Protein AF-A0AAN7VT06-F1 (afdb_monomer_lite)

InterPro domains:
  IPR038883 Uncharacterized protein AN11006-like [PTHR42085] (487-665)
  IPR056632 Domain of unknown function DUF7730 [PF24864] (498-635)
  IPR058940 Small ribosomal subunit protein mS26, fungi [PF26163] (80-233)
  IPR058940 Small ribosomal subunit protein mS26, fungi [cd23703] (48-231)

Radius of gyration: 46.58 Å; chains: 1; bounding box: 152×79×135 Å

pLDDT: mean 78.72, std 19.69, range [29.31, 98.12]

Sequence (767 aa):
MPPKAPIPWHCPSCRSFSTTSTRRQLRPENPNYIAIPQPPQQTLVHKPFIKGRLPVPRDIFAGADGKDKSSPEWLDPHTKAPSKDVQAKHGSREEWKSKISSMRRQNLREGLTSLKARRDTEAARLKSKSDRNQKARHEALTRPEREDDRLTAPSHGLDLDHLYKGFIPSSPGVRPDPTRHERIERMRANVAARTEASRAERASHLNTLYMNARSFIVTSAQLDSAVDEAFGTPENPVRFTGSLDGSAIEVSGNGASVWASGKPDRVQDMLNRANNVGGKSAFDGINPVEEVNRKRITRIAEAFTGGKMDDGEAAKRFPQPREGAAKMADTVGDGNLPTQTGGHGSAISRNAVVPGQKVVLKTEIEQVLVPYTTDPTKKPPFPIEELIVMAGVCSRKSHITGEDALEWIVQTFPYYTQAVLRKHVRVASGREYFHTNSMPDIPEALRHHAIPLVSVHDPATVTFNNHMTVKEYDVPLPAARTFLRHHLEEDRPGVFPFFDLPPELRNCIYMMMLLFDERGFKYNYHRVVNPLGIKVFMQLPSREGDQVPGANDGADMYLSTWANPGDWMTAPSFAKILGFLQTSKQIRSEAMPYFYRDNRFFFSTANDFAFAINSLETDRFKHLSDIHIKLEWTYEYPQDLPRALQRLATVENLRRLQLDFSTDDVWLKMEAKERRKMGVNRPRKFIRIDQIPIMVQLAFAASHADTLVITGQCTLIDGYITGEVARLKLLKSAMVAGAGLKAVDDTKRGSGRLGSSGARKRNNGQG

Foldseek 3Di:
DDDDDDDDDDDPPPDDPDPPPPPDQPDPPDPVNPDDDDDPPPDPPDDDDDDDDDDDDDDPQPDPPPDQCLDCVNLCVVLPDPPDPPPDPPPDPVVVVNVVSNVVSVCSNCVSNVVVVVVVVVVVVVVVVVVVVVVVVVCVVPPDDDPCCVVPPDDDPDPVCQQQVQDDPVDGGDNPDPCVVVVVVVVVVVVVVVVVVVVLVVVLVVQVVVVCCVVDDDDPVSVVVVCCVVQNDPVDGDFCAACPPDDPDPPPDRSPDVCNNHDPQDPVNVVCLVVLVDDPDPPRSPPPVVVVVVVVVQVVCCVVVSHHDDPVPVVPPDDDDDDDDDDDDDDDDDDDDDDDDDDDPDDPPVPPDPVVLLVVVLVLLVVLLVVFQPDLVDDDPDQLLLLLLNQLSNDPDQWAFLVSSVVCSLNRGNVLVVQVVVVVVCCVVVNDPPDVPSRRPSVLSVLAPLRQWDFPDDLVPDDPDPDPDGTITGHPSVSSCVSCVPSRDDDDPDDDPLVVDDLVVNLVVLLVQQPADQVFKEWDFDPPVDPPGTDTWIWGFGDNNQDNPDPDDDDPPPPCVPPPCRTTHTYPDPCVSCVQLVPDVVCVVSNLLSNAQVGAYEYQELQRQLVVQVPDDPVSLLSHAHYAYEYEDDPDDNLRSLVSLVSLLPRQHHAEYEYEYAEQCCQQVDQCVSCVSQVNNDRDTHPAPVVRVVLLSNLSSCLSYNYYHYHYHYPRSCVSSVVSSVVVVVVVVVVVVVVVVVVPVVPPDDDDDDDDDDDDDDDDDDD

Structure (mmCIF, N/CA/C/O backbone):
data_AF-A0AAN7VT06-F1
#
_entry.id   AF-A0AAN7VT06-F1
#
loop_
_atom_site.group_PDB
_atom_site.id
_atom_site.type_symbol
_atom_site.label_atom_id
_atom_site.label_alt_id
_atom_site.label_comp_id
_atom_site.label_asym_id
_atom_site.label_entity_id
_atom_site.label_seq_id
_atom_site.pdbx_PDB_ins_code
_atom_site.Cartn_x
_atom_site.Cartn_y
_atom_site.Cartn_z
_atom_site.occupancy
_atom_site.B_iso_or_equiv
_atom_site.auth_seq_id
_atom_site.auth_comp_id
_atom_site.auth_asym_id
_atom_site.auth_atom_id
_atom_site.pdbx_PDB_model_num
ATOM 1 N N . MET A 1 1 ? -45.643 18.168 60.509 1.00 39.56 1 MET A N 1
ATOM 2 C CA . MET A 1 1 ? -47.065 18.208 60.120 1.00 39.56 1 MET A CA 1
ATOM 3 C C . MET A 1 1 ? -47.231 19.382 59.173 1.00 39.56 1 MET A C 1
ATOM 5 O O . MET A 1 1 ? -46.872 20.477 59.588 1.00 39.56 1 MET A O 1
ATOM 9 N N . PRO A 1 2 ? -47.645 19.189 57.913 1.00 42.47 2 PRO A N 1
ATOM 10 C CA . PRO A 1 2 ? -48.037 20.313 57.070 1.00 42.47 2 PRO A CA 1
ATOM 11 C C . PRO A 1 2 ? -49.443 20.810 57.474 1.00 42.47 2 PRO A C 1
ATOM 13 O O . PRO A 1 2 ? -50.233 20.012 57.990 1.00 42.47 2 PRO A O 1
ATOM 16 N N . PRO A 1 3 ? -49.753 22.107 57.294 1.00 50.34 3 PRO A N 1
ATOM 17 C CA . PRO A 1 3 ? -51.032 22.691 57.692 1.00 50.34 3 PRO A CA 1
ATOM 18 C C . PRO A 1 3 ? -52.184 22.165 56.823 1.00 50.34 3 PRO A C 1
ATOM 20 O O . PRO A 1 3 ? -52.043 21.989 55.613 1.00 50.34 3 PRO A O 1
ATOM 23 N N . LYS A 1 4 ? -53.328 21.896 57.465 1.00 46.78 4 LYS A N 1
ATOM 24 C CA . LYS A 1 4 ? -54.571 21.470 56.810 1.00 46.78 4 LYS A CA 1
ATOM 25 C C . LYS A 1 4 ? -55.080 22.590 55.897 1.00 46.78 4 LYS A C 1
ATOM 27 O O . LYS A 1 4 ? -55.286 23.709 56.356 1.00 46.78 4 LYS A O 1
ATOM 32 N N . ALA A 1 5 ? -55.291 22.265 54.624 1.00 49.94 5 ALA A N 1
ATOM 33 C CA . ALA A 1 5 ? -55.962 23.143 53.673 1.00 49.94 5 ALA A CA 1
ATOM 34 C C . ALA A 1 5 ? -57.437 23.370 54.080 1.00 49.94 5 ALA A C 1
ATOM 36 O O . ALA A 1 5 ? -58.044 22.467 54.667 1.00 49.94 5 ALA A O 1
ATOM 37 N N . PRO A 1 6 ? -58.013 24.551 53.787 1.00 54.84 6 PRO A N 1
ATOM 38 C CA . PRO A 1 6 ? -59.377 24.893 54.171 1.00 54.84 6 PRO A CA 1
ATOM 39 C C . PRO A 1 6 ? -60.406 24.073 53.383 1.00 54.84 6 PRO A C 1
ATOM 41 O O . PRO A 1 6 ? -60.243 23.801 52.194 1.00 54.84 6 PRO A O 1
ATOM 44 N N . ILE A 1 7 ? -61.469 23.672 54.078 1.00 55.72 7 ILE A N 1
ATOM 45 C CA . ILE A 1 7 ? -62.575 22.872 53.545 1.00 55.72 7 ILE A CA 1
ATOM 46 C C . ILE A 1 7 ? -63.425 23.764 52.621 1.00 55.72 7 ILE A C 1
ATOM 48 O O . ILE A 1 7 ? -63.863 24.827 53.066 1.00 55.72 7 ILE A O 1
ATOM 52 N N . PRO A 1 8 ? -63.687 23.369 51.361 1.00 57.19 8 PRO A N 1
ATOM 53 C CA . PRO A 1 8 ? -64.541 24.137 50.466 1.00 57.19 8 PRO A CA 1
ATOM 54 C C . PRO A 1 8 ? -66.018 24.012 50.868 1.00 57.19 8 PRO A C 1
ATOM 56 O O . PRO A 1 8 ? -66.535 22.919 51.116 1.00 57.19 8 PRO A O 1
ATOM 59 N N . TRP A 1 9 ? -66.689 25.161 50.920 1.00 54.38 9 TRP A N 1
ATOM 60 C CA . TRP A 1 9 ? -68.094 25.320 51.292 1.00 54.38 9 TRP A CA 1
ATOM 61 C C . TRP A 1 9 ? -69.013 24.519 50.352 1.00 54.38 9 TRP A C 1
ATOM 63 O O . TRP A 1 9 ? -68.876 24.593 49.132 1.00 54.38 9 TRP A O 1
ATOM 73 N N . HIS A 1 10 ? -69.929 23.729 50.919 1.00 52.09 10 HIS A N 1
ATOM 74 C CA . HIS A 1 10 ? -70.888 22.903 50.177 1.00 52.09 10 HIS A CA 1
ATOM 75 C C . HIS A 1 10 ? -72.261 23.584 50.140 1.00 52.09 10 HIS A C 1
ATOM 77 O O . HIS A 1 10 ? -72.816 23.927 51.182 1.00 52.09 10 HIS A O 1
ATOM 83 N N . CYS A 1 11 ? -72.821 23.753 48.939 1.00 50.53 11 CYS A N 1
ATOM 84 C CA . CYS A 1 11 ? -74.179 24.259 48.738 1.00 50.53 11 CYS A CA 1
ATOM 85 C C . CYS A 1 11 ? -75.219 23.185 49.142 1.00 50.53 11 CYS A C 1
ATOM 87 O O . CYS A 1 11 ? -75.147 22.071 48.616 1.00 50.53 11 CYS A O 1
ATOM 89 N N . PRO A 1 12 ? -76.195 23.472 50.030 1.00 58.72 12 PRO A N 1
ATOM 90 C CA . PRO A 1 12 ? -77.103 22.450 50.565 1.00 58.72 12 PRO A CA 1
ATOM 91 C C . PRO A 1 12 ? -78.248 22.003 49.638 1.00 58.72 12 PRO A C 1
ATOM 93 O O . PRO A 1 12 ? -78.971 21.082 50.012 1.00 58.72 12 PRO A O 1
ATOM 96 N N . SER A 1 13 ? -78.458 22.618 48.465 1.00 53.75 13 SER A N 1
ATOM 97 C CA . SER A 1 13 ? -79.672 22.375 47.655 1.00 53.75 13 SER A CA 1
ATOM 98 C C . SER A 1 13 ? -79.477 21.563 46.371 1.00 53.75 13 SER A C 1
ATOM 100 O O . SER A 1 13 ? -80.461 21.217 45.723 1.00 53.75 13 SER A O 1
ATOM 102 N N . CYS A 1 14 ? -78.254 21.162 46.023 1.00 56.41 14 CYS A N 1
ATOM 103 C CA . CYS A 1 14 ? -78.005 20.334 44.838 1.00 56.41 14 CYS A CA 1
ATOM 104 C C . CYS A 1 14 ? -77.816 18.857 45.224 1.00 56.41 14 CYS A C 1
ATOM 106 O O . CYS A 1 14 ? -76.718 18.308 45.128 1.00 56.41 14 CYS A O 1
ATOM 108 N N . ARG A 1 15 ? -78.891 18.203 45.685 1.00 52.22 15 ARG A N 1
ATOM 109 C CA . ARG A 1 15 ? -78.964 16.734 45.777 1.00 52.22 15 ARG A CA 1
ATOM 110 C C . ARG A 1 15 ? -79.467 16.163 44.450 1.00 52.22 15 ARG A C 1
ATOM 112 O O . ARG A 1 15 ? -80.667 16.013 44.257 1.00 52.22 15 ARG A O 1
ATOM 119 N N . SER A 1 16 ? -78.534 15.782 43.582 1.00 53.66 16 SER A N 1
ATOM 120 C CA . SER A 1 16 ? -78.795 14.873 42.460 1.00 53.66 16 SER A CA 1
ATOM 121 C C . SER A 1 16 ? -78.176 13.513 42.778 1.00 53.66 16 SER A C 1
ATOM 123 O O . SER A 1 16 ? -76.977 13.399 43.033 1.00 53.66 16 SER A O 1
ATOM 125 N N . PHE A 1 17 ? -79.018 12.485 42.808 1.00 53.41 17 PHE A N 1
ATOM 126 C CA . PHE A 1 17 ? -78.678 11.094 43.084 1.00 53.41 17 PHE A CA 1
ATOM 127 C C . PHE A 1 17 ? -77.735 10.516 42.014 1.00 53.41 17 PHE A C 1
ATOM 129 O O . PHE A 1 17 ? -78.187 10.123 40.948 1.00 53.41 17 PHE A O 1
ATOM 136 N N . SER A 1 18 ? -76.430 10.457 42.299 1.00 48.66 18 SER A N 1
ATOM 137 C CA . SER A 1 18 ? -75.493 9.430 41.801 1.00 48.66 18 SER A CA 1
ATOM 138 C C . SER A 1 18 ? -74.117 9.633 42.450 1.00 48.66 18 SER A C 1
ATOM 140 O O . SER A 1 18 ? -73.187 10.169 41.848 1.00 48.66 18 SER A O 1
ATOM 142 N N . THR A 1 19 ? -73.972 9.227 43.712 1.00 52.28 19 THR A N 1
ATOM 143 C CA . THR A 1 19 ? -72.704 9.287 44.459 1.00 52.28 19 THR A CA 1
ATOM 144 C C . THR A 1 19 ? -72.054 7.909 44.577 1.00 52.28 19 THR A C 1
ATOM 146 O O . THR A 1 19 ? -71.724 7.455 45.667 1.00 52.28 19 THR A O 1
ATOM 149 N N . THR A 1 20 ? -71.805 7.246 43.452 1.00 53.75 20 THR A N 1
ATOM 150 C CA . THR A 1 20 ? -70.541 6.516 43.307 1.00 53.75 20 THR A CA 1
ATOM 151 C C . THR A 1 20 ? -69.594 7.456 42.592 1.00 53.75 20 THR A C 1
ATOM 153 O O . THR A 1 20 ? -69.850 7.836 41.453 1.00 53.75 20 THR A O 1
ATOM 156 N N . SER A 1 21 ? -68.503 7.854 43.249 1.00 52.84 21 SER A N 1
ATOM 157 C CA . SER A 1 21 ? -67.394 8.508 42.556 1.00 52.84 21 SER A CA 1
ATOM 158 C C . SER A 1 21 ? -66.777 7.503 41.575 1.00 52.84 21 SER A C 1
ATOM 160 O O . SER A 1 21 ? -65.813 6.802 41.873 1.00 52.84 21 SER A O 1
ATOM 162 N N . THR A 1 22 ? -67.369 7.374 40.387 1.00 54.69 22 THR A N 1
ATOM 163 C CA . THR A 1 22 ? -66.735 6.716 39.251 1.00 54.69 22 THR A CA 1
ATOM 164 C C . THR A 1 22 ? -65.467 7.505 38.978 1.00 54.69 22 THR A C 1
ATOM 166 O O . THR A 1 22 ? -65.506 8.588 38.391 1.00 54.69 22 THR A O 1
ATOM 169 N N . ARG A 1 23 ? -64.329 7.004 39.464 1.00 58.00 23 ARG A N 1
ATOM 170 C CA . ARG A 1 23 ? -62.999 7.431 39.034 1.00 58.00 23 ARG A CA 1
ATOM 171 C C . ARG A 1 23 ? -62.961 7.281 37.513 1.00 58.00 23 ARG A C 1
ATOM 173 O O . ARG A 1 23 ? -62.715 6.189 37.031 1.00 58.00 23 ARG A O 1
ATOM 180 N N . ARG A 1 24 ? -63.313 8.358 36.800 1.00 64.31 24 ARG A N 1
ATOM 181 C CA . ARG A 1 24 ? -63.211 8.577 35.349 1.00 64.31 24 ARG A CA 1
ATOM 182 C C . ARG A 1 24 ? -63.142 7.273 34.544 1.00 64.31 24 ARG A C 1
ATOM 184 O O . ARG A 1 24 ? -62.065 6.895 34.089 1.00 64.31 24 ARG A O 1
ATOM 191 N N . GLN A 1 25 ? -64.279 6.596 34.369 1.00 75.00 25 GLN A N 1
ATOM 192 C CA . GLN A 1 25 ? -64.386 5.608 33.294 1.00 75.00 25 GLN A CA 1
ATOM 193 C C . GLN A 1 25 ? -63.943 6.290 31.990 1.00 75.00 25 GLN A C 1
ATOM 195 O O . GLN A 1 25 ? -64.272 7.461 31.763 1.00 75.00 25 GLN A O 1
ATOM 200 N N . LEU A 1 26 ? -63.121 5.595 31.197 1.00 81.00 26 LEU A N 1
ATOM 201 C CA . LEU A 1 26 ? -62.668 6.073 29.891 1.00 81.00 26 LEU A CA 1
ATOM 202 C C . LEU A 1 26 ? -63.904 6.510 29.104 1.00 81.00 26 LEU A C 1
ATOM 204 O O . LEU A 1 26 ? -64.858 5.747 28.971 1.00 81.00 26 LEU A O 1
ATOM 208 N N . ARG A 1 27 ? -63.925 7.767 28.658 1.00 86.69 27 ARG A N 1
ATOM 209 C CA . ARG A 1 27 ? -65.042 8.275 27.860 1.00 86.69 27 ARG A CA 1
ATOM 210 C C . ARG A 1 27 ? -65.027 7.610 26.479 1.00 86.69 27 ARG A C 1
ATOM 212 O O . ARG A 1 27 ? -63.932 7.296 26.012 1.00 86.69 27 ARG A O 1
ATOM 219 N N . PRO A 1 28 ? -66.184 7.486 25.805 1.00 89.81 28 PRO A N 1
ATOM 220 C CA . PRO A 1 28 ? -66.268 6.987 24.428 1.00 89.81 28 PRO A CA 1
ATOM 221 C C . PRO A 1 28 ? -65.359 7.723 23.435 1.00 89.81 28 PRO A C 1
ATOM 223 O O . PRO A 1 28 ? -64.919 7.149 22.451 1.00 89.81 28 PRO A O 1
ATOM 226 N N . GLU A 1 29 ? -65.036 8.984 23.725 1.00 86.81 29 GLU A N 1
ATOM 227 C CA . GLU A 1 29 ? -64.134 9.824 22.928 1.00 86.81 29 GLU A CA 1
ATOM 228 C C . GLU A 1 29 ? -62.653 9.411 23.026 1.00 86.81 29 GLU A C 1
ATOM 230 O O . GLU A 1 29 ? -61.831 9.848 22.223 1.00 86.81 29 GLU A O 1
ATOM 235 N N . ASN A 1 30 ? -62.268 8.602 24.019 1.00 90.88 30 ASN A N 1
ATOM 236 C CA . ASN A 1 30 ? -60.891 8.141 24.153 1.00 90.88 30 ASN A CA 1
ATOM 237 C C . ASN A 1 30 ? -60.635 7.001 23.148 1.00 90.88 30 ASN A C 1
ATOM 239 O O . ASN A 1 30 ? -61.380 6.025 23.166 1.00 90.88 30 ASN A O 1
ATOM 243 N N . PRO A 1 31 ? -59.565 7.036 22.331 1.00 89.25 31 PRO A N 1
ATOM 244 C CA . PRO A 1 31 ? -59.260 5.963 21.374 1.00 89.25 31 PRO A CA 1
ATOM 245 C C . PRO A 1 31 ? -59.042 4.595 22.038 1.00 89.25 31 PRO A C 1
ATOM 247 O O . PRO A 1 31 ? -59.165 3.566 21.386 1.00 89.25 31 PRO A O 1
ATOM 250 N N . ASN A 1 32 ? -58.763 4.573 23.344 1.00 89.88 32 ASN A N 1
ATOM 251 C CA . ASN A 1 32 ? -58.648 3.354 24.139 1.00 89.88 32 ASN A CA 1
ATOM 252 C C . ASN A 1 32 ? -59.961 2.965 24.847 1.00 89.88 32 ASN A C 1
ATOM 254 O O . ASN A 1 32 ? -59.925 2.157 25.773 1.00 89.88 32 ASN A O 1
ATOM 258 N N . TYR A 1 33 ? -61.108 3.544 24.468 1.00 92.75 33 TYR A N 1
ATOM 259 C CA . TYR A 1 33 ? -62.421 3.158 24.997 1.00 92.75 33 TYR A CA 1
ATOM 260 C C . TYR A 1 33 ? -62.725 1.683 24.708 1.00 92.75 33 TYR A C 1
ATOM 262 O O . TYR A 1 33 ? -63.220 0.969 25.577 1.00 92.75 33 TYR A O 1
ATOM 270 N N . ILE A 1 34 ? -62.338 1.217 23.517 1.00 93.88 34 ILE A N 1
ATOM 271 C CA . ILE A 1 34 ? -62.305 -0.197 23.143 1.00 93.88 34 ILE A CA 1
ATOM 272 C C . ILE A 1 34 ? -60.864 -0.524 22.749 1.00 93.88 34 ILE A C 1
ATOM 274 O O . ILE A 1 34 ? -60.351 -0.015 21.756 1.00 93.88 34 ILE A O 1
ATOM 278 N N . ALA A 1 35 ? -60.190 -1.361 23.536 1.00 90.31 35 ALA A N 1
ATOM 279 C CA . ALA A 1 35 ? -58.823 -1.775 23.245 1.00 90.31 35 ALA A CA 1
ATOM 280 C C . ALA A 1 35 ? -58.813 -2.808 22.106 1.00 90.31 35 ALA A C 1
ATOM 282 O O . ALA A 1 35 ? -59.004 -4.000 22.340 1.00 90.31 35 ALA A O 1
ATOM 283 N N . ILE A 1 36 ? -58.592 -2.351 20.873 1.00 92.25 36 ILE A N 1
ATOM 284 C CA . ILE A 1 36 ? -58.404 -3.233 19.716 1.00 92.25 36 ILE A CA 1
ATOM 285 C C . ILE A 1 36 ? -56.937 -3.694 19.706 1.00 92.25 36 ILE A C 1
ATOM 287 O O . ILE A 1 36 ? -56.047 -2.858 19.516 1.00 92.25 36 ILE A O 1
ATOM 291 N N . PRO A 1 37 ? -56.637 -4.989 19.925 1.00 89.38 37 PRO A N 1
ATOM 292 C CA . PRO A 1 37 ? -55.266 -5.473 19.850 1.00 89.38 37 PRO A CA 1
ATOM 293 C C . PRO A 1 37 ? -54.761 -5.344 18.411 1.00 89.38 37 PRO A C 1
ATOM 295 O O . PRO A 1 37 ? -55.381 -5.844 17.474 1.00 89.38 37 PRO A O 1
ATOM 298 N N . GLN A 1 38 ? -53.624 -4.674 18.230 1.00 87.38 38 GLN A N 1
ATOM 299 C CA . GLN A 1 38 ? -52.983 -4.597 16.922 1.00 87.38 38 GLN A CA 1
ATOM 300 C C . GLN A 1 38 ? -52.229 -5.901 16.634 1.00 87.38 38 GLN A C 1
ATOM 302 O O . GLN A 1 38 ? -51.539 -6.414 17.524 1.00 87.38 38 GLN A O 1
ATOM 307 N N . PRO A 1 39 ? -52.318 -6.446 15.410 1.00 90.06 39 PRO A N 1
ATOM 308 C CA . PRO A 1 39 ? -51.513 -7.595 15.032 1.00 90.06 39 PRO A CA 1
ATOM 309 C C . PRO A 1 39 ? -50.024 -7.205 14.979 1.00 90.06 39 PRO A C 1
ATOM 311 O O . PRO A 1 39 ? -49.677 -6.035 14.773 1.00 90.06 39 PRO A O 1
ATOM 314 N N . PRO A 1 40 ? -49.111 -8.166 15.190 1.00 88.44 40 PRO A N 1
ATOM 315 C 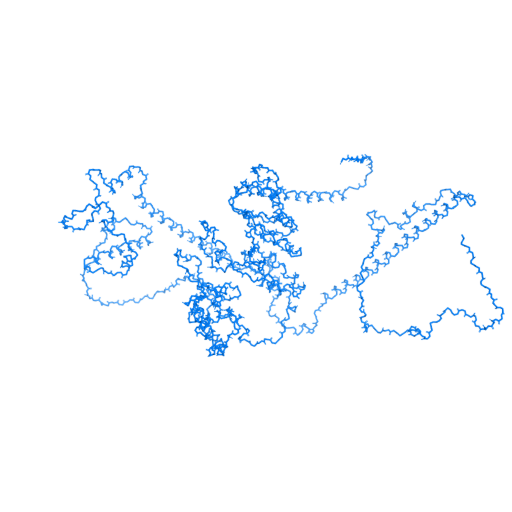CA . PRO A 1 40 ? -47.684 -7.879 15.244 1.00 88.44 40 PRO A CA 1
ATOM 316 C C . PRO A 1 40 ? -47.175 -7.278 13.918 1.00 88.44 40 PRO A C 1
ATOM 318 O O . PRO A 1 40 ? -47.514 -7.757 12.844 1.00 88.44 40 PRO A O 1
ATOM 321 N N . GLN A 1 41 ? -46.313 -6.255 14.012 1.00 83.69 41 GLN A N 1
ATOM 322 C CA . GLN A 1 41 ? -45.523 -5.673 12.906 1.00 83.69 41 GLN A CA 1
ATOM 323 C C . GLN A 1 41 ? -46.270 -4.914 11.779 1.00 83.69 41 GLN A C 1
ATOM 325 O O . GLN A 1 41 ? -45.674 -4.690 10.732 1.00 83.69 41 GLN A O 1
ATOM 330 N N . GLN A 1 42 ? -47.505 -4.430 11.962 1.00 80.50 42 GLN A N 1
ATOM 331 C CA . GLN A 1 42 ? -48.200 -3.668 10.897 1.00 80.50 42 GLN A CA 1
ATOM 332 C C . GLN A 1 42 ? -47.542 -2.334 10.513 1.00 80.50 42 GLN A C 1
ATOM 334 O O . GLN A 1 42 ? -47.525 -1.963 9.343 1.00 80.50 42 GLN A O 1
ATOM 339 N N . THR A 1 43 ? -47.006 -1.598 11.487 1.00 79.88 43 THR A N 1
ATOM 340 C CA . THR A 1 43 ? -46.391 -0.287 11.249 1.00 79.88 43 THR A CA 1
ATOM 341 C C . THR A 1 43 ? -45.093 -0.173 12.034 1.00 79.88 43 THR A C 1
ATOM 343 O O . THR A 1 43 ? -45.104 -0.117 13.267 1.00 79.88 43 THR A O 1
ATOM 346 N N . LEU A 1 44 ? -43.957 -0.116 11.337 1.00 76.00 44 LEU A N 1
ATOM 347 C CA . LEU A 1 44 ? -42.669 0.165 11.967 1.00 76.00 44 LEU A CA 1
ATOM 348 C C . LEU A 1 44 ? -42.548 1.678 12.171 1.00 76.00 44 LEU A C 1
ATOM 350 O O . LEU A 1 44 ? -42.020 2.396 11.328 1.00 76.00 44 LEU A O 1
ATOM 354 N N . VAL A 1 45 ? -43.094 2.177 13.283 1.00 86.06 45 VAL A N 1
ATOM 355 C CA . VAL A 1 45 ? -42.991 3.602 13.624 1.00 86.06 45 VAL A CA 1
ATOM 356 C C . VAL A 1 45 ? -41.511 3.968 13.740 1.00 86.06 45 VAL A C 1
ATOM 358 O O . VAL A 1 45 ? -40.795 3.433 14.593 1.00 86.06 45 VAL A O 1
ATOM 361 N N . HIS A 1 46 ? -41.053 4.888 12.889 1.00 88.56 46 HIS A N 1
ATOM 362 C CA . HIS A 1 46 ? -39.689 5.399 12.939 1.00 88.56 46 HIS A CA 1
ATOM 363 C C . HIS A 1 46 ? -39.449 6.074 14.296 1.00 88.56 46 HIS A C 1
ATOM 365 O O . HIS A 1 46 ? -40.045 7.105 14.608 1.00 88.56 46 HIS A O 1
ATOM 371 N N . LYS A 1 47 ? -38.529 5.535 15.101 1.00 90.38 47 LYS A N 1
ATOM 372 C CA . LYS A 1 47 ? -38.099 6.170 16.353 1.00 90.38 47 LYS A CA 1
ATOM 373 C C . LYS A 1 47 ? -36.960 7.146 16.047 1.00 90.38 47 LYS A C 1
ATOM 375 O O . LYS A 1 47 ? -35.881 6.687 15.675 1.00 90.38 47 LYS A O 1
ATOM 380 N N . PRO A 1 48 ? -37.169 8.471 16.154 1.00 92.56 48 PRO A N 1
ATOM 381 C CA . PRO A 1 48 ? -36.100 9.431 15.914 1.00 92.56 48 PRO A CA 1
ATOM 382 C C . PRO A 1 48 ? -34.952 9.219 16.905 1.00 92.56 48 PRO A C 1
ATOM 384 O O . PRO A 1 48 ? -35.159 8.825 18.054 1.00 92.56 48 PRO A O 1
ATOM 387 N N . PHE A 1 49 ? -33.729 9.492 16.458 1.00 91.31 49 PHE A N 1
ATOM 388 C CA . PHE A 1 49 ? -32.550 9.420 17.311 1.00 91.31 49 PHE A CA 1
ATOM 389 C C . PHE A 1 49 ? -32.588 10.545 18.356 1.00 91.31 49 PHE A C 1
ATOM 391 O O . PHE A 1 49 ? -32.452 11.723 18.022 1.00 91.31 49 PHE A O 1
ATOM 398 N N . ILE A 1 50 ? -32.770 10.188 19.629 1.00 94.25 50 ILE A N 1
ATOM 399 C CA . ILE A 1 50 ? -32.732 11.144 20.741 1.00 94.25 50 ILE A CA 1
ATOM 400 C C . ILE A 1 50 ? -31.263 11.452 21.054 1.00 94.25 50 ILE A C 1
ATOM 402 O O . ILE A 1 50 ? -30.496 10.562 21.418 1.00 94.25 50 ILE A O 1
ATOM 406 N N . LYS A 1 51 ? -30.861 12.717 20.896 1.00 89.81 51 LYS A N 1
ATOM 407 C CA . LYS A 1 51 ? -29.499 13.178 21.204 1.00 89.81 51 LYS A CA 1
ATOM 408 C C . LYS A 1 51 ? -29.270 13.247 22.720 1.00 89.81 51 LYS A C 1
ATOM 410 O O . LYS A 1 51 ? -30.185 13.545 23.480 1.00 89.81 51 LYS A O 1
ATOM 415 N N . GLY A 1 52 ? -28.018 13.054 23.133 1.00 93.56 52 GLY A N 1
ATOM 416 C CA . GLY A 1 52 ? -27.589 13.103 24.534 1.00 93.56 52 GLY A CA 1
ATOM 417 C C . GLY A 1 52 ? -27.337 11.719 25.136 1.00 93.56 52 GLY A C 1
ATOM 418 O O . GLY A 1 52 ? -27.700 10.692 24.567 1.00 93.56 52 GLY A O 1
ATOM 419 N N . ARG A 1 53 ? -26.657 11.685 26.286 1.00 92.19 53 ARG A N 1
ATOM 420 C CA . ARG A 1 53 ? -26.435 10.473 27.086 1.00 92.19 53 ARG A CA 1
ATOM 421 C C . ARG A 1 53 ? -26.780 10.794 28.533 1.00 92.19 53 ARG A C 1
ATOM 423 O O . ARG A 1 53 ? -26.265 11.768 29.074 1.00 92.19 53 ARG A O 1
ATOM 430 N N . LEU A 1 54 ? -27.641 9.989 29.149 1.00 95.00 54 LEU A N 1
ATOM 431 C CA . LEU A 1 54 ? -27.842 10.054 30.595 1.00 95.00 54 LEU A CA 1
ATOM 432 C C . LEU A 1 54 ? -26.621 9.439 31.298 1.00 95.00 54 LEU A C 1
ATOM 434 O O . LEU A 1 54 ? -26.050 8.476 30.775 1.00 95.00 54 LEU A O 1
ATOM 438 N N . PRO A 1 55 ? -26.199 9.972 32.458 1.00 95.12 55 PRO A N 1
ATOM 439 C CA . PRO A 1 55 ? -25.126 9.365 33.230 1.00 95.12 55 PRO A CA 1
ATOM 440 C C . PRO A 1 55 ? -25.546 7.959 33.662 1.00 95.12 55 PRO A C 1
ATOM 442 O O . PRO A 1 55 ? -26.633 7.760 34.206 1.00 95.12 55 PRO A O 1
ATOM 445 N N . VAL A 1 56 ? -24.681 6.979 33.408 1.00 94.38 56 VAL A N 1
ATOM 446 C CA . VAL A 1 56 ? -24.929 5.589 33.798 1.00 94.38 56 VAL A CA 1
ATOM 447 C C . VAL A 1 56 ? -24.834 5.488 35.326 1.00 94.38 56 VAL A C 1
ATOM 449 O O . VAL A 1 56 ? -23.804 5.881 35.883 1.00 94.38 56 VAL A O 1
ATOM 452 N N . PRO A 1 57 ? -25.870 4.984 36.028 1.00 94.62 57 PRO A N 1
ATOM 453 C CA . PRO A 1 57 ? -25.798 4.771 37.469 1.00 94.62 57 PRO A CA 1
ATOM 454 C C . PRO A 1 57 ? -24.630 3.849 37.834 1.00 94.62 57 PRO A C 1
ATOM 456 O O . PRO A 1 57 ? -24.399 2.832 37.181 1.00 94.62 57 PRO A O 1
ATOM 459 N N . ARG A 1 58 ? -23.887 4.196 38.888 1.00 92.81 58 ARG A N 1
ATOM 460 C CA . ARG A 1 58 ? -22.775 3.370 39.375 1.00 92.81 58 ARG A CA 1
ATOM 461 C C . ARG A 1 58 ? -23.301 2.053 39.953 1.00 92.81 58 ARG A C 1
ATOM 463 O O . ARG A 1 58 ? -24.254 2.068 40.728 1.00 92.81 58 ARG A O 1
ATOM 470 N N . ASP A 1 59 ? -22.620 0.943 39.667 1.00 90.62 59 ASP A N 1
ATOM 471 C CA . ASP A 1 59 ? -22.890 -0.327 40.346 1.00 90.62 59 ASP A CA 1
ATOM 472 C C . ASP A 1 59 ? -22.372 -0.272 41.796 1.00 90.62 59 ASP A C 1
ATOM 474 O O . ASP A 1 59 ? -21.174 -0.141 42.063 1.00 90.62 59 ASP A O 1
ATOM 478 N N . ILE A 1 60 ? -23.304 -0.337 42.746 1.00 90.94 60 ILE A N 1
ATOM 479 C CA . ILE A 1 60 ? -23.046 -0.265 44.192 1.00 90.94 60 ILE A CA 1
ATOM 480 C C . ILE A 1 60 ? -22.423 -1.577 44.705 1.00 90.94 60 ILE A C 1
ATOM 482 O O . ILE A 1 60 ? -21.738 -1.579 45.739 1.00 90.94 60 ILE A O 1
ATOM 486 N N . PHE A 1 61 ? -22.615 -2.673 43.969 1.00 91.19 61 PHE A N 1
ATOM 487 C CA . PHE A 1 61 ? -22.228 -4.029 44.340 1.00 91.19 61 PHE A CA 1
ATOM 488 C C . PHE A 1 61 ? -21.012 -4.562 43.555 1.00 91.19 61 PHE A C 1
ATOM 490 O O . PHE A 1 61 ? -20.551 -5.659 43.853 1.00 91.19 61 PHE A O 1
ATOM 497 N N . ALA A 1 62 ? -20.458 -3.812 42.594 1.00 80.38 62 ALA A N 1
ATOM 498 C CA . ALA A 1 62 ? -19.272 -4.192 41.803 1.00 80.38 62 ALA A CA 1
ATOM 499 C C . ALA A 1 62 ? -17.914 -3.938 42.505 1.00 80.38 62 ALA A C 1
ATOM 501 O O . ALA A 1 62 ? -16.912 -3.660 41.850 1.00 80.38 62 ALA A O 1
ATOM 502 N N . GLY A 1 63 ? -17.864 -3.960 43.840 1.00 70.19 63 GLY A N 1
ATOM 503 C CA . GLY A 1 63 ? -16.633 -3.701 44.601 1.00 70.19 63 GLY A CA 1
ATOM 504 C C . GLY A 1 63 ? -15.732 -4.934 44.733 1.00 70.19 63 GLY A C 1
ATOM 505 O O . GLY A 1 63 ? -16.235 -6.041 44.900 1.00 70.19 63 GLY A O 1
ATOM 506 N N . ALA A 1 64 ? -14.411 -4.720 44.731 1.00 54.59 64 ALA A N 1
ATOM 507 C CA . ALA A 1 64 ? -13.378 -5.755 44.892 1.00 54.59 64 ALA A CA 1
ATOM 508 C C . ALA A 1 64 ? -13.419 -6.490 46.248 1.00 54.59 64 ALA A C 1
ATOM 510 O O . ALA A 1 64 ? -12.857 -7.571 46.379 1.00 54.59 64 ALA A O 1
ATOM 511 N N . ASP A 1 65 ? -14.118 -5.935 47.243 1.00 60.72 65 ASP A N 1
ATOM 512 C CA . ASP A 1 65 ? -14.148 -6.477 48.605 1.00 60.72 65 ASP A CA 1
ATOM 513 C C . ASP A 1 65 ? -14.965 -7.772 48.748 1.00 60.72 65 ASP A C 1
ATOM 515 O O . ASP A 1 65 ? -15.002 -8.331 49.841 1.00 60.72 65 ASP A O 1
ATOM 519 N N . GLY A 1 66 ? -15.661 -8.232 47.697 1.00 60.09 66 GLY A N 1
ATOM 520 C CA . GLY A 1 66 ? -16.376 -9.520 47.657 1.00 60.09 66 GLY A CA 1
ATOM 521 C C . GLY A 1 66 ? -17.516 -9.695 48.673 1.00 60.09 66 GLY A C 1
ATOM 522 O O . GLY A 1 66 ? -18.238 -10.687 48.621 1.00 60.09 66 GLY A O 1
ATOM 523 N N . LYS A 1 67 ? -17.707 -8.745 49.594 1.00 76.31 67 LYS A N 1
ATOM 524 C CA . LYS A 1 67 ? -18.731 -8.790 50.636 1.00 76.31 67 LYS A CA 1
ATOM 525 C C . LYS A 1 67 ? -20.057 -8.298 50.083 1.00 76.31 67 LYS A C 1
ATOM 527 O O . LYS A 1 67 ? -20.161 -7.173 49.586 1.00 76.31 67 LYS A O 1
ATOM 532 N N . ASP A 1 68 ? -21.079 -9.134 50.216 1.00 84.88 68 ASP A N 1
ATOM 533 C CA . ASP A 1 68 ? -22.432 -8.768 49.836 1.00 84.88 68 ASP A CA 1
ATOM 534 C C . ASP A 1 68 ? -22.972 -7.700 50.795 1.00 84.88 68 ASP A C 1
ATOM 536 O O . ASP A 1 68 ? -23.264 -7.972 51.955 1.00 84.88 68 ASP A O 1
ATOM 540 N N . LYS A 1 69 ? -23.085 -6.454 50.324 1.00 89.62 69 LYS A N 1
ATOM 541 C CA . LYS A 1 69 ? -23.546 -5.319 51.147 1.00 89.62 69 LYS A CA 1
ATOM 542 C C . LYS A 1 69 ? -25.012 -5.450 51.573 1.00 89.62 69 LYS A C 1
ATOM 544 O O . LYS A 1 69 ? -25.454 -4.724 52.456 1.00 89.62 69 LYS A O 1
ATOM 549 N N . SER A 1 70 ? -25.771 -6.336 50.931 1.00 91.12 70 SER A N 1
ATOM 550 C CA . SER A 1 70 ? -27.130 -6.696 51.339 1.00 91.12 70 SER A CA 1
ATOM 551 C C . SER A 1 70 ? -27.187 -7.795 52.393 1.00 91.12 70 SER A C 1
ATOM 553 O O . SER A 1 70 ? -28.274 -8.040 52.915 1.00 91.12 70 SER A O 1
ATOM 555 N N . SER A 1 71 ? -26.070 -8.458 52.715 1.00 92.00 71 SER A N 1
ATOM 556 C CA . SER A 1 71 ? -26.089 -9.507 53.727 1.00 92.00 71 SER A CA 1
ATOM 557 C C . SER A 1 71 ? -26.425 -8.913 55.101 1.00 92.00 71 SER A C 1
ATOM 559 O O . SER A 1 71 ? -25.998 -7.793 55.417 1.00 92.00 71 SER A O 1
ATOM 561 N N . PRO A 1 72 ? -27.177 -9.644 55.943 1.00 92.06 72 PRO A N 1
ATOM 562 C CA . PRO A 1 72 ? -27.465 -9.193 57.302 1.00 92.06 72 PRO A CA 1
ATOM 563 C C . PRO A 1 72 ? -26.169 -8.966 58.095 1.00 92.06 72 PRO A C 1
ATOM 565 O O . PRO A 1 72 ? -26.046 -7.970 58.801 1.00 92.06 72 PRO A O 1
ATOM 568 N N . GLU A 1 73 ? -25.146 -9.795 57.862 1.00 92.00 73 GLU A N 1
ATOM 569 C CA . GLU A 1 73 ? -23.819 -9.668 58.477 1.00 92.00 73 GLU A CA 1
ATOM 570 C C . GLU A 1 73 ? -23.146 -8.316 58.204 1.00 92.00 73 GLU A C 1
ATOM 572 O O . GLU A 1 73 ? -22.431 -7.793 59.060 1.00 92.00 73 GLU A O 1
ATOM 577 N N . TRP A 1 74 ? -23.363 -7.730 57.022 1.00 92.56 74 TRP A N 1
ATOM 578 C CA . TRP A 1 74 ? -22.861 -6.396 56.705 1.00 92.56 74 TRP A CA 1
ATOM 579 C C . TRP A 1 74 ? -23.804 -5.303 57.211 1.00 92.56 74 TRP A C 1
ATOM 581 O O . TRP A 1 74 ? -23.345 -4.297 57.756 1.00 92.56 74 TRP A O 1
ATOM 591 N N . LEU A 1 75 ? -25.117 -5.482 57.056 1.00 93.44 75 LEU A N 1
ATOM 592 C CA . LEU A 1 75 ? -26.109 -4.477 57.430 1.00 93.44 75 LEU A CA 1
ATOM 593 C C . LEU A 1 75 ? -26.156 -4.235 58.939 1.00 93.44 75 LEU A C 1
ATOM 595 O O . LEU A 1 75 ? -26.204 -3.075 59.352 1.00 93.44 75 LEU A O 1
ATOM 599 N N . ASP A 1 76 ? -26.117 -5.277 59.765 1.00 93.25 76 ASP A N 1
ATOM 600 C CA . ASP A 1 76 ? -26.335 -5.169 61.211 1.00 93.25 76 ASP A CA 1
ATOM 601 C C . ASP A 1 76 ? -25.276 -4.315 61.931 1.00 93.25 76 ASP A C 1
ATOM 603 O O . ASP A 1 76 ? -25.665 -3.414 62.685 1.00 93.25 76 ASP A O 1
ATOM 607 N N . PRO A 1 77 ? -23.963 -4.456 61.652 1.00 93.69 77 PRO A N 1
ATOM 608 C CA . PRO A 1 77 ? -22.946 -3.546 62.180 1.00 93.69 77 PRO A CA 1
ATOM 609 C C . PRO A 1 77 ? -23.133 -2.092 61.723 1.00 93.69 77 PRO A C 1
ATOM 611 O O . PRO A 1 77 ? -22.959 -1.164 62.514 1.00 93.69 77 PRO A O 1
ATOM 614 N N . HIS A 1 78 ? -23.516 -1.878 60.459 1.00 92.88 78 HIS A N 1
ATOM 615 C CA . HIS A 1 78 ? -23.653 -0.542 59.860 1.00 92.88 78 HIS A CA 1
ATOM 616 C C . HIS A 1 78 ? -24.983 0.144 60.203 1.00 92.88 78 HIS A C 1
ATOM 618 O O . HIS A 1 78 ? -25.136 1.353 60.026 1.00 92.88 78 HIS A O 1
ATOM 624 N N . THR A 1 79 ? -25.947 -0.611 60.726 1.00 94.62 79 THR A N 1
ATOM 625 C CA . THR A 1 79 ? -27.267 -0.129 61.146 1.00 94.62 79 THR A CA 1
ATOM 626 C C . THR A 1 79 ? -27.577 -0.519 62.591 1.00 94.62 79 THR A C 1
ATOM 628 O O . THR A 1 79 ? -28.731 -0.769 62.956 1.00 94.62 79 THR A O 1
ATOM 631 N N . LYS A 1 80 ? -26.542 -0.521 63.438 1.00 93.19 80 LYS A N 1
ATOM 632 C CA . LYS A 1 80 ? -26.657 -0.823 64.865 1.00 93.19 80 LYS A CA 1
ATOM 633 C C . LYS A 1 80 ? -27.657 0.119 65.548 1.00 93.19 80 LYS A C 1
ATOM 635 O O . LYS A 1 80 ? -27.624 1.340 65.358 1.00 93.19 80 LYS A O 1
ATOM 640 N N . ALA A 1 81 ? -28.560 -0.456 66.338 1.00 89.19 81 ALA A N 1
ATOM 641 C CA . ALA A 1 81 ? -29.445 0.305 67.212 1.00 89.19 81 ALA A CA 1
ATOM 642 C C . ALA A 1 81 ? -28.629 1.003 68.323 1.00 89.19 81 ALA A C 1
ATOM 644 O O . ALA A 1 81 ? -27.551 0.522 68.687 1.00 89.19 81 ALA A O 1
ATOM 645 N N . PRO A 1 82 ? -29.091 2.147 68.857 1.00 87.88 82 PRO A N 1
ATOM 646 C CA . PRO A 1 82 ? -28.425 2.781 69.991 1.00 87.88 82 PRO A CA 1
ATOM 647 C C . PRO A 1 82 ? -28.287 1.787 71.154 1.00 87.88 82 PRO A C 1
ATOM 649 O O . PRO A 1 82 ? -29.219 1.059 71.471 1.00 87.88 82 PRO A O 1
ATOM 652 N N . SER A 1 83 ? -27.108 1.750 71.782 1.00 85.31 83 SER A N 1
ATOM 653 C CA . SER A 1 83 ? -26.810 0.775 72.846 1.00 85.31 83 SER A CA 1
ATOM 654 C C . SER A 1 83 ? -27.586 1.023 74.142 1.00 85.31 83 SER A C 1
ATOM 656 O O . SER A 1 83 ? -27.647 0.137 74.988 1.00 85.31 83 SER A O 1
ATOM 658 N N . LYS A 1 84 ? -28.116 2.235 74.324 1.00 84.88 84 LYS A N 1
ATOM 659 C CA . LYS A 1 84 ? -28.977 2.622 75.438 1.00 84.88 84 LYS A CA 1
ATOM 660 C C . LYS A 1 84 ? -30.191 3.316 74.852 1.00 84.88 84 LYS A C 1
ATOM 662 O O . LYS A 1 84 ? -30.030 4.241 74.052 1.00 84.88 84 LYS A O 1
ATOM 667 N N . ASP A 1 85 ? -31.373 2.879 75.259 1.00 76.62 85 ASP A N 1
ATOM 668 C CA . ASP A 1 85 ? -32.619 3.532 74.886 1.00 76.62 85 ASP A CA 1
ATOM 669 C C . ASP A 1 85 ? -32.813 4.754 75.790 1.00 76.62 85 ASP A C 1
ATOM 671 O O . ASP A 1 85 ? -33.447 4.707 76.842 1.00 76.62 85 ASP A O 1
ATOM 675 N N . VAL A 1 86 ? -32.112 5.838 75.454 1.00 76.62 86 VAL A N 1
ATOM 676 C CA . VAL A 1 86 ? -32.247 7.103 76.176 1.00 76.62 86 VAL A CA 1
ATOM 677 C C . VAL A 1 86 ? -33.510 7.770 75.658 1.00 76.62 86 VAL A C 1
ATOM 679 O O . VAL A 1 86 ? -33.536 8.251 74.523 1.00 76.62 86 VAL A O 1
ATOM 682 N N . GLN A 1 87 ? -34.556 7.801 76.485 1.00 80.81 87 GLN A N 1
ATOM 683 C CA . GLN A 1 87 ? -35.754 8.573 76.178 1.00 80.81 87 GLN A CA 1
ATOM 684 C C . GLN A 1 87 ? -35.404 10.061 76.174 1.00 80.81 87 GLN A C 1
ATOM 686 O O . GLN A 1 87 ? -35.304 10.717 77.211 1.00 80.81 87 GLN A O 1
ATOM 691 N N . ALA A 1 88 ? -35.162 10.577 74.972 1.00 84.25 88 ALA A N 1
ATOM 692 C CA . ALA A 1 88 ? -34.961 11.992 74.740 1.00 84.25 88 ALA A CA 1
ATOM 693 C C . ALA A 1 88 ? -36.221 12.756 75.166 1.00 84.25 88 ALA A C 1
ATOM 695 O O . ALA A 1 88 ? -37.341 12.322 74.893 1.00 84.25 88 ALA A O 1
ATOM 696 N N . LYS A 1 89 ? -36.047 13.914 75.814 1.00 88.75 89 LYS A N 1
ATOM 697 C CA . LYS A 1 89 ? -37.181 14.772 76.192 1.00 88.75 89 LYS A CA 1
ATOM 698 C C . LYS A 1 89 ? -38.009 15.111 74.950 1.00 88.75 89 LYS A C 1
ATOM 700 O O . LYS A 1 89 ? -37.434 15.424 73.903 1.00 88.75 89 LYS A O 1
ATOM 705 N N . HIS A 1 90 ? -39.333 15.074 75.075 1.00 87.88 90 HIS A N 1
ATOM 706 C CA . HIS A 1 90 ? -40.224 15.364 73.956 1.00 87.88 90 HIS A CA 1
ATOM 707 C C . HIS A 1 90 ? -39.967 16.774 73.396 1.00 87.88 90 HIS A C 1
ATOM 709 O O . HIS A 1 90 ? -39.835 17.735 74.154 1.00 87.88 90 HIS A O 1
ATOM 715 N N . GLY A 1 91 ? -39.828 16.890 72.075 1.00 88.81 91 GLY A N 1
ATOM 716 C CA . GLY A 1 91 ? -39.488 18.139 71.384 1.00 88.81 91 GLY A CA 1
ATOM 717 C C . GLY A 1 91 ? -38.002 18.513 71.430 1.00 88.81 91 GLY A C 1
ATOM 718 O O . GLY A 1 91 ? -37.608 19.541 70.876 1.00 88.81 91 GLY A O 1
ATOM 719 N N . SER A 1 92 ? -37.148 17.694 72.051 1.00 90.88 92 SER A N 1
ATOM 720 C CA . SER A 1 92 ? -35.707 17.944 72.081 1.00 90.88 92 SER A CA 1
ATOM 721 C C . SER A 1 92 ? -35.041 17.651 70.733 1.00 90.88 92 SER A C 1
ATOM 723 O O . SER A 1 92 ? -35.459 16.800 69.942 1.00 90.88 92 SER A O 1
ATOM 725 N N . ARG A 1 93 ? -33.905 18.314 70.492 1.00 92.44 93 ARG A N 1
ATOM 726 C CA . ARG A 1 93 ? -33.031 18.043 69.337 1.00 92.44 93 ARG A CA 1
ATOM 727 C C . ARG A 1 93 ? -32.582 16.575 69.273 1.00 92.44 93 ARG A C 1
ATOM 729 O O . ARG A 1 93 ? -32.261 16.080 68.193 1.00 92.44 93 ARG A O 1
ATOM 736 N N . GLU A 1 94 ? -32.533 15.893 70.412 1.00 90.94 94 GLU A N 1
ATOM 737 C CA . GLU A 1 94 ? -32.136 14.490 70.532 1.00 90.94 94 GLU A CA 1
ATOM 738 C C . GLU A 1 94 ? -33.208 13.539 69.992 1.00 90.94 94 GLU A C 1
ATOM 740 O O . GLU A 1 94 ? -32.867 12.628 69.238 1.00 90.94 94 GLU A O 1
ATOM 745 N N . GLU A 1 95 ? -34.494 13.800 70.259 1.00 91.94 95 GLU A N 1
ATOM 746 C CA . GLU A 1 95 ? -35.615 13.031 69.696 1.00 91.94 95 GLU A CA 1
ATOM 747 C C . GLU A 1 95 ? -35.601 13.103 68.162 1.00 91.94 95 GLU A C 1
ATOM 749 O O . GLU A 1 95 ? -35.683 12.085 67.468 1.00 91.94 95 GLU A O 1
ATOM 754 N N . TRP A 1 96 ? -35.387 14.302 67.611 1.00 92.19 96 TRP A N 1
ATOM 755 C CA . TRP A 1 96 ? -35.267 14.496 66.166 1.00 92.19 96 TRP A CA 1
ATOM 756 C C . TRP A 1 96 ? -34.059 13.761 65.568 1.00 92.19 96 TRP A C 1
ATOM 758 O O . TRP A 1 96 ? -34.193 13.092 64.540 1.00 92.19 96 TRP A O 1
ATOM 768 N N . LYS A 1 97 ? -32.888 13.821 66.220 1.00 94.25 97 LYS A N 1
ATOM 769 C CA . LYS A 1 97 ? -31.702 13.052 65.802 1.00 94.25 97 LYS A CA 1
ATOM 770 C C . LYS A 1 97 ? -31.962 11.546 65.854 1.00 94.25 97 LYS A C 1
ATOM 772 O O . LYS A 1 97 ? -31.564 10.844 64.925 1.00 94.25 97 LYS A O 1
ATOM 777 N N . SER A 1 98 ? -32.654 11.061 66.885 1.00 91.44 98 SER A N 1
ATOM 778 C CA . SER A 1 98 ? -33.040 9.654 67.013 1.00 91.44 98 SER A CA 1
ATOM 779 C C . SER A 1 98 ? -33.949 9.230 65.858 1.00 91.44 98 SER A C 1
ATOM 781 O O . SER A 1 98 ? -33.611 8.283 65.143 1.00 91.44 98 SER A O 1
ATOM 783 N N . LYS A 1 99 ? -35.002 10.006 65.564 1.00 93.38 99 LYS A N 1
ATOM 784 C CA . LYS A 1 99 ? -35.925 9.768 64.442 1.00 93.38 99 LYS A CA 1
ATOM 785 C C . LYS A 1 99 ? -35.240 9.814 63.074 1.00 93.38 99 LYS A C 1
ATOM 787 O O . LYS A 1 99 ? -35.506 8.977 62.217 1.00 93.38 99 LYS A O 1
ATOM 792 N N . ILE A 1 100 ? -34.329 10.763 62.851 1.00 96.31 100 ILE A N 1
ATOM 793 C CA . ILE A 1 100 ? -33.530 10.792 61.617 1.00 96.31 100 ILE A CA 1
ATOM 794 C C . ILE A 1 100 ? -32.629 9.561 61.538 1.00 96.31 100 ILE A C 1
ATOM 796 O O . ILE A 1 100 ? -32.483 8.979 60.465 1.00 96.31 100 ILE A O 1
ATOM 800 N N . SER A 1 101 ? -32.011 9.155 62.648 1.00 94.12 101 SER A N 1
ATOM 801 C CA . SER A 1 101 ? -31.127 7.993 62.666 1.00 94.12 101 SER A CA 1
ATOM 802 C C . SER A 1 101 ? -31.885 6.694 62.381 1.00 94.12 101 SER A C 1
ATOM 804 O O . SER A 1 101 ? -31.394 5.878 61.604 1.00 94.12 101 SER A O 1
ATOM 806 N N . SER A 1 102 ? -33.091 6.517 62.935 1.00 94.44 102 SER A N 1
ATOM 807 C CA . SER A 1 102 ? -33.933 5.350 62.664 1.00 94.44 102 SER A CA 1
ATOM 808 C C . SER A 1 102 ? -34.390 5.328 61.210 1.00 94.44 102 SER A C 1
ATOM 810 O O . SER A 1 102 ? -34.206 4.311 60.547 1.00 94.44 102 SER A O 1
ATOM 812 N N . MET A 1 103 ? -34.842 6.468 60.679 1.00 97.44 103 MET A N 1
ATOM 813 C CA . MET A 1 103 ? -35.198 6.614 59.266 1.00 97.44 103 MET A CA 1
ATOM 814 C C . MET A 1 103 ? -34.011 6.302 58.340 1.00 97.44 103 MET A C 1
ATOM 816 O O . MET A 1 103 ? -34.167 5.587 57.357 1.00 97.44 103 MET A O 1
ATOM 820 N N . ARG A 1 104 ? -32.795 6.776 58.652 1.00 97.19 104 ARG A N 1
ATOM 821 C CA . ARG A 1 104 ? -31.586 6.467 57.863 1.00 97.19 104 ARG A CA 1
ATOM 822 C C . ARG A 1 104 ? -31.237 4.980 57.894 1.00 97.19 104 ARG A C 1
ATOM 824 O O . ARG A 1 104 ? -30.890 4.432 56.853 1.00 97.19 104 ARG A O 1
ATOM 831 N N . ARG A 1 105 ? -31.334 4.329 59.059 1.00 96.56 105 ARG A N 1
ATOM 832 C CA . ARG A 1 105 ? -31.108 2.880 59.192 1.00 96.56 105 ARG A CA 1
ATOM 833 C C . ARG A 1 105 ? -32.130 2.083 58.382 1.00 96.56 105 ARG A C 1
ATOM 835 O O . ARG A 1 105 ? -31.735 1.167 57.668 1.00 96.56 105 ARG A O 1
ATOM 842 N N . GLN A 1 106 ? -33.408 2.452 58.465 1.00 96.69 106 GLN A N 1
ATOM 843 C CA . GLN A 1 106 ? -34.485 1.826 57.698 1.00 96.69 106 GLN A CA 1
ATOM 844 C C . GLN A 1 106 ? -34.257 1.986 56.189 1.00 96.69 106 GLN A C 1
ATOM 846 O O . GLN A 1 106 ? -34.165 0.987 55.481 1.00 96.69 106 GLN A O 1
ATOM 851 N N . ASN A 1 107 ? -34.043 3.220 55.721 1.00 97.38 107 ASN A N 1
ATOM 852 C CA . ASN A 1 107 ? -33.813 3.511 54.305 1.00 97.38 107 ASN A CA 1
ATOM 853 C C . ASN A 1 107 ? -32.566 2.802 53.754 1.00 97.38 107 ASN A C 1
ATOM 855 O O . ASN A 1 107 ? -32.565 2.391 52.598 1.00 97.38 107 ASN A O 1
ATOM 859 N N . LEU A 1 108 ? -31.501 2.655 54.553 1.00 96.50 108 LEU A N 1
ATOM 860 C CA . LEU A 1 108 ? -30.299 1.935 54.129 1.00 96.50 108 LEU A CA 1
ATOM 861 C C . LEU A 1 108 ? -30.560 0.429 53.989 1.00 96.50 108 LEU A C 1
ATOM 863 O O . LEU A 1 108 ? -30.155 -0.154 52.985 1.00 96.50 108 LEU A O 1
ATOM 867 N N . ARG A 1 109 ? -31.255 -0.184 54.960 1.00 96.12 109 ARG A N 1
ATOM 868 C CA . ARG A 1 109 ? -31.628 -1.607 54.906 1.00 96.12 109 ARG A CA 1
ATOM 869 C C . ARG A 1 109 ? -32.536 -1.890 53.714 1.00 96.12 109 ARG A C 1
ATOM 871 O O . ARG A 1 109 ? -32.182 -2.701 52.869 1.00 96.12 109 ARG A O 1
ATOM 878 N N . GLU A 1 110 ? -33.661 -1.186 53.617 1.00 96.81 110 GLU A N 1
ATOM 879 C CA . GLU A 1 110 ? -34.637 -1.356 52.532 1.00 96.81 110 GLU A CA 1
ATOM 880 C C . GLU A 1 110 ? -34.042 -0.991 51.164 1.00 96.81 110 GLU A C 1
ATOM 882 O O . GLU A 1 110 ? -34.304 -1.651 50.158 1.00 96.81 110 GLU A O 1
ATOM 887 N N . GLY A 1 111 ? -33.195 0.041 51.111 1.00 96.50 111 GLY A N 1
ATOM 888 C CA . GLY A 1 111 ? -32.515 0.464 49.891 1.00 96.50 111 GLY A CA 1
ATOM 889 C C . GLY A 1 111 ? -31.565 -0.603 49.352 1.00 96.50 111 GLY A C 1
ATOM 890 O O . GLY A 1 111 ? -31.627 -0.933 48.170 1.00 96.50 111 GLY A O 1
ATOM 891 N N . LEU A 1 112 ? -30.708 -1.182 50.198 1.00 95.62 112 LEU A N 1
ATOM 892 C CA . LEU A 1 112 ? -29.749 -2.199 49.758 1.00 95.62 112 LEU A CA 1
ATOM 893 C C . LEU A 1 112 ? -30.424 -3.529 49.412 1.00 95.62 112 LEU A C 1
ATOM 895 O O . LEU A 1 112 ? -30.076 -4.121 48.390 1.00 95.62 112 LEU A O 1
ATOM 899 N N . THR A 1 113 ? -31.418 -3.970 50.189 1.00 95.12 113 THR A N 1
ATOM 900 C CA . THR A 1 113 ? -32.160 -5.207 49.889 1.00 95.12 113 THR A CA 1
ATOM 901 C C . THR A 1 113 ? -32.973 -5.081 48.601 1.00 95.12 113 THR A C 1
ATOM 903 O O . THR A 1 113 ? -32.919 -5.970 47.752 1.00 95.12 113 THR A O 1
ATOM 906 N N . SER A 1 114 ? -33.662 -3.954 48.387 1.00 96.31 114 SER A N 1
ATOM 907 C CA . SER A 1 114 ? -34.439 -3.728 47.161 1.00 96.31 114 SER A CA 1
ATOM 908 C C . SER A 1 114 ? -33.561 -3.574 45.915 1.00 96.31 114 SER A C 1
ATOM 910 O O . SER A 1 114 ? -33.893 -4.122 44.863 1.00 96.31 114 SER A O 1
ATOM 912 N N . LEU A 1 115 ? -32.423 -2.876 46.008 1.00 95.81 115 LEU A N 1
ATOM 913 C CA . LEU A 1 115 ? -31.479 -2.745 44.893 1.00 95.81 115 LEU A CA 1
ATOM 914 C C . LEU A 1 115 ? -30.818 -4.078 44.540 1.00 95.81 115 LEU A C 1
ATOM 916 O O . LEU A 1 115 ? -30.638 -4.365 43.356 1.00 95.81 115 LEU A O 1
ATOM 920 N N . LYS A 1 116 ? -30.501 -4.905 45.542 1.00 94.94 116 LYS A N 1
ATOM 921 C CA . LYS A 1 116 ? -29.988 -6.260 45.326 1.00 94.94 116 LYS A CA 1
ATOM 922 C C . LYS A 1 116 ? -31.020 -7.131 44.613 1.00 94.94 116 LYS A C 1
ATOM 924 O O . LYS A 1 116 ? -30.705 -7.700 43.574 1.00 94.94 116 LYS A O 1
ATOM 929 N N . ALA A 1 117 ? -32.262 -7.146 45.101 1.00 95.94 117 ALA A N 1
ATOM 930 C CA . ALA A 1 117 ? -33.351 -7.885 44.467 1.00 95.94 117 ALA A CA 1
ATOM 931 C C . ALA A 1 117 ? -33.558 -7.454 43.003 1.00 95.94 117 ALA A C 1
ATOM 933 O O . ALA A 1 117 ? -33.653 -8.302 42.118 1.00 95.94 117 ALA A O 1
ATOM 934 N N . ARG A 1 118 ? -33.542 -6.143 42.712 1.00 96.38 118 ARG A N 1
ATOM 935 C CA . ARG A 1 118 ? -33.603 -5.630 41.330 1.00 96.38 118 ARG A CA 1
ATOM 936 C C . ARG A 1 118 ? -32.446 -6.149 40.480 1.00 96.38 118 ARG A C 1
ATOM 938 O O . ARG A 1 118 ? -32.695 -6.712 39.417 1.00 96.38 118 ARG A O 1
ATOM 945 N N . ARG A 1 119 ? -31.206 -6.029 40.965 1.00 94.94 119 ARG A N 1
ATOM 946 C CA . ARG A 1 119 ? -30.015 -6.531 40.263 1.00 94.94 119 ARG A CA 1
ATOM 947 C C . ARG A 1 119 ? -30.139 -8.019 39.944 1.00 94.94 119 ARG A C 1
ATOM 949 O O . ARG A 1 119 ? -29.879 -8.416 38.813 1.00 94.94 119 ARG A O 1
ATOM 956 N N . ASP A 1 120 ? -30.555 -8.823 40.914 1.00 94.56 120 ASP A N 1
ATOM 957 C CA . ASP A 1 120 ? -30.647 -10.273 40.756 1.00 94.56 120 ASP A CA 1
ATOM 958 C C . ASP A 1 120 ? -31.755 -10.658 39.760 1.00 94.56 120 ASP A C 1
ATOM 960 O O . ASP A 1 120 ? -31.531 -11.504 38.894 1.00 94.56 120 ASP A O 1
ATOM 964 N N . THR A 1 121 ? -32.910 -9.977 39.786 1.00 97.06 121 THR A N 1
ATOM 965 C CA . THR A 1 121 ? -33.977 -10.186 38.786 1.00 97.06 121 THR A CA 1
ATOM 966 C C . THR A 1 121 ? -33.546 -9.803 37.367 1.00 97.06 121 THR A C 1
ATOM 968 O O . THR A 1 121 ? -33.827 -10.535 36.414 1.00 97.06 121 THR A O 1
ATOM 971 N N . GLU A 1 122 ? -32.822 -8.692 37.199 1.00 96.06 122 GLU A N 1
ATOM 972 C CA . GLU A 1 122 ? -32.295 -8.270 35.898 1.00 96.06 122 GLU A CA 1
ATOM 973 C C . GLU A 1 122 ? -31.212 -9.223 35.388 1.00 96.06 122 GLU A C 1
ATOM 975 O O . GLU A 1 122 ? -31.253 -9.629 34.223 1.00 96.06 122 GLU A O 1
ATOM 980 N N . ALA A 1 123 ? -30.284 -9.630 36.258 1.00 94.56 123 ALA A N 1
ATOM 981 C CA . ALA A 1 123 ? -29.230 -10.583 35.934 1.00 94.56 123 ALA A CA 1
ATOM 982 C C . ALA A 1 123 ? -29.811 -11.944 35.527 1.00 94.56 123 ALA A C 1
ATOM 984 O O . ALA A 1 123 ? -29.404 -12.498 34.506 1.00 94.56 123 ALA A O 1
ATOM 985 N N . ALA A 1 124 ? -30.812 -12.450 36.254 1.00 96.88 124 ALA A N 1
ATOM 986 C CA . ALA A 1 124 ? -31.512 -13.684 35.908 1.00 96.88 124 ALA A CA 1
ATOM 987 C C . ALA A 1 124 ? -32.217 -13.580 34.544 1.00 96.88 124 ALA A C 1
ATOM 989 O O . ALA A 1 124 ? -32.093 -14.482 33.713 1.00 96.88 124 ALA A O 1
ATOM 990 N N . ARG A 1 125 ? -32.893 -12.454 34.264 1.00 97.62 125 ARG A N 1
ATOM 991 C CA . ARG A 1 125 ? -33.546 -12.208 32.967 1.00 97.62 125 ARG A CA 1
ATOM 992 C C . ARG A 1 125 ? -32.540 -12.169 31.818 1.00 97.62 125 ARG A C 1
ATOM 994 O O . ARG A 1 125 ? -32.790 -12.743 30.758 1.00 97.62 125 ARG A O 1
ATOM 1001 N N . LEU A 1 126 ? -31.412 -11.485 32.010 1.00 94.62 126 LEU A N 1
ATOM 1002 C CA . LEU A 1 126 ? -30.349 -11.390 31.008 1.00 94.62 126 LEU A CA 1
ATOM 1003 C C . LEU A 1 126 ? -29.686 -12.745 30.761 1.00 94.62 126 LEU A C 1
ATOM 1005 O O . LEU A 1 126 ? -29.513 -13.116 29.601 1.00 94.62 126 LEU A O 1
ATOM 1009 N N . LYS A 1 127 ? -29.384 -13.496 31.824 1.00 95.38 127 LYS A N 1
ATOM 1010 C CA . LYS A 1 127 ? -28.822 -14.846 31.734 1.00 95.38 127 LYS A CA 1
ATOM 1011 C C . LYS A 1 127 ? -29.760 -15.781 30.974 1.00 95.38 127 LYS A C 1
ATOM 1013 O O . LYS A 1 127 ? -29.355 -16.329 29.961 1.00 95.38 127 LYS A O 1
ATOM 1018 N N . SER A 1 128 ? -31.038 -15.852 31.356 1.00 97.31 128 SER A N 1
ATOM 1019 C CA . SER A 1 128 ? -32.039 -16.677 30.660 1.00 97.31 128 SER A CA 1
ATOM 1020 C C . SER A 1 128 ? -32.156 -16.336 29.166 1.00 97.31 128 SER A C 1
ATOM 1022 O O . SER A 1 128 ? -32.198 -17.230 28.319 1.00 97.31 128 SER A O 1
ATOM 1024 N N . LYS A 1 129 ? -32.137 -15.043 28.812 1.00 97.88 129 LYS A N 1
ATOM 1025 C CA . LYS A 1 129 ? -32.131 -14.603 27.408 1.00 97.88 129 LYS A CA 1
ATOM 1026 C C . LYS A 1 129 ? -30.847 -15.013 26.678 1.00 97.88 129 LYS A C 1
ATOM 1028 O O . LYS A 1 129 ? -30.923 -15.457 25.534 1.00 97.88 129 LYS A O 1
ATOM 1033 N N . SER A 1 130 ? -29.691 -14.841 27.317 1.00 95.00 130 SER A N 1
ATOM 1034 C CA . SER A 1 130 ? -28.389 -15.231 26.767 1.00 95.00 130 SER A CA 1
ATOM 1035 C C . SER A 1 130 ? -28.329 -16.734 26.517 1.00 95.00 130 SER A C 1
ATOM 1037 O O . SER A 1 130 ? -28.021 -17.145 25.403 1.00 95.00 130 SER A O 1
ATOM 1039 N N . ASP A 1 131 ? -28.709 -17.538 27.507 1.00 96.94 131 ASP A N 1
ATOM 1040 C CA . ASP A 1 131 ? -28.704 -18.999 27.437 1.00 96.94 131 ASP A CA 1
ATOM 1041 C C . ASP A 1 131 ? -29.630 -19.492 26.316 1.00 96.94 131 ASP A C 1
ATOM 1043 O O . ASP A 1 131 ? -29.239 -20.333 25.505 1.00 96.94 131 ASP A O 1
ATOM 1047 N N . ARG A 1 132 ? -30.827 -18.898 26.182 1.00 98.00 132 ARG A N 1
ATOM 1048 C CA . ARG A 1 132 ? -31.748 -19.200 25.073 1.00 98.00 132 ARG A CA 1
ATOM 1049 C C . ARG A 1 132 ? -31.122 -18.904 23.710 1.00 98.00 132 ARG A C 1
ATOM 1051 O O . ARG A 1 132 ? -31.240 -19.714 22.796 1.00 98.00 132 ARG A O 1
ATOM 1058 N N . ASN A 1 133 ? -30.463 -17.755 23.570 1.00 96.75 133 ASN A N 1
ATOM 1059 C CA . ASN A 1 133 ? -29.821 -17.358 22.318 1.00 96.75 133 ASN A CA 1
ATOM 1060 C C . ASN A 1 133 ? -28.606 -18.237 21.987 1.00 96.75 133 ASN A C 1
ATOM 1062 O O . ASN A 1 133 ? -28.425 -18.605 20.830 1.00 96.75 133 ASN A O 1
ATOM 1066 N N . GLN A 1 134 ? -27.787 -18.587 22.983 1.00 95.19 134 GLN A N 1
ATOM 1067 C CA . GLN A 1 134 ? -26.646 -19.486 22.809 1.00 95.19 134 GLN A CA 1
ATOM 1068 C C . GLN A 1 134 ? -27.107 -20.878 22.389 1.00 95.19 134 GLN A C 1
ATOM 1070 O O . GLN A 1 134 ? -26.575 -21.417 21.423 1.00 95.19 134 GLN A O 1
ATOM 1075 N N . LYS A 1 135 ? -28.141 -21.418 23.046 1.00 97.88 135 LYS A N 1
ATOM 1076 C CA . LYS A 1 135 ? -28.729 -22.710 22.687 1.00 97.88 135 LYS A CA 1
ATOM 1077 C C . LYS A 1 135 ? -29.288 -22.699 21.265 1.00 97.88 135 LYS A C 1
ATOM 1079 O O . LYS A 1 135 ? -28.942 -23.578 20.489 1.00 97.88 135 LYS A O 1
ATOM 1084 N N . ALA A 1 136 ? -30.081 -21.688 20.902 1.00 97.50 136 ALA A N 1
ATOM 1085 C CA . ALA A 1 136 ? -30.647 -21.571 19.556 1.00 97.50 136 ALA A CA 1
ATOM 1086 C C . ALA A 1 136 ? -29.562 -21.432 18.475 1.00 97.50 136 ALA A C 1
ATOM 1088 O O . ALA A 1 136 ? -29.665 -22.027 17.407 1.00 97.50 136 ALA A O 1
ATOM 1089 N N . ARG A 1 137 ? -28.494 -20.673 18.756 1.00 96.19 137 ARG A N 1
ATOM 1090 C CA . ARG A 1 137 ? -27.349 -20.544 17.849 1.00 96.19 137 ARG A CA 1
ATOM 1091 C C . ARG A 1 137 ? -26.597 -21.861 17.703 1.00 96.19 137 ARG A C 1
ATOM 1093 O O . ARG A 1 137 ? -26.270 -22.231 16.584 1.00 96.19 137 ARG A O 1
ATOM 1100 N N . HIS A 1 138 ? -26.304 -22.536 18.812 1.00 96.38 138 HIS A N 1
ATOM 1101 C CA . HIS A 1 138 ? -25.633 -23.830 18.791 1.00 96.38 138 HIS A CA 1
ATOM 1102 C C . HIS A 1 138 ? -26.456 -24.836 17.990 1.00 96.38 138 HIS A C 1
ATOM 1104 O O . HIS A 1 138 ? -25.924 -25.459 17.085 1.00 96.38 138 HIS A O 1
ATOM 1110 N N . GLU A 1 139 ? -27.761 -24.920 18.256 1.00 97.38 139 GLU A N 1
ATOM 1111 C CA . GLU A 1 139 ? -28.681 -25.783 17.519 1.00 97.38 139 GLU A CA 1
ATOM 1112 C C . GLU A 1 139 ? -28.679 -25.477 16.017 1.00 97.38 139 GLU A C 1
ATOM 1114 O O . GLU A 1 139 ? -28.605 -26.404 15.221 1.00 97.38 139 GLU A O 1
ATOM 1119 N N . ALA A 1 140 ? -28.707 -24.199 15.622 1.00 95.00 140 ALA A N 1
ATOM 1120 C CA . ALA A 1 140 ? -28.652 -23.802 14.217 1.00 95.00 140 ALA A CA 1
ATOM 1121 C C . ALA A 1 140 ? -27.312 -24.149 13.544 1.00 95.00 140 ALA A C 1
ATOM 1123 O O . ALA A 1 140 ? -27.310 -24.520 12.378 1.00 95.00 140 ALA A O 1
ATOM 1124 N N . LEU A 1 141 ? -26.191 -24.049 14.267 1.00 93.44 141 LEU A N 1
ATOM 1125 C CA . LEU A 1 141 ? -24.861 -24.401 13.756 1.00 93.44 141 LEU A CA 1
ATOM 1126 C C . LEU A 1 141 ? -24.650 -25.914 13.642 1.00 93.44 141 LEU A C 1
ATOM 1128 O O . LEU A 1 141 ? -23.957 -26.362 12.739 1.00 93.44 141 LEU A O 1
ATOM 1132 N N . THR A 1 142 ? -25.219 -26.696 14.562 1.00 93.94 142 THR A N 1
ATOM 1133 C CA . THR A 1 142 ? -25.120 -28.163 14.552 1.00 93.94 142 THR A CA 1
ATOM 1134 C C . THR A 1 142 ? -26.227 -28.835 13.748 1.00 93.94 142 THR A C 1
ATOM 1136 O O . THR A 1 142 ? -26.267 -30.062 13.680 1.00 93.94 142 THR A O 1
ATOM 1139 N N . ARG A 1 143 ? -27.175 -28.066 13.201 1.00 94.00 143 ARG A N 1
ATOM 1140 C CA . ARG A 1 143 ? -28.273 -28.613 12.407 1.00 94.00 143 ARG A CA 1
ATOM 1141 C C . ARG A 1 143 ? -27.689 -29.211 11.120 1.00 94.00 143 ARG A C 1
ATOM 1143 O O . ARG A 1 143 ? -26.920 -28.518 10.457 1.00 94.00 143 ARG A O 1
ATOM 1150 N N . PRO A 1 144 ? -28.030 -30.462 10.765 1.00 94.50 144 PRO A N 1
ATOM 1151 C CA . PRO A 1 144 ? -27.613 -31.021 9.488 1.00 94.50 144 PRO A CA 1
ATOM 1152 C C . PRO A 1 144 ? -28.200 -30.206 8.331 1.00 94.50 144 PRO A C 1
ATOM 1154 O O . PRO A 1 144 ? -29.223 -29.531 8.482 1.00 94.50 144 PRO A O 1
ATOM 1157 N N . GLU A 1 145 ? -27.547 -30.289 7.176 1.00 90.94 145 GLU A N 1
ATOM 1158 C CA . GLU A 1 145 ? -28.068 -29.729 5.930 1.00 90.94 145 GLU A CA 1
ATOM 1159 C C . GLU A 1 145 ? -29.463 -30.289 5.625 1.00 90.94 145 GLU A C 1
ATOM 1161 O O . GLU A 1 145 ? -29.818 -31.403 6.030 1.00 90.94 145 GLU A O 1
ATOM 1166 N N . ARG A 1 146 ? -30.280 -29.498 4.926 1.00 95.06 146 ARG A N 1
ATOM 1167 C CA . ARG A 1 146 ? -31.625 -29.918 4.535 1.00 95.06 146 ARG A CA 1
ATOM 1168 C C . ARG A 1 146 ? -31.525 -31.120 3.594 1.00 95.06 146 ARG A C 1
ATOM 1170 O O . ARG A 1 146 ? -30.672 -31.145 2.713 1.00 95.06 146 ARG A O 1
ATOM 1177 N N . GLU A 1 147 ? -32.407 -32.105 3.756 1.00 94.50 147 GLU A N 1
ATOM 1178 C CA . GLU A 1 147 ? -32.369 -33.322 2.931 1.00 94.50 147 GLU A CA 1
ATOM 1179 C C . GLU A 1 147 ? -32.521 -33.024 1.434 1.00 94.50 147 GLU A C 1
ATOM 1181 O O . GLU A 1 147 ? -31.816 -33.626 0.629 1.00 94.50 147 GLU A O 1
ATOM 1186 N N . ASP A 1 148 ? -33.367 -32.052 1.081 1.00 95.81 148 ASP A N 1
ATOM 1187 C CA . ASP A 1 148 ? -33.538 -31.583 -0.298 1.00 95.81 148 ASP A CA 1
ATOM 1188 C C . ASP A 1 148 ? -32.211 -31.071 -0.878 1.00 95.81 148 ASP A C 1
ATOM 1190 O O . ASP A 1 148 ? -31.826 -31.472 -1.974 1.00 95.81 148 ASP A O 1
ATOM 1194 N N . ASP A 1 149 ? -31.472 -30.252 -0.124 1.00 89.00 149 ASP A N 1
ATOM 1195 C CA . ASP A 1 149 ? -30.170 -29.721 -0.545 1.00 89.00 149 ASP A CA 1
ATOM 1196 C C . ASP A 1 149 ? -29.145 -30.852 -0.661 1.00 89.00 149 ASP A C 1
ATOM 1198 O O . ASP A 1 149 ? -28.433 -30.942 -1.653 1.00 89.00 149 ASP A O 1
ATOM 1202 N N . ARG A 1 150 ? -29.125 -31.791 0.292 1.00 90.12 150 ARG A N 1
ATOM 1203 C CA . ARG A 1 150 ? -28.226 -32.955 0.260 1.00 90.12 150 ARG A CA 1
ATOM 1204 C C . ARG A 1 150 ? -28.447 -33.844 -0.969 1.00 90.12 150 ARG A C 1
ATOM 1206 O O . ARG A 1 150 ? -27.492 -34.423 -1.477 1.00 90.12 150 ARG A O 1
ATOM 1213 N N . LEU A 1 151 ? -29.696 -34.002 -1.412 1.00 90.75 151 LEU A N 1
ATOM 1214 C CA . LEU A 1 151 ? -30.063 -34.863 -2.543 1.00 90.75 151 LEU A CA 1
ATOM 1215 C C . LEU A 1 151 ? -30.001 -34.145 -3.898 1.00 90.75 151 LEU A C 1
ATOM 1217 O O . LEU A 1 151 ? -29.866 -34.810 -4.923 1.00 90.75 151 LEU A O 1
ATOM 1221 N N . THR A 1 152 ? -30.108 -32.815 -3.912 1.00 90.81 152 THR A N 1
ATOM 1222 C CA . THR A 1 152 ? -30.071 -32.005 -5.142 1.00 90.81 152 THR A CA 1
ATOM 1223 C C . THR A 1 152 ? -28.731 -31.309 -5.375 1.00 90.81 152 THR A C 1
ATOM 1225 O O . THR A 1 152 ? -28.460 -30.887 -6.501 1.00 90.81 152 THR A O 1
ATOM 1228 N N . ALA A 1 153 ? -27.866 -31.220 -4.360 1.00 83.25 153 ALA A N 1
ATOM 1229 C CA . ALA A 1 153 ? -26.522 -30.689 -4.512 1.00 83.25 153 ALA A CA 1
ATOM 1230 C C . ALA A 1 153 ? -25.711 -31.564 -5.484 1.00 83.25 153 ALA A C 1
ATOM 1232 O O . ALA A 1 153 ? -25.675 -32.790 -5.342 1.00 83.25 153 ALA A O 1
ATOM 1233 N N . PRO A 1 154 ? -25.030 -30.961 -6.474 1.00 87.31 154 PRO A N 1
ATOM 1234 C CA . PRO A 1 154 ? -24.216 -31.713 -7.415 1.00 87.31 154 PRO A CA 1
ATOM 1235 C C . PRO A 1 154 ? -23.086 -32.436 -6.675 1.00 87.31 154 PRO A C 1
ATOM 1237 O O . PRO A 1 154 ? -22.411 -31.864 -5.815 1.00 87.31 154 PRO A O 1
ATOM 1240 N N . SER A 1 155 ? -22.843 -33.700 -7.022 1.00 80.00 155 SER A N 1
ATOM 1241 C CA . SER A 1 155 ? -21.713 -34.452 -6.480 1.00 80.00 155 SER A CA 1
ATOM 1242 C C . SER A 1 155 ? -20.407 -33.827 -6.968 1.00 80.00 155 SER A C 1
ATOM 1244 O O . SER A 1 155 ? -20.119 -33.828 -8.167 1.00 80.00 155 SER A O 1
ATOM 1246 N N . HIS A 1 156 ? -19.601 -33.307 -6.050 1.00 68.69 156 HIS A N 1
ATOM 1247 C CA . HIS A 1 156 ? -18.264 -32.834 -6.373 1.00 68.69 156 HIS A CA 1
ATOM 1248 C C . HIS A 1 156 ? -17.367 -34.076 -6.377 1.00 68.69 156 HIS A C 1
ATOM 1250 O O . HIS A 1 156 ? -17.194 -34.702 -5.338 1.00 68.69 156 HIS A O 1
ATOM 1256 N N . GLY A 1 157 ? -16.801 -34.463 -7.524 1.00 69.06 157 GLY A N 1
ATOM 1257 C CA . GLY A 1 157 ? -15.881 -35.613 -7.633 1.00 69.06 157 GLY A CA 1
ATOM 1258 C C . GLY A 1 157 ? -14.539 -35.433 -6.900 1.00 69.06 157 GLY A C 1
ATOM 1259 O O . GLY A 1 157 ? -13.585 -36.156 -7.171 1.00 69.06 157 GLY A O 1
ATOM 1260 N N . LEU A 1 158 ? -14.445 -34.437 -6.017 1.00 62.62 158 LEU A N 1
ATOM 1261 C CA . LEU A 1 158 ? -13.300 -34.158 -5.168 1.00 62.62 158 LEU A CA 1
ATOM 1262 C C . LEU A 1 158 ? -13.492 -34.871 -3.833 1.00 62.62 158 LEU A C 1
ATOM 1264 O O . LEU A 1 158 ? -14.401 -34.549 -3.070 1.00 62.62 158 LEU A O 1
ATOM 1268 N N . ASP A 1 159 ? -12.594 -35.805 -3.537 1.00 63.62 159 ASP A N 1
ATOM 1269 C CA . ASP A 1 159 ? -12.464 -36.392 -2.208 1.00 63.62 159 ASP A CA 1
ATOM 1270 C C . ASP A 1 159 ? -11.908 -35.327 -1.243 1.00 63.62 159 ASP A C 1
ATOM 1272 O O . ASP A 1 159 ? -10.696 -35.143 -1.090 1.00 63.62 159 ASP A O 1
ATOM 1276 N N . LEU A 1 160 ? -12.815 -34.550 -0.644 1.00 64.06 160 LEU A N 1
ATOM 1277 C CA . LEU A 1 160 ? -12.483 -33.502 0.322 1.00 64.06 160 LEU A CA 1
ATOM 1278 C C . LEU A 1 160 ? -11.763 -34.085 1.544 1.00 64.06 160 LEU A C 1
ATOM 1280 O O . LEU A 1 160 ? -10.881 -33.436 2.104 1.00 64.06 160 LEU A O 1
ATOM 1284 N N . ASP A 1 161 ? -12.065 -35.328 1.916 1.00 60.88 161 ASP A N 1
ATOM 1285 C CA . ASP A 1 161 ? -11.383 -36.017 3.008 1.00 60.88 161 ASP A CA 1
ATOM 1286 C C . ASP A 1 161 ? -9.905 -36.262 2.670 1.00 60.88 161 ASP A C 1
ATOM 1288 O O . ASP A 1 161 ? -9.041 -36.078 3.530 1.00 60.88 161 ASP A O 1
ATOM 1292 N N . HIS A 1 162 ? -9.578 -36.557 1.410 1.00 59.50 162 HIS A N 1
ATOM 1293 C CA . HIS A 1 162 ? -8.193 -36.653 0.941 1.00 59.50 162 HIS A CA 1
ATOM 1294 C C . HIS A 1 162 ? -7.455 -35.297 0.952 1.00 59.50 162 HIS A C 1
ATOM 1296 O O . HIS A 1 162 ? -6.255 -35.253 1.237 1.00 59.50 162 HIS A O 1
ATOM 1302 N N . LEU A 1 163 ? -8.159 -34.186 0.705 1.00 58.69 163 LEU A N 1
ATOM 1303 C CA . LEU A 1 163 ? -7.613 -32.822 0.788 1.00 58.69 163 LEU A CA 1
ATOM 1304 C C . LEU A 1 163 ? -7.363 -32.369 2.234 1.00 58.69 163 LEU A C 1
ATOM 1306 O O . LEU A 1 163 ? -6.321 -31.782 2.521 1.00 58.69 163 LEU A O 1
ATOM 1310 N N . TYR A 1 164 ? -8.290 -32.657 3.150 1.00 57.56 164 TYR A N 1
ATOM 1311 C CA . TYR A 1 164 ? -8.205 -32.196 4.539 1.00 57.56 164 TYR A CA 1
ATOM 1312 C C . TYR A 1 164 ? -7.392 -33.126 5.449 1.00 57.56 164 TYR A C 1
ATOM 1314 O O . TYR A 1 164 ? -6.750 -32.647 6.384 1.00 57.56 164 TYR A O 1
ATOM 1322 N N . LYS A 1 165 ? -7.387 -34.442 5.195 1.00 59.31 165 LYS A N 1
ATOM 1323 C CA . LYS A 1 165 ? -6.731 -35.451 6.051 1.00 59.31 165 LYS A CA 1
ATOM 1324 C C . LYS A 1 165 ? -5.406 -35.977 5.479 1.00 59.31 165 LYS A C 1
ATOM 1326 O O . LYS A 1 165 ? -4.783 -36.841 6.090 1.00 59.31 165 LYS A O 1
ATOM 1331 N N . GLY A 1 166 ? -4.933 -35.472 4.335 1.00 52.31 166 GLY A N 1
ATOM 1332 C CA . GLY A 1 166 ? -3.609 -35.788 3.782 1.00 52.31 166 GLY A CA 1
ATOM 1333 C C . GLY A 1 166 ? -2.467 -35.196 4.627 1.00 52.31 166 GLY A C 1
ATOM 1334 O O . GLY A 1 166 ? -2.101 -34.037 4.459 1.00 52.31 166 GLY A O 1
ATOM 1335 N N . PHE A 1 167 ? -1.928 -35.997 5.550 1.00 48.47 167 PHE A N 1
ATOM 1336 C CA . PHE A 1 167 ? -1.021 -35.630 6.650 1.00 48.47 167 PHE A CA 1
ATOM 1337 C C . PHE A 1 167 ? 0.353 -35.028 6.258 1.00 48.47 167 PHE A C 1
ATOM 1339 O O . PHE A 1 167 ? 1.252 -35.750 5.828 1.00 48.47 167 PHE A O 1
ATOM 1346 N N . ILE A 1 168 ? 0.566 -33.746 6.600 1.00 49.91 168 ILE A N 1
ATOM 1347 C CA . ILE A 1 168 ? 1.807 -33.207 7.199 1.00 49.91 168 ILE A CA 1
ATOM 1348 C C . ILE A 1 168 ? 1.383 -32.296 8.377 1.00 49.91 168 ILE A C 1
ATOM 1350 O O . ILE A 1 168 ? 0.572 -31.396 8.160 1.00 49.91 168 ILE A O 1
ATOM 1354 N N . PRO A 1 169 ? 1.925 -32.449 9.606 1.00 51.72 169 PRO A N 1
ATOM 1355 C CA . PRO A 1 169 ? 1.518 -31.665 10.788 1.00 51.72 169 PRO A CA 1
ATOM 1356 C C . PRO A 1 169 ? 1.714 -30.138 10.689 1.00 51.72 169 PRO A C 1
ATOM 1358 O O . PRO A 1 169 ? 1.254 -29.407 11.560 1.00 51.72 169 PRO A O 1
ATOM 1361 N N . SER A 1 170 ? 2.407 -29.649 9.657 1.00 54.34 170 SER A N 1
ATOM 1362 C CA . SER A 1 170 ? 2.763 -28.238 9.454 1.00 54.34 170 SER A CA 1
ATOM 1363 C C . SER A 1 170 ? 2.187 -27.607 8.175 1.00 54.34 170 SER A C 1
ATOM 1365 O O . SER A 1 170 ? 2.386 -26.416 7.941 1.00 54.34 170 SER A O 1
ATOM 1367 N N . SER A 1 171 ? 1.472 -28.364 7.338 1.00 47.31 171 SER A N 1
ATOM 1368 C CA . SER A 1 171 ? 0.780 -27.837 6.152 1.00 47.31 171 SER A CA 1
ATOM 1369 C C . SER A 1 171 ? -0.340 -28.791 5.728 1.00 47.31 171 SER A C 1
ATOM 1371 O O . SER A 1 171 ? -0.040 -29.875 5.223 1.00 47.31 171 SER A O 1
ATOM 1373 N N . PRO A 1 172 ? -1.620 -28.430 5.928 1.00 41.28 172 PRO A N 1
ATOM 1374 C CA . PRO A 1 172 ? -2.739 -29.246 5.467 1.00 41.28 172 PRO A CA 1
ATOM 1375 C C . PRO A 1 172 ? -2.751 -29.298 3.930 1.00 41.28 172 PRO A C 1
ATOM 1377 O O . PRO A 1 172 ? -2.803 -28.250 3.290 1.00 41.28 172 PRO A O 1
ATOM 1380 N N . GLY A 1 173 ? -2.703 -30.499 3.340 1.00 49.38 173 GLY A N 1
ATOM 1381 C CA . GLY A 1 173 ? -3.040 -30.716 1.923 1.00 49.38 173 GLY A CA 1
ATOM 1382 C C . GLY A 1 173 ? -1.917 -31.133 0.964 1.00 49.38 173 GLY A C 1
ATOM 1383 O O . GLY A 1 173 ? -2.181 -31.264 -0.228 1.00 49.38 173 GLY A O 1
ATOM 1384 N N . VAL A 1 174 ? -0.682 -31.384 1.420 1.00 54.66 174 VAL A N 1
ATOM 1385 C CA . VAL A 1 174 ? 0.412 -31.820 0.522 1.00 54.66 174 VAL A CA 1
ATOM 1386 C C . VAL A 1 174 ? 1.039 -33.115 1.029 1.00 54.66 174 VAL A C 1
ATOM 1388 O O . VAL A 1 174 ? 1.745 -33.108 2.030 1.00 54.66 174 VAL A O 1
ATOM 1391 N N . ARG A 1 175 ? 0.837 -34.237 0.322 1.00 57.22 175 ARG A N 1
ATOM 1392 C CA . ARG A 1 175 ? 1.651 -35.443 0.552 1.00 57.22 175 ARG A CA 1
ATOM 1393 C C . ARG A 1 175 ? 3.097 -35.157 0.119 1.00 57.22 175 ARG A C 1
ATOM 1395 O O . ARG A 1 175 ? 3.290 -34.610 -0.968 1.00 57.22 175 ARG A O 1
ATOM 1402 N N . PRO A 1 176 ? 4.118 -35.523 0.911 1.00 61.84 176 PRO A N 1
ATOM 1403 C CA . PRO A 1 176 ? 5.493 -35.436 0.448 1.00 61.84 176 PRO A CA 1
ATOM 1404 C C . PRO A 1 176 ? 5.684 -36.380 -0.746 1.00 61.84 176 PRO A C 1
ATOM 1406 O O . PRO A 1 176 ? 5.380 -37.567 -0.668 1.00 61.84 176 PRO A O 1
ATOM 1409 N N . ASP A 1 177 ? 6.152 -35.814 -1.856 1.00 67.81 177 ASP A N 1
ATOM 1410 C CA . ASP A 1 177 ? 6.499 -36.530 -3.086 1.00 67.81 177 ASP A CA 1
ATOM 1411 C C . ASP A 1 177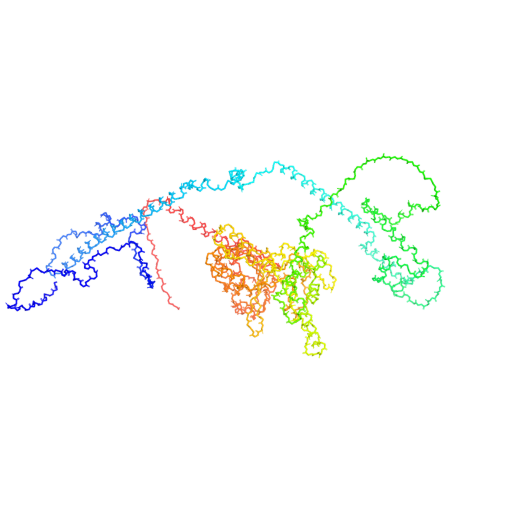 ? 7.460 -37.694 -2.761 1.00 67.81 177 ASP A C 1
ATOM 1413 O O . ASP A 1 177 ? 8.532 -37.441 -2.194 1.00 67.81 177 ASP A O 1
ATOM 1417 N N . PRO A 1 178 ? 7.111 -38.955 -3.090 1.00 78.94 178 PRO A N 1
ATOM 1418 C CA . PRO A 1 178 ? 7.933 -40.119 -2.756 1.00 78.94 178 PRO A CA 1
ATOM 1419 C C . PRO A 1 178 ? 9.326 -40.063 -3.402 1.00 78.94 178 PRO A C 1
ATOM 1421 O O . PRO A 1 178 ? 10.270 -40.636 -2.869 1.00 78.94 178 PRO A O 1
ATOM 1424 N N . THR A 1 179 ? 9.490 -39.308 -4.493 1.00 85.50 179 THR A N 1
ATOM 1425 C CA . THR A 1 179 ? 10.761 -39.167 -5.229 1.00 85.50 179 THR A CA 1
ATOM 1426 C C . THR A 1 179 ? 11.595 -37.955 -4.794 1.00 85.50 179 THR A C 1
ATOM 1428 O O . THR A 1 179 ? 12.605 -37.606 -5.412 1.00 85.50 179 THR A O 1
ATOM 1431 N N . ARG A 1 180 ? 11.199 -37.271 -3.710 1.00 80.88 180 ARG A N 1
ATOM 1432 C CA . ARG A 1 180 ? 11.826 -36.011 -3.279 1.00 80.88 180 ARG A CA 1
ATOM 1433 C C . ARG A 1 180 ? 13.328 -36.143 -3.018 1.00 80.88 180 ARG A C 1
ATOM 1435 O O . ARG A 1 180 ? 14.073 -35.237 -3.388 1.00 80.88 180 ARG A O 1
ATOM 1442 N N . HIS A 1 181 ? 13.767 -37.228 -2.385 1.00 84.31 181 HIS A N 1
ATOM 1443 C CA . HIS A 1 181 ? 15.182 -37.436 -2.061 1.00 84.31 181 HIS A CA 1
ATOM 1444 C C . HIS A 1 181 ? 16.036 -37.588 -3.324 1.00 84.31 181 HIS A C 1
ATOM 1446 O O . HIS A 1 181 ? 17.010 -36.854 -3.486 1.00 84.31 181 HIS A O 1
ATOM 1452 N N . GLU A 1 182 ? 15.593 -38.410 -4.275 1.00 89.44 182 GLU A N 1
ATOM 1453 C CA . GLU A 1 182 ? 16.266 -38.599 -5.567 1.00 89.44 182 GLU A CA 1
ATOM 1454 C C . GLU A 1 182 ? 16.352 -37.292 -6.367 1.00 89.44 182 GLU A C 1
ATOM 1456 O O . GLU A 1 182 ? 17.366 -36.985 -7.000 1.00 89.44 182 GLU A O 1
ATOM 1461 N N . ARG A 1 183 ? 15.295 -36.469 -6.322 1.00 82.81 183 ARG A N 1
ATOM 1462 C CA . ARG A 1 183 ? 15.298 -35.156 -6.978 1.00 82.81 183 ARG A CA 1
ATOM 1463 C C . ARG A 1 183 ? 16.297 -34.198 -6.331 1.00 82.81 183 ARG A C 1
ATOM 1465 O O . ARG A 1 183 ? 16.972 -33.462 -7.049 1.00 82.81 183 ARG A O 1
ATOM 1472 N N . ILE A 1 184 ? 16.406 -34.205 -5.002 1.00 87.94 184 ILE A N 1
ATOM 1473 C CA . ILE A 1 184 ? 17.377 -33.379 -4.269 1.00 87.94 184 ILE A CA 1
ATOM 1474 C C . ILE A 1 184 ? 18.808 -33.807 -4.606 1.00 87.94 184 ILE A C 1
ATOM 1476 O O . ILE A 1 184 ? 19.650 -32.946 -4.851 1.00 87.94 184 ILE A O 1
ATOM 1480 N N . GLU A 1 185 ? 19.090 -35.106 -4.665 1.00 92.12 185 GLU A N 1
ATOM 1481 C CA . GLU A 1 185 ? 20.416 -35.624 -5.022 1.00 92.12 185 GLU A CA 1
ATOM 1482 C C . GLU A 1 185 ? 20.807 -35.257 -6.454 1.00 92.12 185 GLU A C 1
ATOM 1484 O O . GLU A 1 185 ? 21.896 -34.728 -6.681 1.00 92.12 185 GLU A O 1
ATOM 1489 N N . ARG A 1 186 ? 19.882 -35.403 -7.407 1.00 91.25 186 ARG A N 1
ATOM 1490 C CA . ARG A 1 186 ? 20.089 -34.973 -8.797 1.00 91.25 186 ARG A CA 1
ATOM 1491 C C . ARG A 1 186 ? 20.354 -33.472 -8.904 1.00 91.25 186 ARG A C 1
ATOM 1493 O O . ARG A 1 186 ? 21.247 -33.047 -9.632 1.00 91.25 186 ARG A O 1
ATOM 1500 N N . MET A 1 187 ? 19.604 -32.657 -8.160 1.00 85.25 187 MET A N 1
ATOM 1501 C CA . MET A 1 187 ? 19.833 -31.211 -8.118 1.00 85.25 187 MET A CA 1
ATOM 1502 C C . MET A 1 187 ? 21.197 -30.867 -7.507 1.00 85.25 187 MET A C 1
ATOM 1504 O O . MET A 1 187 ? 21.885 -30.001 -8.041 1.00 85.25 187 MET A O 1
ATOM 1508 N N . ARG A 1 188 ? 21.628 -31.562 -6.446 1.00 92.12 188 ARG A N 1
ATOM 1509 C CA . ARG A 1 188 ? 22.966 -31.386 -5.856 1.00 92.12 188 ARG A CA 1
ATOM 1510 C C . ARG A 1 188 ? 24.077 -31.738 -6.845 1.00 92.12 188 ARG A C 1
ATOM 1512 O O . ARG A 1 188 ? 25.026 -30.968 -6.959 1.00 92.12 188 ARG A O 1
ATOM 1519 N N . ALA A 1 189 ? 23.933 -32.832 -7.593 1.00 93.19 189 ALA A N 1
ATOM 1520 C CA . ALA A 1 189 ? 24.886 -33.223 -8.631 1.00 93.19 189 ALA A CA 1
ATOM 1521 C C . ALA A 1 189 ? 24.995 -32.163 -9.743 1.00 93.19 189 ALA A C 1
ATOM 1523 O O . ALA A 1 189 ? 26.096 -31.767 -10.118 1.00 93.19 189 ALA A O 1
ATOM 1524 N N . ASN A 1 190 ? 23.862 -31.620 -10.203 1.00 87.06 190 ASN A N 1
ATOM 1525 C CA . ASN A 1 190 ? 23.846 -30.556 -11.213 1.00 87.06 190 ASN A CA 1
ATOM 1526 C C . ASN A 1 190 ? 24.514 -29.263 -10.722 1.00 87.06 190 ASN A C 1
ATOM 1528 O O . ASN A 1 190 ? 25.213 -28.593 -11.483 1.00 87.06 190 ASN A O 1
ATOM 1532 N N . VAL A 1 191 ? 24.298 -28.898 -9.454 1.00 91.12 191 VAL A N 1
ATOM 1533 C CA . VAL A 1 191 ? 24.955 -27.734 -8.846 1.00 91.12 191 VAL A CA 1
ATOM 1534 C C . VAL A 1 191 ? 26.462 -27.966 -8.749 1.00 91.12 191 VAL A C 1
ATOM 1536 O O . VAL A 1 191 ? 27.220 -27.089 -9.157 1.00 91.12 191 VAL A O 1
ATOM 1539 N N . ALA A 1 192 ? 26.897 -29.145 -8.294 1.00 92.31 192 ALA A N 1
ATOM 1540 C CA . ALA A 1 192 ? 28.313 -29.501 -8.225 1.00 92.31 192 ALA A CA 1
ATOM 1541 C C . ALA A 1 192 ? 28.992 -29.399 -9.605 1.00 92.31 192 ALA A C 1
ATOM 1543 O O . ALA A 1 192 ? 30.003 -28.706 -9.733 1.00 92.31 192 ALA A O 1
ATOM 1544 N N . ALA A 1 193 ? 28.376 -29.960 -10.651 1.00 91.81 193 ALA A N 1
ATOM 1545 C CA . ALA A 1 193 ? 28.888 -29.888 -12.021 1.00 91.81 193 ALA A CA 1
ATOM 1546 C C . ALA A 1 193 ? 29.029 -28.439 -12.529 1.00 91.81 193 ALA A C 1
ATOM 1548 O O . ALA A 1 193 ? 30.047 -28.079 -13.119 1.00 91.81 193 ALA A O 1
ATOM 1549 N N . ARG A 1 194 ? 28.050 -27.565 -12.248 1.00 89.31 194 ARG A N 1
ATOM 1550 C CA . ARG A 1 194 ? 28.151 -26.135 -12.598 1.00 89.31 194 ARG A CA 1
ATOM 1551 C C . ARG A 1 194 ? 29.277 -25.433 -11.845 1.00 89.31 194 ARG A C 1
ATOM 1553 O O . ARG A 1 194 ? 30.016 -24.658 -12.444 1.00 89.31 194 ARG A O 1
ATOM 1560 N N . THR A 1 195 ? 29.428 -25.701 -10.548 1.00 87.38 195 THR A N 1
ATOM 1561 C CA . THR A 1 195 ? 30.506 -25.090 -9.756 1.00 87.38 195 THR A CA 1
ATOM 1562 C C . THR A 1 195 ? 31.895 -25.530 -10.216 1.00 87.38 195 THR A C 1
ATOM 1564 O O . THR A 1 195 ? 32.829 -24.728 -10.173 1.00 87.38 195 THR A O 1
ATOM 1567 N N . GLU A 1 196 ? 32.029 -26.770 -10.692 1.00 93.06 196 GLU A N 1
ATOM 1568 C CA . GLU A 1 196 ? 33.267 -27.298 -11.264 1.00 93.06 196 GLU A CA 1
ATOM 1569 C C . GLU A 1 196 ? 33.589 -26.649 -12.616 1.00 93.06 196 GLU A C 1
ATOM 1571 O O . GLU A 1 196 ? 34.711 -26.177 -12.801 1.00 93.06 196 GLU A O 1
ATOM 1576 N N . ALA A 1 197 ? 32.596 -26.489 -13.498 1.00 89.75 197 ALA A N 1
ATOM 1577 C CA . ALA A 1 197 ? 32.754 -25.759 -14.759 1.00 89.75 197 ALA A CA 1
ATOM 1578 C C . ALA A 1 197 ? 33.233 -24.312 -14.530 1.00 89.75 197 ALA A C 1
ATOM 1580 O O . ALA A 1 197 ? 34.253 -23.898 -15.079 1.00 89.75 197 ALA A O 1
ATOM 1581 N N . SER A 1 198 ? 32.598 -23.568 -13.616 1.00 90.56 198 SER A N 1
ATOM 1582 C CA . SER A 1 198 ? 33.041 -22.208 -13.264 1.00 90.56 198 SER A CA 1
ATOM 1583 C C . SER A 1 198 ? 34.417 -22.170 -12.581 1.00 90.56 198 SER A C 1
ATOM 1585 O O . SER A 1 198 ? 35.091 -21.138 -12.571 1.00 90.56 198 SER A O 1
ATOM 1587 N N . ARG A 1 199 ? 34.864 -23.263 -11.948 1.00 92.88 199 ARG A N 1
ATOM 1588 C CA . ARG A 1 199 ? 36.231 -23.371 -11.411 1.00 92.88 199 ARG A CA 1
ATOM 1589 C C . ARG A 1 199 ? 37.246 -23.593 -12.534 1.00 92.88 199 ARG A C 1
ATOM 1591 O O . ARG A 1 199 ? 38.307 -22.974 -12.485 1.00 92.88 199 ARG A O 1
ATOM 1598 N N . ALA A 1 200 ? 36.915 -24.412 -13.531 1.00 88.44 200 ALA A N 1
ATOM 1599 C CA . ALA A 1 200 ? 37.748 -24.638 -14.709 1.00 88.44 200 ALA A CA 1
ATOM 1600 C C . ALA A 1 200 ? 37.921 -23.355 -15.541 1.00 88.44 200 ALA A C 1
ATOM 1602 O O . ALA A 1 200 ? 39.045 -23.005 -15.896 1.00 88.44 200 ALA A O 1
ATOM 1603 N N . GLU A 1 201 ? 36.850 -22.582 -15.746 1.00 87.50 201 GLU A N 1
ATOM 1604 C CA . GLU A 1 201 ? 36.917 -21.268 -16.408 1.00 87.50 201 GLU A CA 1
ATOM 1605 C C . GLU A 1 201 ? 37.852 -20.301 -15.669 1.00 87.50 201 GLU A C 1
ATOM 1607 O O . GLU A 1 201 ? 38.720 -19.675 -16.276 1.00 87.50 201 GLU A O 1
ATOM 1612 N N . ARG A 1 202 ? 37.746 -20.224 -14.334 1.00 90.75 202 ARG A N 1
ATOM 1613 C CA . ARG A 1 202 ? 38.651 -19.397 -13.520 1.00 90.75 202 ARG A CA 1
ATOM 1614 C C . ARG A 1 202 ? 40.107 -19.841 -13.633 1.00 90.75 202 ARG A C 1
ATOM 1616 O O . ARG A 1 202 ? 40.986 -18.987 -13.699 1.00 90.75 202 ARG A O 1
ATOM 1623 N N . ALA A 1 203 ? 40.371 -21.146 -13.673 1.00 88.81 203 ALA A N 1
ATOM 1624 C CA . ALA A 1 203 ? 41.720 -21.665 -13.882 1.00 88.81 203 ALA A CA 1
ATOM 1625 C C . ALA A 1 203 ? 42.264 -21.293 -15.275 1.00 88.81 203 ALA A C 1
ATOM 1627 O O . ALA A 1 203 ? 43.419 -20.883 -15.383 1.00 88.81 203 ALA A O 1
ATOM 1628 N N . SER A 1 204 ? 41.424 -21.345 -16.314 1.00 86.44 204 SER A N 1
ATOM 1629 C CA . SER A 1 204 ? 41.782 -20.918 -17.675 1.00 86.44 204 SER A CA 1
ATOM 1630 C C . SER A 1 204 ? 42.107 -19.417 -17.746 1.00 86.44 204 SER A C 1
ATOM 1632 O O . SER A 1 204 ? 43.136 -19.019 -18.302 1.00 86.44 204 SER A O 1
ATOM 1634 N N . HIS A 1 205 ? 41.307 -18.568 -17.090 1.00 86.75 205 HIS A N 1
ATOM 1635 C CA . HIS A 1 205 ? 41.600 -17.134 -16.982 1.00 86.75 205 HIS A CA 1
ATOM 1636 C C . HIS A 1 205 ? 42.912 -16.859 -16.234 1.00 86.75 205 HIS A C 1
ATOM 1638 O O . HIS A 1 205 ? 43.698 -16.020 -16.673 1.00 86.75 205 HIS A O 1
ATOM 1644 N N . LEU A 1 206 ? 43.184 -17.582 -15.143 1.00 91.44 206 LEU A N 1
ATOM 1645 C CA . LEU A 1 206 ? 44.451 -17.461 -14.414 1.00 91.44 206 LEU A CA 1
ATOM 1646 C C . LEU A 1 206 ? 45.650 -17.880 -15.269 1.00 91.44 206 LEU A C 1
ATOM 1648 O O . LEU A 1 206 ? 46.667 -17.193 -15.253 1.00 91.44 206 LEU A O 1
ATOM 1652 N N . ASN A 1 207 ? 45.529 -18.952 -16.054 1.00 88.06 207 ASN A N 1
ATOM 1653 C CA . ASN A 1 207 ? 46.578 -19.374 -16.984 1.00 88.06 207 ASN A CA 1
ATOM 1654 C C . ASN A 1 207 ? 46.828 -18.312 -18.070 1.00 88.06 207 ASN A C 1
ATOM 1656 O O . ASN A 1 207 ? 47.966 -17.954 -18.366 1.00 88.06 207 ASN A O 1
ATOM 1660 N N . THR A 1 208 ? 45.756 -17.726 -18.608 1.00 87.25 208 THR A N 1
ATOM 1661 C CA . THR A 1 208 ? 45.854 -16.625 -19.576 1.00 87.25 208 THR A CA 1
ATOM 1662 C C . THR A 1 208 ? 46.589 -15.420 -18.984 1.00 87.25 208 THR A C 1
ATOM 1664 O O . THR A 1 208 ? 47.449 -14.838 -19.648 1.00 87.25 208 THR A O 1
ATOM 1667 N N . LEU A 1 209 ? 46.285 -15.069 -17.729 1.00 90.06 209 LEU A N 1
ATOM 1668 C CA . LEU A 1 209 ? 46.964 -13.999 -17.000 1.00 90.06 209 LEU A CA 1
ATOM 1669 C C . LEU A 1 209 ? 48.438 -14.334 -16.756 1.00 90.06 209 LEU A C 1
ATOM 1671 O O . LEU A 1 209 ? 49.283 -13.471 -16.959 1.00 90.06 209 LEU A O 1
ATOM 1675 N N . TYR A 1 210 ? 48.753 -15.576 -16.387 1.00 89.75 210 TYR A N 1
ATOM 1676 C CA . TYR A 1 210 ? 50.127 -16.037 -16.184 1.00 89.75 210 TYR A CA 1
ATOM 1677 C C . TYR A 1 210 ? 50.976 -15.913 -17.456 1.00 89.75 210 TYR A C 1
ATOM 1679 O O . TYR A 1 210 ? 52.088 -15.395 -17.405 1.00 89.75 210 TYR A O 1
ATOM 1687 N N . MET A 1 211 ? 50.438 -16.299 -18.613 1.00 85.94 211 MET A N 1
ATOM 1688 C CA . MET A 1 211 ? 51.148 -16.139 -19.887 1.00 85.94 211 MET A CA 1
ATOM 1689 C C . MET A 1 211 ? 51.316 -14.666 -20.282 1.00 85.94 211 MET A C 1
ATOM 1691 O O . MET A 1 211 ? 52.374 -14.279 -20.772 1.00 85.94 211 MET A O 1
ATOM 1695 N N . ASN A 1 212 ? 50.308 -13.827 -20.019 1.00 87.69 212 ASN A N 1
ATOM 1696 C CA . ASN A 1 212 ? 50.402 -12.379 -20.243 1.00 87.69 212 ASN A CA 1
ATOM 1697 C C . ASN A 1 212 ? 51.351 -11.687 -19.255 1.00 87.69 212 ASN A C 1
ATOM 1699 O O . ASN A 1 212 ? 51.875 -10.622 -19.562 1.00 87.69 212 ASN A O 1
ATOM 1703 N N . ALA A 1 213 ? 51.618 -12.283 -18.092 1.00 90.38 213 ALA A N 1
ATOM 1704 C CA . ALA A 1 213 ? 52.512 -11.699 -17.099 1.00 90.38 213 ALA A CA 1
ATOM 1705 C C . ALA A 1 213 ? 53.959 -11.558 -17.603 1.00 90.38 213 ALA A C 1
ATOM 1707 O O . ALA A 1 213 ? 54.713 -10.771 -17.041 1.00 90.38 213 ALA A O 1
ATOM 1708 N N . ARG A 1 214 ? 54.337 -12.245 -18.694 1.00 86.50 214 ARG A N 1
ATOM 1709 C CA . ARG A 1 214 ? 55.631 -12.055 -19.373 1.00 86.50 214 ARG A CA 1
ATOM 1710 C C . ARG A 1 214 ? 55.810 -10.645 -19.945 1.00 86.50 214 ARG A C 1
ATOM 1712 O O . ARG A 1 214 ? 56.939 -10.179 -20.019 1.00 86.50 214 ARG A O 1
ATOM 1719 N N . SER A 1 215 ? 54.722 -9.974 -20.331 1.00 85.88 215 SER A N 1
ATOM 1720 C CA . SER A 1 215 ? 54.753 -8.595 -20.837 1.00 85.88 215 SER A CA 1
ATOM 1721 C C . SER A 1 215 ? 54.467 -7.553 -19.753 1.00 85.88 215 SER A C 1
ATOM 1723 O O . SER A 1 215 ? 54.355 -6.368 -20.059 1.00 85.88 215 SER A O 1
ATOM 1725 N N . PHE A 1 216 ? 54.267 -7.967 -18.499 1.00 92.81 216 PHE A N 1
ATOM 1726 C CA . PHE A 1 216 ? 54.033 -7.028 -17.408 1.00 92.81 216 PHE A CA 1
ATOM 1727 C C . PHE A 1 216 ? 55.361 -6.480 -16.900 1.00 92.81 216 PHE A C 1
ATOM 1729 O O . PHE A 1 216 ? 56.288 -7.225 -16.593 1.00 92.81 216 PHE A O 1
ATOM 1736 N N . ILE A 1 217 ? 55.422 -5.159 -16.776 1.00 91.00 217 ILE A N 1
ATOM 1737 C CA . ILE A 1 217 ? 56.561 -4.453 -16.203 1.00 91.00 217 ILE A CA 1
ATOM 1738 C C . ILE A 1 217 ? 56.364 -4.428 -14.689 1.00 91.00 217 ILE A C 1
ATOM 1740 O O . ILE A 1 217 ? 55.489 -3.722 -14.186 1.00 91.00 217 ILE A O 1
ATOM 1744 N N . VAL A 1 218 ? 57.143 -5.229 -13.962 1.00 93.38 218 VAL A N 1
ATOM 1745 C CA . VAL A 1 218 ? 57.028 -5.351 -12.498 1.00 93.38 218 VAL A CA 1
ATOM 1746 C C . VAL A 1 218 ? 58.205 -4.686 -11.788 1.00 93.38 218 VAL A C 1
ATOM 1748 O O . VAL A 1 218 ? 58.041 -4.162 -10.687 1.00 93.38 218 VAL A O 1
ATOM 1751 N N . THR A 1 219 ? 59.390 -4.676 -12.401 1.00 94.31 219 THR A N 1
ATOM 1752 C CA . THR A 1 219 ? 60.597 -4.063 -11.827 1.00 94.31 219 THR A CA 1
ATOM 1753 C C . THR A 1 219 ? 60.964 -2.764 -12.540 1.00 94.31 219 THR A C 1
ATOM 1755 O O . THR A 1 219 ? 60.675 -2.586 -13.721 1.00 94.31 219 THR A O 1
ATOM 1758 N N . SER A 1 220 ? 61.643 -1.854 -11.836 1.00 90.88 220 SER A N 1
ATOM 1759 C CA . SER A 1 220 ? 62.138 -0.607 -12.436 1.00 90.88 220 SER A CA 1
ATOM 1760 C C . SER A 1 220 ? 63.115 -0.868 -13.586 1.00 90.88 220 SER A C 1
ATOM 1762 O O . SER A 1 220 ? 63.039 -0.199 -14.600 1.00 90.88 220 SER A O 1
ATOM 1764 N N . ALA A 1 221 ? 63.946 -1.911 -13.493 1.00 91.88 221 ALA A N 1
ATOM 1765 C CA . ALA A 1 221 ? 64.855 -2.292 -14.576 1.00 91.88 221 ALA A CA 1
ATOM 1766 C C . ALA A 1 221 ? 64.118 -2.763 -15.847 1.00 91.88 221 ALA A C 1
ATOM 1768 O O . ALA A 1 221 ? 64.558 -2.482 -16.958 1.00 91.88 221 ALA A O 1
ATOM 1769 N N . GLN A 1 222 ? 62.986 -3.466 -15.700 1.00 92.12 222 GLN A N 1
ATOM 1770 C CA . GLN A 1 222 ? 62.124 -3.815 -16.837 1.00 92.12 222 GLN A CA 1
ATOM 1771 C C . GLN A 1 222 ? 61.451 -2.577 -17.431 1.00 92.12 222 GLN A C 1
ATOM 1773 O O . GLN A 1 222 ? 61.242 -2.531 -18.639 1.00 92.12 222 GLN A O 1
ATOM 1778 N N . LEU A 1 223 ? 61.117 -1.587 -16.597 1.00 93.19 223 LEU A N 1
ATOM 1779 C CA . LEU A 1 223 ? 60.567 -0.318 -17.061 1.00 93.19 223 LEU A CA 1
ATOM 1780 C C . LEU A 1 223 ? 61.601 0.441 -17.887 1.00 93.19 223 LEU A C 1
ATOM 1782 O O . LEU A 1 223 ? 61.276 0.855 -18.990 1.00 93.19 223 LEU A O 1
ATOM 1786 N N . ASP A 1 224 ? 62.831 0.559 -17.392 1.00 90.69 224 ASP A N 1
ATOM 1787 C CA . ASP A 1 224 ? 63.918 1.239 -18.099 1.00 90.69 224 ASP A CA 1
ATOM 1788 C C . ASP A 1 224 ? 64.216 0.544 -19.437 1.00 90.69 224 ASP A C 1
ATOM 1790 O O . ASP A 1 224 ? 64.249 1.197 -20.472 1.00 90.69 224 ASP A O 1
ATOM 1794 N N . SER A 1 225 ? 64.284 -0.795 -19.455 1.00 91.00 225 SER A N 1
ATOM 1795 C CA . SER A 1 225 ? 64.446 -1.565 -20.698 1.00 91.00 225 SER A CA 1
ATOM 1796 C C . SER A 1 225 ? 63.282 -1.376 -21.676 1.00 91.00 225 SER A C 1
ATOM 1798 O O . SER A 1 225 ? 63.512 -1.304 -22.878 1.00 91.00 225 SER A O 1
ATOM 1800 N N . ALA A 1 226 ? 62.039 -1.316 -21.189 1.00 89.31 226 ALA A N 1
ATOM 1801 C CA . ALA A 1 226 ? 60.869 -1.085 -22.035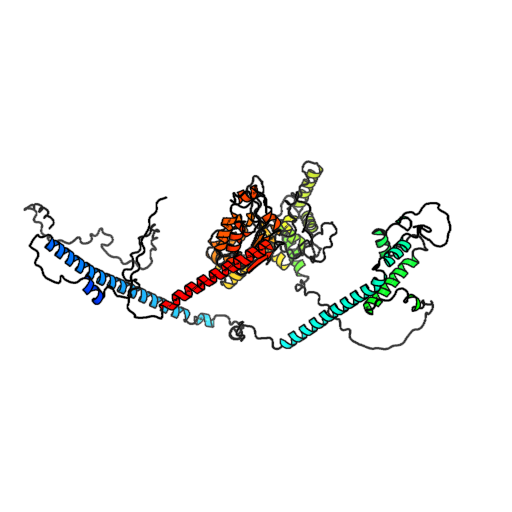 1.00 89.31 226 ALA A CA 1
ATOM 1802 C C . ALA A 1 226 ? 60.804 0.366 -22.539 1.00 89.31 226 ALA A C 1
ATOM 1804 O O . ALA A 1 226 ? 60.307 0.616 -23.635 1.00 89.31 226 ALA A O 1
ATOM 1805 N N . VAL A 1 227 ? 61.308 1.327 -21.759 1.00 88.19 227 VAL A N 1
ATOM 1806 C CA . VAL A 1 227 ? 61.453 2.732 -22.159 1.00 88.19 227 VAL A CA 1
ATOM 1807 C C . VAL A 1 227 ? 62.531 2.859 -23.231 1.00 88.19 227 VAL A C 1
ATOM 1809 O O . VAL A 1 227 ? 62.274 3.477 -24.260 1.00 88.19 227 VAL A O 1
ATOM 1812 N N . ASP A 1 228 ? 63.683 2.218 -23.054 1.00 88.25 228 ASP A N 1
ATOM 1813 C CA . ASP A 1 228 ? 64.749 2.194 -24.058 1.00 88.25 228 ASP A CA 1
ATOM 1814 C C . ASP A 1 228 ? 64.295 1.492 -25.348 1.00 88.25 228 ASP A C 1
ATOM 1816 O O . ASP A 1 228 ? 64.632 1.936 -26.442 1.00 88.25 228 ASP A O 1
ATOM 1820 N N . GLU A 1 229 ? 63.478 0.438 -25.254 1.00 87.06 229 GLU A N 1
ATOM 1821 C CA . GLU A 1 229 ? 62.886 -0.235 -26.418 1.00 87.06 229 GLU A CA 1
ATOM 1822 C C . GLU A 1 229 ? 61.834 0.636 -27.126 1.00 87.06 229 GLU A C 1
ATOM 1824 O O . GLU A 1 229 ? 61.818 0.718 -28.354 1.00 87.06 229 GLU A O 1
ATOM 1829 N N . ALA A 1 230 ? 60.959 1.309 -26.372 1.00 84.75 230 ALA A N 1
ATOM 1830 C CA . ALA A 1 230 ? 59.869 2.104 -26.935 1.00 84.75 230 ALA A CA 1
ATOM 1831 C C . ALA A 1 230 ? 60.322 3.472 -27.474 1.00 84.75 230 ALA A C 1
ATOM 1833 O O . ALA A 1 230 ? 59.758 3.962 -28.454 1.00 84.75 230 ALA A O 1
ATOM 1834 N N . PHE A 1 231 ? 61.307 4.104 -26.832 1.00 82.44 231 PHE A N 1
ATOM 1835 C CA . PHE A 1 231 ? 61.759 5.464 -27.145 1.00 82.44 231 PHE A CA 1
ATOM 1836 C C . PHE A 1 231 ? 63.167 5.511 -27.768 1.00 82.44 231 PHE A C 1
ATOM 1838 O O . PHE A 1 231 ? 63.503 6.494 -28.435 1.00 82.44 231 PHE A O 1
ATOM 1845 N N . GLY A 1 232 ? 63.960 4.443 -27.643 1.00 81.38 232 GLY A N 1
ATOM 1846 C CA . GLY A 1 232 ? 65.362 4.400 -28.063 1.00 81.38 232 GLY A CA 1
ATOM 1847 C C . GLY A 1 232 ? 66.302 5.046 -27.048 1.00 81.38 232 GLY A C 1
ATOM 1848 O O . GLY A 1 232 ? 65.882 5.781 -26.154 1.00 81.38 232 GLY A O 1
ATOM 1849 N N . THR A 1 233 ? 67.602 4.811 -27.208 1.00 80.62 233 THR A N 1
ATOM 1850 C CA . THR A 1 233 ? 68.629 5.504 -26.419 1.00 80.62 233 THR A CA 1
ATOM 1851 C C . THR A 1 233 ? 68.876 6.910 -26.985 1.00 80.62 233 THR A C 1
ATOM 1853 O O . THR A 1 233 ? 68.617 7.153 -28.167 1.00 80.62 233 THR A O 1
ATOM 1856 N N . PRO A 1 234 ? 69.415 7.864 -26.199 1.00 72.44 234 PRO A N 1
ATOM 1857 C CA . PRO A 1 234 ? 69.713 9.220 -26.683 1.00 72.44 234 PRO A CA 1
ATOM 1858 C C . PRO A 1 234 ? 70.673 9.258 -27.886 1.00 72.44 234 PRO A C 1
ATOM 1860 O O . PRO A 1 234 ? 70.697 10.242 -28.622 1.00 72.44 234 PRO A O 1
ATOM 1863 N N . GLU A 1 235 ? 71.435 8.184 -28.109 1.00 72.94 235 GLU A N 1
ATOM 1864 C CA . GLU A 1 235 ? 72.340 8.014 -29.250 1.00 72.94 235 GLU A CA 1
ATOM 1865 C C . GLU A 1 235 ? 71.640 7.416 -30.486 1.00 72.94 235 GLU A C 1
ATOM 1867 O O . GLU A 1 235 ? 72.114 7.608 -31.606 1.00 72.94 235 GLU A O 1
ATOM 1872 N N . ASN A 1 236 ? 70.499 6.731 -30.314 1.00 72.38 236 ASN A N 1
ATOM 1873 C CA . ASN A 1 236 ? 69.740 6.105 -31.398 1.00 72.38 236 ASN A CA 1
ATOM 1874 C C . ASN A 1 236 ? 68.215 6.126 -31.118 1.00 72.38 236 ASN A C 1
ATOM 1876 O O . ASN A 1 236 ? 67.641 5.110 -30.713 1.00 72.38 236 ASN A O 1
ATOM 1880 N N . PRO A 1 237 ? 67.540 7.279 -31.300 1.00 72.94 237 PRO A N 1
ATOM 1881 C CA . PRO A 1 237 ? 66.112 7.406 -31.023 1.00 72.94 237 PRO A CA 1
ATOM 1882 C C . PRO A 1 237 ? 65.279 6.595 -32.022 1.00 72.94 237 PRO A C 1
ATOM 1884 O O . PRO A 1 237 ? 65.509 6.658 -33.235 1.00 72.94 237 PRO A O 1
ATOM 1887 N N . VAL A 1 238 ? 64.269 5.877 -31.523 1.00 72.31 238 VAL A N 1
ATOM 1888 C CA . VAL A 1 238 ? 63.344 5.106 -32.366 1.00 72.31 238 VAL A CA 1
ATOM 1889 C C . VAL A 1 238 ? 62.554 6.080 -33.243 1.00 72.31 238 VAL A C 1
ATOM 1891 O O . VAL A 1 238 ? 61.794 6.919 -32.759 1.00 72.31 238 VAL A O 1
ATOM 1894 N N . ARG A 1 239 ? 62.750 6.000 -34.563 1.00 68.75 239 ARG A N 1
ATOM 1895 C CA . ARG A 1 239 ? 62.003 6.807 -35.537 1.00 68.75 239 ARG A CA 1
ATOM 1896 C C . ARG A 1 239 ? 60.713 6.078 -35.902 1.00 68.75 239 ARG A C 1
ATOM 1898 O O . ARG A 1 239 ? 60.760 4.930 -36.329 1.00 68.75 239 ARG A O 1
ATOM 1905 N N . PHE A 1 240 ? 59.567 6.757 -35.827 1.00 66.81 240 PHE A N 1
ATOM 1906 C CA . PHE A 1 240 ? 58.254 6.190 -36.182 1.00 66.81 240 PHE A CA 1
ATOM 1907 C C . PHE A 1 240 ? 58.024 6.095 -37.704 1.00 66.81 240 PHE A C 1
ATOM 1909 O O . PHE A 1 240 ? 56.888 6.146 -38.173 1.00 66.81 240 PHE A O 1
ATOM 1916 N N . THR A 1 241 ? 59.089 5.998 -38.503 1.00 57.41 241 THR A N 1
ATOM 1917 C CA . THR A 1 241 ? 58.988 5.847 -39.956 1.00 57.41 241 THR A CA 1
ATOM 1918 C C . THR A 1 241 ? 58.550 4.422 -40.263 1.00 57.41 241 THR A C 1
ATOM 1920 O O . THR A 1 241 ? 59.293 3.484 -39.977 1.00 57.41 241 THR A O 1
ATOM 1923 N N . GLY A 1 242 ? 57.344 4.259 -40.812 1.00 54.25 242 GLY A N 1
ATOM 1924 C CA . GLY A 1 242 ? 56.829 2.954 -41.212 1.00 54.25 242 GLY A CA 1
ATOM 1925 C C . GLY A 1 242 ? 57.803 2.247 -42.153 1.00 54.25 242 GLY A C 1
ATOM 1926 O O . GLY A 1 242 ? 57.999 2.677 -43.287 1.00 54.25 242 GLY A O 1
ATOM 1927 N N . SER A 1 243 ? 58.423 1.173 -41.667 1.00 46.97 243 SER A N 1
ATOM 1928 C CA . SER A 1 243 ? 59.196 0.246 -42.487 1.00 46.97 243 SER A CA 1
ATOM 1929 C C . SER A 1 243 ? 58.220 -0.546 -43.355 1.00 46.97 243 SER A C 1
ATOM 1931 O O . SER A 1 243 ? 57.775 -1.624 -42.973 1.00 46.97 243 SER A O 1
ATOM 1933 N N . LEU A 1 244 ? 57.839 0.021 -44.500 1.00 46.28 244 LEU A N 1
ATOM 1934 C CA . LEU A 1 244 ? 57.337 -0.756 -45.628 1.00 46.28 244 LEU A CA 1
ATOM 1935 C C . LEU A 1 244 ? 58.559 -1.273 -46.386 1.00 46.28 244 LEU A C 1
ATOM 1937 O O . LEU A 1 244 ? 59.423 -0.494 -46.789 1.00 46.28 244 LEU A O 1
ATOM 1941 N N . ASP A 1 245 ? 58.636 -2.594 -46.506 1.00 44.44 245 ASP A N 1
ATOM 1942 C CA . ASP A 1 245 ? 59.773 -3.342 -47.028 1.00 44.44 245 ASP A CA 1
ATOM 1943 C C . ASP A 1 245 ? 60.419 -2.719 -48.281 1.00 44.44 245 ASP A C 1
ATOM 1945 O O . ASP A 1 245 ? 59.820 -2.608 -49.350 1.00 44.44 245 ASP A O 1
ATOM 1949 N N . GLY A 1 246 ? 61.707 -2.392 -48.156 1.00 48.34 246 GLY A N 1
ATOM 1950 C CA . GLY A 1 246 ? 62.673 -2.566 -49.241 1.00 48.34 246 GLY A CA 1
ATOM 1951 C C . GLY A 1 246 ? 62.872 -1.449 -50.270 1.00 48.34 246 GLY A C 1
ATOM 1952 O O . GLY A 1 246 ? 63.778 -1.600 -51.088 1.00 48.34 246 GLY A O 1
ATOM 1953 N N . SER A 1 247 ? 62.144 -0.325 -50.257 1.00 45.31 247 SER A N 1
ATOM 1954 C CA . SER A 1 247 ? 62.464 0.806 -51.152 1.00 45.31 247 SER A CA 1
ATOM 1955 C C . SER A 1 247 ? 62.909 2.046 -50.382 1.00 45.31 247 SER A C 1
ATOM 1957 O O . SER A 1 247 ? 62.091 2.801 -49.856 1.00 45.31 247 SER A O 1
ATOM 1959 N N . ALA A 1 248 ? 64.222 2.274 -50.357 1.00 42.25 248 ALA A N 1
ATOM 1960 C CA . ALA A 1 248 ? 64.824 3.527 -49.926 1.00 42.25 248 ALA A CA 1
ATOM 1961 C C . ALA A 1 248 ? 64.435 4.652 -50.902 1.00 42.25 248 ALA A C 1
ATOM 1963 O O . ALA A 1 248 ? 65.122 4.908 -51.888 1.00 42.25 248 ALA A O 1
ATOM 1964 N N . ILE A 1 249 ? 63.312 5.317 -50.637 1.00 47.09 249 ILE A N 1
ATOM 1965 C CA . ILE A 1 249 ? 63.081 6.680 -51.108 1.00 47.09 249 ILE A CA 1
ATOM 1966 C C . ILE A 1 249 ? 63.210 7.560 -49.873 1.00 47.09 249 ILE A C 1
ATOM 1968 O O . ILE A 1 249 ? 62.356 7.538 -48.987 1.00 47.09 249 ILE A O 1
ATOM 1972 N N . GLU A 1 250 ? 64.322 8.292 -49.804 1.00 48.03 250 GLU A N 1
ATOM 1973 C CA . GLU A 1 250 ? 64.609 9.300 -48.787 1.00 48.03 250 GLU A CA 1
ATOM 1974 C C . GLU A 1 250 ? 63.573 10.432 -48.865 1.00 48.03 250 GLU A C 1
ATOM 1976 O O . GLU A 1 250 ? 63.801 11.489 -49.451 1.00 48.03 250 GLU A O 1
ATOM 1981 N N . VAL A 1 251 ? 62.397 10.229 -48.273 1.00 48.00 251 VAL A N 1
ATOM 1982 C CA . VAL A 1 251 ? 61.498 11.340 -47.966 1.00 48.00 251 VAL A CA 1
ATOM 1983 C C . VAL A 1 251 ? 61.976 11.935 -46.651 1.00 48.00 251 VAL A C 1
ATOM 1985 O O . VAL A 1 251 ? 61.717 11.421 -45.565 1.00 48.00 251 VAL A O 1
ATOM 1988 N N . SER A 1 252 ? 62.727 13.023 -46.789 1.00 51.00 252 SER A N 1
ATOM 1989 C CA . SER A 1 252 ? 63.289 13.857 -45.730 1.00 51.00 252 SER A CA 1
ATOM 1990 C C . SER A 1 252 ? 62.196 14.552 -44.899 1.00 51.00 252 SER A C 1
ATOM 1992 O O . SER A 1 252 ? 62.016 15.766 -44.967 1.00 51.00 252 SER A O 1
ATOM 1994 N N . GLY A 1 253 ? 61.444 13.781 -44.113 1.00 51.66 253 GLY A N 1
ATOM 1995 C CA . GLY A 1 253 ? 60.447 14.269 -43.165 1.00 51.66 253 GLY A CA 1
ATOM 1996 C C . GLY A 1 253 ? 60.594 13.556 -41.825 1.00 51.66 253 GLY A C 1
ATOM 1997 O O . GLY A 1 253 ? 60.379 12.352 -41.731 1.00 51.66 253 GLY A O 1
ATOM 1998 N N . ASN A 1 254 ? 60.970 14.301 -40.785 1.00 57.41 254 ASN A N 1
ATOM 1999 C CA . ASN A 1 254 ? 61.120 13.806 -39.416 1.00 57.41 254 ASN A CA 1
ATOM 2000 C C . ASN A 1 254 ? 59.825 13.132 -38.918 1.00 57.41 254 ASN A C 1
ATOM 2002 O O . ASN A 1 254 ? 58.889 13.812 -38.497 1.00 57.41 254 ASN A O 1
ATOM 2006 N N . GLY A 1 255 ? 59.784 11.796 -38.925 1.00 57.75 255 GLY A N 1
ATOM 2007 C CA . GLY A 1 255 ? 58.721 10.975 -38.334 1.00 57.75 255 GLY A CA 1
ATOM 2008 C C . GLY A 1 255 ? 58.749 11.007 -36.804 1.00 57.75 255 GLY A C 1
ATOM 2009 O O . GLY A 1 255 ? 59.003 9.993 -36.162 1.00 57.75 255 GLY A O 1
ATOM 2010 N N . ALA A 1 256 ? 58.521 12.183 -36.218 1.00 64.19 256 ALA A N 1
ATOM 2011 C CA . ALA A 1 256 ? 58.564 12.429 -34.775 1.00 64.19 256 ALA A CA 1
ATOM 2012 C C . ALA A 1 256 ? 57.268 12.025 -34.041 1.00 64.19 256 ALA A C 1
ATOM 2014 O O . ALA A 1 256 ? 57.094 12.352 -32.870 1.00 64.19 256 ALA A O 1
ATOM 2015 N N . SER A 1 257 ? 56.320 11.372 -34.722 1.00 71.44 257 SER A N 1
ATOM 2016 C CA . SER A 1 257 ? 55.000 11.086 -34.164 1.00 71.44 257 SER A CA 1
ATOM 2017 C C . SER A 1 257 ? 54.485 9.707 -34.555 1.00 71.44 257 SER A C 1
ATOM 2019 O O . SER A 1 257 ? 54.689 9.273 -35.684 1.00 71.44 257 SER A O 1
ATOM 2021 N N . VAL A 1 258 ? 53.739 9.068 -33.647 1.00 71.69 258 VAL A N 1
ATOM 2022 C CA . VAL A 1 258 ? 53.093 7.756 -33.843 1.00 71.69 258 VAL A CA 1
ATOM 2023 C C . VAL A 1 258 ? 52.175 7.717 -35.071 1.00 71.69 258 VAL A C 1
ATOM 2025 O O . VAL A 1 258 ? 51.982 6.675 -35.672 1.00 71.69 258 VAL A O 1
ATOM 2028 N N . TRP A 1 259 ? 51.661 8.864 -35.519 1.00 74.44 259 TRP A N 1
ATOM 2029 C CA . TRP A 1 259 ? 50.835 8.951 -36.728 1.00 74.44 259 TRP A CA 1
ATOM 2030 C C . TRP A 1 259 ? 51.627 8.725 -38.024 1.00 74.44 259 TRP A C 1
ATOM 2032 O O . TRP A 1 259 ? 51.024 8.511 -39.074 1.00 74.44 259 TRP A O 1
ATOM 2042 N N . ALA A 1 260 ? 52.963 8.749 -37.957 1.00 68.81 260 ALA A N 1
ATOM 2043 C CA . ALA A 1 260 ? 53.835 8.402 -39.074 1.00 68.81 260 ALA A CA 1
ATOM 2044 C C . ALA A 1 260 ?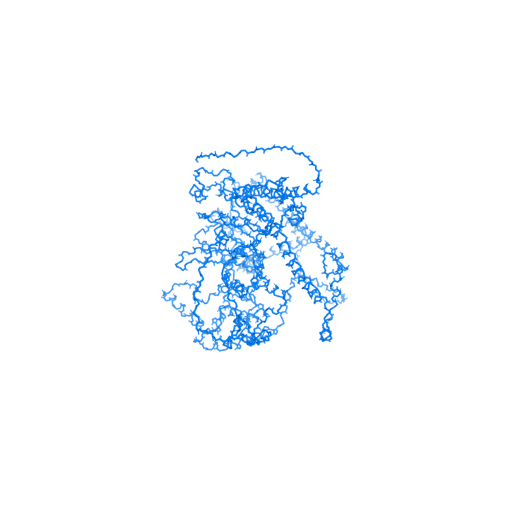 53.883 6.885 -39.346 1.00 68.81 260 ALA A C 1
ATOM 2046 O O . ALA A 1 260 ? 54.196 6.498 -40.471 1.00 68.81 260 ALA A O 1
ATOM 2047 N N . SER A 1 261 ? 53.519 6.033 -38.373 1.00 66.31 261 SER A N 1
ATOM 2048 C CA . SER A 1 261 ? 53.388 4.580 -38.575 1.00 66.31 261 SER A CA 1
ATOM 2049 C C . SER A 1 261 ? 52.011 4.165 -39.107 1.00 66.31 261 SER A C 1
ATOM 2051 O O . SER A 1 261 ? 51.831 3.030 -39.544 1.00 66.31 261 SER A O 1
ATOM 2053 N N . GLY A 1 262 ? 51.046 5.087 -39.125 1.00 70.19 262 GLY A N 1
ATOM 2054 C CA . GLY A 1 262 ? 49.715 4.880 -39.681 1.00 70.19 262 GLY A CA 1
ATOM 2055 C C . GLY A 1 262 ? 48.637 5.637 -38.911 1.00 70.19 262 GLY A C 1
ATOM 2056 O O . GLY A 1 262 ? 48.801 6.014 -37.750 1.00 70.19 262 GLY A O 1
ATOM 2057 N N . LYS A 1 263 ? 47.490 5.858 -39.562 1.00 78.81 263 LYS A N 1
ATOM 2058 C CA . LYS A 1 263 ? 46.280 6.306 -38.860 1.00 78.81 263 LYS A CA 1
ATOM 2059 C C . LYS A 1 263 ? 45.781 5.157 -37.955 1.00 78.81 263 LYS A C 1
ATOM 2061 O O . LYS A 1 263 ? 45.817 4.010 -38.394 1.00 78.81 263 LYS A O 1
ATOM 2066 N N . PRO A 1 264 ? 45.280 5.429 -36.738 1.00 79.31 264 PRO A N 1
ATOM 2067 C CA . PRO A 1 264 ? 44.604 4.428 -35.929 1.00 79.31 264 PRO A CA 1
ATOM 2068 C C . PRO A 1 264 ? 43.382 3.903 -36.682 1.00 79.31 264 PRO A C 1
ATOM 2070 O O . PRO A 1 264 ? 42.714 4.659 -37.400 1.00 79.31 264 PRO A O 1
ATOM 2073 N N . ASP A 1 265 ? 43.102 2.614 -36.496 1.00 80.19 265 ASP A N 1
ATOM 2074 C CA . ASP A 1 265 ? 41.977 1.930 -37.128 1.00 80.19 265 ASP A CA 1
ATOM 2075 C C . ASP A 1 265 ? 40.676 2.692 -36.827 1.00 80.19 265 ASP A C 1
ATOM 2077 O O . ASP A 1 265 ? 40.236 2.797 -35.678 1.00 80.19 265 ASP A O 1
ATOM 2081 N N . ARG A 1 266 ? 40.037 3.246 -37.864 1.00 83.69 266 ARG A N 1
ATOM 2082 C CA . ARG A 1 266 ? 38.694 3.819 -37.723 1.00 83.69 266 ARG A CA 1
ATOM 2083 C C . ARG A 1 266 ? 37.671 2.692 -37.668 1.00 83.69 266 ARG A C 1
ATOM 2085 O O . ARG A 1 266 ? 37.897 1.609 -38.200 1.00 83.69 266 ARG A O 1
ATOM 2092 N N . VAL A 1 267 ? 36.481 2.988 -37.147 1.00 77.75 267 VAL A N 1
ATOM 2093 C CA . VAL A 1 267 ? 35.318 2.079 -37.202 1.00 77.75 267 VAL A CA 1
ATOM 2094 C C . VAL A 1 267 ? 35.101 1.545 -38.624 1.00 77.75 267 VAL A C 1
ATOM 2096 O O . VAL A 1 267 ? 34.848 0.361 -38.813 1.00 77.75 267 VAL A O 1
ATOM 2099 N N . GLN A 1 268 ? 35.300 2.395 -39.634 1.00 77.81 268 GLN A N 1
ATOM 2100 C CA . GLN A 1 268 ? 35.202 2.018 -41.042 1.00 77.81 268 GLN A CA 1
ATOM 2101 C C . GLN A 1 268 ? 36.322 1.068 -41.496 1.00 77.81 268 GLN A C 1
ATOM 2103 O O . GLN A 1 268 ? 36.051 0.150 -42.258 1.00 77.81 268 GLN A O 1
ATOM 2108 N N . ASP A 1 269 ? 37.550 1.226 -40.993 1.00 78.25 269 ASP A N 1
ATOM 2109 C CA . ASP A 1 269 ? 38.661 0.311 -41.278 1.00 78.25 269 ASP A CA 1
ATOM 2110 C C . ASP A 1 269 ? 38.437 -1.053 -40.579 1.00 78.25 269 ASP A C 1
ATOM 2112 O O . ASP A 1 269 ? 38.663 -2.101 -41.184 1.00 78.25 269 ASP A O 1
ATOM 2116 N N . MET A 1 270 ? 37.881 -1.062 -39.357 1.00 77.56 270 MET A N 1
ATOM 2117 C CA . MET A 1 270 ? 37.458 -2.288 -38.657 1.00 77.56 270 MET A CA 1
ATOM 2118 C C . MET A 1 270 ? 36.320 -3.017 -39.387 1.00 77.56 270 MET A C 1
ATOM 2120 O O . MET A 1 270 ? 36.353 -4.241 -39.502 1.00 77.56 270 MET A O 1
ATOM 2124 N N . LEU A 1 271 ? 35.336 -2.277 -39.910 1.00 77.69 271 LEU A N 1
ATOM 2125 C CA . LEU A 1 271 ? 34.236 -2.812 -40.721 1.00 77.69 271 LEU A CA 1
ATOM 2126 C C . LEU A 1 271 ? 34.727 -3.343 -42.069 1.00 77.69 271 LEU A C 1
ATOM 2128 O O . LEU A 1 271 ? 34.323 -4.427 -42.476 1.00 77.69 271 LEU A O 1
ATOM 2132 N N . ASN A 1 272 ? 35.635 -2.633 -42.739 1.00 76.88 272 ASN A N 1
ATOM 2133 C CA . ASN A 1 272 ? 36.234 -3.092 -43.992 1.00 76.88 272 ASN A CA 1
ATOM 2134 C C . ASN A 1 272 ? 37.053 -4.377 -43.779 1.00 76.88 272 ASN A C 1
ATOM 2136 O O . ASN A 1 272 ? 36.950 -5.304 -44.584 1.00 76.88 272 ASN A O 1
ATOM 2140 N N . ARG A 1 273 ? 37.784 -4.474 -42.655 1.00 73.25 273 ARG A N 1
ATOM 2141 C CA . ARG A 1 273 ? 38.502 -5.688 -42.226 1.00 73.25 273 ARG A CA 1
ATOM 2142 C C . ARG A 1 273 ? 37.546 -6.838 -41.884 1.00 73.25 273 ARG A C 1
ATOM 2144 O O . ARG A 1 273 ? 37.852 -7.983 -42.191 1.00 73.25 273 ARG A O 1
ATOM 2151 N N . ALA A 1 274 ? 36.396 -6.558 -41.270 1.00 69.31 274 ALA A N 1
ATOM 2152 C CA . ALA A 1 274 ? 35.390 -7.572 -40.943 1.00 69.31 274 ALA A CA 1
ATOM 2153 C C . ALA A 1 274 ? 34.619 -8.077 -42.177 1.00 69.31 274 ALA A C 1
ATOM 2155 O O . ALA A 1 274 ? 34.282 -9.256 -42.242 1.00 69.31 274 ALA A O 1
ATOM 2156 N N . ASN A 1 275 ? 34.378 -7.202 -43.157 1.00 74.44 275 ASN A N 1
ATOM 2157 C CA . ASN A 1 275 ? 33.619 -7.504 -44.372 1.00 74.44 275 ASN A CA 1
ATOM 2158 C C . ASN A 1 275 ? 34.475 -8.099 -45.507 1.00 74.44 275 ASN A C 1
ATOM 2160 O O . ASN A 1 275 ? 33.956 -8.289 -46.604 1.00 74.44 275 ASN A O 1
ATOM 2164 N N . ASN A 1 276 ? 35.770 -8.371 -45.280 1.00 66.19 276 ASN A N 1
ATOM 2165 C CA . ASN A 1 276 ? 36.724 -8.808 -46.312 1.00 66.19 276 ASN A CA 1
ATOM 2166 C C . ASN A 1 276 ? 36.706 -7.921 -47.578 1.00 66.19 276 ASN A C 1
ATOM 2168 O O . ASN A 1 276 ? 36.955 -8.396 -48.687 1.00 66.19 276 ASN A O 1
ATOM 2172 N N . VAL A 1 277 ? 36.402 -6.625 -47.438 1.00 61.53 277 VAL A N 1
ATOM 2173 C CA . VAL A 1 277 ? 36.400 -5.693 -48.572 1.00 61.53 277 VAL A CA 1
ATOM 2174 C C . VAL A 1 277 ? 37.846 -5.266 -48.797 1.00 61.53 277 VAL A C 1
ATOM 2176 O O . VAL A 1 277 ? 38.321 -4.296 -48.207 1.00 61.53 277 VAL A O 1
ATOM 2179 N N . GLY A 1 278 ? 38.568 -6.054 -49.596 1.00 53.28 278 GLY A N 1
ATOM 2180 C CA . GLY A 1 278 ? 39.957 -5.788 -49.957 1.00 53.28 278 GLY A CA 1
ATOM 2181 C C . GLY A 1 278 ? 40.124 -4.386 -50.546 1.00 53.28 278 GLY A C 1
ATOM 2182 O O . GLY A 1 278 ? 39.351 -3.958 -51.407 1.00 53.28 278 GLY A O 1
ATOM 2183 N N . GLY A 1 279 ? 41.137 -3.659 -50.070 1.00 52.62 279 GLY A N 1
ATOM 2184 C CA . GLY A 1 279 ? 41.583 -2.425 -50.710 1.00 52.62 279 GLY A CA 1
ATOM 2185 C C . GLY A 1 279 ? 41.982 -2.683 -52.167 1.00 52.62 279 GLY A C 1
ATOM 2186 O O . GLY A 1 279 ? 42.347 -3.793 -52.538 1.00 52.62 279 GLY A O 1
ATOM 2187 N N . LYS A 1 280 ? 41.914 -1.649 -53.013 1.00 50.16 280 LYS A N 1
ATOM 2188 C CA . LYS A 1 280 ? 42.149 -1.729 -54.470 1.00 50.16 280 LYS A CA 1
ATOM 2189 C C . LYS A 1 280 ? 43.586 -2.130 -54.887 1.00 50.16 280 LYS A C 1
ATOM 2191 O O . LYS A 1 280 ? 43.877 -2.114 -56.079 1.00 50.16 280 LYS A O 1
ATOM 2196 N N . SER A 1 281 ? 44.478 -2.479 -53.957 1.00 51.84 281 SER A N 1
ATOM 2197 C CA . SER A 1 281 ? 45.825 -2.996 -54.226 1.00 51.84 281 SER A CA 1
ATOM 2198 C C . SER A 1 281 ? 45.845 -4.528 -54.123 1.00 51.84 281 SER A C 1
ATOM 2200 O O . SER A 1 281 ? 45.586 -5.109 -53.073 1.00 51.84 281 SER A O 1
ATOM 2202 N N . ALA A 1 282 ? 46.203 -5.200 -55.221 1.00 47.41 282 ALA A N 1
ATOM 2203 C CA . ALA A 1 282 ? 46.260 -6.665 -55.322 1.00 47.41 282 ALA A CA 1
ATOM 2204 C C . ALA A 1 282 ? 47.300 -7.339 -54.394 1.00 47.41 282 ALA A C 1
ATOM 2206 O O . ALA A 1 282 ? 47.294 -8.559 -54.273 1.00 47.41 282 ALA A O 1
ATOM 2207 N N . PHE A 1 283 ? 48.163 -6.563 -53.725 1.00 49.38 283 PHE A N 1
ATOM 2208 C CA . PHE A 1 283 ? 49.182 -7.063 -52.793 1.00 49.38 283 PHE A CA 1
ATOM 2209 C C . PHE A 1 283 ? 48.804 -6.934 -51.301 1.00 49.38 283 PHE A C 1
ATOM 2211 O O . PHE A 1 283 ? 49.292 -7.726 -50.502 1.00 49.38 283 PHE A O 1
ATOM 2218 N N . ASP A 1 284 ? 47.888 -6.033 -50.911 1.00 50.72 284 ASP A N 1
ATOM 2219 C CA . ASP A 1 284 ? 47.472 -5.873 -49.497 1.00 50.72 284 ASP A CA 1
ATOM 2220 C C . ASP A 1 284 ? 46.302 -6.784 -49.090 1.00 50.72 284 ASP A C 1
ATOM 2222 O O . ASP A 1 284 ? 46.002 -6.943 -47.907 1.00 50.72 284 ASP A O 1
ATOM 2226 N N . GLY A 1 285 ? 45.601 -7.376 -50.061 1.00 49.41 285 GLY A N 1
ATOM 2227 C CA . GLY A 1 285 ? 44.357 -8.111 -49.814 1.00 49.41 285 GLY A CA 1
ATOM 2228 C C . GLY A 1 285 ? 44.519 -9.544 -49.295 1.00 49.41 285 GLY A C 1
ATOM 2229 O O . GLY A 1 285 ? 43.554 -10.092 -48.767 1.00 49.41 285 GLY A O 1
ATOM 2230 N N . ILE A 1 286 ? 45.698 -10.162 -49.437 1.00 50.66 286 ILE A N 1
ATOM 2231 C CA . ILE A 1 286 ? 45.865 -11.616 -49.230 1.00 50.66 286 ILE A CA 1
ATOM 2232 C C . ILE A 1 286 ? 46.436 -11.952 -47.836 1.00 50.66 286 ILE A C 1
ATOM 2234 O O . ILE A 1 286 ? 45.964 -12.881 -47.188 1.00 50.66 286 ILE A O 1
ATOM 2238 N N . ASN A 1 287 ? 47.356 -11.147 -47.297 1.00 57.88 287 ASN A N 1
ATOM 2239 C CA . ASN A 1 287 ? 48.044 -11.452 -46.031 1.00 57.88 287 ASN A CA 1
ATOM 2240 C C . ASN A 1 287 ? 47.253 -11.202 -44.716 1.00 57.88 287 ASN A C 1
ATOM 2242 O O . ASN A 1 287 ? 47.388 -12.007 -43.790 1.00 57.88 287 ASN A O 1
ATOM 2246 N N . PRO A 1 288 ? 46.407 -10.157 -44.560 1.00 60.72 288 PRO A N 1
ATOM 2247 C CA . PRO A 1 288 ? 45.804 -9.858 -43.254 1.00 60.72 288 PRO A CA 1
ATOM 2248 C C . PRO A 1 288 ? 44.684 -10.834 -42.859 1.00 60.72 288 PRO A C 1
ATOM 2250 O O . PRO A 1 288 ? 44.448 -11.065 -41.671 1.00 60.72 288 PRO A O 1
ATOM 2253 N N . VAL A 1 289 ? 43.999 -11.441 -43.833 1.00 62.69 289 VAL A N 1
ATOM 2254 C CA . VAL A 1 289 ? 42.925 -12.416 -43.575 1.00 62.69 289 VAL A CA 1
ATOM 2255 C C . VAL A 1 289 ? 43.501 -13.741 -43.068 1.00 62.69 289 VAL A C 1
ATOM 2257 O O . VAL A 1 289 ? 42.941 -14.340 -42.148 1.00 62.69 289 VAL A O 1
ATOM 2260 N N . GLU A 1 290 ? 44.646 -14.178 -43.598 1.00 70.88 290 GLU A N 1
ATOM 2261 C CA . GLU A 1 290 ? 45.327 -15.394 -43.142 1.00 70.88 290 GLU A CA 1
ATOM 2262 C C . GLU A 1 290 ? 45.848 -15.269 -41.709 1.00 70.88 290 GLU A C 1
ATOM 2264 O O . GLU A 1 290 ? 45.707 -16.205 -40.921 1.00 70.88 290 GLU A O 1
ATOM 2269 N N . GLU A 1 291 ? 46.392 -14.112 -41.327 1.00 73.88 291 GLU A N 1
ATOM 2270 C CA . GLU A 1 291 ? 46.882 -13.883 -39.965 1.00 73.88 291 GLU A CA 1
ATOM 2271 C C . GLU A 1 291 ? 45.732 -13.814 -38.947 1.00 73.88 291 GLU A C 1
ATOM 2273 O O . GLU A 1 291 ? 45.809 -14.399 -37.862 1.00 73.88 291 GLU A O 1
ATOM 2278 N N . VAL A 1 292 ? 44.622 -13.161 -39.309 1.00 72.81 292 VAL A N 1
ATOM 2279 C CA . VAL A 1 292 ? 43.403 -13.136 -38.487 1.00 72.81 292 VAL A CA 1
ATOM 2280 C C . VAL A 1 292 ? 42.813 -14.539 -38.353 1.00 72.81 292 VAL A C 1
ATOM 2282 O O . VAL A 1 292 ? 42.428 -14.932 -37.249 1.00 72.81 292 VAL A O 1
ATOM 2285 N N . ASN A 1 293 ? 42.776 -15.320 -39.433 1.00 75.62 293 ASN A N 1
ATOM 2286 C CA . ASN A 1 293 ? 42.304 -16.701 -39.397 1.00 75.62 293 ASN A CA 1
ATOM 2287 C C . ASN A 1 293 ? 43.228 -17.596 -38.572 1.00 75.62 293 ASN A C 1
ATOM 2289 O O . ASN A 1 293 ? 42.730 -18.383 -37.773 1.00 75.62 293 ASN A O 1
ATOM 2293 N N . ARG A 1 294 ? 44.551 -17.425 -38.665 1.00 80.25 294 ARG A N 1
ATOM 2294 C CA . ARG A 1 294 ? 45.517 -18.136 -37.820 1.00 80.25 294 ARG A CA 1
ATOM 2295 C C . ARG A 1 294 ? 45.274 -17.832 -36.346 1.00 80.25 294 ARG A C 1
ATOM 2297 O O . ARG A 1 294 ? 45.080 -18.760 -35.576 1.00 80.25 294 ARG A O 1
ATOM 2304 N N . LYS A 1 295 ? 45.151 -16.554 -35.968 1.00 80.81 295 LYS A N 1
ATOM 2305 C CA . LYS A 1 295 ? 44.827 -16.142 -34.588 1.00 80.81 295 LYS A CA 1
ATOM 2306 C C . LYS A 1 295 ? 43.477 -16.689 -34.115 1.00 80.81 295 LYS A C 1
ATOM 2308 O O . LYS A 1 295 ? 43.345 -17.062 -32.953 1.00 80.81 295 LYS A O 1
ATOM 2313 N N . ARG A 1 296 ? 42.468 -16.761 -34.991 1.00 79.75 296 ARG A N 1
ATOM 2314 C CA . ARG A 1 296 ? 41.164 -17.373 -34.674 1.00 79.75 296 ARG A CA 1
ATOM 2315 C C . ARG A 1 296 ? 41.286 -18.875 -34.446 1.00 79.75 296 ARG A C 1
ATOM 2317 O O . ARG A 1 296 ? 40.756 -19.359 -33.455 1.00 79.75 296 ARG A O 1
ATOM 2324 N N . ILE A 1 297 ? 41.995 -19.590 -35.315 1.00 82.38 297 ILE A N 1
ATOM 2325 C CA . ILE A 1 297 ? 42.235 -21.031 -35.182 1.00 82.38 297 ILE A CA 1
ATOM 2326 C C . ILE A 1 297 ? 43.030 -21.316 -33.905 1.00 82.38 297 ILE A C 1
ATOM 2328 O O . ILE A 1 297 ? 42.651 -22.214 -33.162 1.00 82.38 297 ILE A O 1
ATOM 2332 N N . THR A 1 298 ? 44.049 -20.509 -33.594 1.00 84.31 298 THR A N 1
ATOM 2333 C CA . THR A 1 298 ? 44.795 -20.597 -32.332 1.00 84.31 298 THR A CA 1
ATOM 2334 C C . THR A 1 298 ? 43.864 -20.396 -31.139 1.00 84.31 298 THR A C 1
ATOM 2336 O O . THR A 1 298 ? 43.802 -21.276 -30.295 1.00 84.31 298 THR A O 1
ATOM 2339 N N . ARG A 1 299 ? 43.043 -19.335 -31.099 1.00 83.12 299 ARG A N 1
ATOM 2340 C CA . ARG A 1 299 ? 42.084 -19.114 -29.993 1.00 83.12 299 ARG A CA 1
ATOM 2341 C C . ARG A 1 299 ? 41.050 -20.226 -29.851 1.00 83.12 299 ARG A C 1
ATOM 2343 O O . ARG A 1 299 ? 40.668 -20.562 -28.737 1.00 83.12 299 ARG A O 1
ATOM 2350 N N . ILE A 1 300 ? 40.570 -20.777 -30.966 1.00 81.62 300 ILE A N 1
ATOM 2351 C CA . ILE A 1 300 ? 39.646 -21.914 -30.953 1.00 81.62 300 ILE A CA 1
ATOM 2352 C C . ILE A 1 300 ? 40.361 -23.123 -30.350 1.00 81.62 300 ILE A C 1
ATOM 2354 O O . ILE A 1 300 ? 39.851 -23.728 -29.415 1.00 81.62 300 ILE A O 1
ATOM 2358 N N . ALA A 1 301 ? 41.567 -23.436 -30.817 1.00 83.31 301 ALA A N 1
ATOM 2359 C CA . ALA A 1 301 ? 42.364 -24.524 -30.272 1.00 83.31 301 ALA A CA 1
ATOM 2360 C C . ALA A 1 301 ? 42.697 -24.316 -28.781 1.00 83.31 301 ALA A C 1
ATOM 2362 O O . ALA A 1 301 ? 42.591 -25.265 -28.014 1.00 83.31 301 ALA A O 1
ATOM 2363 N N . GLU A 1 302 ? 43.000 -23.097 -28.334 1.00 84.62 302 GLU A N 1
ATOM 2364 C CA . GLU A 1 302 ? 43.220 -22.754 -26.919 1.00 84.62 302 GLU A CA 1
ATOM 2365 C C . GLU A 1 302 ? 41.951 -22.933 -26.075 1.00 84.62 302 GLU A C 1
ATOM 2367 O O . GLU A 1 302 ? 42.005 -23.502 -24.985 1.00 84.62 302 GLU A O 1
ATOM 2372 N N . ALA A 1 303 ? 40.791 -22.515 -26.590 1.00 81.75 303 ALA A N 1
ATOM 2373 C CA . ALA A 1 303 ? 39.506 -22.698 -25.919 1.00 81.75 303 ALA A CA 1
ATOM 2374 C C . ALA A 1 303 ? 39.114 -24.181 -25.806 1.00 81.75 303 ALA A C 1
ATOM 2376 O O . ALA A 1 303 ? 38.559 -24.590 -24.789 1.00 81.75 303 ALA A O 1
ATOM 2377 N N . PHE A 1 304 ? 39.427 -24.993 -26.822 1.00 81.62 304 PHE A N 1
ATOM 2378 C CA . PHE A 1 304 ? 39.146 -26.432 -26.822 1.00 81.62 304 PHE A CA 1
ATOM 2379 C C . PHE A 1 304 ? 40.141 -27.249 -25.990 1.00 81.62 304 PHE A C 1
ATOM 2381 O O . PHE A 1 304 ? 39.752 -28.239 -25.377 1.00 81.62 304 PHE A O 1
ATOM 2388 N N . THR A 1 305 ? 41.417 -26.862 -25.964 1.00 81.50 305 THR A N 1
ATOM 2389 C CA . THR A 1 305 ? 42.471 -27.597 -25.240 1.00 81.50 305 THR A CA 1
ATOM 2390 C C . THR A 1 305 ? 42.668 -27.111 -23.803 1.00 81.50 305 THR A C 1
ATOM 2392 O O . THR A 1 305 ? 43.311 -27.801 -23.015 1.00 81.50 305 THR A O 1
ATOM 2395 N N . GLY A 1 306 ? 42.111 -25.950 -23.435 1.00 73.62 306 GLY A N 1
ATOM 2396 C CA . GLY A 1 306 ? 42.219 -25.366 -22.093 1.00 73.62 306 GLY A CA 1
ATOM 2397 C C . GLY A 1 306 ? 43.610 -24.812 -21.751 1.00 73.62 306 GLY A C 1
ATOM 2398 O O . GLY A 1 306 ? 43.839 -24.395 -20.613 1.00 73.62 306 GLY A O 1
ATOM 2399 N N . GLY A 1 307 ? 44.541 -24.799 -22.711 1.00 77.75 307 GLY A N 1
ATOM 2400 C CA . GLY A 1 307 ? 45.902 -24.286 -22.564 1.00 77.75 307 GLY A CA 1
ATOM 2401 C C . GLY A 1 307 ? 46.201 -23.203 -23.597 1.00 77.75 307 GLY A C 1
ATOM 2402 O O . GLY A 1 307 ? 45.807 -23.323 -24.753 1.00 77.75 307 GLY A O 1
ATOM 2403 N N . LYS A 1 308 ? 46.900 -22.143 -23.180 1.00 79.81 308 LYS A N 1
ATOM 2404 C CA . LYS A 1 308 ? 47.349 -21.076 -24.081 1.00 79.81 308 LYS A CA 1
ATOM 2405 C C . LYS A 1 308 ? 48.605 -21.523 -24.830 1.00 79.81 308 LYS A C 1
ATOM 2407 O O . LYS A 1 308 ? 49.517 -22.062 -24.202 1.00 79.81 308 LYS A O 1
ATOM 2412 N N . MET A 1 309 ? 48.639 -21.338 -26.145 1.00 76.88 309 MET A N 1
ATOM 2413 C CA . MET A 1 309 ? 49.765 -21.755 -26.982 1.00 76.88 309 MET A CA 1
ATOM 2414 C C . MET A 1 309 ? 50.716 -20.571 -27.180 1.00 76.88 309 MET A C 1
ATOM 2416 O O . MET A 1 309 ? 50.273 -19.468 -27.478 1.00 76.88 309 MET A O 1
ATOM 2420 N N . ASP A 1 310 ? 52.024 -20.779 -27.001 1.00 68.19 310 ASP A N 1
ATOM 2421 C CA . ASP A 1 310 ? 53.015 -19.723 -27.235 1.00 68.19 310 ASP A CA 1
ATOM 2422 C C . ASP A 1 310 ? 53.117 -19.424 -28.747 1.00 68.19 310 ASP A C 1
ATOM 2424 O O . ASP A 1 310 ? 53.368 -20.319 -29.563 1.00 68.19 310 ASP A O 1
ATOM 2428 N N . ASP A 1 311 ? 52.962 -18.148 -29.121 1.00 64.00 311 ASP A N 1
ATOM 2429 C CA . ASP A 1 311 ? 52.925 -17.673 -30.516 1.00 64.00 311 ASP A CA 1
ATOM 2430 C C . ASP A 1 311 ? 54.194 -18.040 -31.324 1.00 64.00 311 ASP A C 1
ATOM 2432 O O . ASP A 1 311 ? 54.155 -18.135 -32.552 1.00 64.00 311 ASP A O 1
ATOM 2436 N N . GLY A 1 312 ? 55.317 -18.306 -30.642 1.00 54.22 312 GLY A N 1
ATOM 2437 C CA . GLY A 1 312 ? 56.594 -18.708 -31.245 1.00 54.22 312 GLY A CA 1
ATOM 2438 C C . GLY A 1 312 ? 56.741 -20.206 -31.558 1.00 54.22 312 GLY A C 1
ATOM 2439 O O . GLY A 1 312 ? 57.587 -20.575 -32.375 1.00 54.22 312 GLY A O 1
ATOM 2440 N N . GLU A 1 313 ? 55.929 -21.084 -30.960 1.00 46.28 313 GLU A N 1
ATOM 2441 C CA . GLU A 1 313 ? 56.023 -22.542 -31.164 1.00 46.28 313 GLU A CA 1
ATOM 2442 C C . GLU A 1 313 ? 55.023 -23.067 -32.209 1.00 46.28 313 GLU A C 1
ATOM 2444 O O . GLU A 1 313 ? 55.294 -24.059 -32.896 1.00 46.28 313 GLU A O 1
ATOM 2449 N N . ALA A 1 314 ? 53.905 -22.362 -32.412 1.00 46.50 314 ALA A N 1
ATOM 2450 C CA . ALA A 1 314 ? 52.875 -22.724 -33.388 1.00 46.50 314 ALA A CA 1
ATOM 2451 C C . ALA A 1 314 ? 53.375 -22.686 -34.849 1.00 46.50 314 ALA A C 1
ATOM 2453 O O . ALA A 1 314 ? 52.906 -23.458 -35.686 1.00 46.50 314 ALA A O 1
ATOM 2454 N N . ALA A 1 315 ? 54.376 -21.854 -35.163 1.00 45.03 315 ALA A N 1
ATOM 2455 C CA . ALA A 1 315 ? 54.925 -21.720 -36.516 1.00 45.03 315 ALA A CA 1
ATOM 2456 C C . ALA A 1 315 ? 55.765 -22.928 -36.987 1.00 45.03 315 ALA A C 1
ATOM 2458 O O . ALA A 1 315 ? 56.005 -23.071 -38.183 1.00 45.03 315 ALA A O 1
ATOM 2459 N N . LYS A 1 316 ? 56.198 -23.822 -36.082 1.00 48.19 316 LYS A N 1
ATOM 2460 C CA . LYS A 1 316 ? 57.051 -24.978 -36.428 1.00 48.19 316 LYS A CA 1
ATOM 2461 C C . LYS A 1 316 ? 56.296 -26.294 -36.644 1.00 48.19 316 LYS A C 1
ATOM 2463 O O . LYS A 1 316 ? 56.911 -27.256 -37.094 1.00 48.19 316 LYS A O 1
ATOM 2468 N N . ARG A 1 317 ? 54.996 -26.374 -36.328 1.00 43.81 317 ARG A N 1
ATOM 2469 C CA . ARG A 1 317 ? 54.250 -27.653 -36.309 1.00 43.81 317 ARG A CA 1
ATOM 2470 C C . ARG A 1 317 ? 53.199 -27.843 -37.407 1.00 43.81 317 ARG A C 1
ATOM 2472 O O . ARG A 1 317 ? 52.623 -28.924 -37.476 1.00 43.81 317 ARG A O 1
ATOM 2479 N N . PHE A 1 318 ? 52.985 -26.871 -38.293 1.00 39.16 318 PHE A N 1
ATOM 2480 C CA . PHE A 1 318 ? 52.035 -27.011 -39.405 1.00 39.16 318 PHE A CA 1
ATOM 2481 C C . PHE A 1 318 ? 52.756 -26.987 -40.765 1.00 39.16 318 PHE A C 1
ATOM 2483 O O . PHE A 1 318 ? 53.274 -25.938 -41.149 1.00 39.16 318 PHE A O 1
ATOM 2490 N N . PRO A 1 319 ? 52.809 -28.107 -41.515 1.00 37.72 319 PRO A N 1
ATOM 2491 C CA . PRO A 1 319 ? 53.256 -28.091 -42.901 1.00 37.72 319 PRO A CA 1
ATOM 2492 C C . PRO A 1 319 ? 52.157 -27.507 -43.802 1.00 37.72 319 PRO A C 1
ATOM 2494 O O . PRO A 1 319 ? 50.975 -27.802 -43.626 1.00 37.72 319 PRO A O 1
ATOM 2497 N N . GLN A 1 320 ? 52.553 -26.666 -44.761 1.00 35.12 320 GLN A N 1
ATOM 2498 C CA . GLN A 1 320 ? 51.644 -26.049 -45.732 1.00 35.12 320 GLN A CA 1
ATOM 2499 C C . GLN A 1 320 ? 50.960 -27.086 -46.648 1.00 35.12 320 GLN A C 1
ATOM 2501 O O . GLN A 1 320 ? 51.561 -28.124 -46.946 1.00 35.12 320 GLN A O 1
ATOM 2506 N N . PRO A 1 321 ? 49.730 -26.817 -47.131 1.00 35.28 321 PRO A N 1
ATOM 2507 C CA . PRO A 1 321 ? 49.011 -27.737 -48.001 1.00 35.28 321 PRO A CA 1
ATOM 2508 C C . PRO A 1 321 ? 49.595 -27.697 -49.419 1.00 35.28 321 PRO A C 1
ATOM 2510 O O . PRO A 1 321 ? 49.703 -26.638 -50.032 1.00 35.28 321 PRO A O 1
ATOM 2513 N N . ARG A 1 322 ? 49.971 -28.866 -49.949 1.00 33.16 322 ARG A N 1
ATOM 2514 C CA . ARG A 1 322 ? 50.324 -29.034 -51.364 1.00 33.16 322 ARG A CA 1
ATOM 2515 C C . ARG A 1 322 ? 49.065 -29.225 -52.203 1.00 33.16 322 ARG A C 1
ATOM 2517 O O . ARG A 1 322 ? 48.207 -30.039 -51.871 1.00 33.16 322 ARG A O 1
ATOM 2524 N N . GLU A 1 323 ? 49.010 -28.491 -53.307 1.00 37.03 323 GLU A N 1
ATOM 2525 C CA . GLU A 1 323 ? 48.045 -28.653 -54.388 1.00 37.03 323 GLU A CA 1
ATOM 2526 C C . GLU A 1 323 ? 48.188 -30.027 -55.062 1.00 37.03 323 GLU A C 1
ATOM 2528 O O . GLU A 1 323 ? 49.295 -30.469 -55.375 1.00 37.03 323 GLU A O 1
ATOM 2533 N N . GLY A 1 324 ? 47.047 -30.667 -55.336 1.00 37.78 324 GLY A N 1
ATOM 2534 C CA . GLY A 1 324 ? 46.931 -31.758 -56.305 1.00 37.78 324 GLY A CA 1
ATOM 2535 C C . GLY A 1 324 ? 46.456 -33.093 -55.733 1.00 37.78 324 GLY A C 1
ATOM 2536 O O . GLY A 1 324 ? 47.268 -33.891 -55.286 1.00 37.78 324 GLY A O 1
ATOM 2537 N N . ALA A 1 325 ? 45.153 -33.375 -55.851 1.00 29.97 325 ALA A N 1
ATOM 2538 C CA . ALA A 1 325 ? 44.633 -34.723 -56.119 1.00 29.97 325 ALA A CA 1
ATOM 2539 C C . ALA A 1 325 ? 43.123 -34.675 -56.398 1.00 29.97 325 ALA A C 1
ATOM 2541 O O . ALA A 1 325 ? 42.291 -34.698 -55.495 1.00 29.97 325 ALA A O 1
ATOM 2542 N N . ALA A 1 326 ? 42.775 -34.639 -57.681 1.00 36.03 326 ALA A N 1
ATOM 2543 C CA . ALA A 1 326 ? 41.508 -35.160 -58.166 1.00 36.03 326 ALA A CA 1
ATOM 2544 C C . ALA A 1 326 ? 41.654 -36.677 -58.391 1.00 36.03 326 ALA A C 1
ATOM 2546 O O . ALA A 1 326 ? 42.629 -37.077 -59.028 1.00 36.03 326 ALA A O 1
ATOM 2547 N N . LYS A 1 327 ? 40.661 -37.462 -57.933 1.00 33.34 327 LYS A N 1
ATOM 2548 C CA . LYS A 1 327 ? 40.159 -38.772 -58.433 1.00 33.34 327 LYS A CA 1
ATOM 2549 C C . LYS A 1 327 ? 39.910 -39.819 -57.330 1.00 33.34 327 LYS A C 1
ATOM 2551 O O . LYS A 1 327 ? 40.716 -39.968 -56.424 1.00 33.34 327 LYS A O 1
ATOM 2556 N N . MET A 1 328 ? 38.853 -40.608 -57.581 1.00 29.70 328 MET A N 1
ATOM 2557 C CA . MET A 1 328 ? 38.373 -41.846 -56.923 1.00 29.70 328 MET A CA 1
ATOM 2558 C C . MET A 1 328 ? 37.523 -41.605 -55.663 1.00 29.70 328 MET A C 1
ATOM 2560 O O . MET A 1 328 ? 38.037 -41.138 -54.660 1.00 29.70 328 MET A O 1
ATOM 2564 N N . ALA A 1 329 ? 36.186 -41.682 -55.691 1.00 32.12 329 ALA A N 1
ATOM 2565 C CA . ALA A 1 329 ? 35.256 -42.755 -56.097 1.00 32.12 329 ALA A CA 1
ATOM 2566 C C . ALA A 1 329 ? 35.283 -43.988 -55.172 1.00 32.12 329 ALA A C 1
ATOM 2568 O O . ALA A 1 329 ? 36.303 -44.659 -55.077 1.00 32.12 329 ALA A O 1
ATOM 2569 N N . ASP A 1 330 ? 34.107 -44.231 -54.576 1.00 30.12 330 ASP A N 1
ATOM 2570 C CA . ASP A 1 330 ? 33.556 -45.448 -53.965 1.00 30.12 330 ASP A CA 1
ATOM 2571 C C . ASP A 1 330 ? 34.316 -46.125 -52.814 1.00 30.12 330 ASP A C 1
ATOM 2573 O O . ASP A 1 330 ? 35.425 -46.614 -52.980 1.00 30.12 330 ASP A O 1
ATOM 2577 N N . THR A 1 331 ? 33.670 -46.262 -51.644 1.00 32.28 331 THR A N 1
ATOM 2578 C CA . THR A 1 331 ? 33.095 -47.541 -51.165 1.00 32.28 331 THR A CA 1
ATOM 2579 C C . THR A 1 331 ? 32.264 -47.329 -49.880 1.00 32.28 331 THR A C 1
ATOM 2581 O O . THR A 1 331 ? 32.616 -46.561 -48.991 1.00 32.28 331 THR A O 1
ATOM 2584 N N . VAL A 1 332 ? 31.141 -48.043 -49.852 1.00 35.81 332 VAL A N 1
ATOM 2585 C CA . VAL A 1 332 ? 30.066 -48.249 -48.864 1.00 35.81 332 VAL A CA 1
ATOM 2586 C C . VAL A 1 332 ? 30.503 -48.500 -47.408 1.00 35.81 332 VAL A C 1
ATOM 2588 O O . VAL A 1 332 ? 31.499 -49.175 -47.163 1.00 35.81 332 VAL A O 1
ATOM 2591 N N . GLY A 1 333 ? 29.660 -48.084 -46.450 1.00 29.31 333 GLY A N 1
ATOM 2592 C CA . GLY A 1 333 ? 29.671 -48.600 -45.075 1.00 29.31 333 GLY A CA 1
ATOM 2593 C C . GLY A 1 333 ? 28.620 -47.966 -44.157 1.00 29.31 333 GLY A C 1
ATOM 2594 O O . GLY A 1 333 ? 28.926 -47.021 -43.437 1.00 29.31 333 GLY A O 1
ATOM 2595 N N . ASP A 1 334 ? 27.394 -48.496 -44.189 1.00 35.75 334 ASP A N 1
ATOM 2596 C CA . ASP A 1 334 ? 26.291 -48.184 -43.272 1.00 35.75 334 ASP A CA 1
ATOM 2597 C C . ASP A 1 334 ? 26.674 -48.344 -41.790 1.00 35.75 334 ASP A C 1
ATOM 2599 O O . ASP A 1 334 ? 27.269 -49.342 -41.382 1.00 35.75 334 ASP A O 1
ATOM 2603 N N . GLY A 1 335 ? 26.253 -47.384 -40.962 1.00 30.64 335 GLY A N 1
ATOM 2604 C CA . GLY A 1 335 ? 26.478 -47.397 -39.517 1.00 30.64 335 GLY A CA 1
ATOM 2605 C C . GLY A 1 335 ? 25.619 -46.372 -38.781 1.00 30.64 335 GLY A C 1
ATOM 2606 O O . GLY A 1 335 ? 26.100 -45.323 -38.369 1.00 30.64 335 GLY A O 1
ATOM 2607 N N . ASN A 1 336 ? 24.334 -46.694 -38.628 1.00 37.91 336 ASN A N 1
ATOM 2608 C CA . ASN A 1 336 ? 23.359 -45.994 -37.788 1.00 37.91 336 ASN A CA 1
ATOM 2609 C C . ASN A 1 336 ? 23.866 -45.827 -36.339 1.00 37.91 336 ASN A C 1
ATOM 2611 O O . ASN A 1 336 ? 24.046 -46.821 -35.636 1.00 37.91 336 ASN A O 1
ATOM 2615 N N . LEU A 1 337 ? 23.991 -44.586 -35.860 1.00 31.66 337 LEU A N 1
ATOM 2616 C CA . LEU A 1 337 ? 24.081 -44.240 -34.435 1.00 31.66 337 LEU A CA 1
ATOM 2617 C C . LEU A 1 337 ? 23.275 -42.951 -34.180 1.00 31.66 337 LEU A C 1
ATOM 2619 O O . LEU A 1 337 ? 23.384 -42.002 -34.957 1.00 31.66 337 LEU A O 1
ATOM 2623 N N . PRO A 1 338 ? 22.429 -42.908 -33.133 1.00 35.78 338 PRO A N 1
ATOM 2624 C CA . PRO A 1 338 ? 21.408 -41.884 -32.984 1.00 35.78 338 PRO A CA 1
ATOM 2625 C C . PRO A 1 338 ? 21.983 -40.596 -32.392 1.00 35.78 338 PRO A C 1
ATOM 2627 O O . PRO A 1 338 ? 22.597 -40.586 -31.324 1.00 35.78 338 PRO A O 1
ATOM 2630 N N . THR A 1 339 ? 21.709 -39.484 -33.061 1.00 34.25 339 THR A N 1
ATOM 2631 C CA . THR A 1 339 ? 21.936 -38.126 -32.573 1.00 34.25 339 THR A CA 1
ATOM 2632 C C . THR A 1 339 ? 21.001 -37.840 -31.396 1.00 34.25 339 THR A C 1
ATOM 2634 O O . THR A 1 339 ? 19.824 -37.525 -31.565 1.00 34.25 339 THR A O 1
ATOM 2637 N N . GLN A 1 340 ? 21.532 -37.933 -30.175 1.00 32.00 340 GLN A N 1
ATOM 2638 C CA . GLN A 1 340 ? 20.932 -37.294 -29.007 1.00 32.00 340 GLN A CA 1
ATOM 2639 C C . GLN A 1 340 ? 21.083 -35.778 -29.157 1.00 32.00 340 GLN A C 1
ATOM 2641 O O . GLN A 1 340 ? 22.159 -35.213 -28.966 1.00 32.00 340 GLN A O 1
ATOM 2646 N N . THR A 1 341 ? 19.992 -35.106 -29.503 1.00 36.44 341 THR A N 1
ATOM 2647 C CA . THR A 1 341 ? 19.872 -33.654 -29.389 1.00 36.44 341 THR A CA 1
ATOM 2648 C C . THR A 1 341 ? 19.877 -33.270 -27.911 1.00 36.44 341 THR A C 1
ATOM 2650 O O . THR A 1 341 ? 18.891 -33.476 -27.200 1.00 36.44 341 THR A O 1
ATOM 2653 N N . GLY A 1 342 ? 20.997 -32.717 -27.444 1.00 31.83 342 GLY A N 1
ATOM 2654 C CA . GLY A 1 342 ? 21.105 -32.056 -26.149 1.00 31.83 342 GLY A CA 1
ATOM 2655 C C . GLY A 1 342 ? 20.195 -30.832 -26.107 1.00 31.83 342 GLY A C 1
ATOM 2656 O O . GLY A 1 342 ? 20.416 -29.850 -26.813 1.00 31.83 342 GLY A O 1
ATOM 2657 N N . GLY A 1 343 ? 19.147 -30.908 -25.289 1.00 30.09 343 GLY A N 1
ATOM 2658 C CA . GLY A 1 343 ? 18.222 -29.811 -25.051 1.00 30.09 343 GLY A CA 1
ATOM 2659 C C . GLY A 1 343 ? 18.901 -28.673 -24.295 1.00 30.09 343 GLY A C 1
ATOM 2660 O O . GLY A 1 343 ? 19.130 -28.762 -23.089 1.00 30.09 343 GLY A O 1
ATOM 2661 N N . HIS A 1 344 ? 19.173 -27.572 -24.991 1.00 33.81 344 HIS A N 1
ATOM 2662 C CA . HIS A 1 344 ? 19.346 -26.281 -24.344 1.00 33.81 344 HIS A CA 1
ATOM 2663 C C . HIS A 1 344 ? 18.006 -25.859 -23.736 1.00 33.81 344 HIS A C 1
ATOM 2665 O O . HIS A 1 344 ? 17.036 -25.591 -24.444 1.00 33.81 344 HIS A O 1
ATOM 2671 N N . GLY A 1 345 ? 17.959 -25.833 -22.402 1.00 33.69 345 GLY A N 1
ATOM 2672 C CA . GLY A 1 345 ? 16.858 -25.282 -21.621 1.00 33.69 345 GLY A CA 1
ATOM 2673 C C . GLY A 1 345 ? 16.776 -23.771 -21.802 1.00 33.69 345 GLY A C 1
ATOM 2674 O O . GLY A 1 345 ? 17.227 -23.018 -20.944 1.00 33.69 345 GLY A O 1
ATOM 2675 N N . SER A 1 346 ? 16.212 -23.351 -22.931 1.00 35.12 346 SER A N 1
ATOM 2676 C CA . SER A 1 346 ? 15.661 -22.015 -23.105 1.00 35.12 346 SER A CA 1
ATOM 2677 C C . SER A 1 346 ? 14.404 -21.898 -22.244 1.00 35.12 346 SER A C 1
ATOM 2679 O O . SER A 1 346 ? 13.633 -22.856 -22.120 1.00 35.12 346 SER A O 1
ATOM 2681 N N . ALA A 1 347 ? 14.237 -20.747 -21.598 1.00 34.44 347 ALA A N 1
ATOM 2682 C CA . ALA A 1 347 ? 13.109 -20.451 -20.732 1.00 34.44 347 ALA A CA 1
ATOM 2683 C C . ALA A 1 347 ? 11.793 -20.810 -21.435 1.00 34.44 347 ALA A C 1
ATOM 2685 O O . ALA A 1 347 ? 11.523 -20.386 -22.557 1.00 34.44 347 ALA A O 1
ATOM 2686 N N . ILE A 1 348 ? 10.988 -21.632 -20.765 1.00 33.62 348 ILE A N 1
ATOM 2687 C CA . ILE A 1 348 ? 9.680 -22.068 -21.239 1.00 33.62 348 ILE A CA 1
ATOM 2688 C C . ILE A 1 348 ? 8.782 -20.826 -21.342 1.00 33.62 348 ILE A C 1
ATOM 2690 O O . ILE A 1 348 ? 8.135 -20.438 -20.371 1.00 33.62 348 ILE A O 1
ATOM 2694 N N . SER A 1 349 ? 8.726 -20.212 -22.525 1.00 41.06 349 SER A N 1
ATOM 2695 C CA . SER A 1 349 ? 7.642 -19.313 -22.911 1.00 41.06 349 SER A CA 1
ATOM 2696 C C . SER A 1 349 ? 6.373 -20.159 -23.013 1.00 41.06 349 SER A C 1
ATOM 2698 O O . SER A 1 349 ? 6.137 -20.859 -23.995 1.00 41.06 349 SER A O 1
ATOM 2700 N N . ARG A 1 350 ? 5.583 -20.184 -21.934 1.00 38.81 350 ARG A N 1
ATOM 2701 C CA . ARG A 1 350 ? 4.377 -21.023 -21.799 1.00 38.81 350 ARG A CA 1
ATOM 2702 C C . ARG A 1 350 ? 3.188 -20.583 -22.663 1.00 38.81 350 ARG A C 1
ATOM 2704 O O . ARG A 1 350 ? 2.132 -21.193 -22.556 1.00 38.81 350 ARG A O 1
ATOM 2711 N N . ASN A 1 351 ? 3.347 -19.600 -23.546 1.00 44.16 351 ASN A N 1
ATOM 2712 C CA . ASN A 1 351 ? 2.269 -19.099 -24.395 1.00 44.16 351 ASN A CA 1
ATOM 2713 C C . ASN A 1 351 ? 2.630 -19.247 -25.878 1.00 44.16 351 ASN A C 1
ATOM 2715 O O . ASN A 1 351 ? 2.803 -18.256 -26.583 1.00 44.16 351 ASN A O 1
ATOM 2719 N N . ALA A 1 352 ? 2.732 -20.483 -26.373 1.00 48.94 352 ALA A N 1
ATOM 2720 C CA . ALA A 1 352 ? 2.674 -20.719 -27.814 1.00 48.94 352 ALA A CA 1
ATOM 2721 C C . ALA A 1 352 ? 1.257 -20.356 -28.293 1.00 48.94 352 ALA A C 1
ATOM 2723 O O . ALA A 1 352 ? 0.316 -21.139 -28.171 1.00 48.94 352 ALA A O 1
ATOM 2724 N N . VAL A 1 353 ? 1.095 -19.114 -28.748 1.00 54.53 353 VAL A N 1
ATOM 2725 C CA . VAL A 1 353 ? -0.158 -18.583 -29.285 1.00 54.53 353 VAL A CA 1
ATOM 2726 C C . VAL A 1 353 ? -0.589 -19.450 -30.464 1.00 54.53 353 VAL A C 1
ATOM 2728 O O . VAL A 1 353 ? 0.160 -19.616 -31.425 1.00 54.53 353 VAL A O 1
ATOM 2731 N N . VAL A 1 354 ? -1.811 -19.982 -30.409 1.00 67.31 354 VAL A N 1
ATOM 2732 C CA . VAL A 1 354 ? -2.415 -20.676 -31.551 1.00 67.31 354 VAL A CA 1
ATOM 2733 C C . VAL A 1 354 ? -2.533 -19.654 -32.692 1.00 67.31 354 VAL A C 1
ATOM 2735 O O . VAL A 1 354 ? -3.235 -18.654 -32.511 1.00 67.31 354 VAL A O 1
ATOM 2738 N N . PRO A 1 355 ? -1.886 -19.860 -33.857 1.00 70.00 355 PRO A N 1
ATOM 2739 C CA . PRO A 1 355 ? -1.744 -18.836 -34.900 1.00 70.00 355 PRO A CA 1
ATOM 2740 C C . PRO A 1 355 ? -3.072 -18.258 -35.428 1.00 70.00 355 PRO A C 1
ATOM 2742 O O . PRO A 1 355 ? -3.084 -17.167 -35.991 1.00 70.00 355 PRO A O 1
ATOM 2745 N N . GLY A 1 356 ? -4.208 -18.921 -35.185 1.00 85.75 356 GLY A N 1
ATOM 2746 C CA . GLY A 1 356 ? -5.540 -18.407 -35.522 1.00 85.75 356 GLY A CA 1
ATOM 2747 C C . GLY A 1 356 ? -6.082 -17.304 -34.600 1.00 85.75 356 GLY A C 1
ATOM 2748 O O . GLY A 1 356 ? -6.857 -16.469 -35.056 1.00 85.75 356 GLY A O 1
ATOM 2749 N N . GLN A 1 357 ? -5.681 -17.233 -33.326 1.00 90.62 357 GLN A N 1
ATOM 2750 C CA . GLN A 1 357 ? -6.301 -16.299 -32.369 1.00 90.62 357 GLN A CA 1
ATOM 2751 C C . GLN A 1 357 ? -5.991 -14.827 -32.671 1.00 90.62 357 GLN A C 1
ATOM 2753 O O . GLN A 1 357 ? -6.868 -13.977 -32.524 1.00 90.62 357 GLN A O 1
ATOM 2758 N N . LYS A 1 358 ? -4.767 -14.522 -33.133 1.00 92.88 358 LYS A N 1
ATOM 2759 C CA . LYS A 1 358 ? -4.384 -13.152 -33.522 1.00 92.88 358 LYS A CA 1
ATOM 2760 C C . LYS A 1 358 ? -5.214 -12.663 -34.706 1.00 92.88 358 LYS A C 1
ATOM 2762 O O . LYS A 1 358 ? -5.644 -11.516 -34.707 1.00 92.88 358 LYS A O 1
ATOM 2767 N N . VAL A 1 359 ? -5.449 -13.537 -35.688 1.00 94.62 359 VAL A N 1
ATOM 2768 C CA . VAL A 1 359 ? -6.229 -13.215 -36.891 1.00 94.62 359 VAL A CA 1
ATOM 2769 C C . VAL A 1 359 ? -7.678 -12.911 -36.519 1.00 94.62 359 VAL A C 1
ATOM 2771 O O . VAL A 1 359 ? -8.190 -11.878 -36.926 1.00 94.62 359 VAL A O 1
ATOM 2774 N N . VAL A 1 360 ? -8.299 -13.747 -35.679 1.00 96.12 360 VAL A N 1
ATOM 2775 C CA . VAL A 1 360 ? -9.681 -13.533 -35.216 1.00 96.12 360 VAL A CA 1
ATOM 2776 C C . VAL A 1 360 ? -9.821 -12.200 -34.480 1.00 96.12 360 VAL A C 1
ATOM 2778 O O . VAL A 1 360 ? -10.659 -11.385 -34.856 1.00 96.12 360 VAL A O 1
ATOM 2781 N N . LEU A 1 361 ? -8.964 -11.938 -33.483 1.00 96.38 361 LEU A N 1
ATOM 2782 C CA . LEU A 1 361 ? -9.019 -10.690 -32.714 1.00 96.38 361 LEU A CA 1
ATOM 2783 C C . LEU A 1 361 ? -8.770 -9.462 -33.600 1.00 96.38 361 LEU A C 1
ATOM 2785 O O . LEU A 1 361 ? -9.429 -8.439 -33.441 1.00 96.38 361 LEU A O 1
ATOM 2789 N N . LYS A 1 362 ? -7.840 -9.563 -34.555 1.00 97.06 362 LYS A N 1
ATOM 2790 C CA . LYS A 1 362 ? -7.572 -8.499 -35.523 1.00 97.06 362 LYS A CA 1
ATOM 2791 C C . LYS A 1 362 ? -8.801 -8.194 -36.382 1.00 97.06 362 LYS A C 1
ATOM 2793 O O . LYS A 1 362 ? -9.142 -7.027 -36.524 1.00 97.06 362 LYS A O 1
ATOM 2798 N N . THR A 1 363 ? -9.477 -9.211 -36.916 1.00 97.38 363 THR A N 1
ATOM 2799 C CA . THR A 1 363 ? -10.679 -9.018 -37.743 1.00 97.38 363 THR A CA 1
ATOM 2800 C C . THR A 1 363 ? -11.824 -8.380 -36.954 1.00 97.38 363 THR A C 1
ATOM 2802 O O . THR A 1 363 ? -12.493 -7.493 -37.475 1.00 97.38 363 THR A O 1
ATOM 2805 N N . GLU A 1 364 ? -12.033 -8.775 -35.696 1.00 97.38 364 GLU A N 1
ATOM 2806 C CA . GLU A 1 364 ? -13.031 -8.139 -34.823 1.00 97.38 364 GLU A CA 1
ATOM 2807 C C . GLU A 1 364 ? -12.698 -6.659 -34.563 1.00 97.38 364 GLU A C 1
ATOM 2809 O O . GLU A 1 364 ? -13.571 -5.800 -34.675 1.00 97.38 364 GLU A O 1
ATOM 2814 N N . ILE A 1 365 ? -11.428 -6.338 -34.276 1.00 97.56 365 ILE A N 1
ATOM 2815 C CA . ILE A 1 365 ? -10.986 -4.945 -34.104 1.00 97.56 365 ILE A CA 1
ATOM 2816 C C . ILE A 1 365 ? -11.217 -4.159 -35.399 1.00 97.56 365 ILE A C 1
ATOM 2818 O O . ILE A 1 365 ? -11.805 -3.085 -35.357 1.00 97.56 365 ILE A O 1
ATOM 2822 N N . GLU A 1 366 ? -10.821 -4.691 -36.557 1.00 97.12 366 GLU A N 1
ATOM 2823 C CA . GLU A 1 366 ? -11.014 -4.027 -37.851 1.00 97.12 366 GLU A CA 1
ATOM 2824 C C . GLU A 1 366 ? -12.489 -3.692 -38.115 1.00 97.12 366 GLU A C 1
ATOM 2826 O O . GLU A 1 366 ? -12.774 -2.581 -38.560 1.00 97.12 366 GLU A O 1
ATOM 2831 N N . GLN A 1 367 ? -13.427 -4.581 -37.764 1.00 96.75 367 GLN A N 1
ATOM 2832 C CA . GLN A 1 367 ? -14.872 -4.328 -37.876 1.00 96.75 367 GLN A CA 1
ATOM 2833 C C . GLN A 1 367 ? -15.333 -3.138 -37.024 1.00 96.75 367 GLN A C 1
ATOM 2835 O O . GLN A 1 367 ? -16.105 -2.304 -37.500 1.00 96.75 367 GLN A O 1
ATOM 2840 N N . VAL A 1 368 ? -14.827 -3.022 -35.792 1.00 96.94 368 VAL A N 1
ATOM 2841 C CA . VAL A 1 368 ? -15.111 -1.889 -34.894 1.00 96.94 368 VAL A CA 1
ATOM 2842 C C . VAL A 1 368 ? -14.532 -0.577 -35.443 1.00 96.94 368 VAL A C 1
ATOM 2844 O O . VAL A 1 368 ? -15.099 0.496 -35.222 1.00 96.94 368 VAL A O 1
ATOM 2847 N N . LEU A 1 369 ? -13.423 -0.644 -36.186 1.00 97.06 369 LEU A N 1
ATOM 2848 C CA . LEU A 1 369 ? -12.737 0.531 -36.723 1.00 97.06 369 LEU A CA 1
ATOM 2849 C C . LEU A 1 369 ? -13.348 1.083 -38.020 1.00 97.06 369 LEU A C 1
ATOM 2851 O O . LEU A 1 369 ? -13.243 2.293 -38.238 1.00 97.06 369 LEU A O 1
ATOM 2855 N N . VAL A 1 370 ? -14.019 0.259 -38.841 1.00 96.38 370 VAL A N 1
ATOM 2856 C CA . VAL A 1 370 ? -14.581 0.649 -40.161 1.00 96.38 370 VAL A CA 1
ATOM 2857 C C . VAL A 1 370 ? -15.308 2.007 -40.166 1.00 96.38 370 VAL A C 1
ATOM 2859 O O . VAL A 1 370 ? -15.061 2.804 -41.073 1.00 96.38 370 VAL A O 1
ATOM 2862 N N . PRO A 1 371 ? -16.162 2.356 -39.180 1.00 96.25 371 PRO A N 1
ATOM 2863 C CA . PRO A 1 371 ? -16.892 3.627 -39.197 1.00 96.25 371 PRO A CA 1
ATOM 2864 C C . PRO A 1 371 ? -16.019 4.882 -39.031 1.00 96.25 371 PRO A C 1
ATOM 2866 O O . PRO A 1 371 ? -16.531 5.995 -39.171 1.00 96.25 371 PRO A O 1
ATOM 2869 N N . TYR A 1 372 ? -14.743 4.725 -38.667 1.00 96.62 372 TYR A N 1
ATOM 2870 C CA . TYR A 1 372 ? -13.812 5.811 -38.338 1.00 96.62 372 TYR A CA 1
ATOM 2871 C C . TYR A 1 372 ? -12.613 5.886 -39.289 1.00 96.62 372 TYR A C 1
ATOM 2873 O O . TYR A 1 372 ? -11.877 6.872 -39.263 1.00 96.62 372 TYR A O 1
ATOM 2881 N N . THR A 1 373 ? -12.413 4.876 -40.137 1.00 96.12 373 THR A N 1
ATOM 2882 C CA . THR A 1 373 ? -11.316 4.847 -41.115 1.00 96.12 373 THR A CA 1
ATOM 2883 C C . THR A 1 373 ? -11.627 5.666 -42.369 1.00 96.12 373 THR A C 1
ATOM 2885 O O . THR A 1 373 ? -10.707 6.094 -43.058 1.00 96.12 373 THR A O 1
ATOM 2888 N N . THR A 1 374 ? -12.904 5.908 -42.686 1.00 94.38 374 THR A N 1
ATOM 2889 C CA . THR A 1 374 ? -13.315 6.587 -43.931 1.00 94.38 374 THR A CA 1
ATOM 2890 C C . THR A 1 374 ? -13.569 8.086 -43.778 1.00 94.38 374 THR A C 1
ATOM 2892 O O . THR A 1 374 ? -13.366 8.835 -44.731 1.00 94.38 374 THR A O 1
ATOM 2895 N N . ASP A 1 375 ? -14.028 8.540 -42.609 1.00 94.31 375 ASP A N 1
ATOM 2896 C CA . ASP A 1 375 ? -14.453 9.927 -42.394 1.00 94.31 375 ASP A CA 1
ATOM 2897 C C . ASP A 1 375 ? -13.397 10.727 -41.601 1.00 94.31 375 ASP A C 1
ATOM 2899 O O . ASP A 1 375 ? -13.215 10.488 -40.405 1.00 94.31 375 ASP A O 1
ATOM 2903 N N . PRO A 1 376 ? -12.714 11.714 -42.215 1.00 93.50 376 PRO A N 1
ATOM 2904 C CA . PRO A 1 376 ? -11.720 12.534 -41.523 1.00 93.50 376 PRO A CA 1
ATOM 2905 C C . PRO A 1 376 ? -12.310 13.500 -40.493 1.00 93.50 376 PRO A C 1
ATOM 2907 O O . PRO A 1 376 ? -11.565 14.056 -39.685 1.00 93.50 376 PRO A O 1
ATOM 2910 N N . THR A 1 377 ? -13.620 13.746 -40.519 1.00 93.56 377 THR A N 1
ATOM 2911 C CA . THR A 1 377 ? -14.276 14.690 -39.606 1.00 93.56 377 THR A CA 1
ATOM 2912 C C . THR A 1 377 ? -14.668 14.045 -38.281 1.00 93.56 377 THR A C 1
ATOM 2914 O O . THR A 1 377 ? -14.766 14.731 -37.260 1.00 93.56 377 THR A O 1
ATOM 2917 N N . LYS A 1 378 ? -14.838 12.721 -38.266 1.00 95.00 378 LYS A N 1
ATOM 2918 C CA . LYS A 1 378 ? -15.309 11.977 -37.103 1.00 95.00 378 LYS A CA 1
ATOM 2919 C C . LYS A 1 378 ? -14.134 11.537 -36.230 1.00 95.00 378 LYS A C 1
ATOM 2921 O O . LYS A 1 378 ? -13.364 10.653 -36.593 1.00 95.00 378 LYS A O 1
ATOM 2926 N N . LYS A 1 379 ? -14.013 12.128 -35.038 1.00 94.69 379 LYS A N 1
ATOM 2927 C CA . LYS A 1 379 ? -13.036 11.677 -34.039 1.00 94.69 379 LYS A CA 1
ATOM 2928 C C . LYS A 1 379 ? -13.411 10.265 -33.551 1.00 94.69 379 LYS A C 1
ATOM 2930 O O . LYS A 1 379 ? -14.555 10.083 -33.121 1.00 94.69 379 LYS A O 1
ATOM 2935 N N . PRO A 1 380 ? -12.488 9.287 -33.565 1.00 95.06 380 PRO A N 1
ATOM 2936 C CA . PRO A 1 380 ? -12.757 7.978 -32.981 1.00 95.06 380 PRO A CA 1
ATOM 2937 C C . PRO A 1 380 ? -13.037 8.103 -31.470 1.00 95.06 380 PRO A C 1
ATOM 2939 O O . PRO A 1 380 ? -12.367 8.886 -30.790 1.00 95.06 380 PRO A O 1
ATOM 2942 N N . PRO A 1 381 ? -14.012 7.356 -30.920 1.00 95.50 381 PRO A N 1
ATOM 2943 C CA . PRO A 1 381 ? -14.375 7.394 -29.503 1.00 95.50 381 PRO A CA 1
ATOM 2944 C C . PRO A 1 381 ? -13.404 6.594 -28.620 1.00 95.50 381 PRO A C 1
ATOM 2946 O O . PRO A 1 381 ? -13.709 6.354 -27.458 1.00 95.50 381 PRO A O 1
ATOM 2949 N N . PHE A 1 382 ? -12.259 6.177 -29.163 1.00 95.12 382 PHE A N 1
ATOM 2950 C CA . PHE A 1 382 ? -11.265 5.378 -28.461 1.00 95.12 382 PHE A CA 1
ATOM 2951 C C . PHE A 1 382 ? -10.278 6.296 -27.721 1.00 95.12 382 PHE A C 1
ATOM 2953 O O . PHE A 1 382 ? -9.750 7.243 -28.322 1.00 95.12 382 PHE A O 1
ATOM 2960 N N . PRO A 1 383 ? -10.004 6.055 -26.429 1.00 94.00 383 PRO A N 1
ATOM 2961 C CA . PRO A 1 383 ? -8.891 6.683 -25.737 1.00 94.00 383 PRO A CA 1
ATOM 2962 C C . PRO A 1 383 ? -7.556 6.211 -26.343 1.00 94.00 383 PRO A C 1
ATOM 2964 O O . PRO A 1 383 ? -7.477 5.177 -27.011 1.00 94.00 383 PRO A O 1
ATOM 2967 N N . ILE A 1 384 ? -6.490 6.990 -26.144 1.00 93.06 384 ILE A N 1
ATOM 2968 C CA . ILE A 1 384 ? -5.198 6.729 -26.799 1.00 93.06 384 ILE A CA 1
ATOM 2969 C C . ILE A 1 384 ? -4.601 5.381 -26.379 1.00 93.06 384 ILE A C 1
ATOM 2971 O O . ILE A 1 384 ? -3.959 4.700 -27.172 1.00 93.06 384 ILE A O 1
ATOM 2975 N N . GLU A 1 385 ? -4.869 4.973 -25.147 1.00 93.81 385 GLU A N 1
ATOM 2976 C CA . GLU A 1 385 ? -4.445 3.716 -24.557 1.00 93.81 385 GLU A CA 1
ATOM 2977 C C . GLU A 1 385 ? -5.006 2.515 -25.326 1.00 93.81 385 GLU A C 1
ATOM 2979 O O . GLU A 1 385 ? -4.286 1.560 -25.605 1.00 93.81 385 GLU A O 1
ATOM 2984 N N . GLU A 1 386 ? -6.276 2.580 -25.725 1.00 96.00 386 GLU A N 1
ATOM 2985 C CA . GLU A 1 386 ? -6.925 1.541 -26.528 1.00 96.00 386 GLU A CA 1
ATOM 2986 C C . GLU A 1 386 ? -6.405 1.531 -27.958 1.00 96.00 386 GLU A C 1
ATOM 2988 O O . GLU A 1 386 ? -6.145 0.458 -28.501 1.00 96.00 386 GLU A O 1
ATOM 2993 N N . LEU A 1 387 ? -6.162 2.709 -28.538 1.00 96.00 387 LEU A N 1
ATOM 2994 C CA . LEU A 1 387 ? -5.556 2.824 -29.862 1.00 96.00 387 LEU A CA 1
ATOM 2995 C C . LEU A 1 387 ? -4.162 2.185 -29.914 1.00 96.00 387 LEU A C 1
ATOM 2997 O O . LEU A 1 387 ? -3.844 1.523 -30.897 1.00 96.00 387 LEU A O 1
ATOM 3001 N N . ILE A 1 388 ? -3.353 2.321 -28.857 1.00 95.25 388 ILE A N 1
ATOM 3002 C CA . ILE A 1 388 ? -2.036 1.671 -28.755 1.00 95.25 388 ILE A CA 1
ATOM 3003 C C . ILE A 1 388 ? -2.175 0.141 -28.719 1.00 95.25 388 ILE A C 1
ATOM 3005 O O . ILE A 1 388 ? -1.432 -0.560 -29.406 1.00 95.25 388 ILE A O 1
ATOM 3009 N N . VAL A 1 389 ? -3.136 -0.396 -27.960 1.00 96.69 389 VAL A N 1
ATOM 3010 C CA . VAL A 1 389 ? -3.389 -1.850 -27.906 1.00 96.69 389 VAL A CA 1
ATOM 3011 C C . VAL A 1 389 ? -3.880 -2.365 -29.256 1.00 96.69 389 VAL A C 1
ATOM 3013 O O . VAL A 1 389 ? -3.378 -3.377 -29.745 1.00 96.69 389 VAL A O 1
ATOM 3016 N N . MET A 1 390 ? -4.820 -1.656 -29.886 1.00 97.56 390 MET A N 1
ATOM 3017 C CA . MET A 1 390 ? -5.305 -1.980 -31.229 1.00 97.56 390 MET A CA 1
ATOM 3018 C C . MET A 1 390 ? -4.161 -1.953 -32.247 1.00 97.56 390 MET A C 1
ATOM 3020 O O . MET A 1 390 ? -4.067 -2.874 -33.061 1.00 97.56 390 MET A O 1
ATOM 3024 N N . ALA A 1 391 ? -3.251 -0.977 -32.150 1.00 96.62 391 ALA A N 1
ATOM 3025 C CA . ALA A 1 391 ? -2.054 -0.898 -32.979 1.00 96.62 391 ALA A CA 1
ATOM 3026 C C . ALA A 1 391 ? -1.156 -2.127 -32.790 1.00 96.62 391 ALA A C 1
ATOM 3028 O O . ALA A 1 391 ? -0.768 -2.753 -33.774 1.00 96.62 391 ALA A O 1
ATOM 3029 N N . GLY A 1 392 ? -0.878 -2.526 -31.545 1.00 95.81 392 GLY A N 1
ATOM 3030 C CA . GLY A 1 392 ? -0.066 -3.712 -31.248 1.00 95.81 392 GLY A CA 1
ATOM 3031 C C . GLY A 1 392 ? -0.668 -5.013 -31.790 1.00 95.81 392 GLY A C 1
ATOM 3032 O O . GLY A 1 392 ? 0.053 -5.855 -32.326 1.00 95.81 392 GLY A O 1
ATOM 3033 N N . VAL A 1 393 ? -1.996 -5.168 -31.732 1.00 96.75 393 VAL A N 1
ATOM 3034 C CA . VAL A 1 393 ? -2.684 -6.355 -32.272 1.00 96.75 393 VAL A CA 1
ATOM 3035 C C . VAL A 1 393 ? -2.736 -6.340 -33.806 1.00 96.75 393 VAL A C 1
ATOM 3037 O O . VAL A 1 393 ? -2.499 -7.375 -34.437 1.00 96.75 393 VAL A O 1
ATOM 3040 N N . CYS A 1 394 ? -3.040 -5.190 -34.415 1.00 96.62 394 CYS A N 1
ATOM 3041 C CA . CYS A 1 394 ? -3.262 -5.070 -35.860 1.00 96.62 394 CYS A CA 1
ATOM 3042 C C . CYS A 1 394 ? -1.967 -4.919 -36.671 1.00 96.62 394 CYS A C 1
ATOM 3044 O O . CYS A 1 394 ? -1.959 -5.250 -37.868 1.00 96.62 394 CYS A O 1
ATOM 3046 N N . SER A 1 395 ? -0.887 -4.451 -36.036 1.00 94.75 395 SER A N 1
ATOM 3047 C CA . SER A 1 395 ? 0.432 -4.298 -36.647 1.00 94.75 395 SER A CA 1
ATOM 3048 C C . SER A 1 395 ? 0.982 -5.635 -37.143 1.00 94.75 395 SER A C 1
ATOM 3050 O O . SER A 1 395 ? 0.747 -6.710 -36.578 1.00 94.75 395 SER A O 1
ATOM 3052 N N . ARG A 1 396 ? 1.730 -5.561 -38.248 1.00 92.31 396 ARG A N 1
ATOM 3053 C CA . ARG A 1 396 ? 2.434 -6.712 -38.828 1.00 92.31 396 ARG A CA 1
ATOM 3054 C C . ARG A 1 396 ? 3.659 -7.109 -38.006 1.00 92.31 396 ARG A C 1
ATOM 3056 O O . ARG A 1 396 ? 4.087 -8.255 -38.098 1.00 92.31 396 ARG A O 1
ATOM 3063 N N . LYS A 1 397 ? 4.218 -6.178 -37.228 1.00 92.81 397 LYS A N 1
ATOM 3064 C CA . LYS A 1 397 ? 5.383 -6.429 -36.376 1.00 92.81 397 LYS A CA 1
ATOM 3065 C C . LYS A 1 397 ? 4.971 -7.276 -35.163 1.00 92.81 397 LYS A C 1
ATOM 3067 O O . LYS A 1 397 ? 3.832 -7.194 -34.700 1.00 92.81 397 LYS A O 1
ATOM 3072 N N . SER A 1 398 ? 5.875 -8.129 -34.679 1.00 88.06 398 SER A N 1
ATOM 3073 C CA . SER A 1 398 ? 5.668 -8.893 -33.438 1.00 88.06 398 SER A CA 1
ATOM 3074 C C . SER A 1 398 ? 5.748 -8.000 -32.205 1.00 88.06 398 SER A C 1
ATOM 3076 O O . SER A 1 398 ? 5.069 -8.262 -31.221 1.00 88.06 398 SER A O 1
ATOM 3078 N N . HIS A 1 399 ? 6.543 -6.937 -32.290 1.00 93.12 399 HIS A N 1
ATOM 3079 C CA . HIS A 1 399 ? 6.727 -5.942 -31.247 1.00 93.12 399 HIS A CA 1
ATOM 3080 C C . HIS A 1 399 ? 6.464 -4.562 -31.833 1.00 93.12 399 HIS A C 1
ATOM 3082 O O . HIS A 1 399 ? 6.708 -4.321 -33.018 1.00 93.12 399 HIS A O 1
ATOM 3088 N N . ILE A 1 400 ? 5.916 -3.672 -31.019 1.00 94.06 400 ILE A N 1
ATOM 3089 C CA . ILE A 1 400 ? 5.539 -2.329 -31.425 1.00 94.06 400 ILE A CA 1
ATOM 3090 C C . ILE A 1 400 ? 6.317 -1.314 -30.602 1.00 94.06 400 ILE A C 1
ATOM 3092 O O . ILE A 1 400 ? 6.394 -1.407 -29.377 1.00 94.06 400 ILE A O 1
ATOM 3096 N N . THR A 1 401 ? 6.908 -0.339 -31.277 1.00 93.00 401 THR A N 1
ATOM 3097 C CA . THR A 1 401 ? 7.496 0.831 -30.628 1.00 93.00 401 THR A CA 1
ATOM 3098 C C . THR A 1 401 ? 6.441 1.926 -30.470 1.00 93.00 401 THR A C 1
ATOM 3100 O O . THR A 1 401 ? 5.376 1.885 -31.090 1.00 93.00 401 THR A O 1
ATOM 3103 N N . GLY A 1 402 ? 6.718 2.945 -29.654 1.00 89.31 402 GLY A N 1
ATOM 3104 C CA . GLY A 1 402 ? 5.816 4.098 -29.569 1.00 89.31 402 GLY A CA 1
ATOM 3105 C C . GLY A 1 402 ? 5.642 4.833 -30.902 1.00 89.31 402 GLY A C 1
ATOM 3106 O O . GLY A 1 402 ? 4.557 5.338 -31.187 1.00 89.31 402 GLY A O 1
ATOM 3107 N N . GLU A 1 403 ? 6.683 4.837 -31.736 1.00 90.69 403 GLU A N 1
ATOM 3108 C CA . GLU A 1 403 ? 6.653 5.405 -33.085 1.00 90.69 403 GLU A CA 1
ATOM 3109 C C . GLU A 1 403 ? 5.808 4.554 -34.033 1.00 90.69 403 GLU A C 1
ATOM 3111 O O . GLU A 1 403 ? 4.975 5.101 -34.747 1.00 90.69 403 GLU A O 1
ATOM 3116 N N . ASP A 1 404 ? 5.930 3.225 -33.971 1.00 93.38 404 ASP A N 1
ATOM 3117 C CA . ASP A 1 404 ? 5.111 2.310 -34.775 1.00 93.38 404 ASP A CA 1
ATOM 3118 C C . ASP A 1 404 ? 3.623 2.404 -34.423 1.00 93.38 404 ASP A C 1
ATOM 3120 O O . ASP A 1 404 ? 2.764 2.394 -35.306 1.00 93.38 404 ASP A O 1
ATOM 3124 N N . ALA A 1 405 ? 3.299 2.501 -33.127 1.00 93.75 405 ALA A N 1
ATOM 3125 C CA . ALA A 1 405 ? 1.925 2.690 -32.674 1.00 93.75 405 ALA A CA 1
ATOM 3126 C C . ALA A 1 405 ? 1.364 4.010 -33.204 1.00 93.75 405 ALA A C 1
ATOM 3128 O O . ALA A 1 405 ? 0.238 4.060 -33.699 1.00 93.75 405 ALA A O 1
ATOM 3129 N N . LEU A 1 406 ? 2.165 5.073 -33.149 1.00 92.19 406 LEU A N 1
ATOM 3130 C CA . LEU A 1 406 ? 1.781 6.373 -33.664 1.00 92.19 406 LEU A CA 1
ATOM 3131 C C . LEU A 1 406 ? 1.591 6.369 -35.184 1.00 92.19 406 LEU A C 1
ATOM 3133 O O . LEU A 1 406 ? 0.591 6.896 -35.674 1.00 92.19 406 LEU A O 1
ATOM 3137 N N . GLU A 1 407 ? 2.532 5.784 -35.919 1.00 93.94 407 GLU A N 1
ATOM 3138 C CA . GLU A 1 407 ? 2.463 5.632 -37.369 1.00 93.94 407 GLU A CA 1
ATOM 3139 C C . GLU A 1 407 ? 1.182 4.892 -37.757 1.00 93.94 407 GLU A C 1
ATOM 3141 O O . GLU A 1 407 ? 0.415 5.380 -38.590 1.00 93.94 407 GLU A O 1
ATOM 3146 N N . TRP A 1 408 ? 0.891 3.775 -37.083 1.00 95.94 408 TRP A N 1
ATOM 3147 C CA . TRP A 1 408 ? -0.328 3.009 -37.309 1.00 95.94 408 TRP A CA 1
ATOM 3148 C C . TRP A 1 408 ? -1.591 3.835 -37.030 1.00 95.94 408 TRP A C 1
ATOM 3150 O O . TRP A 1 408 ? -2.516 3.819 -37.842 1.00 95.94 408 TRP A O 1
ATOM 3160 N N . ILE A 1 409 ? -1.639 4.601 -35.932 1.00 95.38 409 ILE A N 1
ATOM 3161 C CA . ILE A 1 409 ? -2.789 5.459 -35.593 1.00 95.38 409 ILE A CA 1
ATOM 3162 C C . ILE A 1 409 ? -3.006 6.526 -36.670 1.00 95.38 409 ILE A C 1
ATOM 3164 O O . ILE A 1 409 ? -4.134 6.743 -37.113 1.00 95.38 409 ILE A O 1
ATOM 3168 N N . VAL A 1 410 ? -1.939 7.195 -37.107 1.00 94.38 410 VAL A N 1
ATOM 3169 C CA . VAL A 1 410 ? -2.020 8.240 -38.133 1.00 94.38 410 VAL A CA 1
ATOM 3170 C C . VAL A 1 410 ? -2.493 7.640 -39.458 1.00 94.38 410 VAL A C 1
ATOM 3172 O O . VAL A 1 410 ? -3.440 8.159 -40.045 1.00 94.38 410 VAL A O 1
ATOM 3175 N N . GLN A 1 411 ? -1.916 6.516 -39.885 1.00 95.56 411 GLN A N 1
ATOM 3176 C CA . GLN A 1 411 ? -2.290 5.839 -41.131 1.00 95.56 411 GLN A CA 1
ATOM 3177 C C . GLN A 1 411 ? -3.726 5.295 -41.113 1.00 95.56 411 GLN A C 1
ATOM 3179 O O . GLN A 1 411 ? -4.404 5.332 -42.137 1.00 95.56 411 GLN A O 1
ATOM 3184 N N . THR A 1 412 ? -4.200 4.809 -39.964 1.00 96.56 412 THR A N 1
ATOM 3185 C CA . THR A 1 412 ? -5.521 4.172 -39.844 1.00 96.56 412 THR A CA 1
ATOM 3186 C C . THR A 1 412 ? -6.653 5.194 -39.738 1.00 96.56 412 THR A C 1
ATOM 3188 O O . THR A 1 412 ? -7.737 4.970 -40.274 1.00 96.56 412 THR A O 1
ATOM 3191 N N . PHE A 1 413 ? -6.425 6.332 -39.073 1.00 96.44 413 PHE A N 1
ATOM 3192 C CA . PHE A 1 413 ? -7.470 7.317 -38.783 1.00 96.44 413 PHE A CA 1
ATOM 3193 C C . PHE A 1 413 ? -7.172 8.674 -39.442 1.00 96.44 413 PHE A C 1
ATOM 3195 O O . PHE A 1 413 ? -6.361 9.458 -38.924 1.00 96.44 413 PHE A O 1
ATOM 3202 N N . PRO A 1 414 ? -7.892 9.039 -40.521 1.00 96.12 414 PRO A N 1
ATOM 3203 C CA . PRO A 1 414 ? -7.689 10.312 -41.213 1.00 96.12 414 PRO A CA 1
ATOM 3204 C C . PRO A 1 414 ? -7.853 11.545 -40.308 1.00 96.12 414 PRO A C 1
ATOM 3206 O O . PRO A 1 414 ? -7.178 12.556 -40.515 1.00 96.12 414 PRO A O 1
ATOM 3209 N N . TYR A 1 415 ? -8.689 11.456 -39.265 1.00 95.31 415 TYR A N 1
ATOM 3210 C CA . TYR A 1 415 ? -8.840 12.502 -38.248 1.00 95.31 415 TYR A CA 1
ATOM 3211 C C . TYR A 1 415 ? -7.502 12.865 -37.576 1.00 95.31 415 TYR A C 1
ATOM 3213 O O . TYR A 1 415 ? -7.138 14.044 -37.505 1.00 95.31 415 TYR A O 1
ATOM 3221 N N . TYR A 1 416 ? -6.737 11.868 -37.110 1.00 93.62 416 TYR A N 1
ATOM 3222 C CA . TYR A 1 416 ? -5.441 12.111 -36.470 1.00 93.62 416 TYR A CA 1
ATOM 3223 C C . TYR A 1 416 ? -4.391 12.560 -37.488 1.00 93.62 416 TYR A C 1
ATOM 3225 O O . TYR A 1 416 ? -3.629 13.474 -37.181 1.00 93.62 416 TYR A O 1
ATOM 3233 N N . THR A 1 417 ? -4.416 12.039 -38.721 1.00 93.88 417 THR A N 1
ATOM 3234 C CA . THR A 1 417 ? -3.585 12.564 -39.822 1.00 93.88 417 THR A CA 1
ATOM 3235 C C . THR A 1 417 ? -3.784 14.066 -40.016 1.00 93.88 417 THR A C 1
ATOM 3237 O O . THR A 1 417 ? -2.813 14.826 -40.026 1.00 93.88 417 THR A O 1
ATOM 3240 N N . GLN A 1 418 ? -5.032 14.535 -40.105 1.00 92.25 418 GLN A N 1
ATOM 3241 C CA . GLN A 1 418 ? -5.301 15.965 -40.256 1.00 92.25 418 GLN A CA 1
ATOM 3242 C C . GLN A 1 418 ? -4.853 16.777 -39.038 1.00 92.25 418 GLN A C 1
ATOM 3244 O O . GLN A 1 418 ? -4.340 17.884 -39.207 1.00 92.25 418 GLN A O 1
ATOM 3249 N N . ALA A 1 419 ? -5.028 16.256 -37.821 1.00 89.81 419 ALA A N 1
ATOM 3250 C CA . ALA A 1 419 ? -4.579 16.928 -36.603 1.00 89.81 419 ALA A CA 1
ATOM 3251 C C . ALA A 1 419 ? -3.051 17.119 -36.591 1.00 89.81 419 ALA A C 1
ATOM 3253 O O . ALA A 1 419 ? -2.570 18.226 -36.332 1.00 89.81 419 ALA A O 1
ATOM 3254 N N . VAL A 1 420 ? -2.301 16.073 -36.952 1.00 89.19 420 VAL A N 1
ATOM 3255 C CA . VAL A 1 420 ? -0.835 16.099 -37.051 1.00 89.19 420 VAL A CA 1
ATOM 3256 C C . VAL A 1 420 ? -0.371 17.063 -38.132 1.00 89.19 420 VAL A C 1
ATOM 3258 O O . VAL A 1 420 ? 0.476 17.911 -37.858 1.00 89.19 420 VAL A O 1
ATOM 3261 N N . LEU A 1 421 ? -0.962 17.004 -39.329 1.00 89.75 421 LEU A N 1
ATOM 3262 C CA . LEU A 1 421 ? -0.622 17.905 -40.432 1.00 89.75 421 LEU A CA 1
ATOM 3263 C C . LEU A 1 421 ? -0.902 19.369 -40.082 1.00 89.75 421 LEU A C 1
ATOM 3265 O O . LEU A 1 421 ? -0.039 20.219 -40.279 1.00 89.75 421 LEU A O 1
ATOM 3269 N N . ARG A 1 422 ? -2.072 19.682 -39.505 1.00 88.38 422 ARG A N 1
ATOM 3270 C CA . ARG A 1 422 ? -2.408 21.055 -39.080 1.00 88.38 422 ARG A CA 1
ATOM 3271 C C . ARG A 1 422 ? -1.406 21.584 -38.060 1.00 88.38 422 ARG A C 1
ATOM 3273 O O . ARG A 1 422 ? -0.992 22.738 -38.165 1.00 88.38 422 ARG A O 1
ATOM 3280 N N . LYS A 1 423 ? -1.004 20.755 -37.095 1.00 84.69 423 LYS A N 1
ATOM 3281 C CA . LYS A 1 423 ? 0.022 21.121 -36.117 1.00 84.69 423 LYS A CA 1
ATOM 3282 C C . LYS A 1 423 ? 1.376 21.333 -36.790 1.00 84.69 423 LYS A C 1
ATOM 3284 O O . LYS A 1 423 ? 2.007 22.357 -36.557 1.00 84.69 423 LYS A O 1
ATOM 3289 N N . HIS A 1 424 ? 1.801 20.406 -37.644 1.00 85.12 424 HIS A N 1
ATOM 3290 C CA . HIS A 1 424 ? 3.068 20.510 -38.361 1.00 85.12 424 HIS A CA 1
ATOM 3291 C C . HIS A 1 424 ? 3.136 21.796 -39.195 1.00 85.12 424 HIS A C 1
ATOM 3293 O O . HIS A 1 424 ? 4.123 22.517 -39.118 1.00 85.12 424 HIS A O 1
ATOM 3299 N N . VAL A 1 425 ? 2.051 22.160 -39.891 1.00 87.69 425 VAL A N 1
ATOM 3300 C CA . VAL A 1 425 ? 1.941 23.430 -40.627 1.00 87.69 425 VAL A CA 1
ATOM 3301 C C . VAL A 1 425 ? 2.042 24.641 -39.693 1.00 87.69 425 VAL A C 1
ATOM 3303 O O . VAL A 1 425 ? 2.747 25.593 -40.019 1.00 87.69 425 VAL A O 1
ATOM 3306 N N . ARG A 1 426 ? 1.396 24.629 -38.515 1.00 83.44 426 ARG A N 1
ATOM 3307 C CA . ARG A 1 426 ? 1.511 25.729 -37.533 1.00 83.44 426 ARG A CA 1
ATOM 3308 C C . ARG A 1 426 ? 2.939 25.913 -37.038 1.00 83.44 426 ARG A C 1
ATOM 3310 O O . ARG A 1 426 ? 3.418 27.046 -36.994 1.00 83.44 426 ARG A O 1
ATOM 3317 N N . VAL A 1 427 ? 3.607 24.812 -36.718 1.00 82.56 427 VAL A N 1
ATOM 3318 C CA . VAL A 1 427 ? 4.989 24.814 -36.242 1.00 82.56 427 VAL A CA 1
ATOM 3319 C C . VAL A 1 427 ? 5.950 25.257 -37.349 1.00 82.56 427 VAL A C 1
ATOM 3321 O O . VAL A 1 427 ? 6.750 26.160 -37.129 1.00 82.56 427 VAL A O 1
ATOM 3324 N N . ALA A 1 428 ? 5.811 24.720 -38.564 1.00 84.44 428 ALA A N 1
ATOM 3325 C CA . ALA A 1 428 ? 6.595 25.137 -39.729 1.00 84.44 428 ALA A CA 1
ATOM 3326 C C . ALA A 1 428 ? 6.362 26.614 -40.098 1.00 84.44 428 ALA A C 1
ATOM 3328 O O . ALA A 1 428 ? 7.275 27.289 -40.561 1.00 84.44 428 ALA A O 1
ATOM 3329 N N . SER A 1 429 ? 5.160 27.146 -39.842 1.00 85.44 429 SER A N 1
ATOM 3330 C CA . SER A 1 429 ? 4.844 28.570 -40.019 1.00 85.44 429 SER A CA 1
ATOM 3331 C C . SER A 1 429 ? 5.347 29.482 -38.887 1.00 85.44 429 SER A C 1
ATOM 3333 O O . SER A 1 429 ? 5.080 30.681 -38.920 1.00 85.44 429 SER A O 1
ATOM 3335 N N . GLY A 1 430 ? 6.018 28.934 -37.864 1.00 82.19 430 GLY A N 1
ATOM 3336 C CA . GLY A 1 430 ? 6.537 29.683 -36.712 1.00 82.19 430 GLY A CA 1
ATOM 3337 C C . GLY A 1 430 ? 5.466 30.215 -35.751 1.00 82.19 430 GLY A C 1
ATOM 3338 O O . GLY A 1 430 ? 5.767 31.043 -34.896 1.00 82.19 430 GLY A O 1
ATOM 3339 N N . ARG A 1 431 ? 4.207 29.774 -35.885 1.00 75.62 431 ARG A N 1
ATOM 3340 C CA . ARG A 1 431 ? 3.076 30.250 -35.063 1.00 75.62 431 ARG A CA 1
ATOM 3341 C C . ARG A 1 431 ? 2.968 29.555 -33.707 1.00 75.62 431 ARG A C 1
ATOM 3343 O O . ARG A 1 431 ? 2.334 30.088 -32.805 1.00 75.62 431 ARG A O 1
ATOM 3350 N N . GLU A 1 432 ? 3.567 28.379 -33.569 1.00 74.44 432 GLU A N 1
ATOM 3351 C CA . GLU A 1 432 ? 3.669 27.628 -32.318 1.00 74.44 432 GLU A CA 1
ATOM 3352 C C . GLU A 1 432 ? 5.093 27.069 -32.208 1.00 74.44 432 GLU A C 1
ATOM 3354 O O . GLU A 1 432 ? 5.649 26.574 -33.189 1.00 74.44 432 GLU A O 1
ATOM 3359 N N . TYR A 1 433 ? 5.684 27.133 -31.015 1.00 71.12 433 TYR A N 1
ATOM 3360 C CA . TYR A 1 433 ? 6.927 26.418 -30.731 1.00 71.12 433 TYR A CA 1
ATOM 3361 C C . TYR A 1 433 ? 6.668 24.906 -30.773 1.00 71.12 433 TYR A C 1
ATOM 3363 O O . TYR A 1 433 ? 5.557 24.459 -30.474 1.00 71.12 433 TYR A O 1
ATOM 3371 N N . PHE A 1 434 ? 7.686 24.110 -31.122 1.00 58.84 434 PHE A N 1
ATOM 3372 C CA . PHE A 1 434 ? 7.658 22.646 -31.018 1.00 58.84 434 PHE A CA 1
ATOM 3373 C C . PHE A 1 434 ? 7.474 22.233 -29.543 1.00 58.84 434 PHE A C 1
ATOM 3375 O O . PHE A 1 434 ? 8.411 21.860 -28.847 1.00 58.84 434 PHE A O 1
ATOM 3382 N N . HIS A 1 435 ? 6.251 22.304 -29.032 1.00 59.09 435 HIS A N 1
ATOM 3383 C CA . HIS A 1 435 ? 5.854 21.555 -27.855 1.00 59.09 435 HIS A CA 1
ATOM 3384 C C . HIS A 1 435 ? 5.413 20.180 -28.342 1.00 59.09 435 HIS A C 1
ATOM 3386 O O . HIS A 1 435 ? 4.531 20.057 -29.194 1.00 59.09 435 HIS A O 1
ATOM 3392 N N . THR A 1 436 ? 6.037 19.125 -27.830 1.00 54.41 436 THR A N 1
ATOM 3393 C CA . THR A 1 436 ? 5.726 17.721 -28.146 1.00 54.41 436 THR A CA 1
ATOM 3394 C C . THR A 1 436 ? 4.249 17.366 -27.896 1.00 54.41 436 THR A C 1
ATOM 3396 O O . THR A 1 436 ? 3.691 16.512 -28.577 1.00 54.41 436 THR A O 1
ATOM 3399 N N . ASN A 1 437 ? 3.552 18.127 -27.049 1.00 54.62 437 ASN A N 1
ATOM 3400 C CA . ASN A 1 437 ? 2.250 17.798 -26.449 1.00 54.62 437 ASN A CA 1
ATOM 3401 C C . ASN A 1 437 ? 0.999 18.049 -27.321 1.00 54.62 437 ASN A C 1
ATOM 3403 O O . ASN A 1 437 ? -0.069 18.340 -26.793 1.00 54.62 437 ASN A O 1
ATOM 3407 N N . SER A 1 438 ? 1.093 17.995 -28.650 1.00 54.69 438 SER A N 1
ATOM 3408 C CA . SER A 1 438 ? -0.116 18.140 -29.508 1.00 54.69 438 SER A CA 1
ATOM 3409 C C . SER A 1 438 ? -0.342 17.006 -30.505 1.00 54.69 438 SER A C 1
ATOM 3411 O O . SER A 1 438 ? -1.182 17.105 -31.392 1.00 54.69 438 SER A O 1
ATOM 3413 N N . MET A 1 439 ? 0.369 15.903 -30.291 1.00 63.50 439 MET A N 1
ATOM 3414 C CA . MET A 1 439 ? -0.155 14.562 -30.544 1.00 63.50 439 MET A CA 1
ATOM 3415 C C . MET A 1 439 ? -0.950 14.102 -29.315 1.00 63.50 439 MET A C 1
ATOM 3417 O O . MET A 1 439 ? -0.739 14.671 -28.240 1.00 63.50 439 MET A O 1
ATOM 3421 N N . PRO A 1 440 ? -1.834 13.090 -29.416 1.00 62.53 440 PRO A N 1
ATOM 3422 C CA . PRO A 1 440 ? -2.214 12.349 -28.219 1.00 62.53 440 PRO A CA 1
ATOM 3423 C C . PRO A 1 440 ? -0.926 11.919 -27.503 1.00 62.53 440 PRO A C 1
ATOM 3425 O O . PRO A 1 440 ? 0.040 11.556 -28.174 1.00 62.53 440 PRO A O 1
ATOM 3428 N N . ASP A 1 441 ? -0.875 12.063 -26.179 1.00 75.88 441 ASP A N 1
ATOM 3429 C CA . ASP A 1 441 ? 0.344 11.924 -25.375 1.00 75.88 441 ASP A CA 1
ATOM 3430 C C . ASP A 1 441 ? 0.776 10.446 -25.307 1.00 75.88 441 ASP A C 1
ATOM 3432 O O . ASP A 1 441 ? 0.657 9.780 -24.289 1.00 75.88 441 ASP A O 1
ATOM 3436 N N . ILE A 1 442 ? 1.185 9.879 -26.446 1.00 79.94 442 ILE A N 1
ATOM 3437 C CA . ILE A 1 442 ? 1.540 8.467 -26.619 1.00 79.94 442 ILE A CA 1
ATOM 3438 C C . ILE A 1 442 ? 2.671 8.070 -25.672 1.00 79.94 442 ILE A C 1
ATOM 3440 O O . ILE A 1 442 ? 2.550 7.014 -25.060 1.00 79.94 442 ILE A O 1
ATOM 3444 N N . PRO A 1 443 ? 3.733 8.877 -25.471 1.00 79.62 443 PRO A N 1
ATOM 3445 C CA . PRO A 1 443 ? 4.736 8.561 -24.462 1.00 79.62 443 PRO A CA 1
ATOM 3446 C C . PRO A 1 443 ? 4.156 8.463 -23.046 1.00 79.62 443 PRO A C 1
ATOM 3448 O O . PRO A 1 443 ? 4.598 7.612 -22.278 1.00 79.62 443 PRO A O 1
ATOM 3451 N N . GLU A 1 444 ? 3.174 9.297 -22.689 1.00 78.31 444 GLU A N 1
ATOM 3452 C CA . GLU A 1 444 ? 2.476 9.210 -21.400 1.00 78.31 444 GLU A CA 1
ATOM 3453 C C . GLU A 1 444 ? 1.538 7.994 -21.348 1.00 78.31 444 GLU A C 1
ATOM 3455 O O . GLU A 1 444 ? 1.535 7.254 -20.365 1.00 78.31 444 GLU A O 1
ATOM 3460 N N . ALA A 1 445 ? 0.809 7.725 -22.430 1.00 84.00 445 ALA A N 1
ATOM 3461 C CA . ALA A 1 445 ? -0.089 6.587 -22.553 1.00 84.00 445 ALA A CA 1
ATOM 3462 C C . ALA A 1 445 ? 0.669 5.256 -22.475 1.00 84.00 445 ALA A C 1
ATOM 3464 O O . ALA A 1 445 ? 0.275 4.383 -21.715 1.00 84.00 445 ALA A O 1
ATOM 3465 N N . LEU A 1 446 ? 1.810 5.110 -23.155 1.00 81.81 446 LEU A N 1
ATOM 3466 C CA . LEU A 1 446 ? 2.676 3.924 -23.066 1.00 81.81 446 LEU A CA 1
ATOM 3467 C C . LEU A 1 446 ? 3.173 3.657 -21.637 1.00 81.81 446 LEU A C 1
ATOM 3469 O O . LEU A 1 446 ? 3.463 2.513 -21.293 1.00 81.81 446 LEU A O 1
ATOM 3473 N N . ARG A 1 447 ? 3.238 4.694 -20.793 1.00 73.31 447 ARG A N 1
ATOM 3474 C CA . ARG A 1 447 ? 3.577 4.590 -19.364 1.00 73.31 447 ARG A CA 1
ATOM 3475 C C . ARG A 1 447 ? 2.363 4.305 -18.478 1.00 73.31 447 ARG A C 1
ATOM 3477 O O . ARG A 1 447 ? 2.494 4.160 -17.263 1.00 73.31 447 ARG A O 1
ATOM 3484 N N . HIS A 1 448 ? 1.163 4.238 -19.041 1.00 79.00 448 HIS A N 1
ATOM 3485 C CA . HIS A 1 448 ? -0.044 4.006 -18.271 1.00 79.00 448 HIS A CA 1
ATOM 3486 C C . HIS A 1 448 ? -0.149 2.520 -17.883 1.00 79.00 448 HIS A C 1
ATOM 3488 O O . HIS A 1 448 ? -0.298 1.635 -18.724 1.00 79.00 448 HIS A O 1
ATOM 3494 N N . HIS A 1 449 ? -0.128 2.232 -16.577 1.00 68.88 449 HIS A N 1
ATOM 3495 C CA . HIS A 1 449 ? -0.105 0.862 -16.033 1.00 68.88 449 HIS A CA 1
ATOM 3496 C C . HIS A 1 449 ? -1.243 -0.048 -16.503 1.00 68.88 449 HIS A C 1
ATOM 3498 O O . HIS A 1 449 ? -1.080 -1.267 -16.538 1.00 68.88 449 HIS A O 1
ATOM 3504 N N . ALA A 1 450 ? -2.398 0.532 -16.833 1.00 78.44 450 ALA A N 1
ATOM 3505 C CA . ALA A 1 450 ? -3.564 -0.238 -17.252 1.00 78.44 450 ALA A CA 1
ATOM 3506 C C . ALA A 1 450 ? -3.407 -0.866 -18.647 1.00 78.44 450 ALA A C 1
ATOM 3508 O O . ALA A 1 450 ? -4.152 -1.789 -18.964 1.00 78.44 450 ALA A O 1
ATOM 3509 N N . ILE A 1 451 ? -2.465 -0.394 -19.475 1.00 87.12 451 ILE A N 1
ATOM 3510 C CA . ILE A 1 451 ? -2.304 -0.912 -20.836 1.00 87.12 451 ILE A CA 1
ATOM 3511 C C . ILE A 1 451 ? -1.574 -2.255 -20.791 1.00 87.12 451 ILE A C 1
ATOM 3513 O O . ILE A 1 451 ? -0.481 -2.304 -20.223 1.00 87.12 451 ILE A O 1
ATOM 3517 N N . PRO A 1 452 ? -2.098 -3.328 -21.405 1.00 90.62 452 PRO A N 1
ATOM 3518 C CA . PRO A 1 452 ? -1.473 -4.650 -21.427 1.00 90.62 452 PRO A CA 1
ATOM 3519 C C . PRO A 1 452 ? -0.254 -4.719 -22.371 1.00 90.62 452 PRO A C 1
ATOM 3521 O O . PRO A 1 452 ? -0.266 -5.448 -23.357 1.00 90.62 452 PRO A O 1
ATOM 3524 N N . LEU A 1 453 ? 0.797 -3.953 -22.073 1.00 90.00 453 LEU A N 1
ATOM 3525 C CA . LEU A 1 453 ? 2.079 -3.966 -22.786 1.00 90.00 453 LEU A CA 1
ATOM 3526 C C . LEU A 1 453 ? 3.131 -4.719 -21.964 1.00 90.00 453 LEU A C 1
ATOM 3528 O O . LEU A 1 453 ? 3.235 -4.536 -20.752 1.00 90.00 453 LEU A O 1
ATOM 3532 N N . VAL A 1 454 ? 3.947 -5.533 -22.617 1.00 87.94 454 VAL A N 1
ATOM 3533 C CA . VAL A 1 454 ? 5.088 -6.230 -22.014 1.00 87.94 454 VAL A CA 1
ATOM 3534 C C . VAL A 1 454 ? 6.346 -5.741 -22.717 1.00 87.94 454 VAL A C 1
ATOM 3536 O O . VAL A 1 454 ? 6.415 -5.799 -23.938 1.00 87.94 454 VAL A O 1
ATOM 3539 N N . SER A 1 455 ? 7.324 -5.219 -21.975 1.00 86.00 455 SER A N 1
ATOM 3540 C CA . SER A 1 455 ? 8.612 -4.836 -22.570 1.00 86.00 455 SER A CA 1
ATOM 3541 C C . SER A 1 455 ? 9.357 -6.096 -23.017 1.00 86.00 455 SER A C 1
ATOM 3543 O O . SER A 1 455 ? 9.414 -7.071 -22.269 1.00 86.00 455 SER A O 1
ATOM 3545 N N . VAL A 1 456 ? 9.888 -6.095 -24.238 1.00 85.12 456 VAL A N 1
ATOM 3546 C CA . VAL A 1 456 ? 10.515 -7.281 -24.857 1.00 85.12 456 VAL A CA 1
ATOM 3547 C C . VAL A 1 456 ? 12.004 -7.377 -24.523 1.00 85.12 456 VAL A C 1
ATOM 3549 O O . VAL A 1 456 ? 12.589 -8.458 -24.574 1.00 85.12 456 VAL A O 1
ATOM 3552 N N . HIS A 1 457 ? 12.633 -6.257 -24.171 1.00 77.56 457 HIS A N 1
ATOM 3553 C CA . HIS A 1 457 ? 14.069 -6.223 -23.930 1.00 77.56 457 HIS A CA 1
ATOM 3554 C C . HIS A 1 457 ? 14.436 -6.680 -22.519 1.00 77.56 457 HIS A C 1
ATOM 3556 O O . HIS A 1 457 ? 13.884 -6.209 -21.525 1.00 77.56 457 HIS A O 1
ATOM 3562 N N . ASP A 1 458 ? 15.427 -7.574 -22.457 1.00 61.06 458 ASP A N 1
ATOM 3563 C CA . ASP A 1 458 ? 16.105 -7.929 -21.218 1.00 61.06 458 ASP A CA 1
ATOM 3564 C C . ASP A 1 458 ? 16.912 -6.705 -20.741 1.00 61.06 458 ASP A C 1
ATOM 3566 O O . ASP A 1 458 ? 17.797 -6.243 -21.482 1.00 61.06 458 ASP A O 1
ATOM 3570 N N . PRO A 1 459 ? 16.643 -6.174 -19.531 1.00 59.56 459 PRO A N 1
ATOM 3571 C CA . PRO A 1 459 ? 17.332 -4.999 -18.998 1.00 59.56 459 PRO A CA 1
ATOM 3572 C C . PRO A 1 459 ? 18.861 -5.159 -18.960 1.00 59.56 459 PRO A C 1
ATOM 3574 O O . PRO A 1 459 ? 19.577 -4.159 -18.941 1.00 59.56 459 PRO A O 1
ATOM 3577 N N . ALA A 1 460 ? 19.387 -6.390 -19.002 1.00 58.41 460 ALA A N 1
ATOM 3578 C CA . ALA A 1 460 ? 20.824 -6.659 -19.014 1.00 58.41 460 ALA A CA 1
ATOM 3579 C C . ALA A 1 460 ? 21.528 -6.363 -20.356 1.00 58.41 460 ALA A C 1
ATOM 3581 O O . ALA A 1 460 ? 22.754 -6.264 -20.388 1.00 58.41 460 ALA A O 1
ATOM 3582 N N . THR A 1 461 ? 20.793 -6.229 -21.466 1.00 56.69 461 THR A N 1
ATOM 3583 C CA . THR A 1 461 ? 21.378 -6.139 -22.825 1.00 56.69 461 THR A CA 1
ATOM 3584 C C . THR A 1 461 ? 21.491 -4.717 -23.383 1.00 56.69 461 THR A C 1
ATOM 3586 O O . THR A 1 461 ? 22.009 -4.516 -24.482 1.00 56.69 461 THR A O 1
ATOM 3589 N N . VAL A 1 462 ? 21.057 -3.708 -22.624 1.00 56.09 462 VAL A N 1
ATOM 3590 C CA . VAL A 1 462 ? 21.058 -2.304 -23.052 1.00 56.09 462 VAL A CA 1
ATOM 3591 C C . VAL A 1 462 ? 22.470 -1.714 -22.932 1.00 56.09 462 VAL A C 1
ATOM 3593 O O . VAL A 1 462 ? 22.879 -1.232 -21.879 1.00 56.09 462 VAL A O 1
ATOM 3596 N N . THR A 1 463 ? 23.251 -1.761 -24.014 1.00 48.88 463 THR A N 1
ATOM 3597 C CA . THR A 1 463 ? 24.580 -1.130 -24.079 1.00 48.88 463 THR A CA 1
ATOM 3598 C C . THR A 1 463 ? 24.480 0.397 -24.205 1.00 48.88 463 THR A C 1
ATOM 3600 O O . THR A 1 463 ? 23.770 0.897 -25.076 1.00 48.88 463 THR A O 1
ATOM 3603 N N . PHE A 1 464 ? 25.245 1.113 -23.372 1.00 48.44 464 PHE A N 1
ATOM 3604 C CA . PHE A 1 464 ? 25.318 2.573 -23.156 1.00 48.44 464 PHE A CA 1
ATOM 3605 C C . PHE A 1 464 ? 25.781 3.442 -24.347 1.00 48.44 464 PHE A C 1
ATOM 3607 O O . PHE A 1 464 ? 26.540 4.396 -24.173 1.00 48.44 464 PHE A O 1
ATOM 3614 N N . ASN A 1 465 ? 25.339 3.175 -25.570 1.00 48.16 465 ASN A N 1
ATOM 3615 C CA . ASN A 1 465 ? 25.522 4.160 -26.632 1.00 48.16 465 ASN A CA 1
ATOM 3616 C C . ASN A 1 465 ? 24.363 5.159 -26.572 1.00 48.16 465 ASN A C 1
ATOM 3618 O O . ASN A 1 465 ? 23.209 4.752 -26.590 1.00 48.16 465 ASN A O 1
ATOM 3622 N N . ASN A 1 466 ? 24.695 6.453 -26.495 1.00 50.56 466 ASN A N 1
ATOM 3623 C CA . ASN A 1 466 ? 23.841 7.646 -26.311 1.00 50.56 466 ASN A CA 1
ATOM 3624 C C . ASN A 1 466 ? 22.677 7.851 -27.315 1.00 50.56 466 ASN A C 1
ATOM 3626 O O . ASN A 1 466 ? 22.148 8.955 -27.449 1.00 50.56 466 ASN A O 1
ATOM 3630 N N . HIS A 1 467 ? 22.256 6.821 -28.038 1.00 53.75 467 HIS A N 1
ATOM 3631 C CA . HIS A 1 467 ? 21.051 6.836 -28.848 1.00 53.75 467 HIS A CA 1
ATOM 3632 C C . HIS A 1 467 ? 19.902 6.291 -28.002 1.00 53.75 467 HIS A C 1
ATOM 3634 O O . HIS A 1 467 ? 20.000 5.183 -27.484 1.00 53.75 467 HIS A O 1
ATOM 3640 N N . MET A 1 468 ? 18.838 7.089 -27.833 1.00 57.09 468 MET A N 1
ATOM 3641 C CA . MET A 1 468 ? 17.597 6.682 -27.164 1.00 57.09 468 MET A CA 1
ATOM 3642 C C . MET A 1 468 ? 17.208 5.281 -27.631 1.00 57.09 468 MET A C 1
ATOM 3644 O O . MET A 1 468 ? 16.828 5.100 -28.787 1.00 57.09 468 MET A O 1
ATOM 3648 N N . THR A 1 469 ? 17.346 4.286 -26.759 1.00 62.22 469 THR A N 1
ATOM 3649 C CA . THR A 1 469 ? 16.940 2.928 -27.090 1.00 62.22 469 THR A CA 1
ATOM 3650 C C . THR A 1 469 ? 15.431 2.929 -27.245 1.00 62.22 469 THR A C 1
ATOM 3652 O O . THR A 1 469 ? 14.679 3.254 -26.323 1.00 62.22 469 THR A O 1
ATOM 3655 N N . VAL A 1 470 ? 14.989 2.658 -28.469 1.00 77.06 470 VAL A N 1
ATOM 3656 C CA . VAL A 1 470 ? 13.571 2.607 -28.794 1.00 77.06 470 VAL A CA 1
ATOM 3657 C C . VAL A 1 470 ? 12.996 1.402 -28.055 1.00 77.06 470 VAL A C 1
ATOM 3659 O O . VAL A 1 470 ? 13.385 0.269 -28.320 1.00 77.06 470 VAL A O 1
ATOM 3662 N N . LYS A 1 471 ? 12.120 1.643 -27.074 1.00 81.75 471 LYS A N 1
ATOM 3663 C CA . LYS A 1 471 ? 11.491 0.564 -26.305 1.00 81.75 471 LYS A CA 1
ATOM 3664 C C . LYS A 1 471 ? 10.499 -0.187 -27.192 1.00 81.75 471 LYS A C 1
ATOM 3666 O O . LYS A 1 471 ? 9.555 0.415 -27.709 1.00 81.75 471 LYS A O 1
ATOM 3671 N N . GLU A 1 472 ? 10.718 -1.488 -27.345 1.00 90.19 472 GLU A N 1
ATOM 3672 C CA . GLU A 1 472 ? 9.810 -2.408 -28.026 1.00 90.19 472 GLU A CA 1
ATOM 3673 C C . GLU A 1 472 ? 8.858 -3.075 -27.026 1.00 90.19 472 GLU A C 1
ATOM 3675 O O . GLU A 1 472 ? 9.275 -3.588 -25.982 1.00 90.19 472 GLU A O 1
ATOM 3680 N N . TYR A 1 473 ? 7.570 -3.088 -27.363 1.00 92.12 473 TYR A N 1
ATOM 3681 C CA . TYR A 1 473 ? 6.513 -3.662 -26.540 1.00 92.12 473 TYR A CA 1
ATOM 3682 C C . TYR A 1 473 ? 5.803 -4.808 -27.268 1.00 92.12 473 TYR A C 1
ATOM 3684 O O . TYR A 1 473 ? 5.469 -4.699 -28.445 1.00 92.12 473 TYR A O 1
ATOM 3692 N N . ASP A 1 474 ? 5.518 -5.892 -26.556 1.00 93.19 474 ASP A N 1
ATOM 3693 C CA . ASP A 1 474 ? 4.593 -6.945 -26.968 1.00 93.19 474 ASP A CA 1
ATOM 3694 C C . ASP A 1 474 ? 3.219 -6.723 -26.317 1.00 93.19 474 ASP A C 1
ATOM 3696 O O . ASP A 1 474 ? 3.108 -6.176 -25.216 1.00 93.19 474 ASP A O 1
ATOM 3700 N N . VAL A 1 475 ? 2.158 -7.146 -26.999 1.00 94.62 475 VAL A N 1
ATOM 3701 C CA . VAL A 1 475 ? 0.773 -7.045 -26.533 1.00 94.62 475 VAL A CA 1
ATOM 3702 C C . VAL A 1 475 ? 0.191 -8.456 -26.440 1.00 94.62 475 VAL A C 1
ATOM 3704 O O . VAL A 1 475 ? -0.269 -9.007 -27.447 1.00 94.62 475 VAL A O 1
ATOM 3707 N N . PRO A 1 476 ? 0.151 -9.062 -25.238 1.00 94.38 476 PRO A N 1
ATOM 3708 C CA . PRO A 1 476 ? -0.422 -10.388 -25.066 1.00 94.38 476 PRO A CA 1
ATOM 3709 C C . PRO A 1 476 ? -1.896 -10.408 -25.485 1.00 94.38 476 PRO A C 1
ATOM 3711 O O . PRO A 1 476 ? -2.728 -9.700 -24.916 1.00 94.38 476 PRO A O 1
ATOM 3714 N N . LEU A 1 477 ? -2.247 -11.259 -26.454 1.00 94.62 477 LEU A N 1
ATOM 3715 C CA . LEU A 1 477 ? -3.593 -11.291 -27.048 1.00 94.62 477 LEU A CA 1
ATOM 3716 C C . LEU A 1 477 ? -4.736 -11.483 -26.034 1.00 94.62 477 LEU A C 1
ATOM 3718 O O . LEU A 1 477 ? -5.741 -10.778 -26.156 1.00 94.62 477 LEU A O 1
ATOM 3722 N N . PRO A 1 478 ? -4.631 -12.367 -25.016 1.00 94.00 478 PRO A N 1
ATOM 3723 C CA . PRO A 1 478 ? -5.697 -12.507 -24.022 1.00 94.00 478 PRO A CA 1
ATOM 3724 C C . PRO A 1 478 ? -5.913 -11.223 -23.211 1.00 94.00 478 PRO A C 1
ATOM 3726 O O . PRO A 1 478 ? -7.047 -10.860 -22.889 1.00 94.00 478 PRO A O 1
ATOM 3729 N N . ALA A 1 479 ? -4.824 -10.510 -22.913 1.00 92.62 479 ALA A N 1
ATOM 3730 C CA . ALA A 1 479 ? -4.867 -9.257 -22.178 1.00 92.62 479 ALA A CA 1
ATOM 3731 C C . ALA A 1 479 ? -5.435 -8.127 -23.050 1.00 92.62 479 ALA A C 1
ATOM 3733 O O . ALA A 1 479 ? -6.281 -7.373 -22.576 1.00 92.62 479 ALA A O 1
ATOM 3734 N N . ALA A 1 480 ? -5.072 -8.074 -24.336 1.00 95.62 480 ALA A N 1
ATOM 3735 C CA . ALA A 1 480 ? -5.658 -7.148 -25.303 1.00 95.62 480 ALA A CA 1
ATOM 3736 C C . ALA A 1 480 ? -7.168 -7.339 -25.455 1.00 95.62 480 ALA A C 1
ATOM 3738 O O . ALA A 1 480 ? -7.919 -6.372 -25.364 1.00 95.62 480 ALA A O 1
ATOM 3739 N N . ARG A 1 481 ? -7.630 -8.587 -25.623 1.00 95.88 481 ARG A N 1
ATOM 3740 C CA . ARG A 1 481 ? -9.064 -8.890 -25.732 1.00 95.88 481 ARG A CA 1
ATOM 3741 C C . ARG A 1 481 ? -9.823 -8.463 -24.478 1.00 95.88 481 ARG A C 1
ATOM 3743 O O . ARG A 1 481 ? -10.891 -7.875 -24.582 1.00 95.88 481 ARG A O 1
ATOM 3750 N N . THR A 1 482 ? -9.257 -8.728 -23.300 1.00 92.94 482 THR A N 1
ATOM 3751 C CA . THR A 1 482 ? -9.858 -8.323 -22.020 1.00 92.94 482 THR A CA 1
ATOM 3752 C C . THR A 1 482 ? -9.897 -6.801 -21.869 1.00 92.94 482 THR A C 1
ATOM 3754 O O . THR A 1 482 ? -10.879 -6.263 -21.366 1.00 92.94 482 THR A O 1
ATOM 3757 N N . PHE A 1 483 ? -8.849 -6.107 -22.317 1.00 94.75 483 PHE A N 1
ATOM 3758 C CA . PHE A 1 483 ? -8.746 -4.651 -22.253 1.00 94.75 483 PHE A CA 1
ATOM 3759 C C . PHE A 1 483 ? -9.713 -3.947 -23.215 1.00 94.75 483 PHE A C 1
ATOM 3761 O O . PHE A 1 483 ? -10.307 -2.942 -22.850 1.00 94.75 483 PHE A O 1
ATOM 3768 N N . LEU A 1 484 ? -9.918 -4.500 -24.413 1.00 96.19 484 LEU A N 1
ATOM 3769 C CA . LEU A 1 484 ? -10.813 -3.962 -25.449 1.00 96.19 484 LEU A CA 1
ATOM 3770 C C . LEU A 1 484 ? -12.248 -4.505 -25.358 1.00 96.19 484 LEU A C 1
ATOM 3772 O O . LEU A 1 484 ? -13.044 -4.372 -26.287 1.00 96.19 484 LEU A O 1
ATOM 3776 N N . ARG A 1 485 ? -12.590 -5.164 -24.254 1.00 94.69 485 ARG A N 1
ATOM 3777 C CA . ARG A 1 485 ? -13.802 -5.976 -24.137 1.00 94.69 485 ARG A CA 1
ATOM 3778 C C . ARG A 1 485 ? -15.099 -5.187 -24.295 1.00 94.69 485 ARG A C 1
ATOM 3780 O O . ARG A 1 485 ? -16.043 -5.721 -24.857 1.00 94.69 485 ARG A O 1
ATOM 3787 N N . HIS A 1 486 ? -15.135 -3.932 -23.857 1.00 93.81 486 HIS A N 1
ATOM 3788 C CA . HIS A 1 486 ? -16.288 -3.030 -24.017 1.00 93.81 486 HIS A CA 1
ATOM 3789 C C . HIS A 1 486 ? -16.554 -2.618 -25.469 1.00 93.81 486 HIS A C 1
ATOM 3791 O O . HIS A 1 486 ? -17.615 -2.080 -25.764 1.00 93.81 486 HIS A O 1
ATOM 3797 N N . HIS A 1 487 ? -15.596 -2.839 -26.372 1.00 95.06 487 HIS A N 1
ATOM 3798 C CA . HIS A 1 487 ? -15.773 -2.613 -27.805 1.00 95.06 487 HIS A CA 1
ATOM 3799 C C . HIS A 1 487 ? -16.013 -3.897 -28.596 1.00 95.06 487 HIS A C 1
ATOM 3801 O O . HIS A 1 487 ? -16.630 -3.843 -29.655 1.00 95.06 487 HIS A O 1
ATOM 3807 N N . LEU A 1 488 ? -15.508 -5.031 -28.105 1.00 96.00 488 LEU A N 1
ATOM 3808 C CA . LEU A 1 488 ? -15.557 -6.314 -28.811 1.00 96.00 488 LEU A CA 1
ATOM 3809 C C . LEU A 1 488 ? -16.731 -7.202 -28.387 1.00 96.00 488 LEU A C 1
ATOM 3811 O O . LEU A 1 488 ? -17.165 -8.050 -29.160 1.00 96.00 488 LEU A O 1
ATOM 3815 N N . GLU A 1 489 ? -17.224 -7.050 -27.161 1.00 93.88 489 GLU A N 1
ATOM 3816 C CA . GLU A 1 489 ? -18.358 -7.807 -26.635 1.00 93.88 489 GLU A CA 1
ATOM 3817 C C . GLU A 1 489 ? -19.541 -6.873 -26.378 1.00 93.88 489 GLU A C 1
ATOM 3819 O O . GLU A 1 489 ? -19.361 -5.706 -26.034 1.00 93.88 489 GLU A O 1
ATOM 3824 N N . GLU A 1 490 ? -20.760 -7.399 -26.505 1.00 90.88 490 GLU A N 1
ATOM 3825 C CA . GLU A 1 490 ? -21.955 -6.679 -26.070 1.00 90.88 490 GLU A CA 1
ATOM 3826 C C . GLU A 1 490 ? -21.894 -6.403 -24.561 1.00 90.88 490 GLU A C 1
ATOM 3828 O O . GLU A 1 490 ? -21.424 -7.238 -23.772 1.00 90.88 490 GLU A O 1
ATOM 3833 N N . ASP A 1 491 ? -22.400 -5.236 -24.154 1.00 85.81 491 ASP A N 1
ATOM 3834 C CA . ASP A 1 491 ? -22.531 -4.883 -22.744 1.00 85.81 491 ASP A CA 1
ATOM 3835 C C . ASP A 1 491 ? -23.314 -5.979 -22.024 1.00 85.81 491 ASP A C 1
ATOM 3837 O O . ASP A 1 491 ? -24.489 -6.226 -22.303 1.00 85.81 491 ASP A O 1
ATOM 3841 N N . ARG A 1 492 ? -22.657 -6.662 -21.081 1.00 83.00 492 ARG A N 1
ATOM 3842 C CA . ARG A 1 492 ? -23.315 -7.726 -20.323 1.00 83.00 492 ARG A CA 1
ATOM 3843 C C . ARG A 1 492 ? -24.475 -7.114 -19.531 1.00 83.00 492 ARG A C 1
ATOM 3845 O O . ARG A 1 492 ? -24.218 -6.270 -18.669 1.00 83.00 492 ARG A O 1
ATOM 3852 N N . PRO A 1 493 ? -25.731 -7.540 -19.758 1.00 84.69 493 PRO A N 1
ATOM 3853 C CA . PRO A 1 493 ? -26.848 -7.019 -18.992 1.00 84.69 493 PRO A CA 1
ATOM 3854 C C . PRO A 1 493 ? -26.738 -7.506 -17.544 1.00 84.69 493 PRO A C 1
ATOM 3856 O O . PRO A 1 493 ? -26.703 -8.707 -17.279 1.00 84.69 493 PRO A O 1
ATOM 3859 N N . GLY A 1 494 ? -26.690 -6.567 -16.598 1.00 80.69 494 GLY A N 1
ATOM 3860 C CA . GLY A 1 494 ? -26.753 -6.854 -15.165 1.00 80.69 494 GLY A CA 1
ATOM 3861 C C . GLY A 1 494 ? -25.653 -6.197 -14.334 1.00 80.69 494 GLY A C 1
ATOM 3862 O O . GLY A 1 494 ? -24.626 -5.746 -14.833 1.00 80.69 494 GLY A O 1
ATOM 3863 N N . VAL A 1 495 ? -25.883 -6.144 -13.022 1.00 82.69 495 VAL A N 1
ATOM 3864 C CA . VAL A 1 495 ? -24.879 -5.720 -12.041 1.00 82.69 495 VAL A CA 1
ATOM 3865 C C . VAL A 1 495 ? -24.136 -6.964 -11.580 1.00 82.69 495 VAL A C 1
ATOM 3867 O O . VAL A 1 495 ? -24.769 -7.925 -11.152 1.00 82.69 495 VAL A O 1
ATOM 3870 N N . PHE A 1 496 ? -22.803 -6.956 -11.648 1.00 84.94 496 PHE A N 1
ATOM 3871 C CA . PHE A 1 496 ? -22.002 -8.035 -11.074 1.00 84.94 496 PHE A CA 1
ATOM 3872 C C . PHE A 1 496 ? -22.245 -8.088 -9.555 1.00 84.94 496 PHE A C 1
ATOM 3874 O O . PHE A 1 496 ? -21.920 -7.108 -8.872 1.00 84.94 496 PHE A O 1
ATOM 3881 N N . PRO A 1 497 ? -22.812 -9.178 -9.005 1.00 90.06 497 PRO A N 1
ATOM 3882 C CA . PRO A 1 497 ? -23.179 -9.248 -7.596 1.00 90.06 497 PRO A CA 1
ATOM 3883 C C . PRO A 1 497 ? -21.937 -9.506 -6.732 1.00 90.06 497 PRO A C 1
ATOM 3885 O O . PRO A 1 497 ? -21.743 -10.575 -6.162 1.00 90.06 497 PRO A O 1
ATOM 3888 N N . PHE A 1 498 ? -21.058 -8.506 -6.636 1.00 93.06 498 PHE A N 1
ATOM 3889 C CA . PHE A 1 498 ? -19.762 -8.613 -5.963 1.00 93.06 498 PHE A CA 1
ATOM 3890 C C . PHE A 1 498 ? -19.884 -9.076 -4.501 1.00 93.06 498 PHE A C 1
ATOM 3892 O O . PHE A 1 498 ? -19.021 -9.797 -4.007 1.00 93.06 498 PHE A O 1
ATOM 3899 N N . PHE A 1 499 ? -20.960 -8.687 -3.808 1.00 93.75 499 PHE A N 1
ATOM 3900 C CA . PHE A 1 499 ? -21.202 -9.067 -2.412 1.00 93.75 499 PHE A CA 1
ATOM 3901 C C . PHE A 1 499 ? -21.719 -10.496 -2.227 1.00 93.75 499 PHE A C 1
ATOM 3903 O O . PHE A 1 499 ? -21.569 -11.030 -1.128 1.00 93.75 499 PHE A O 1
ATOM 3910 N N . ASP A 1 500 ? -22.248 -11.120 -3.280 1.00 94.94 500 ASP A N 1
ATOM 3911 C CA . ASP A 1 500 ? -22.717 -12.509 -3.239 1.00 94.94 500 ASP A CA 1
ATOM 3912 C C . ASP A 1 500 ? -21.551 -13.498 -3.406 1.00 94.94 500 ASP A C 1
ATOM 3914 O O . ASP A 1 500 ? -21.689 -14.690 -3.132 1.00 94.94 500 ASP A O 1
ATOM 3918 N N . LEU A 1 501 ? -20.371 -13.008 -3.807 1.00 94.81 501 LEU A N 1
ATOM 3919 C CA . LEU A 1 501 ? -19.147 -13.800 -3.809 1.00 94.81 501 LEU A CA 1
ATOM 3920 C C . LEU A 1 501 ? -18.741 -14.174 -2.376 1.00 94.81 501 LEU A C 1
ATOM 3922 O O . LEU A 1 501 ? -18.791 -13.312 -1.495 1.00 94.81 501 LEU A O 1
ATOM 3926 N N . PRO A 1 502 ? -18.229 -15.393 -2.137 1.00 96.31 502 PRO A N 1
ATOM 3927 C CA . PRO A 1 502 ? -17.579 -15.746 -0.881 1.00 96.31 502 PRO A CA 1
ATOM 3928 C C . PRO A 1 502 ? -16.458 -14.755 -0.504 1.00 96.31 502 PRO A C 1
ATOM 3930 O O . PRO A 1 502 ? -15.778 -14.226 -1.397 1.00 96.31 502 PRO A O 1
ATOM 3933 N N . PRO A 1 503 ? -16.235 -14.486 0.797 1.00 94.69 503 PRO A N 1
ATOM 3934 C CA . PRO A 1 503 ? -15.191 -13.568 1.260 1.00 94.69 503 PRO A CA 1
ATOM 3935 C C . PRO A 1 503 ? -13.797 -13.872 0.698 1.00 94.69 503 PRO A C 1
ATOM 3937 O O . PRO A 1 503 ? -13.015 -12.954 0.463 1.00 94.69 503 PRO A O 1
ATOM 3940 N N . GLU A 1 504 ? -13.489 -15.141 0.444 1.00 94.44 504 GLU A N 1
ATOM 3941 C CA . GLU A 1 504 ? -12.222 -15.612 -0.113 1.00 94.44 504 GLU A CA 1
ATOM 3942 C C . GLU A 1 504 ? -12.010 -15.080 -1.532 1.00 94.44 504 GLU A C 1
ATOM 3944 O O . GLU A 1 504 ? -10.950 -14.538 -1.839 1.00 94.44 504 GLU A O 1
ATOM 3949 N N . LEU A 1 505 ? -13.041 -15.150 -2.381 1.00 95.06 505 LEU A N 1
ATOM 3950 C CA . LEU A 1 505 ? -12.968 -14.626 -3.745 1.00 95.06 505 LEU A CA 1
ATOM 3951 C C . LEU A 1 505 ? -12.890 -13.100 -3.749 1.00 95.06 505 LEU A C 1
ATOM 3953 O O . LEU A 1 505 ? -12.115 -12.534 -4.519 1.00 95.06 505 LEU A O 1
ATOM 3957 N N . ARG A 1 506 ? -13.629 -12.425 -2.858 1.00 95.50 506 ARG A N 1
ATOM 3958 C CA . ARG A 1 506 ? -13.506 -10.967 -2.696 1.00 95.50 506 ARG A CA 1
ATOM 3959 C C . ARG A 1 506 ? -12.090 -10.575 -2.285 1.00 95.50 506 ARG A C 1
ATOM 3961 O O . ARG A 1 506 ? -11.532 -9.653 -2.868 1.00 95.50 506 ARG A O 1
ATOM 3968 N N . ASN A 1 507 ? -11.486 -11.312 -1.354 1.00 94.69 507 ASN A N 1
ATOM 3969 C CA . ASN A 1 507 ? -10.102 -11.114 -0.930 1.00 94.69 507 ASN A CA 1
ATOM 3970 C C . ASN A 1 507 ? -9.109 -11.312 -2.076 1.00 94.69 507 ASN A C 1
ATOM 3972 O O . ASN A 1 507 ? -8.238 -10.467 -2.257 1.00 94.69 507 ASN A O 1
ATOM 3976 N N . CYS A 1 508 ? -9.262 -12.358 -2.893 1.00 94.25 508 CYS A N 1
ATOM 3977 C CA . CYS A 1 508 ? -8.444 -12.533 -4.093 1.00 94.25 508 CYS A CA 1
ATOM 3978 C C . CYS A 1 508 ? -8.588 -11.346 -5.054 1.00 94.25 508 CYS A C 1
ATOM 3980 O O . CYS A 1 508 ? -7.589 -10.867 -5.584 1.00 94.25 508 CYS A O 1
ATOM 3982 N N . ILE A 1 509 ? -9.804 -10.825 -5.244 1.00 93.31 509 ILE A N 1
ATOM 3983 C CA . ILE A 1 509 ? -10.034 -9.638 -6.077 1.00 93.31 509 ILE A CA 1
ATOM 3984 C C . ILE A 1 509 ? -9.354 -8.405 -5.470 1.00 93.31 509 ILE A C 1
ATOM 3986 O O . ILE A 1 509 ? -8.663 -7.686 -6.188 1.00 93.31 509 ILE A O 1
ATOM 3990 N N . TYR A 1 510 ? -9.471 -8.182 -4.158 1.00 94.81 510 TYR A N 1
ATOM 3991 C CA . TYR A 1 510 ? -8.762 -7.092 -3.485 1.00 94.81 510 TYR A CA 1
ATOM 3992 C C . TYR A 1 510 ? -7.249 -7.231 -3.633 1.00 94.81 510 TYR A C 1
ATOM 3994 O O . TYR A 1 510 ? -6.588 -6.236 -3.904 1.00 94.81 510 TYR A O 1
ATOM 4002 N N . MET A 1 511 ? -6.707 -8.444 -3.509 1.00 93.19 511 MET A N 1
ATOM 4003 C CA . MET A 1 511 ? -5.285 -8.702 -3.711 1.00 93.19 511 MET A CA 1
ATOM 4004 C C . MET A 1 511 ? -4.855 -8.348 -5.134 1.00 93.19 511 MET A C 1
ATOM 4006 O O . MET A 1 511 ? -3.912 -7.589 -5.307 1.00 93.19 511 MET A O 1
ATOM 4010 N N . MET A 1 512 ? -5.583 -8.819 -6.148 1.00 88.25 512 MET A N 1
ATOM 4011 C CA . MET A 1 512 ? -5.279 -8.516 -7.551 1.00 88.25 512 MET A CA 1
ATOM 4012 C C . MET A 1 512 ? -5.388 -7.021 -7.882 1.00 88.25 512 MET A C 1
ATOM 4014 O O . MET A 1 512 ? -4.679 -6.538 -8.758 1.00 88.25 512 MET A O 1
ATOM 4018 N N . MET A 1 513 ? -6.286 -6.291 -7.216 1.00 88.56 513 MET A N 1
ATOM 4019 C CA . MET A 1 513 ? -6.527 -4.871 -7.495 1.00 88.56 513 MET A CA 1
ATOM 4020 C C . MET A 1 513 ? -5.646 -3.917 -6.689 1.00 88.56 513 MET A C 1
ATOM 4022 O O . MET A 1 513 ? -5.370 -2.809 -7.149 1.00 88.56 513 MET A O 1
ATOM 4026 N N . LEU A 1 514 ? -5.304 -4.286 -5.455 1.00 91.69 514 LEU A N 1
ATOM 4027 C CA . LEU A 1 514 ? -4.711 -3.380 -4.475 1.00 91.69 514 LEU A CA 1
ATOM 4028 C C . LEU A 1 514 ? -3.319 -3.801 -4.024 1.00 91.69 514 LEU A C 1
ATOM 4030 O O . LEU A 1 514 ? -2.694 -2.991 -3.348 1.00 91.69 514 LEU A O 1
ATOM 4034 N N . LEU A 1 515 ? -2.839 -5.005 -4.349 1.00 90.94 515 LEU A N 1
ATOM 4035 C CA . LEU A 1 515 ? -1.434 -5.362 -4.163 1.00 90.94 515 LEU A CA 1
ATOM 4036 C C . LEU A 1 515 ? -0.660 -5.040 -5.429 1.00 90.94 515 LEU A C 1
ATOM 4038 O O . LEU A 1 515 ? -0.992 -5.493 -6.522 1.00 90.94 515 LEU A O 1
ATOM 4042 N N . PHE A 1 516 ? 0.378 -4.244 -5.249 1.00 87.94 516 PHE A N 1
ATOM 4043 C CA . PHE A 1 516 ? 1.287 -3.822 -6.293 1.00 87.94 516 PHE A CA 1
ATOM 4044 C C . PHE A 1 516 ? 2.625 -4.542 -6.112 1.00 87.94 516 PHE A C 1
ATOM 4046 O O . PHE A 1 516 ? 2.808 -5.327 -5.181 1.00 87.94 516 PHE A O 1
ATOM 4053 N N . ASP A 1 517 ? 3.542 -4.294 -7.043 1.00 85.00 517 ASP A N 1
ATOM 4054 C CA . ASP A 1 517 ? 4.900 -4.838 -7.034 1.00 85.00 517 ASP A CA 1
ATOM 4055 C C . ASP A 1 517 ? 5.584 -4.650 -5.663 1.00 85.00 517 ASP A C 1
ATOM 4057 O O . ASP A 1 517 ? 5.356 -3.655 -4.968 1.00 85.00 517 ASP A O 1
ATOM 4061 N N . GLU A 1 518 ? 6.458 -5.585 -5.283 1.00 82.31 518 GLU A N 1
ATOM 4062 C CA . GLU A 1 518 ? 7.235 -5.561 -4.035 1.00 82.31 518 GLU A CA 1
ATOM 4063 C C . GLU A 1 518 ? 8.064 -4.277 -3.851 1.00 82.31 518 GLU A C 1
ATOM 4065 O O . GLU A 1 518 ? 8.404 -3.888 -2.727 1.00 82.31 518 GLU A O 1
ATOM 4070 N N . ARG A 1 519 ? 8.376 -3.578 -4.947 1.00 83.00 519 ARG A N 1
ATOM 4071 C CA . ARG A 1 519 ? 9.016 -2.254 -4.936 1.00 83.00 519 ARG A CA 1
ATOM 4072 C C . ARG A 1 519 ? 8.140 -1.177 -4.274 1.00 83.00 519 ARG A C 1
ATOM 4074 O O . ARG A 1 519 ? 8.684 -0.200 -3.756 1.00 83.00 519 ARG A O 1
ATOM 4081 N N . GLY A 1 520 ? 6.823 -1.374 -4.214 1.00 86.94 520 GLY A N 1
ATOM 4082 C CA . GLY A 1 520 ? 5.869 -0.520 -3.507 1.00 86.94 520 GLY A CA 1
ATOM 4083 C C . GLY A 1 520 ? 5.451 0.738 -4.269 1.00 86.94 520 GLY A C 1
ATOM 4084 O O . GLY A 1 520 ? 5.592 0.829 -5.480 1.00 86.94 520 GLY A O 1
ATOM 4085 N N . PHE A 1 521 ? 4.927 1.736 -3.560 1.00 89.38 521 PHE A N 1
ATOM 4086 C CA . PHE A 1 521 ? 4.535 3.036 -4.107 1.00 89.38 521 PHE A CA 1
ATOM 4087 C C . PHE A 1 521 ? 5.536 4.111 -3.744 1.00 89.38 521 PHE A C 1
ATOM 4089 O O . PHE A 1 521 ? 5.831 4.289 -2.568 1.00 89.38 521 PHE A O 1
ATOM 4096 N N . LYS A 1 522 ? 5.946 4.927 -4.705 1.00 90.06 522 LYS A N 1
ATOM 4097 C CA . LYS A 1 522 ? 6.675 6.163 -4.438 1.00 90.06 522 LYS A CA 1
ATOM 4098 C C . LYS A 1 522 ? 5.702 7.321 -4.288 1.00 90.06 522 LYS A C 1
ATOM 4100 O O . LYS A 1 522 ? 4.963 7.669 -5.204 1.00 90.06 522 LYS A O 1
ATOM 4105 N N . TYR A 1 523 ? 5.680 7.917 -3.111 1.00 89.62 523 TYR A N 1
ATOM 4106 C CA . TYR A 1 523 ? 4.889 9.094 -2.812 1.00 89.62 523 TYR A CA 1
ATOM 4107 C C . TYR A 1 523 ? 5.758 10.339 -2.992 1.00 89.62 523 TYR A C 1
ATOM 4109 O O . TYR A 1 523 ? 6.728 10.523 -2.256 1.00 89.62 523 TYR A O 1
ATOM 4117 N N . ASN A 1 524 ? 5.384 11.195 -3.948 1.00 85.25 524 ASN A N 1
ATOM 4118 C CA . ASN A 1 524 ? 6.050 12.472 -4.189 1.00 85.25 524 ASN A CA 1
ATOM 4119 C C . ASN A 1 524 ? 5.056 13.621 -4.014 1.00 85.25 524 ASN A C 1
ATOM 4121 O O . ASN A 1 524 ? 4.084 13.779 -4.763 1.00 85.25 524 ASN A O 1
ATOM 4125 N N . TYR A 1 525 ? 5.336 14.473 -3.041 1.00 80.88 525 TYR A N 1
ATOM 4126 C CA . TYR A 1 525 ? 4.687 15.751 -2.853 1.00 80.88 525 TYR A CA 1
ATOM 4127 C C . TYR A 1 525 ? 5.479 16.813 -3.623 1.00 80.88 525 TYR A C 1
ATOM 4129 O O . TYR A 1 525 ? 6.369 17.482 -3.101 1.00 80.88 525 TYR A O 1
ATOM 4137 N N . HIS A 1 526 ? 5.146 16.994 -4.900 1.00 70.81 526 HIS A N 1
ATOM 4138 C CA . HIS A 1 526 ? 5.678 18.126 -5.649 1.00 70.81 526 HIS A CA 1
ATOM 4139 C C . HIS A 1 526 ? 4.822 19.362 -5.394 1.00 70.81 526 HIS A C 1
ATOM 4141 O O . HIS A 1 526 ? 3.713 19.508 -5.914 1.00 70.81 526 HIS A O 1
ATOM 4147 N N . ARG A 1 527 ? 5.380 20.319 -4.648 1.00 61.03 527 ARG A N 1
ATOM 4148 C CA . ARG A 1 527 ? 4.881 21.695 -4.630 1.00 61.03 527 ARG A CA 1
ATOM 4149 C C . ARG A 1 527 ? 5.276 22.373 -5.942 1.00 61.03 527 ARG A C 1
ATOM 4151 O O . ARG A 1 527 ? 6.162 23.218 -5.977 1.00 61.03 527 ARG A O 1
ATOM 4158 N N . VAL A 1 528 ? 4.651 21.966 -7.043 1.00 57.50 528 VAL A N 1
ATOM 4159 C CA . VAL A 1 528 ? 4.810 22.686 -8.306 1.00 57.50 528 VAL A CA 1
ATOM 4160 C C . VAL A 1 528 ? 4.249 24.086 -8.073 1.00 57.50 528 VAL A C 1
ATOM 4162 O O . VAL A 1 528 ? 3.091 24.225 -7.680 1.00 57.50 528 VAL A O 1
ATOM 4165 N N . VAL A 1 529 ? 5.059 25.122 -8.298 1.00 53.09 529 VAL A N 1
ATOM 4166 C CA . VAL A 1 529 ? 4.673 26.544 -8.178 1.00 53.09 529 VAL A CA 1
ATOM 4167 C C . VAL A 1 529 ? 3.748 26.956 -9.338 1.00 53.09 529 VAL A C 1
ATOM 4169 O O . VAL A 1 529 ? 3.816 28.060 -9.862 1.00 53.09 529 VAL A O 1
ATOM 4172 N N . ASN A 1 530 ? 2.879 26.050 -9.784 1.00 54.41 530 ASN A N 1
ATOM 4173 C CA . ASN A 1 530 ? 1.864 26.360 -10.771 1.00 54.41 530 ASN A CA 1
ATOM 4174 C C . ASN A 1 530 ? 0.669 27.028 -10.073 1.00 54.41 530 ASN A C 1
ATOM 4176 O O . ASN A 1 530 ? 0.281 26.611 -8.978 1.00 54.41 530 ASN A O 1
ATOM 4180 N N . PRO A 1 531 ? 0.012 28.005 -10.722 1.00 59.47 531 PRO A N 1
ATOM 4181 C CA . PRO A 1 531 ? -1.145 28.715 -10.165 1.00 59.47 531 PRO A CA 1
ATOM 4182 C C . PRO A 1 531 ? -2.365 27.811 -9.893 1.00 59.47 531 PRO A C 1
ATOM 4184 O O . PRO A 1 531 ? -3.330 28.252 -9.280 1.00 59.47 531 PRO A O 1
ATOM 4187 N N . LEU A 1 532 ? -2.327 26.543 -10.319 1.00 57.50 532 LEU A N 1
ATOM 4188 C CA . LEU A 1 532 ? -3.417 25.565 -10.208 1.00 57.50 532 LEU A CA 1
ATOM 4189 C C . LEU A 1 532 ? -3.413 24.750 -8.899 1.00 57.50 532 LEU A C 1
ATOM 4191 O O . LEU A 1 532 ? -4.228 23.842 -8.745 1.00 57.50 532 LEU A O 1
ATOM 4195 N N . GLY A 1 533 ? -2.525 25.067 -7.954 1.00 65.50 533 GLY A N 1
ATOM 4196 C CA . GLY A 1 533 ? -2.504 24.454 -6.627 1.00 65.50 533 GLY A CA 1
ATOM 4197 C C . GLY A 1 533 ? -1.623 23.209 -6.507 1.00 65.50 533 GLY A C 1
ATOM 4198 O O . GLY A 1 533 ? -0.980 22.749 -7.450 1.00 65.50 533 GLY A O 1
ATOM 4199 N N . ILE A 1 534 ? -1.567 22.690 -5.283 1.00 66.94 534 ILE A N 1
ATOM 4200 C CA . ILE A 1 534 ? -0.726 21.559 -4.887 1.00 66.94 534 ILE A CA 1
ATOM 4201 C C . ILE A 1 534 ? -1.280 20.270 -5.507 1.00 66.94 534 ILE A C 1
ATOM 4203 O O . ILE A 1 534 ? -2.426 19.902 -5.244 1.00 66.94 534 ILE A O 1
ATOM 4207 N N . LYS A 1 535 ? -0.461 19.557 -6.291 1.00 70.25 535 LYS A N 1
ATOM 4208 C CA . LYS A 1 535 ? -0.793 18.222 -6.806 1.00 70.25 535 LYS A CA 1
ATOM 4209 C C . LYS A 1 535 ? 0.067 17.166 -6.121 1.00 70.25 535 LYS A C 1
ATOM 4211 O O . LYS A 1 535 ? 1.291 17.239 -6.131 1.00 70.25 535 LYS A O 1
ATOM 4216 N N . VAL A 1 536 ? -0.600 16.178 -5.537 1.00 72.06 536 VAL A N 1
ATOM 4217 C CA . VAL A 1 536 ? 0.039 14.983 -4.985 1.00 72.06 536 VAL A CA 1
ATOM 4218 C C . VAL A 1 536 ? 0.071 13.926 -6.075 1.00 72.06 536 VAL A C 1
ATOM 4220 O O . VAL A 1 536 ? -0.983 13.573 -6.611 1.00 72.06 536 VAL A O 1
ATOM 4223 N N . PHE A 1 537 ? 1.260 13.413 -6.379 1.00 77.88 537 PHE A N 1
ATOM 4224 C CA . PHE A 1 537 ? 1.428 12.323 -7.328 1.00 77.88 537 PHE A CA 1
ATOM 4225 C C . PHE A 1 537 ? 1.925 11.090 -6.586 1.00 77.88 537 PHE A C 1
ATOM 4227 O O . PHE A 1 537 ? 2.858 11.141 -5.785 1.00 77.88 537 PHE A O 1
ATOM 4234 N N . MET A 1 538 ? 1.274 9.971 -6.863 1.00 81.44 538 MET A N 1
ATOM 4235 C CA . MET A 1 538 ? 1.803 8.665 -6.525 1.00 81.44 538 MET A CA 1
ATOM 4236 C C . MET A 1 538 ? 2.469 8.135 -7.779 1.00 81.44 538 MET A C 1
ATOM 4238 O O . MET A 1 538 ? 1.933 8.292 -8.875 1.00 81.44 538 MET A O 1
ATOM 4242 N N . GLN A 1 539 ? 3.637 7.545 -7.622 1.00 82.75 539 GLN A N 1
ATOM 4243 C CA . GLN A 1 539 ? 4.312 6.854 -8.690 1.00 82.75 539 GLN A CA 1
ATOM 4244 C C . GLN A 1 539 ? 4.394 5.376 -8.345 1.00 82.75 539 GLN A C 1
ATOM 4246 O O . GLN A 1 539 ? 4.643 4.990 -7.202 1.00 82.75 539 GLN A O 1
ATOM 4251 N N . LEU A 1 540 ? 4.149 4.556 -9.345 1.00 79.38 540 LEU A N 1
ATOM 4252 C CA . LEU A 1 540 ? 4.350 3.125 -9.302 1.00 79.38 540 LEU A CA 1
ATOM 4253 C C . LEU A 1 540 ? 5.700 2.818 -9.958 1.00 79.38 540 LEU A C 1
ATOM 4255 O O . LEU A 1 540 ? 6.133 3.569 -10.834 1.00 79.38 540 LEU A O 1
ATOM 4259 N N . PRO A 1 541 ? 6.398 1.763 -9.526 1.00 73.44 541 PRO A N 1
ATOM 4260 C CA . PRO A 1 541 ? 7.619 1.323 -10.174 1.00 73.44 541 PRO A CA 1
ATOM 4261 C C . PRO A 1 541 ? 7.305 1.011 -11.638 1.00 73.44 541 PRO A C 1
ATOM 4263 O O . PRO A 1 541 ? 6.281 0.391 -11.944 1.00 73.44 541 PRO A O 1
ATOM 4266 N N . SER A 1 542 ? 8.178 1.444 -12.542 1.00 66.81 542 SER A N 1
ATOM 4267 C CA . SER A 1 542 ? 8.116 1.022 -13.939 1.00 66.81 542 SER A CA 1
ATOM 4268 C C . SER A 1 542 ? 8.199 -0.501 -14.033 1.00 66.81 542 SER A C 1
ATOM 4270 O O . SER A 1 542 ? 8.724 -1.168 -13.131 1.00 66.81 542 SER A O 1
ATOM 4272 N N . ARG A 1 543 ? 7.660 -1.056 -15.125 1.00 66.38 543 ARG A N 1
ATOM 4273 C CA . ARG A 1 543 ? 7.602 -2.505 -15.343 1.00 66.38 543 ARG A CA 1
ATOM 4274 C C . ARG A 1 543 ? 8.992 -3.131 -15.247 1.00 66.38 543 ARG A C 1
ATOM 4276 O O . ARG A 1 543 ? 10.006 -2.507 -15.558 1.00 66.38 543 ARG A O 1
ATOM 4283 N N . GLU A 1 544 ? 9.037 -4.381 -14.800 1.00 51.53 544 GLU A N 1
ATOM 4284 C CA . GLU A 1 544 ? 10.260 -5.180 -14.813 1.00 51.53 544 GLU A CA 1
ATOM 4285 C C . GLU A 1 544 ? 10.844 -5.179 -16.242 1.00 51.53 544 GLU A C 1
ATOM 4287 O O . GLU A 1 544 ? 10.145 -5.526 -17.190 1.00 51.53 544 GLU A O 1
ATOM 4292 N N . GLY A 1 545 ? 12.075 -4.675 -16.405 1.00 52.50 545 GLY A N 1
ATOM 4293 C CA . GLY A 1 545 ? 12.713 -4.437 -17.712 1.00 52.50 545 GLY A CA 1
ATOM 4294 C C . GLY A 1 545 ? 12.890 -2.967 -18.121 1.00 52.50 545 GLY A C 1
ATOM 4295 O O . GLY A 1 545 ? 13.692 -2.682 -19.002 1.00 52.50 545 GLY A O 1
ATOM 4296 N N . ASP A 1 546 ? 12.222 -2.017 -17.457 1.00 48.78 546 ASP A N 1
ATOM 4297 C CA . ASP A 1 546 ? 12.353 -0.579 -17.759 1.00 48.78 546 ASP A CA 1
ATOM 4298 C C . ASP A 1 546 ? 13.499 0.134 -17.020 1.00 48.78 546 ASP A C 1
ATOM 4300 O O . ASP A 1 546 ? 13.708 1.329 -17.247 1.00 48.78 546 ASP A O 1
ATOM 4304 N N . GLN A 1 547 ? 14.232 -0.581 -16.159 1.00 48.25 547 GLN A N 1
ATOM 4305 C CA . GLN A 1 547 ? 15.369 -0.018 -15.432 1.00 48.25 547 GLN A CA 1
ATOM 4306 C C . GLN A 1 547 ? 16.461 0.379 -16.417 1.00 48.25 547 GLN A C 1
ATOM 4308 O O . GLN A 1 547 ? 16.960 -0.464 -17.158 1.00 48.25 547 GLN A O 1
ATOM 4313 N N . VAL A 1 548 ? 16.850 1.652 -16.399 1.00 48.19 548 VAL A N 1
ATOM 4314 C CA . VAL A 1 548 ? 18.064 2.109 -17.078 1.00 48.19 548 VAL A CA 1
ATOM 4315 C C . VAL A 1 548 ? 19.215 1.896 -16.095 1.00 48.19 548 VAL A C 1
ATOM 4317 O O . VAL A 1 548 ? 19.277 2.602 -15.083 1.00 48.19 548 VAL A O 1
ATOM 4320 N N . PRO A 1 549 ? 20.122 0.930 -16.322 1.00 40.75 549 PRO A N 1
ATOM 4321 C CA . PRO A 1 549 ? 21.294 0.786 -15.472 1.00 40.75 549 PRO A CA 1
ATOM 4322 C C . PRO A 1 549 ? 22.110 2.086 -15.553 1.00 40.75 549 PRO A C 1
ATOM 4324 O O . PRO A 1 549 ? 22.299 2.620 -16.639 1.00 40.75 549 PRO A O 1
ATOM 4327 N N . GLY A 1 550 ? 22.595 2.615 -14.426 1.00 45.06 550 GLY A N 1
ATOM 4328 C CA . GLY A 1 550 ? 23.663 3.630 -14.421 1.00 45.06 550 GLY A CA 1
ATOM 4329 C C . GLY A 1 550 ? 23.283 5.112 -14.308 1.00 45.06 550 GLY A C 1
ATOM 4330 O O . GLY A 1 550 ? 24.164 5.946 -14.468 1.00 45.06 550 GLY A O 1
ATOM 4331 N N . ALA A 1 551 ? 22.041 5.483 -13.981 1.00 44.59 551 ALA A N 1
ATOM 4332 C CA . ALA A 1 551 ? 21.671 6.899 -13.796 1.00 44.59 551 ALA A CA 1
ATOM 4333 C C . ALA A 1 551 ? 21.979 7.480 -12.394 1.00 44.59 551 ALA A C 1
ATOM 4335 O O . ALA A 1 551 ? 21.414 8.510 -12.020 1.00 44.59 551 ALA A O 1
ATOM 4336 N N . ASN A 1 552 ? 22.850 6.833 -11.614 1.00 42.66 552 ASN A N 1
ATOM 4337 C CA . ASN A 1 552 ? 23.281 7.346 -10.317 1.00 42.66 552 ASN A CA 1
ATOM 4338 C C . ASN A 1 552 ? 24.628 8.061 -10.459 1.00 42.66 552 ASN A C 1
ATOM 4340 O O . ASN A 1 552 ? 25.551 7.534 -11.068 1.00 42.66 552 ASN A O 1
ATOM 4344 N N . ASP A 1 553 ? 24.698 9.225 -9.819 1.00 42.56 553 ASP A N 1
ATOM 4345 C CA . ASP A 1 553 ? 25.893 10.017 -9.514 1.00 42.56 553 ASP A CA 1
ATOM 4346 C C . ASP A 1 553 ? 26.335 11.070 -10.546 1.00 42.56 553 ASP A C 1
ATOM 4348 O O . ASP A 1 553 ? 27.276 10.913 -11.313 1.00 42.56 553 ASP A O 1
ATOM 4352 N N . GLY A 1 554 ? 25.691 12.238 -10.422 1.00 41.94 554 GLY A N 1
ATOM 4353 C CA . GLY A 1 554 ? 26.413 13.510 -10.320 1.00 41.94 554 GLY A CA 1
ATOM 4354 C C . GLY A 1 554 ? 26.687 14.272 -11.615 1.00 41.94 554 GLY A C 1
ATOM 4355 O O . GLY A 1 554 ? 27.777 14.160 -12.153 1.00 41.94 554 GLY A O 1
ATOM 4356 N N . ALA A 1 555 ? 25.769 15.160 -12.032 1.00 35.75 555 ALA A N 1
ATOM 4357 C CA . ALA A 1 555 ? 26.163 16.414 -12.705 1.00 35.75 555 ALA A CA 1
ATOM 4358 C C . ALA A 1 555 ? 25.057 17.484 -12.813 1.00 35.75 555 ALA A C 1
ATOM 4360 O O . ALA A 1 555 ? 25.355 18.650 -12.584 1.00 35.75 555 ALA A O 1
ATOM 4361 N N . ASP A 1 556 ? 23.789 17.159 -13.093 1.00 37.25 556 ASP A N 1
ATOM 4362 C CA . ASP A 1 556 ? 22.839 18.202 -13.540 1.00 37.25 556 ASP A CA 1
ATOM 4363 C C . ASP A 1 556 ? 21.758 18.581 -12.517 1.00 37.25 556 ASP A C 1
ATOM 4365 O O . ASP A 1 556 ? 20.583 18.220 -12.602 1.00 37.25 556 ASP A O 1
ATOM 4369 N N . MET A 1 557 ? 22.161 19.409 -11.551 1.00 38.94 557 MET A N 1
ATOM 4370 C CA . MET A 1 557 ? 21.285 19.974 -10.515 1.00 38.94 557 MET A CA 1
ATOM 4371 C C . MET A 1 557 ? 20.210 20.937 -11.067 1.00 38.94 557 MET A C 1
ATOM 4373 O O . MET A 1 557 ? 19.221 21.184 -10.382 1.00 38.94 557 MET A O 1
ATOM 4377 N N . TYR A 1 558 ? 20.344 21.442 -12.302 1.00 42.88 558 TYR A N 1
ATOM 4378 C CA . TYR A 1 558 ? 19.429 22.449 -12.871 1.00 42.88 558 TYR A CA 1
ATOM 4379 C C . TYR A 1 558 ? 18.403 21.918 -13.891 1.00 42.88 558 TYR A C 1
ATOM 4381 O O . TYR A 1 558 ? 17.514 22.668 -14.289 1.00 42.88 558 TYR A O 1
ATOM 4389 N N . LEU A 1 559 ? 18.449 20.629 -14.256 1.00 39.94 559 LEU A N 1
ATOM 4390 C CA . LEU A 1 559 ? 17.425 19.971 -15.094 1.00 39.94 559 LEU A CA 1
ATOM 4391 C C . LEU A 1 559 ? 16.629 18.879 -14.350 1.00 39.94 559 LEU A C 1
ATOM 4393 O O . LEU A 1 559 ? 15.689 18.313 -14.903 1.00 39.94 559 LEU A O 1
ATOM 4397 N N . SER A 1 560 ? 16.933 18.629 -13.072 1.00 38.53 560 SER A N 1
ATOM 4398 C CA . SER A 1 560 ? 16.360 17.545 -12.252 1.00 38.53 560 SER A CA 1
ATOM 4399 C C . SER A 1 560 ? 14.869 17.683 -11.893 1.00 38.53 560 SER A C 1
ATOM 4401 O O . SER A 1 560 ? 14.272 16.737 -11.378 1.00 38.53 560 SER A O 1
ATOM 4403 N N . THR A 1 561 ? 14.213 18.802 -12.219 1.00 41.06 561 THR A N 1
ATOM 4404 C CA . THR A 1 561 ? 12.739 18.894 -12.218 1.00 41.06 561 THR A CA 1
ATOM 4405 C C . THR A 1 561 ? 12.090 18.030 -13.303 1.00 41.06 561 THR A C 1
ATOM 4407 O O . THR A 1 561 ? 10.894 17.753 -13.224 1.00 41.06 561 THR A O 1
ATOM 4410 N N . TRP A 1 562 ? 12.879 17.537 -14.258 1.00 44.22 562 TRP A N 1
ATOM 4411 C CA . TRP A 1 562 ? 12.524 16.484 -15.204 1.00 44.22 562 TRP A CA 1
ATOM 4412 C C . TRP A 1 562 ? 13.244 15.203 -14.785 1.00 44.22 562 TRP A C 1
ATOM 4414 O O . TRP A 1 562 ? 14.144 14.729 -15.471 1.00 44.22 562 TRP A O 1
ATOM 4424 N N . ALA A 1 563 ? 12.900 14.689 -13.599 1.00 44.16 563 ALA A N 1
ATOM 4425 C CA . ALA A 1 563 ? 13.404 13.416 -13.094 1.00 44.16 563 ALA A CA 1
ATOM 4426 C C . ALA A 1 563 ? 13.439 12.378 -14.225 1.00 44.16 563 ALA A C 1
ATOM 4428 O O . ALA A 1 563 ? 12.426 12.216 -14.909 1.00 44.16 563 ALA A O 1
ATOM 4429 N N . ASN A 1 564 ? 14.591 11.716 -14.412 1.00 48.78 564 ASN A N 1
ATOM 4430 C CA . ASN A 1 564 ? 14.789 10.656 -15.402 1.00 48.78 564 ASN A CA 1
ATOM 4431 C C . ASN A 1 564 ? 13.542 9.754 -15.434 1.00 48.78 564 ASN A C 1
ATOM 4433 O O . ASN A 1 564 ? 13.315 9.010 -14.476 1.00 48.78 564 ASN A O 1
ATOM 4437 N N . PRO A 1 565 ? 12.698 9.830 -16.482 1.00 50.09 565 PRO A N 1
ATOM 4438 C CA . PRO A 1 565 ? 11.351 9.260 -16.444 1.00 50.09 565 PRO A CA 1
ATOM 4439 C C . PRO A 1 565 ? 11.297 7.725 -16.505 1.00 50.09 565 PRO A C 1
ATOM 4441 O O . PRO A 1 565 ? 10.242 7.164 -16.793 1.00 50.09 565 PRO A O 1
ATOM 4444 N N . GLY A 1 566 ? 12.436 7.052 -16.320 1.00 52.97 566 GLY A N 1
ATOM 4445 C CA . GLY A 1 566 ? 12.619 5.629 -16.586 1.00 52.97 566 GLY A CA 1
ATOM 4446 C C . GLY A 1 566 ? 12.056 4.709 -15.508 1.00 52.97 566 GLY A C 1
ATOM 4447 O O . GLY A 1 566 ? 11.433 3.712 -15.854 1.00 52.97 566 GLY A O 1
ATOM 4448 N N . ASP A 1 567 ? 12.193 5.055 -14.224 1.00 62.66 567 ASP A N 1
ATOM 4449 C CA . ASP A 1 567 ? 12.003 4.066 -13.145 1.00 62.66 567 ASP A CA 1
ATOM 4450 C C . ASP A 1 567 ? 10.651 4.125 -12.430 1.00 62.66 567 ASP A C 1
ATOM 4452 O O . ASP A 1 567 ? 10.282 3.176 -11.736 1.00 62.66 567 ASP A O 1
ATOM 4456 N N . TRP A 1 568 ? 9.917 5.230 -12.564 1.00 69.00 568 TRP A N 1
ATOM 4457 C CA . TRP A 1 568 ? 8.680 5.456 -11.822 1.00 69.00 568 TRP A CA 1
ATOM 4458 C C . TRP A 1 568 ? 7.621 6.100 -12.718 1.00 69.00 568 TRP A C 1
ATOM 4460 O O . TRP A 1 568 ? 7.809 7.205 -13.228 1.00 69.00 568 TRP A O 1
ATOM 4470 N N . MET A 1 569 ? 6.486 5.426 -12.886 1.00 72.38 569 MET A N 1
ATOM 4471 C CA . MET A 1 569 ? 5.357 5.877 -13.700 1.00 72.38 569 MET A CA 1
ATOM 4472 C C . MET A 1 569 ? 4.297 6.535 -12.821 1.00 72.38 569 MET A C 1
ATOM 4474 O O . MET A 1 569 ? 4.055 6.104 -11.695 1.00 72.38 569 MET A O 1
ATOM 4478 N N . THR A 1 570 ? 3.643 7.588 -13.311 1.00 75.50 570 THR A N 1
ATOM 4479 C CA . THR A 1 570 ? 2.575 8.264 -12.563 1.00 75.50 570 THR A CA 1
ATOM 4480 C C . THR A 1 570 ? 1.383 7.321 -12.403 1.00 75.50 570 THR A C 1
ATOM 4482 O O . THR A 1 570 ? 0.754 6.913 -13.377 1.00 75.50 570 THR A O 1
ATOM 4485 N N . ALA A 1 571 ? 1.062 6.969 -11.163 1.00 76.19 571 ALA A N 1
ATOM 4486 C CA . ALA A 1 571 ? -0.115 6.184 -10.841 1.00 76.19 571 ALA A CA 1
ATOM 4487 C C . ALA A 1 571 ? -1.386 7.029 -11.045 1.00 76.19 571 ALA A C 1
ATOM 4489 O O . ALA A 1 571 ? -1.341 8.262 -10.922 1.00 76.19 571 ALA A O 1
ATOM 4490 N N . PRO A 1 572 ? -2.551 6.398 -11.281 1.00 77.19 572 PRO A N 1
ATOM 4491 C CA . PRO A 1 572 ? -3.823 7.101 -11.212 1.00 77.19 572 PRO A CA 1
ATOM 4492 C C . PRO A 1 572 ? -3.967 7.852 -9.881 1.00 77.19 572 PRO A C 1
ATOM 4494 O O . PRO A 1 572 ? -3.383 7.472 -8.865 1.00 77.19 572 PRO A O 1
ATOM 4497 N N . SER A 1 573 ? -4.768 8.921 -9.861 1.00 79.12 573 SER A N 1
ATOM 4498 C CA . SER A 1 573 ? -4.953 9.698 -8.632 1.00 79.12 573 SER A CA 1
ATOM 4499 C C . SER A 1 573 ? -5.414 8.806 -7.473 1.00 79.12 573 SER A C 1
ATOM 4501 O O . SER A 1 573 ? -6.176 7.856 -7.661 1.00 79.12 573 SER A O 1
ATOM 4503 N N . PHE A 1 574 ? -5.002 9.137 -6.248 1.00 76.56 574 PHE A N 1
ATOM 4504 C CA . PHE A 1 574 ? -5.368 8.363 -5.058 1.00 76.56 574 PHE A CA 1
ATOM 4505 C C . PHE A 1 574 ? -6.888 8.244 -4.882 1.00 76.56 574 PHE A C 1
ATOM 4507 O O . PHE A 1 574 ? -7.389 7.225 -4.422 1.00 76.56 574 PHE A O 1
ATOM 4514 N N . ALA A 1 575 ? -7.633 9.270 -5.308 1.00 80.00 575 ALA A N 1
ATOM 4515 C CA . ALA A 1 575 ? -9.091 9.250 -5.337 1.00 80.00 575 ALA A CA 1
ATOM 4516 C C . ALA A 1 575 ? -9.649 8.204 -6.314 1.00 80.00 575 ALA A C 1
ATOM 4518 O O . ALA A 1 575 ? -10.681 7.610 -6.023 1.00 80.00 575 ALA A O 1
ATOM 4519 N N . LYS A 1 576 ? -8.969 7.951 -7.440 1.00 82.75 576 LYS A N 1
ATOM 4520 C CA . LYS A 1 576 ? -9.348 6.917 -8.410 1.00 82.75 576 LYS A CA 1
ATOM 4521 C C . LYS A 1 576 ? -8.952 5.522 -7.921 1.00 82.75 576 LYS A C 1
ATOM 4523 O O . LYS A 1 576 ? -9.803 4.641 -7.921 1.00 82.75 576 LYS A O 1
ATOM 4528 N N . ILE A 1 577 ? -7.720 5.341 -7.424 1.00 82.38 577 ILE A N 1
ATOM 4529 C CA . ILE A 1 577 ? -7.247 4.052 -6.873 1.00 82.38 577 ILE A CA 1
ATOM 4530 C C . ILE A 1 577 ? -8.103 3.635 -5.671 1.00 82.38 577 ILE A C 1
ATOM 4532 O O . ILE A 1 577 ? -8.615 2.521 -5.614 1.00 82.38 577 ILE A O 1
ATOM 4536 N N . LEU A 1 578 ? -8.324 4.551 -4.724 1.00 86.38 578 LEU A N 1
ATOM 4537 C CA . LEU A 1 578 ? -9.135 4.285 -3.536 1.00 86.38 578 LEU A CA 1
ATOM 4538 C C . LEU A 1 578 ? -10.628 4.542 -3.740 1.00 86.38 578 LEU A C 1
ATOM 4540 O O . LEU A 1 578 ? -11.392 4.387 -2.787 1.00 86.38 578 LEU A O 1
ATOM 4544 N N . GLY A 1 579 ? -11.067 4.926 -4.940 1.00 87.25 579 GLY A N 1
ATOM 4545 C CA . GLY A 1 579 ? -12.481 5.174 -5.231 1.00 87.25 579 GLY A CA 1
ATOM 4546 C C . GLY A 1 579 ? -13.327 3.942 -4.923 1.00 87.25 579 GLY A C 1
ATOM 4547 O O . GLY A 1 579 ? -14.403 4.045 -4.337 1.00 87.25 579 GLY A O 1
ATOM 4548 N N . PHE A 1 580 ? -12.766 2.757 -5.172 1.00 85.31 580 PHE A N 1
ATOM 4549 C CA . PHE A 1 580 ? -13.368 1.484 -4.800 1.00 85.31 580 PHE A CA 1
ATOM 4550 C C . PHE A 1 580 ? -13.625 1.355 -3.287 1.00 85.31 580 PHE A C 1
ATOM 4552 O O . PHE A 1 580 ? -14.701 0.915 -2.883 1.00 85.31 580 PHE A O 1
ATOM 4559 N N . LEU A 1 581 ? -12.714 1.837 -2.433 1.00 88.81 581 LEU A N 1
ATOM 4560 C CA . LEU A 1 581 ? -12.895 1.836 -0.973 1.00 88.81 581 LEU A CA 1
ATOM 4561 C C . LEU A 1 581 ? -13.992 2.802 -0.499 1.00 88.81 581 LEU A C 1
ATOM 4563 O O . LEU A 1 581 ? -14.422 2.722 0.650 1.00 88.81 581 LEU A O 1
ATOM 4567 N N . GLN A 1 582 ? -14.433 3.737 -1.344 1.00 89.19 582 GLN A N 1
ATOM 4568 C CA . GLN A 1 582 ? -15.494 4.689 -1.007 1.00 89.19 582 GLN A CA 1
ATOM 4569 C C . GLN A 1 582 ? -16.896 4.137 -1.296 1.00 89.19 582 GLN A C 1
ATOM 4571 O O . GLN A 1 582 ? -17.873 4.683 -0.790 1.00 89.19 582 GLN A O 1
ATOM 4576 N N . THR A 1 583 ? -17.003 3.047 -2.062 1.00 89.44 583 THR A N 1
ATOM 4577 C CA . THR A 1 583 ? -18.292 2.491 -2.509 1.00 89.44 583 THR A CA 1
ATOM 4578 C C . THR A 1 583 ? -19.108 1.870 -1.373 1.00 89.44 583 THR A C 1
ATOM 4580 O O . THR A 1 583 ? -20.322 2.046 -1.307 1.00 89.44 583 THR A O 1
ATOM 4583 N N . SER A 1 584 ? -18.456 1.157 -0.450 1.00 93.88 584 SER A N 1
ATOM 4584 C CA . SER A 1 584 ? -19.109 0.455 0.657 1.00 93.88 584 SER A CA 1
ATOM 4585 C C . SER A 1 584 ? -18.219 0.407 1.891 1.00 93.88 584 SER A C 1
ATOM 4587 O O . SER A 1 584 ? -17.009 0.204 1.804 1.00 93.88 584 SER A O 1
ATOM 4589 N N . LYS A 1 585 ? -18.835 0.522 3.075 1.00 94.12 585 LYS A N 1
ATOM 4590 C CA . LYS A 1 585 ? -18.134 0.361 4.360 1.00 94.12 585 LYS A CA 1
ATOM 4591 C C . LYS A 1 585 ? -17.540 -1.038 4.517 1.00 94.12 585 LYS A C 1
ATOM 4593 O O . LYS A 1 585 ? -16.470 -1.157 5.104 1.00 94.12 585 LYS A O 1
ATOM 4598 N N . GLN A 1 586 ? -18.215 -2.060 3.987 1.00 94.88 586 GLN A N 1
ATOM 4599 C CA . GLN A 1 586 ? -17.733 -3.438 4.035 1.00 94.88 586 GLN A CA 1
ATOM 4600 C C . GLN A 1 586 ? -16.487 -3.608 3.164 1.00 94.88 586 GLN A C 1
ATOM 4602 O O . GLN A 1 586 ? -15.459 -4.058 3.665 1.00 94.88 586 GLN A O 1
ATOM 4607 N N . ILE A 1 587 ? -16.544 -3.150 1.907 1.00 94.94 587 ILE A N 1
ATOM 4608 C CA . ILE A 1 587 ? -15.383 -3.141 1.003 1.00 94.94 587 ILE A CA 1
ATOM 4609 C C . ILE A 1 587 ? -14.233 -2.375 1.651 1.00 94.94 587 ILE A C 1
ATOM 4611 O O . ILE A 1 587 ? -13.119 -2.879 1.716 1.00 94.94 587 ILE A O 1
ATOM 4615 N N . ARG A 1 588 ? -14.503 -1.193 2.220 1.00 94.38 588 ARG A N 1
ATOM 4616 C CA . ARG A 1 588 ? -13.493 -0.414 2.940 1.00 94.38 588 ARG A CA 1
ATOM 4617 C C . ARG A 1 588 ? -12.829 -1.223 4.053 1.00 94.38 588 ARG A C 1
ATOM 4619 O O . ARG A 1 588 ? -11.611 -1.197 4.151 1.00 94.38 588 ARG A O 1
ATOM 4626 N N . SER A 1 589 ? -13.590 -1.920 4.896 1.00 94.50 589 SER A N 1
ATOM 4627 C CA . SER A 1 589 ? -13.011 -2.701 5.997 1.00 94.50 589 SER A CA 1
ATOM 4628 C C . SER A 1 589 ? -12.235 -3.934 5.534 1.00 94.50 589 SER A C 1
ATOM 4630 O O . SER A 1 589 ? -11.218 -4.253 6.141 1.00 94.50 589 SER A O 1
ATOM 4632 N N . GLU A 1 590 ? -12.695 -4.609 4.476 1.00 94.94 590 GLU A N 1
ATOM 4633 C CA . GLU A 1 590 ? -12.058 -5.827 3.962 1.00 94.94 590 GLU A CA 1
ATOM 4634 C C . GLU A 1 590 ? -10.807 -5.505 3.125 1.00 94.94 590 GLU A C 1
ATOM 4636 O O . GLU A 1 590 ? -9.781 -6.162 3.268 1.00 94.94 590 GLU A O 1
ATOM 4641 N N . ALA A 1 591 ? -10.864 -4.467 2.287 1.00 95.56 591 ALA A N 1
ATOM 4642 C CA . ALA A 1 591 ? -9.847 -4.165 1.283 1.00 95.56 591 ALA A CA 1
ATOM 4643 C C . ALA A 1 591 ? -8.718 -3.237 1.788 1.00 95.56 591 ALA A C 1
ATOM 4645 O O . ALA A 1 591 ? -7.599 -3.273 1.278 1.00 95.56 591 ALA A O 1
ATOM 4646 N N . MET A 1 592 ? -8.980 -2.410 2.809 1.00 94.44 592 MET A N 1
ATOM 4647 C CA . MET A 1 592 ? -8.006 -1.442 3.345 1.00 94.44 592 MET A CA 1
ATOM 4648 C C . MET A 1 592 ? -6.712 -2.077 3.891 1.00 94.44 592 MET A C 1
ATOM 4650 O O . MET A 1 592 ? -5.651 -1.498 3.642 1.00 94.44 592 MET A O 1
ATOM 4654 N N . PRO A 1 593 ? -6.737 -3.241 4.576 1.00 94.88 593 PRO A N 1
ATOM 4655 C CA . PRO A 1 593 ? -5.515 -3.935 4.967 1.00 94.88 593 PRO A CA 1
ATOM 4656 C C . PRO A 1 593 ? -4.639 -4.305 3.770 1.00 94.88 593 PRO A C 1
ATOM 4658 O O . PRO A 1 593 ? -3.454 -4.018 3.818 1.00 94.88 593 PRO A O 1
ATOM 4661 N N . TYR A 1 594 ? -5.192 -4.838 2.678 1.00 94.88 594 TYR A N 1
ATOM 4662 C CA . TYR A 1 594 ? -4.386 -5.202 1.505 1.00 94.88 594 TYR A CA 1
ATOM 4663 C C . TYR A 1 594 ? -3.638 -3.993 0.937 1.00 94.88 594 TYR A C 1
ATOM 4665 O O . TYR A 1 594 ? -2.439 -4.057 0.700 1.00 94.88 594 TYR A O 1
ATOM 4673 N N . PHE A 1 595 ? -4.307 -2.843 0.817 1.00 94.88 595 PHE A N 1
ATOM 4674 C CA . PHE A 1 595 ? -3.649 -1.653 0.283 1.00 94.88 595 PHE A CA 1
ATOM 4675 C C . PHE A 1 595 ? -2.557 -1.091 1.212 1.00 94.88 595 PHE A C 1
ATOM 4677 O O . PHE A 1 595 ? -1.455 -0.807 0.757 1.00 94.88 595 PHE A O 1
ATOM 4684 N N . TYR A 1 596 ? -2.840 -0.893 2.502 1.00 95.06 596 TYR A N 1
ATOM 4685 C CA . TYR A 1 596 ? -1.906 -0.190 3.397 1.00 95.06 596 TYR A CA 1
ATOM 4686 C C . TYR A 1 596 ? -0.913 -1.105 4.120 1.00 95.06 596 TYR A C 1
ATOM 4688 O O . TYR A 1 596 ? 0.188 -0.664 4.443 1.00 95.06 596 TYR A O 1
ATOM 4696 N N . ARG A 1 597 ? -1.298 -2.352 4.402 1.00 94.69 597 ARG A N 1
ATOM 4697 C CA . ARG A 1 597 ? -0.460 -3.305 5.137 1.00 94.69 597 ARG A CA 1
ATOM 4698 C C . ARG A 1 597 ? 0.490 -4.015 4.202 1.00 94.69 597 ARG A C 1
ATOM 4700 O O . ARG A 1 597 ? 1.663 -4.133 4.524 1.00 94.69 597 ARG A O 1
ATOM 4707 N N . ASP A 1 598 ? -0.010 -4.488 3.074 1.00 94.81 598 ASP A N 1
ATOM 4708 C CA . ASP A 1 598 ? 0.730 -5.456 2.272 1.00 94.81 598 ASP A CA 1
ATOM 4709 C C . ASP A 1 598 ? 1.553 -4.778 1.158 1.00 94.81 598 ASP A C 1
ATOM 4711 O O . ASP A 1 598 ? 2.468 -5.397 0.624 1.00 94.81 598 ASP A O 1
ATOM 4715 N N . ASN A 1 599 ? 1.316 -3.488 0.877 1.00 94.50 599 ASN A N 1
ATOM 4716 C CA . ASN A 1 599 ? 2.193 -2.688 0.020 1.00 94.50 599 ASN A CA 1
ATOM 4717 C C . ASN A 1 599 ? 3.234 -1.904 0.813 1.00 94.50 599 ASN A C 1
ATOM 4719 O O . ASN A 1 599 ? 2.983 -1.392 1.906 1.00 94.50 599 ASN A O 1
ATOM 4723 N N . ARG A 1 600 ? 4.381 -1.716 0.170 1.00 95.25 600 ARG A N 1
ATOM 4724 C CA . ARG A 1 600 ? 5.458 -0.847 0.627 1.00 95.25 600 ARG A CA 1
ATOM 4725 C C . ARG A 1 600 ? 5.219 0.600 0.193 1.00 95.25 600 ARG A C 1
ATOM 4727 O O . ARG A 1 600 ? 4.832 0.846 -0.943 1.00 95.25 600 ARG A O 1
ATOM 4734 N N . PHE A 1 601 ? 5.490 1.566 1.068 1.00 95.31 601 PHE A N 1
ATOM 4735 C CA . PHE A 1 601 ? 5.400 2.999 0.757 1.00 95.31 601 PHE A CA 1
ATOM 4736 C C . PHE A 1 601 ? 6.775 3.659 0.836 1.00 95.31 601 PHE A C 1
ATOM 4738 O O . PHE A 1 601 ? 7.351 3.779 1.912 1.00 95.31 601 PHE A O 1
ATOM 4745 N N . PHE A 1 602 ? 7.284 4.096 -0.308 1.00 94.69 602 PHE A N 1
ATOM 4746 C CA . PHE A 1 602 ? 8.517 4.845 -0.485 1.00 94.69 602 PHE A CA 1
ATOM 4747 C C . PHE A 1 602 ? 8.246 6.353 -0.479 1.00 94.69 602 PHE A C 1
ATOM 4749 O O . PHE A 1 602 ? 7.421 6.850 -1.240 1.00 94.69 602 PHE A O 1
ATOM 4756 N N . PHE A 1 603 ? 8.973 7.100 0.341 1.00 94.62 603 PHE A N 1
ATOM 4757 C CA . PHE A 1 603 ? 8.908 8.556 0.416 1.00 94.62 603 PHE A CA 1
ATOM 4758 C C . PHE A 1 603 ? 10.261 9.129 0.008 1.00 94.62 603 PHE A C 1
ATOM 4760 O O . PHE A 1 603 ? 11.263 8.867 0.673 1.00 94.62 603 PHE A O 1
ATOM 4767 N N . SER A 1 604 ? 10.291 9.904 -1.078 1.00 90.12 604 SER A N 1
ATOM 4768 C CA . SER A 1 604 ? 11.539 10.445 -1.644 1.00 90.12 604 SER A CA 1
ATOM 4769 C C . SER A 1 604 ? 12.202 11.486 -0.760 1.00 90.12 604 SER A C 1
ATOM 4771 O O . SER A 1 604 ? 13.409 11.693 -0.849 1.00 90.12 604 SER A O 1
ATOM 4773 N N . THR A 1 605 ? 11.410 12.160 0.068 1.00 91.69 605 THR A N 1
ATOM 4774 C CA . THR A 1 605 ? 11.893 13.158 1.008 1.00 91.69 605 THR A CA 1
ATOM 4775 C C . THR A 1 605 ? 11.199 13.035 2.361 1.00 91.69 605 THR A C 1
ATOM 4777 O O . THR A 1 605 ? 10.073 12.550 2.505 1.00 91.69 605 THR A O 1
ATOM 4780 N N . ALA A 1 606 ? 11.858 13.588 3.372 1.00 92.06 606 ALA A N 1
ATOM 4781 C CA . ALA A 1 606 ? 11.302 13.844 4.692 1.00 92.06 606 ALA A CA 1
ATOM 4782 C C . ALA A 1 606 ? 9.970 14.635 4.654 1.00 92.06 606 ALA A C 1
ATOM 4784 O O . ALA A 1 606 ? 9.076 14.386 5.468 1.00 92.06 606 ALA A O 1
ATOM 4785 N N . ASN A 1 607 ? 9.828 15.571 3.704 1.00 91.44 607 ASN A N 1
ATOM 4786 C CA . ASN A 1 607 ? 8.619 16.379 3.515 1.00 91.44 607 ASN A CA 1
ATOM 4787 C C . ASN A 1 607 ? 7.460 15.537 2.966 1.00 91.44 607 ASN A C 1
ATOM 4789 O O . ASN A 1 607 ? 6.346 15.625 3.484 1.00 91.44 607 ASN A O 1
ATOM 4793 N N . ASP A 1 608 ? 7.735 14.687 1.973 1.00 91.75 608 ASP A N 1
ATOM 4794 C CA . ASP A 1 608 ? 6.766 13.758 1.380 1.00 91.75 608 ASP A CA 1
ATOM 4795 C C . ASP A 1 608 ? 6.144 12.860 2.449 1.00 91.75 608 ASP A C 1
ATOM 4797 O O . ASP A 1 608 ? 4.919 12.763 2.566 1.00 91.75 608 ASP A O 1
ATOM 4801 N N . PHE A 1 609 ? 7.002 12.264 3.281 1.00 95.25 609 PHE A N 1
ATOM 4802 C CA . PHE A 1 609 ? 6.591 11.442 4.411 1.00 95.25 609 PHE A CA 1
ATOM 4803 C C . PHE A 1 609 ? 5.761 12.245 5.418 1.00 95.25 609 PHE A C 1
ATOM 4805 O O . PHE A 1 609 ? 4.651 11.839 5.770 1.00 95.25 609 PHE A O 1
ATOM 4812 N N . ALA A 1 610 ? 6.260 13.403 5.866 1.00 94.38 610 ALA A N 1
ATOM 4813 C CA . ALA A 1 610 ? 5.570 14.208 6.867 1.00 94.38 610 ALA A CA 1
ATOM 4814 C C . ALA A 1 610 ? 4.175 14.637 6.394 1.00 94.38 610 ALA A C 1
ATOM 4816 O O . ALA A 1 610 ? 3.201 14.530 7.144 1.00 94.38 610 ALA A O 1
ATOM 4817 N N . PHE A 1 611 ? 4.058 15.073 5.141 1.00 92.69 611 PHE A N 1
ATOM 4818 C CA . PHE A 1 611 ? 2.787 15.473 4.554 1.00 92.69 611 PHE A CA 1
ATOM 4819 C C . PHE A 1 611 ? 1.829 14.284 4.414 1.00 92.69 611 PHE A C 1
ATOM 4821 O O . PHE A 1 611 ? 0.667 14.385 4.822 1.00 92.69 611 PHE A O 1
ATOM 4828 N N . ALA A 1 612 ? 2.301 13.146 3.891 1.00 92.94 612 ALA A N 1
ATOM 4829 C CA . ALA A 1 612 ? 1.481 11.949 3.715 1.00 92.94 612 ALA A CA 1
ATOM 4830 C C . ALA A 1 612 ? 0.930 11.438 5.050 1.00 92.94 612 ALA A C 1
ATOM 4832 O O . ALA A 1 612 ? -0.282 11.276 5.207 1.00 92.94 612 ALA A O 1
ATOM 4833 N N . ILE A 1 613 ? 1.800 11.246 6.044 1.00 95.25 613 ILE A N 1
ATOM 4834 C CA . ILE A 1 613 ? 1.407 10.721 7.354 1.00 95.25 613 ILE A CA 1
ATOM 4835 C C . ILE A 1 613 ? 0.453 11.668 8.075 1.00 95.25 613 ILE A C 1
ATOM 4837 O O . ILE A 1 613 ? -0.522 11.216 8.681 1.00 95.25 613 ILE A O 1
ATOM 4841 N N . ASN A 1 614 ? 0.684 12.979 7.995 1.00 94.19 614 ASN A N 1
ATOM 4842 C CA . ASN A 1 614 ? -0.201 13.938 8.644 1.00 94.19 614 ASN A CA 1
ATOM 4843 C C . ASN A 1 614 ? -1.565 14.063 7.951 1.00 94.19 614 ASN A C 1
ATOM 4845 O O . ASN A 1 614 ? -2.558 14.298 8.642 1.00 94.19 614 ASN A O 1
ATOM 4849 N N . SER A 1 615 ? -1.632 13.824 6.639 1.00 91.25 615 SER A N 1
ATOM 4850 C CA . SER A 1 615 ? -2.874 13.873 5.855 1.00 91.25 615 SER A CA 1
ATOM 4851 C C . SER A 1 615 ? -3.708 12.589 5.935 1.00 91.25 615 SER A C 1
ATOM 4853 O O . SER A 1 615 ? -4.910 12.614 5.668 1.00 91.25 615 SER A O 1
ATOM 4855 N N . LEU A 1 616 ? -3.107 11.454 6.304 1.00 92.50 616 LEU A N 1
ATOM 4856 C CA . LEU A 1 616 ? -3.823 10.185 6.445 1.00 92.50 616 LEU A CA 1
ATOM 4857 C C . LEU A 1 616 ? -4.737 10.183 7.682 1.00 92.50 616 LEU A C 1
ATOM 4859 O O . LEU A 1 616 ? -4.336 10.565 8.784 1.00 92.50 616 LEU A O 1
ATOM 4863 N N . GLU A 1 617 ? -5.964 9.686 7.519 1.00 92.69 617 GLU A N 1
ATOM 4864 C CA . GLU A 1 617 ? -6.878 9.410 8.636 1.00 92.69 617 GLU A CA 1
ATOM 4865 C C . GLU A 1 617 ? -6.304 8.332 9.567 1.00 92.69 617 GLU A C 1
ATOM 4867 O O . GLU A 1 617 ? -5.679 7.372 9.110 1.00 92.69 617 GLU A O 1
ATOM 4872 N N . THR A 1 618 ? -6.586 8.438 10.870 1.00 92.06 618 THR A N 1
ATOM 4873 C CA . THR A 1 618 ? -6.133 7.484 11.902 1.00 92.06 618 THR A CA 1
ATOM 4874 C C . THR A 1 618 ? -6.523 6.039 11.592 1.00 92.06 618 THR A C 1
ATOM 4876 O O . THR A 1 618 ? -5.743 5.122 11.835 1.00 92.06 618 THR A O 1
ATOM 4879 N N . ASP A 1 619 ? -7.700 5.834 10.995 1.00 91.38 619 ASP A N 1
ATOM 4880 C CA . ASP A 1 619 ? -8.177 4.505 10.613 1.00 91.38 619 ASP A CA 1
ATOM 4881 C C . ASP A 1 619 ? -7.386 3.868 9.476 1.00 91.38 619 ASP A C 1
ATOM 4883 O O . ASP A 1 619 ? -7.254 2.653 9.458 1.00 91.38 619 ASP A O 1
ATOM 4887 N N . ARG A 1 620 ? -6.863 4.652 8.531 1.00 92.88 620 ARG A N 1
ATOM 4888 C CA . ARG A 1 620 ? -6.041 4.128 7.425 1.00 92.88 620 ARG A CA 1
ATOM 4889 C C . ARG A 1 620 ? -4.615 3.888 7.900 1.00 92.88 620 ARG A C 1
ATOM 4891 O O . ARG A 1 620 ? -3.986 2.889 7.581 1.00 92.88 620 ARG A O 1
ATOM 4898 N N . PHE A 1 621 ? -4.153 4.812 8.729 1.00 92.38 621 PHE A N 1
ATOM 4899 C CA . PHE A 1 621 ? -2.811 4.858 9.266 1.00 92.38 621 PHE A CA 1
ATOM 4900 C C . PHE A 1 621 ? -2.433 3.624 10.101 1.00 92.38 621 PHE A C 1
ATOM 4902 O O . PHE A 1 621 ? -1.316 3.134 9.979 1.00 92.38 621 PHE A O 1
ATOM 4909 N N . LYS A 1 622 ? -3.369 3.062 10.878 1.00 93.56 622 LYS A N 1
ATOM 4910 C CA . LYS A 1 622 ? -3.135 1.843 11.682 1.00 93.56 622 LYS A CA 1
ATOM 4911 C C . LYS A 1 622 ? -2.793 0.593 10.859 1.00 93.56 622 LYS A C 1
ATOM 4913 O O . LYS A 1 622 ? -2.356 -0.399 11.432 1.00 93.56 622 LYS A O 1
ATOM 4918 N N . HIS A 1 623 ? -3.046 0.620 9.550 1.00 95.31 623 HIS A N 1
ATOM 4919 C CA . HIS A 1 623 ? -2.773 -0.500 8.655 1.00 95.31 623 HIS A CA 1
ATOM 4920 C C . HIS A 1 623 ? -1.411 -0.408 7.967 1.00 95.31 623 HIS A C 1
ATOM 4922 O O . HIS A 1 623 ? -1.032 -1.385 7.343 1.00 95.31 623 HIS A O 1
ATOM 4928 N N . LEU A 1 624 ? -0.677 0.707 8.068 1.00 96.00 624 LEU A N 1
ATOM 4929 C CA . LEU A 1 624 ? 0.651 0.825 7.458 1.00 96.00 624 LEU A CA 1
ATOM 4930 C C . LEU A 1 624 ? 1.625 -0.190 8.066 1.00 96.00 624 LEU A C 1
ATOM 4932 O O . LEU A 1 624 ? 1.739 -0.257 9.289 1.00 96.00 624 LEU A O 1
ATOM 4936 N N . SER A 1 625 ? 2.338 -0.947 7.226 1.00 96.50 625 SER A N 1
ATOM 4937 C CA . SER A 1 625 ? 3.281 -1.963 7.716 1.00 96.50 625 SER A CA 1
ATOM 4938 C C . SER A 1 625 ? 4.696 -1.889 7.132 1.00 96.50 625 SER A C 1
ATOM 4940 O O . SER A 1 625 ? 5.638 -2.142 7.880 1.00 96.50 625 SER A O 1
ATOM 4942 N N . ASP A 1 626 ? 4.877 -1.508 5.863 1.00 97.25 626 ASP A N 1
ATOM 4943 C CA . ASP A 1 626 ? 6.200 -1.376 5.229 1.00 97.25 626 ASP A CA 1
ATOM 4944 C C . ASP A 1 626 ? 6.392 0.050 4.702 1.00 97.25 626 ASP A C 1
ATOM 4946 O O . ASP A 1 626 ? 5.707 0.501 3.779 1.00 97.25 626 ASP A O 1
ATOM 4950 N N . ILE A 1 627 ? 7.302 0.787 5.336 1.00 97.44 627 ILE A N 1
ATOM 4951 C CA . ILE A 1 627 ? 7.583 2.186 5.022 1.00 97.44 627 ILE A CA 1
ATOM 4952 C C . ILE A 1 627 ? 9.072 2.349 4.741 1.00 97.44 627 ILE A C 1
ATOM 4954 O O . ILE A 1 627 ? 9.912 1.943 5.539 1.00 97.44 627 ILE A O 1
ATOM 4958 N N . HIS A 1 628 ? 9.394 3.010 3.635 1.00 96.81 628 HIS A N 1
ATOM 4959 C CA . HIS A 1 628 ? 10.737 3.414 3.257 1.00 96.81 628 HIS A CA 1
ATOM 4960 C C . HIS A 1 628 ? 10.791 4.941 3.159 1.00 96.81 628 HIS A C 1
ATOM 4962 O O . HIS A 1 628 ? 10.058 5.545 2.384 1.00 96.81 628 HIS A O 1
ATOM 4968 N N . ILE A 1 629 ? 11.643 5.578 3.958 1.00 96.12 629 ILE A N 1
ATOM 4969 C CA . ILE A 1 629 ? 11.818 7.029 3.994 1.00 96.12 629 ILE A CA 1
ATOM 4970 C C . ILE A 1 629 ? 13.235 7.360 3.543 1.00 96.12 629 ILE A C 1
ATOM 4972 O O . ILE A 1 629 ? 14.195 6.976 4.211 1.00 96.12 629 ILE A O 1
ATOM 4976 N N . LYS A 1 630 ? 13.362 8.126 2.460 1.00 94.38 630 LYS A N 1
ATOM 4977 C CA . LYS A 1 630 ? 14.625 8.751 2.084 1.00 94.38 630 LYS A CA 1
ATOM 4978 C C . LYS A 1 630 ? 14.777 10.074 2.832 1.00 94.38 630 LYS A C 1
ATOM 4980 O O . LYS A 1 630 ? 14.038 11.040 2.631 1.00 94.38 630 LYS A O 1
ATOM 4985 N N . LEU A 1 631 ? 15.725 10.088 3.757 1.00 93.06 631 LEU A N 1
ATOM 4986 C CA . LEU A 1 631 ? 16.086 11.200 4.623 1.00 93.06 631 LEU A CA 1
ATOM 4987 C C . LEU A 1 631 ? 17.287 11.929 4.026 1.00 93.06 631 LEU A C 1
ATOM 4989 O O . LEU A 1 631 ? 18.407 11.892 4.537 1.00 93.06 631 LEU A O 1
ATOM 4993 N N . GLU A 1 632 ? 17.025 12.617 2.922 1.00 87.69 632 GLU A N 1
ATOM 4994 C CA . GLU A 1 632 ? 17.972 13.551 2.335 1.00 87.69 632 GLU A CA 1
ATOM 4995 C C . GLU A 1 632 ? 17.776 14.934 2.963 1.00 87.69 632 GLU A C 1
ATOM 4997 O O . GLU A 1 632 ? 16.649 15.425 3.093 1.00 87.69 632 GLU A O 1
ATOM 5002 N N . TRP A 1 633 ? 18.869 15.558 3.402 1.00 80.94 633 TRP A N 1
ATOM 5003 C CA . TRP A 1 633 ? 18.799 16.911 3.933 1.00 80.94 633 TRP A CA 1
ATOM 5004 C C . TRP A 1 633 ? 18.526 17.891 2.793 1.00 80.94 633 TRP A C 1
ATOM 5006 O O . TRP A 1 633 ? 19.378 18.136 1.941 1.00 80.94 633 TRP A O 1
ATOM 5016 N N . THR A 1 634 ? 17.334 18.476 2.803 1.00 79.44 634 THR A N 1
ATOM 5017 C CA . THR A 1 634 ? 16.966 19.578 1.914 1.00 79.44 634 THR A CA 1
ATOM 5018 C C . THR A 1 634 ? 16.930 20.885 2.702 1.00 79.44 634 THR A C 1
ATOM 5020 O O . THR A 1 634 ? 16.564 20.885 3.876 1.00 79.44 634 THR A O 1
ATOM 5023 N N . TYR A 1 635 ? 17.193 22.025 2.053 1.00 76.31 635 TYR A N 1
ATOM 5024 C CA . TYR A 1 635 ? 17.126 23.366 2.670 1.00 76.31 635 TYR A CA 1
ATOM 5025 C C . TYR A 1 635 ? 15.779 23.686 3.366 1.00 76.31 635 TYR A C 1
ATOM 5027 O O . TYR A 1 635 ? 15.675 24.604 4.200 1.00 76.31 635 TYR A O 1
ATOM 5035 N N . GLU A 1 636 ? 14.728 22.939 3.024 1.00 78.88 636 GLU A N 1
ATOM 5036 C CA . GLU A 1 636 ? 13.406 22.976 3.640 1.00 78.88 636 GLU A CA 1
ATOM 5037 C C . GLU A 1 636 ? 13.244 21.853 4.670 1.00 78.88 636 GLU A C 1
ATOM 5039 O O . GLU A 1 636 ? 12.826 20.743 4.350 1.00 78.88 636 GLU A O 1
ATOM 5044 N N . TYR A 1 637 ? 13.555 22.163 5.932 1.00 78.38 637 TYR A N 1
ATOM 5045 C CA . TYR A 1 637 ? 13.231 21.273 7.044 1.00 78.38 637 TYR A CA 1
ATOM 5046 C C . TYR A 1 637 ? 11.703 21.142 7.201 1.00 78.38 637 TYR A C 1
ATOM 5048 O O . TYR A 1 637 ? 11.045 22.172 7.415 1.00 78.38 637 TYR A O 1
ATOM 5056 N N . PRO A 1 638 ? 11.133 19.921 7.168 1.00 82.06 638 PRO A N 1
ATOM 5057 C CA . PRO A 1 638 ? 9.715 19.721 7.423 1.00 82.06 638 PRO A CA 1
ATOM 5058 C C . PRO A 1 638 ? 9.419 20.029 8.887 1.00 82.06 638 PRO A C 1
ATOM 5060 O O . PRO A 1 638 ? 9.735 19.241 9.782 1.00 82.06 638 PRO A O 1
ATOM 5063 N N . GLN A 1 639 ? 8.757 21.156 9.147 1.00 87.38 639 GLN A N 1
ATOM 5064 C CA . GLN A 1 639 ? 8.310 21.502 10.502 1.00 87.38 639 GLN A CA 1
ATOM 5065 C C . GLN A 1 639 ? 7.381 20.428 11.093 1.00 87.38 639 GLN A C 1
ATOM 5067 O O . GLN A 1 639 ? 7.349 20.225 12.304 1.00 87.38 639 GLN A O 1
ATOM 5072 N N . ASP A 1 640 ? 6.685 19.693 10.225 1.00 91.88 640 ASP A N 1
ATOM 5073 C CA . ASP A 1 640 ? 5.728 18.652 10.586 1.00 91.88 640 ASP A CA 1
ATOM 5074 C C . ASP A 1 640 ? 6.337 17.246 10.742 1.00 91.88 640 ASP A C 1
ATOM 5076 O O . ASP A 1 640 ? 5.624 16.314 11.134 1.00 91.88 640 ASP A O 1
ATOM 5080 N N . LEU A 1 641 ? 7.634 17.056 10.466 1.00 93.81 641 LEU A N 1
ATOM 5081 C CA . LEU A 1 641 ? 8.267 15.736 10.571 1.00 93.81 641 LEU A CA 1
ATOM 5082 C C . LEU A 1 641 ? 8.262 15.178 12.004 1.00 93.81 641 LEU A C 1
ATOM 5084 O O . LEU A 1 641 ? 7.874 14.020 12.165 1.00 93.81 641 LEU A O 1
ATOM 5088 N N . PRO A 1 642 ? 8.559 15.960 13.062 1.00 94.44 642 PRO A N 1
ATOM 5089 C CA . PRO A 1 642 ? 8.410 15.489 14.438 1.00 94.44 642 PRO A CA 1
ATOM 5090 C C . PRO A 1 642 ? 7.025 14.926 14.756 1.00 94.44 642 PRO A C 1
ATOM 5092 O O . PRO A 1 642 ? 6.890 13.872 15.379 1.00 94.44 642 PRO A O 1
ATOM 5095 N N . ARG A 1 643 ? 5.979 15.604 14.270 1.00 95.25 643 ARG A N 1
ATOM 5096 C CA . ARG A 1 643 ? 4.590 15.176 14.441 1.00 95.25 643 ARG A CA 1
ATOM 5097 C C . ARG A 1 643 ? 4.304 13.889 13.669 1.00 95.25 643 ARG A C 1
ATOM 5099 O O . ARG A 1 643 ? 3.643 13.000 14.202 1.00 95.25 643 ARG A O 1
ATOM 5106 N N . ALA A 1 644 ? 4.814 13.769 12.444 1.00 96.38 644 ALA A N 1
ATOM 5107 C CA . ALA A 1 644 ? 4.662 12.565 11.633 1.00 96.38 644 ALA A CA 1
ATOM 5108 C C . ALA A 1 644 ? 5.364 11.350 12.260 1.00 96.38 644 ALA A C 1
ATOM 5110 O O . ALA A 1 644 ? 4.775 10.275 12.320 1.00 96.38 644 ALA A O 1
ATOM 5111 N N . LEU A 1 645 ? 6.573 11.524 12.801 1.00 96.94 645 LEU A N 1
ATOM 5112 C CA . LEU A 1 645 ? 7.306 10.470 13.512 1.00 96.94 645 LEU A CA 1
ATOM 5113 C C . LEU A 1 645 ? 6.610 10.061 14.810 1.00 96.94 645 LEU A C 1
ATOM 5115 O O . LEU A 1 645 ? 6.503 8.873 15.108 1.00 96.94 645 LEU A O 1
ATOM 5119 N N . GLN A 1 646 ? 6.071 11.027 15.556 1.00 96.00 646 GLN A N 1
ATOM 5120 C CA . GLN A 1 646 ? 5.279 10.734 16.746 1.00 96.00 646 GLN A CA 1
ATOM 5121 C C . GLN A 1 646 ? 4.020 9.932 16.401 1.00 96.00 646 GLN A C 1
ATOM 5123 O O . GLN A 1 646 ? 3.681 9.001 17.126 1.00 96.00 646 GLN A O 1
ATOM 5128 N N . ARG A 1 647 ? 3.346 10.257 15.288 1.00 96.19 647 ARG A N 1
ATOM 5129 C CA . ARG A 1 647 ? 2.246 9.435 14.772 1.00 96.19 647 ARG A CA 1
ATOM 5130 C C . ARG A 1 647 ? 2.748 8.052 14.370 1.00 96.19 647 ARG A C 1
ATOM 5132 O O . ARG A 1 647 ? 2.116 7.078 14.738 1.00 96.19 647 ARG A O 1
ATOM 5139 N N . LEU A 1 648 ? 3.880 7.933 13.673 1.00 97.06 648 LEU A N 1
ATOM 5140 C CA . LEU A 1 648 ? 4.441 6.633 13.271 1.00 97.06 648 LEU A CA 1
ATOM 5141 C C . LEU A 1 648 ? 4.680 5.705 14.465 1.00 97.06 648 LEU A C 1
ATOM 5143 O O . LEU A 1 648 ? 4.362 4.524 14.389 1.00 97.06 648 LEU A O 1
ATOM 5147 N N . ALA A 1 649 ? 5.114 6.253 15.597 1.00 95.94 649 ALA A N 1
ATOM 5148 C CA . ALA A 1 649 ? 5.270 5.495 16.833 1.00 95.94 649 ALA A CA 1
ATOM 5149 C C . ALA A 1 649 ? 3.948 4.966 17.435 1.00 95.94 649 ALA A C 1
ATOM 5151 O O . ALA A 1 649 ? 3.989 4.105 18.306 1.00 95.94 649 ALA A O 1
ATOM 5152 N N . THR A 1 650 ? 2.772 5.442 17.002 1.00 95.81 650 THR A N 1
ATOM 5153 C CA . THR A 1 650 ? 1.476 4.892 17.447 1.00 95.81 650 THR A CA 1
ATOM 5154 C C . THR A 1 650 ? 1.009 3.699 16.609 1.00 95.81 650 THR A C 1
ATOM 5156 O O . THR A 1 650 ? -0.075 3.179 16.865 1.00 95.81 650 THR A O 1
ATOM 5159 N N . VAL A 1 651 ? 1.751 3.297 15.572 1.00 95.81 651 VAL A N 1
ATOM 5160 C CA . VAL A 1 651 ? 1.408 2.132 14.744 1.00 95.81 651 VAL A CA 1
ATOM 5161 C C . VAL A 1 651 ? 1.853 0.864 15.469 1.00 95.81 651 VAL A C 1
ATOM 5163 O O . VAL A 1 651 ? 3.041 0.651 15.685 1.00 95.81 651 VAL A O 1
ATOM 5166 N N . GLU A 1 652 ? 0.897 0.019 15.856 1.00 90.88 652 GLU A N 1
ATOM 5167 C CA . GLU A 1 652 ? 1.178 -1.195 16.641 1.00 90.88 652 GLU A CA 1
ATOM 5168 C C . GLU A 1 652 ? 1.832 -2.319 15.821 1.00 90.88 652 GLU A C 1
ATOM 5170 O O . GLU A 1 652 ? 2.549 -3.132 16.392 1.00 90.88 652 GLU A O 1
ATOM 5175 N N . ASN A 1 653 ? 1.603 -2.353 14.501 1.00 92.12 653 ASN A N 1
ATOM 5176 C CA . ASN A 1 653 ? 1.978 -3.467 13.617 1.00 92.12 653 ASN A CA 1
ATOM 5177 C C . ASN A 1 653 ? 2.904 -3.029 12.467 1.00 92.12 653 ASN A C 1
ATOM 5179 O O . ASN A 1 653 ? 2.709 -3.425 11.314 1.00 92.12 653 ASN A O 1
ATOM 5183 N N . LEU A 1 654 ? 3.878 -2.162 12.751 1.00 97.06 654 LEU A N 1
ATOM 5184 C CA . LEU A 1 654 ? 4.838 -1.717 11.743 1.00 97.06 654 LEU A CA 1
ATOM 5185 C C . LEU A 1 654 ? 5.862 -2.837 11.479 1.00 97.06 654 LEU A C 1
ATOM 5187 O O . LEU A 1 654 ? 6.799 -3.036 12.244 1.00 97.06 654 LEU A O 1
ATOM 5191 N N . ARG A 1 655 ? 5.697 -3.588 10.389 1.00 96.94 655 ARG A N 1
ATOM 5192 C CA . ARG A 1 655 ? 6.554 -4.738 10.062 1.00 96.94 655 ARG A CA 1
ATOM 5193 C C . ARG A 1 655 ? 7.967 -4.317 9.655 1.00 96.94 655 ARG A C 1
ATOM 5195 O O . ARG A 1 655 ? 8.952 -4.931 10.068 1.00 96.94 655 ARG A O 1
ATOM 5202 N N . ARG A 1 656 ? 8.088 -3.292 8.813 1.00 97.50 656 ARG A N 1
ATOM 5203 C CA . ARG A 1 656 ? 9.367 -2.856 8.250 1.00 97.50 656 ARG A CA 1
ATOM 5204 C C . ARG A 1 656 ? 9.440 -1.338 8.168 1.00 97.50 656 ARG A C 1
ATOM 5206 O O . ARG A 1 656 ? 8.570 -0.694 7.590 1.00 97.50 656 ARG A O 1
ATOM 5213 N N . LEU A 1 657 ? 10.517 -0.780 8.710 1.00 98.12 657 LEU A N 1
ATOM 5214 C CA . LEU A 1 657 ? 10.896 0.614 8.519 1.00 98.12 657 LEU A CA 1
ATOM 5215 C C . LEU A 1 657 ? 12.281 0.660 7.876 1.00 98.12 657 LEU A C 1
ATOM 5217 O O . LEU A 1 657 ? 13.257 0.194 8.463 1.00 98.12 657 LEU A O 1
ATOM 5221 N N . GLN A 1 658 ? 12.358 1.209 6.670 1.00 97.69 658 GLN A N 1
ATOM 5222 C CA . GLN A 1 658 ? 13.605 1.445 5.960 1.00 97.69 658 GLN A CA 1
ATOM 5223 C C . GLN A 1 658 ? 13.920 2.944 5.950 1.00 97.69 658 GLN A C 1
ATOM 5225 O O . GLN A 1 658 ? 13.072 3.751 5.574 1.00 97.69 658 GLN A O 1
ATOM 5230 N N . LEU A 1 659 ? 15.122 3.315 6.380 1.00 97.25 659 LEU A N 1
ATOM 5231 C CA . LEU A 1 659 ? 15.599 4.694 6.426 1.00 97.25 659 LEU A CA 1
ATOM 5232 C C . LEU A 1 659 ? 16.833 4.815 5.536 1.00 97.25 659 LEU A C 1
ATOM 5234 O O . LEU A 1 659 ? 17.820 4.126 5.774 1.00 97.25 659 LEU A O 1
ATOM 5238 N N . ASP A 1 660 ? 16.773 5.681 4.534 1.00 95.94 660 ASP A N 1
ATOM 5239 C CA . ASP A 1 660 ? 17.879 5.914 3.608 1.00 95.94 660 ASP A CA 1
ATOM 5240 C C . ASP A 1 660 ? 18.483 7.297 3.853 1.00 95.94 660 ASP A C 1
ATOM 5242 O O . ASP A 1 660 ? 17.796 8.306 3.696 1.00 95.94 660 ASP A O 1
ATOM 5246 N N . PHE A 1 661 ? 19.743 7.357 4.276 1.00 94.69 661 PHE A N 1
ATOM 5247 C CA . PHE A 1 661 ? 20.453 8.610 4.545 1.00 94.69 661 PHE A CA 1
ATOM 5248 C C . PHE A 1 661 ? 21.555 8.831 3.507 1.00 94.69 661 PHE A C 1
ATOM 5250 O O . PHE A 1 661 ? 22.194 7.887 3.059 1.00 94.69 661 PHE A O 1
ATOM 5257 N N . SER A 1 662 ? 21.842 10.087 3.160 1.00 88.94 662 SER A N 1
ATOM 5258 C CA . SER A 1 662 ? 22.944 10.406 2.242 1.00 88.94 662 SER A CA 1
ATOM 5259 C C . SER A 1 662 ? 24.321 10.152 2.876 1.00 88.94 662 SER A C 1
ATOM 5261 O O . SER A 1 662 ? 24.979 9.164 2.554 1.00 88.94 662 SER A O 1
ATOM 5263 N N . THR A 1 663 ? 24.762 11.019 3.795 1.00 90.94 663 THR A N 1
ATOM 5264 C CA . THR A 1 663 ? 26.025 10.878 4.546 1.00 90.94 663 THR A CA 1
ATOM 5265 C C . THR A 1 663 ? 25.915 11.478 5.951 1.00 90.94 663 THR A C 1
ATOM 5267 O O . THR A 1 663 ? 25.155 12.425 6.176 1.00 90.94 663 THR A O 1
ATOM 5270 N N . ASP A 1 664 ? 26.699 10.964 6.908 1.00 90.31 664 ASP A N 1
ATOM 5271 C CA . ASP A 1 664 ? 26.744 11.484 8.292 1.00 90.31 664 ASP A CA 1
ATOM 5272 C C . ASP A 1 664 ? 27.113 12.980 8.345 1.00 90.31 664 ASP A C 1
ATOM 5274 O O . ASP A 1 664 ? 26.572 13.765 9.132 1.00 90.31 664 ASP A O 1
ATOM 5278 N N . ASP A 1 665 ? 28.033 13.380 7.468 1.00 89.88 665 ASP A N 1
ATOM 5279 C CA . ASP A 1 665 ? 28.609 14.719 7.413 1.00 89.88 665 ASP A CA 1
ATOM 5280 C C . ASP A 1 665 ? 27.573 15.805 7.133 1.00 89.88 665 ASP A C 1
ATOM 5282 O O . ASP A 1 665 ? 27.637 16.882 7.730 1.00 89.88 665 ASP A O 1
ATOM 5286 N N . VAL A 1 666 ? 26.604 15.527 6.259 1.00 89.44 666 VAL A N 1
ATOM 5287 C CA . VAL A 1 666 ? 25.555 16.488 5.894 1.00 89.44 666 VAL A CA 1
ATOM 5288 C C . VAL A 1 666 ? 24.724 16.867 7.124 1.00 89.44 666 VAL A C 1
ATOM 5290 O O . VAL A 1 666 ? 24.416 18.040 7.335 1.00 89.44 666 VAL A O 1
ATOM 5293 N N . TRP A 1 667 ? 24.440 15.901 7.999 1.00 90.31 667 TRP A N 1
ATOM 5294 C CA . TRP A 1 667 ? 23.663 16.135 9.215 1.00 90.31 667 TRP A CA 1
ATOM 5295 C C . TRP A 1 667 ? 24.469 16.848 10.309 1.00 90.31 667 TRP A C 1
ATOM 5297 O O . TRP A 1 667 ? 23.945 17.725 11.000 1.00 90.31 667 TRP A O 1
ATOM 5307 N N . LEU A 1 668 ? 25.756 16.530 10.466 1.00 91.94 668 LEU A N 1
ATOM 5308 C CA . LEU A 1 668 ? 26.615 17.168 11.474 1.00 91.94 668 LEU A CA 1
ATOM 5309 C C . LEU A 1 668 ? 27.040 18.594 11.076 1.00 91.94 668 LEU A C 1
ATOM 5311 O O . LEU A 1 668 ? 27.185 19.470 11.938 1.00 91.94 668 LEU A O 1
ATOM 5315 N N . LYS A 1 669 ? 27.204 18.854 9.772 1.00 90.56 669 LYS A N 1
ATOM 5316 C CA . LYS A 1 669 ? 27.677 20.135 9.218 1.00 90.56 669 LYS A CA 1
ATOM 5317 C C . LYS A 1 669 ? 26.558 21.133 8.893 1.00 90.56 669 LYS A C 1
ATOM 5319 O O . LYS A 1 669 ? 26.875 22.203 8.381 1.00 90.56 669 LYS A O 1
ATOM 5324 N N . MET A 1 670 ? 25.306 20.842 9.264 1.00 89.12 670 MET A N 1
ATOM 5325 C CA . MET A 1 670 ? 24.153 21.742 9.104 1.00 89.12 670 MET A CA 1
ATOM 5326 C C . MET A 1 670 ? 24.457 23.193 9.499 1.00 89.12 670 MET A C 1
ATOM 5328 O O . MET A 1 670 ? 25.141 23.466 10.495 1.00 89.12 670 MET A O 1
ATOM 5332 N N . GLU A 1 671 ? 23.898 24.154 8.775 1.00 90.31 671 GLU A N 1
ATOM 5333 C CA . GLU A 1 671 ? 24.093 25.569 9.063 1.00 90.31 671 GLU A CA 1
ATOM 5334 C C . GLU A 1 671 ? 23.309 26.028 10.302 1.00 90.31 671 GLU A C 1
ATOM 5336 O O . GLU A 1 671 ? 22.314 25.438 10.726 1.00 90.31 671 GLU A O 1
ATOM 5341 N N . ALA A 1 672 ? 23.719 27.146 10.908 1.00 89.62 672 ALA A N 1
ATOM 5342 C CA . ALA A 1 672 ? 23.019 27.691 12.075 1.00 89.62 672 ALA A CA 1
ATOM 5343 C C . ALA A 1 672 ? 21.551 28.058 11.774 1.00 89.62 672 ALA A C 1
ATOM 5345 O O . ALA A 1 672 ? 20.687 27.902 12.637 1.00 89.62 672 ALA A O 1
ATOM 5346 N N . LYS A 1 673 ? 21.255 28.525 10.552 1.00 89.44 673 LYS A N 1
ATOM 5347 C CA . LYS A 1 673 ? 19.890 28.848 10.105 1.00 89.44 673 LYS A CA 1
ATOM 5348 C C . LYS A 1 673 ? 19.005 27.601 10.062 1.00 89.44 673 LYS A C 1
ATOM 5350 O O . LYS A 1 673 ? 17.847 27.656 10.465 1.00 89.44 673 LYS A O 1
ATOM 5355 N N . GLU A 1 674 ? 19.565 26.485 9.623 1.00 87.00 674 GLU A N 1
ATOM 5356 C CA . GLU A 1 674 ? 18.900 25.188 9.527 1.00 87.00 674 GLU A CA 1
ATOM 5357 C C . GLU A 1 674 ? 18.624 24.591 10.907 1.00 87.00 674 GLU A C 1
ATOM 5359 O O . GLU A 1 674 ? 17.491 24.213 11.204 1.00 87.00 674 GLU A O 1
ATOM 5364 N N . ARG A 1 675 ? 19.611 24.647 11.811 1.00 89.25 675 ARG A N 1
ATOM 5365 C CA . ARG A 1 675 ? 19.434 24.262 13.221 1.00 89.25 675 ARG A CA 1
ATOM 5366 C C . ARG A 1 675 ? 18.284 25.013 13.893 1.00 89.25 675 ARG A C 1
ATOM 5368 O O . ARG A 1 675 ? 17.479 24.401 14.596 1.00 89.25 675 ARG A O 1
ATOM 5375 N N . ARG A 1 676 ? 18.159 26.320 13.634 1.00 87.88 676 ARG A N 1
ATOM 5376 C CA . ARG A 1 676 ? 17.053 27.140 14.160 1.00 87.88 676 ARG A CA 1
ATOM 5377 C C . ARG A 1 676 ? 15.690 26.684 13.638 1.00 87.88 676 ARG A C 1
ATOM 5379 O O . ARG A 1 676 ? 14.742 26.671 14.415 1.00 87.88 676 ARG A O 1
ATOM 5386 N N . LYS A 1 677 ? 15.583 26.264 12.368 1.00 84.94 677 LYS A N 1
ATOM 5387 C CA . LYS A 1 677 ? 14.326 25.718 11.812 1.00 84.94 677 LYS A CA 1
ATOM 5388 C C . LYS A 1 677 ? 13.886 24.429 12.516 1.00 84.94 677 LYS A C 1
ATOM 5390 O O . LYS A 1 677 ? 12.691 24.182 12.612 1.00 84.94 677 LYS A O 1
ATOM 5395 N N . MET A 1 678 ? 14.828 23.658 13.059 1.00 83.56 678 MET A N 1
ATOM 5396 C CA . MET A 1 678 ? 14.545 22.476 13.886 1.00 83.56 678 MET A CA 1
ATOM 5397 C C . MET A 1 678 ? 14.222 22.808 15.354 1.00 83.56 678 MET A C 1
ATOM 5399 O O . MET A 1 678 ? 14.142 21.907 16.187 1.00 83.56 678 MET A O 1
ATOM 5403 N N . GLY A 1 679 ? 14.090 24.090 15.710 1.00 85.94 679 GLY A N 1
ATOM 5404 C CA . GLY A 1 679 ? 13.870 24.532 17.089 1.00 85.94 679 GLY A CA 1
ATOM 5405 C C . GLY A 1 679 ? 15.130 24.520 17.963 1.00 85.94 679 GLY A C 1
ATOM 5406 O O . GLY A 1 679 ? 15.039 24.699 19.178 1.00 85.94 679 GLY A O 1
ATOM 5407 N N . VAL A 1 680 ? 16.322 24.331 17.382 1.00 87.81 680 VAL A N 1
ATOM 5408 C CA . VAL A 1 680 ? 17.588 24.361 18.124 1.00 87.81 680 VAL A CA 1
ATOM 5409 C C . VAL A 1 680 ? 18.161 25.778 18.100 1.00 87.81 680 VAL A C 1
ATOM 5411 O O . VAL A 1 680 ? 18.803 26.201 17.141 1.00 87.81 680 VAL A O 1
ATOM 5414 N N . ASN A 1 681 ? 17.985 26.510 19.203 1.00 85.75 681 ASN A N 1
ATOM 5415 C CA . ASN A 1 681 ? 18.485 27.886 19.357 1.00 85.75 681 ASN A CA 1
ATOM 5416 C C . ASN A 1 681 ? 20.002 27.985 19.619 1.00 85.75 681 ASN A C 1
ATOM 5418 O O . ASN A 1 681 ? 20.530 29.077 19.828 1.00 85.75 681 ASN A O 1
ATOM 5422 N N . ARG A 1 682 ? 20.730 26.862 19.632 1.00 79.88 682 ARG A N 1
ATOM 5423 C CA . ARG A 1 682 ? 22.162 26.849 19.957 1.00 79.88 682 ARG A CA 1
ATOM 5424 C C . ARG A 1 682 ? 23.007 27.253 18.738 1.00 79.88 682 ARG A C 1
ATOM 5426 O O . ARG A 1 682 ? 22.839 26.677 17.664 1.00 79.88 682 ARG A O 1
ATOM 5433 N N . PRO A 1 683 ? 23.969 28.184 18.889 1.00 77.94 683 PRO A N 1
ATOM 5434 C CA . PRO A 1 683 ? 24.827 28.605 17.781 1.00 77.94 683 PRO A CA 1
ATOM 5435 C C . PRO A 1 683 ? 25.866 27.542 17.391 1.00 77.94 683 PRO A C 1
ATOM 5437 O O . PRO A 1 683 ? 26.312 27.520 16.244 1.00 77.94 683 PRO A O 1
ATOM 5440 N N . ARG A 1 684 ? 26.239 26.646 18.316 1.00 88.31 684 ARG A N 1
ATOM 5441 C CA . ARG A 1 684 ? 27.289 25.635 18.109 1.00 88.31 684 ARG A CA 1
ATOM 5442 C C . ARG A 1 684 ? 26.857 24.551 17.114 1.00 88.31 684 ARG A C 1
ATOM 5444 O O . ARG A 1 684 ? 25.683 24.192 17.066 1.00 88.31 684 ARG A O 1
ATOM 5451 N N . LYS A 1 685 ? 27.822 24.052 16.331 1.00 92.00 685 LYS A N 1
ATOM 5452 C CA . LYS A 1 685 ? 27.648 22.897 15.434 1.00 92.00 685 LYS A CA 1
ATOM 5453 C C . LYS A 1 685 ? 27.331 21.637 16.242 1.00 92.00 685 LYS A C 1
ATOM 5455 O O . LYS A 1 685 ? 27.728 21.549 17.406 1.00 92.00 685 LYS A O 1
ATOM 5460 N N . PHE A 1 686 ? 26.615 20.693 15.633 1.00 93.12 686 PHE A N 1
ATOM 5461 C CA . PHE A 1 686 ? 26.395 19.392 16.252 1.00 93.12 686 PHE A CA 1
ATOM 5462 C C . PHE A 1 686 ? 27.707 18.612 16.233 1.00 93.12 686 PHE A C 1
ATOM 5464 O O . PHE A 1 686 ? 28.348 18.493 15.196 1.00 93.12 686 PHE A O 1
ATOM 5471 N N . ILE A 1 687 ? 28.125 18.134 17.401 1.00 93.50 687 ILE A N 1
ATOM 5472 C CA . ILE A 1 687 ? 29.332 17.303 17.548 1.00 93.50 687 ILE A CA 1
ATOM 5473 C C . ILE A 1 687 ? 28.938 15.824 17.592 1.00 93.50 687 ILE A C 1
ATOM 5475 O O . ILE A 1 687 ? 29.720 14.949 17.241 1.00 93.50 687 ILE A O 1
ATOM 5479 N N . ARG A 1 688 ? 27.710 15.547 18.038 1.00 93.94 688 ARG A N 1
ATOM 5480 C CA . ARG A 1 688 ? 27.164 14.207 18.218 1.00 93.94 688 ARG A CA 1
ATOM 5481 C C . ARG A 1 688 ? 25.752 14.141 17.646 1.00 93.94 688 ARG A C 1
ATOM 5483 O O . ARG A 1 688 ? 25.027 15.135 17.662 1.00 93.94 688 ARG A O 1
ATOM 5490 N N . ILE A 1 689 ? 25.360 12.958 17.190 1.00 95.00 689 ILE A N 1
ATOM 5491 C CA . ILE A 1 689 ? 24.074 12.712 16.518 1.00 95.00 689 ILE A CA 1
ATOM 5492 C C . ILE A 1 689 ? 22.891 12.807 17.483 1.00 95.00 689 ILE A C 1
ATOM 5494 O O . ILE A 1 689 ? 21.827 13.289 17.108 1.00 95.00 689 ILE A O 1
ATOM 5498 N N . ASP A 1 690 ? 23.102 12.465 18.752 1.00 93.88 690 ASP A N 1
ATOM 5499 C CA . ASP A 1 690 ? 22.105 12.605 19.819 1.00 93.88 690 ASP A CA 1
ATOM 5500 C C . ASP A 1 690 ? 21.694 14.061 20.097 1.00 93.88 690 ASP A C 1
ATOM 5502 O O . ASP A 1 690 ? 20.659 14.315 20.711 1.00 93.88 690 ASP A O 1
ATOM 5506 N N . GLN A 1 691 ? 22.478 15.036 19.629 1.00 93.56 691 GLN A N 1
ATOM 5507 C CA . G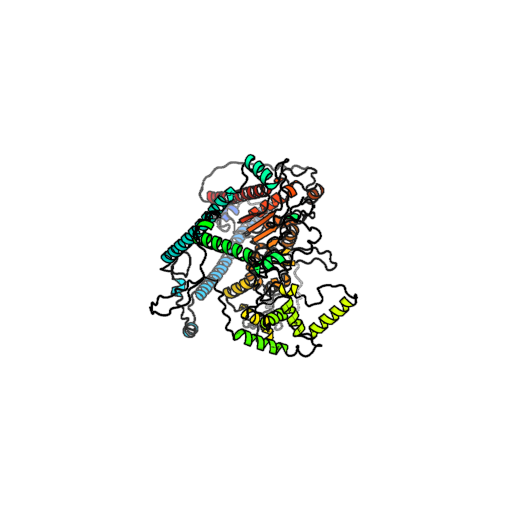LN A 1 691 ? 22.137 16.454 19.728 1.00 93.56 691 GLN A CA 1
ATOM 5508 C C . GLN A 1 691 ? 21.098 16.885 18.688 1.00 93.56 691 GLN A C 1
ATOM 5510 O O . GLN A 1 691 ? 20.534 17.974 18.824 1.00 93.56 691 GLN A O 1
ATOM 5515 N N . ILE A 1 692 ? 20.853 16.067 17.659 1.00 93.19 692 ILE A N 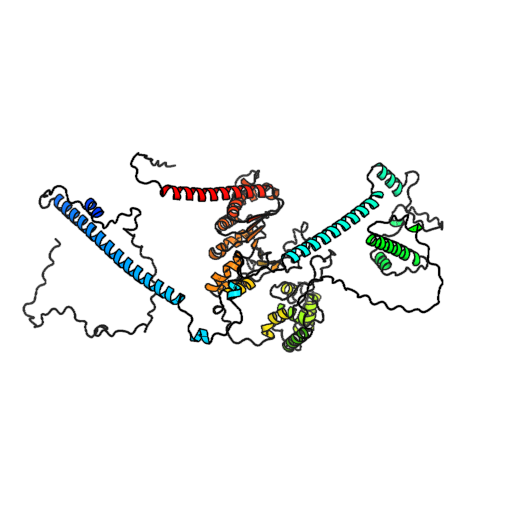1
ATOM 5516 C CA . ILE A 1 692 ? 19.894 16.342 16.593 1.00 93.19 692 ILE A CA 1
ATOM 5517 C C . ILE A 1 692 ? 18.520 15.815 17.051 1.00 93.19 692 ILE A C 1
ATOM 5519 O O . ILE A 1 692 ? 18.323 14.600 17.100 1.00 93.19 692 ILE A O 1
ATOM 5523 N N . PRO A 1 693 ? 17.537 16.686 17.366 1.00 91.00 693 PRO A N 1
ATOM 5524 C CA . PRO A 1 693 ? 16.287 16.263 18.013 1.00 91.00 693 PRO A CA 1
ATOM 5525 C C . PRO A 1 693 ? 15.501 15.197 17.241 1.00 91.00 693 PRO A C 1
ATOM 5527 O O . PRO A 1 693 ? 14.835 14.351 17.837 1.00 91.00 693 PRO A O 1
ATOM 5530 N N . ILE A 1 694 ? 15.598 15.223 15.911 1.00 93.44 694 ILE A N 1
ATOM 5531 C CA . ILE A 1 694 ? 14.884 14.294 15.040 1.00 93.44 694 ILE A CA 1
ATOM 5532 C C . ILE A 1 694 ? 15.401 12.859 15.138 1.00 93.44 694 ILE A C 1
ATOM 5534 O O . ILE A 1 694 ? 14.623 11.928 14.969 1.00 93.44 694 ILE A O 1
ATOM 5538 N N . MET A 1 695 ? 16.680 12.668 15.470 1.00 95.62 695 MET A N 1
ATOM 5539 C CA . MET A 1 695 ? 17.293 11.340 15.554 1.00 95.62 695 MET A CA 1
ATOM 5540 C C . MET A 1 695 ? 16.723 10.549 16.731 1.00 95.62 695 MET A C 1
ATOM 5542 O O . MET A 1 695 ? 16.445 9.360 16.605 1.00 95.62 695 MET A O 1
ATOM 5546 N N . VAL A 1 696 ? 16.436 11.232 17.843 1.00 95.06 696 VAL A N 1
ATOM 5547 C CA . VAL A 1 696 ? 15.749 10.641 19.002 1.00 95.06 696 VAL A CA 1
ATOM 5548 C C . VAL A 1 696 ? 14.331 10.198 18.625 1.00 95.06 696 VAL A C 1
ATOM 5550 O O . VAL A 1 696 ? 13.890 9.111 18.993 1.00 95.06 696 VAL A O 1
ATOM 5553 N N . GLN A 1 697 ? 13.606 11.025 17.867 1.00 95.69 697 GLN A N 1
ATOM 5554 C CA . GLN A 1 697 ? 12.236 10.724 17.438 1.00 95.69 697 GLN A CA 1
ATOM 5555 C C . GLN A 1 697 ? 12.190 9.605 16.393 1.00 95.69 697 GLN A C 1
ATOM 5557 O O . GLN A 1 697 ? 11.296 8.762 16.448 1.00 95.69 697 GLN A O 1
ATOM 5562 N N . LEU A 1 698 ? 13.165 9.567 15.481 1.00 96.62 698 LEU A N 1
ATOM 5563 C CA . LEU A 1 698 ? 13.351 8.482 14.520 1.00 96.62 698 LEU A CA 1
ATOM 5564 C C . LEU A 1 698 ? 13.639 7.166 15.236 1.00 96.62 698 LEU A C 1
ATOM 5566 O O . LEU A 1 698 ? 12.955 6.187 14.963 1.00 96.62 698 LEU A O 1
ATOM 5570 N N . ALA A 1 699 ? 14.571 7.146 16.193 1.00 97.69 699 ALA A N 1
ATOM 5571 C CA . ALA A 1 699 ? 14.852 5.956 16.993 1.00 97.69 699 ALA A CA 1
ATOM 5572 C C . ALA A 1 699 ? 13.617 5.497 17.787 1.00 97.69 699 ALA A C 1
ATOM 5574 O O . ALA A 1 699 ? 13.311 4.305 17.845 1.00 97.69 699 ALA A O 1
ATOM 5575 N N . PHE A 1 700 ? 12.844 6.436 18.339 1.00 97.06 700 PHE A N 1
ATOM 5576 C CA . PHE A 1 700 ? 11.590 6.118 19.017 1.00 97.06 700 PHE A CA 1
ATOM 5577 C C . PHE A 1 700 ? 10.548 5.494 18.075 1.00 97.06 700 PHE A C 1
ATOM 5579 O O . PHE A 1 700 ? 9.983 4.448 18.403 1.00 97.06 700 PHE A O 1
ATOM 5586 N N . ALA A 1 701 ? 10.327 6.068 16.890 1.00 97.06 701 ALA A N 1
ATOM 5587 C CA . ALA A 1 701 ? 9.435 5.493 15.883 1.00 97.06 701 ALA A CA 1
ATOM 5588 C C . ALA A 1 701 ? 9.935 4.118 15.398 1.00 97.06 701 ALA A C 1
ATOM 5590 O O . ALA A 1 701 ? 9.173 3.155 15.384 1.00 97.06 701 ALA A O 1
ATOM 5591 N N . ALA A 1 702 ? 11.230 3.991 15.109 1.00 97.69 702 ALA A N 1
ATOM 5592 C CA . ALA A 1 702 ? 11.870 2.750 14.681 1.00 97.69 702 ALA A CA 1
ATOM 5593 C C . ALA A 1 702 ? 11.810 1.635 15.736 1.00 97.69 702 ALA A C 1
ATOM 5595 O O . ALA A 1 702 ? 11.765 0.459 15.385 1.00 97.69 702 ALA A O 1
ATOM 5596 N N . SER A 1 703 ? 11.739 1.973 17.028 1.00 97.50 703 SER A N 1
ATOM 5597 C CA . SER A 1 703 ? 11.578 0.978 18.098 1.00 97.50 703 SER A CA 1
ATOM 5598 C C . SER A 1 703 ? 10.244 0.222 18.048 1.00 97.50 703 SER A C 1
ATOM 5600 O O . SER A 1 703 ? 10.141 -0.862 18.626 1.00 97.50 703 SER A O 1
ATOM 5602 N N . HIS A 1 704 ? 9.253 0.762 17.331 1.00 96.38 704 HIS A N 1
ATOM 5603 C CA . HIS A 1 704 ? 7.958 0.125 17.089 1.00 96.38 704 HIS A CA 1
ATOM 5604 C C . HIS A 1 704 ? 7.955 -0.753 15.832 1.00 96.38 704 HIS A C 1
ATOM 5606 O O . HIS A 1 704 ? 7.004 -1.503 15.644 1.00 96.38 704 HIS A O 1
ATOM 5612 N N . ALA A 1 705 ? 9.003 -0.689 15.002 1.00 97.44 705 ALA A N 1
ATOM 5613 C CA . ALA A 1 705 ? 9.136 -1.546 13.834 1.00 97.44 705 ALA A CA 1
ATOM 5614 C C . ALA A 1 705 ? 9.705 -2.925 14.210 1.00 97.44 705 ALA A C 1
ATOM 5616 O O . ALA A 1 705 ? 10.653 -3.019 15.004 1.00 97.44 705 ALA A O 1
ATOM 5617 N N . ASP A 1 706 ? 9.194 -3.994 13.595 1.00 97.00 706 ASP A N 1
ATOM 5618 C CA . ASP A 1 706 ? 9.767 -5.336 13.759 1.00 97.00 706 ASP A CA 1
ATOM 5619 C C . ASP A 1 706 ? 11.165 -5.387 13.135 1.00 97.00 706 ASP A C 1
ATOM 5621 O O . ASP A 1 706 ? 12.141 -5.730 13.808 1.00 97.00 706 ASP A O 1
ATOM 5625 N N . THR A 1 707 ? 11.264 -4.956 11.874 1.00 97.69 707 THR A N 1
ATOM 5626 C CA . THR A 1 707 ? 12.510 -4.891 11.101 1.00 97.69 707 THR A CA 1
ATOM 5627 C C . THR A 1 707 ? 12.888 -3.441 10.809 1.00 97.69 707 THR A C 1
ATOM 5629 O O . THR A 1 707 ? 12.124 -2.711 10.177 1.00 97.69 707 THR A O 1
ATOM 5632 N N . LEU A 1 708 ? 14.088 -3.036 11.224 1.00 97.94 708 LEU A N 1
ATOM 5633 C CA . LEU A 1 708 ? 14.697 -1.755 10.865 1.00 97.94 708 LEU A CA 1
ATOM 5634 C C . LEU A 1 708 ? 15.811 -2.003 9.845 1.00 97.94 708 LEU A C 1
ATOM 5636 O O . LEU A 1 708 ? 16.677 -2.841 10.082 1.00 97.94 708 LEU A O 1
ATOM 5640 N N . VAL A 1 709 ? 15.788 -1.276 8.731 1.00 97.56 709 VAL A N 1
ATOM 5641 C CA . VAL A 1 709 ? 16.850 -1.302 7.718 1.00 97.56 709 VAL A CA 1
ATOM 5642 C C . VAL A 1 709 ? 17.348 0.120 7.516 1.00 97.56 709 VAL A C 1
ATOM 5644 O O . VAL A 1 709 ? 16.568 0.985 7.132 1.00 97.56 709 VAL A O 1
ATOM 5647 N N . ILE A 1 710 ? 18.629 0.366 7.764 1.00 97.06 710 ILE A N 1
ATOM 5648 C CA . ILE A 1 710 ? 19.258 1.657 7.485 1.00 97.06 710 ILE A CA 1
ATOM 5649 C C . ILE A 1 710 ? 20.164 1.476 6.267 1.00 97.06 710 ILE A C 1
ATOM 5651 O O . ILE A 1 710 ? 20.966 0.544 6.223 1.00 97.06 710 ILE A O 1
ATOM 5655 N N . THR A 1 711 ? 19.985 2.316 5.251 1.00 95.25 711 THR A N 1
ATOM 5656 C CA . THR A 1 711 ? 20.798 2.330 4.029 1.00 95.25 711 THR A CA 1
ATOM 5657 C C . THR A 1 711 ? 21.522 3.668 3.881 1.00 95.25 711 THR A C 1
ATOM 5659 O O . THR A 1 711 ? 21.083 4.682 4.424 1.00 95.25 711 THR A O 1
ATOM 5662 N N . GLY A 1 712 ? 22.660 3.650 3.179 1.00 91.69 712 GLY A N 1
ATOM 5663 C CA . GLY A 1 712 ? 23.496 4.830 2.934 1.00 91.69 712 GLY A CA 1
ATOM 5664 C C . GLY A 1 712 ? 24.860 4.803 3.630 1.00 91.69 712 GLY A C 1
ATOM 5665 O O . GLY A 1 712 ? 25.139 3.943 4.466 1.00 91.69 712 GLY A O 1
ATOM 5666 N N . GLN A 1 713 ? 25.731 5.759 3.292 1.00 90.81 713 GLN A N 1
ATOM 5667 C CA . GLN A 1 713 ? 27.074 5.896 3.878 1.00 90.81 713 GLN A CA 1
ATOM 5668 C C . GLN A 1 713 ? 27.011 6.676 5.208 1.00 90.81 713 GLN A C 1
ATOM 5670 O O . GLN A 1 713 ? 27.521 7.792 5.321 1.00 90.81 713 GLN A O 1
ATOM 5675 N N . CYS A 1 714 ? 26.325 6.112 6.207 1.00 93.31 714 CYS A N 1
ATOM 5676 C CA . CYS A 1 714 ? 25.993 6.796 7.463 1.00 93.31 714 CYS A CA 1
ATOM 5677 C C . CYS A 1 714 ? 26.254 5.939 8.720 1.00 93.31 714 CYS A C 1
ATOM 5679 O O . CYS A 1 714 ? 25.344 5.567 9.461 1.00 93.31 714 CYS A O 1
ATOM 5681 N N . THR A 1 715 ? 27.516 5.583 8.966 1.00 95.75 715 THR A N 1
ATOM 5682 C CA . THR A 1 715 ? 27.885 4.648 10.044 1.00 95.75 715 THR A CA 1
ATOM 5683 C C . THR A 1 715 ? 27.598 5.201 11.438 1.00 95.75 715 THR A C 1
ATOM 5685 O O . THR A 1 715 ? 27.225 4.445 12.339 1.00 95.75 715 THR A O 1
ATOM 5688 N N . LEU A 1 716 ? 27.736 6.515 11.634 1.00 96.38 716 LEU A N 1
ATOM 5689 C CA . LEU A 1 716 ? 27.470 7.146 12.922 1.00 96.38 716 LEU A CA 1
ATOM 5690 C C . LEU A 1 716 ? 25.960 7.211 13.201 1.00 96.38 716 LEU A C 1
ATOM 5692 O O . LEU A 1 716 ? 25.540 6.949 14.332 1.00 96.38 716 LEU A O 1
ATOM 5696 N N . ILE A 1 717 ? 25.145 7.559 12.195 1.00 96.00 717 ILE A N 1
ATOM 5697 C CA . ILE A 1 717 ? 23.678 7.612 12.327 1.00 96.00 717 ILE A CA 1
ATOM 5698 C C . ILE A 1 717 ? 23.117 6.212 12.552 1.00 96.00 717 ILE A C 1
ATOM 5700 O O . ILE A 1 717 ? 22.335 6.031 13.488 1.00 96.00 717 ILE A O 1
ATOM 5704 N N . ASP A 1 718 ? 23.548 5.234 11.756 1.00 97.19 718 ASP A N 1
ATOM 5705 C CA . ASP A 1 718 ? 23.153 3.834 11.908 1.00 97.19 718 ASP A CA 1
ATOM 5706 C C . ASP A 1 718 ? 23.464 3.331 13.324 1.00 97.19 718 ASP A C 1
ATOM 5708 O O . ASP A 1 718 ? 22.555 2.941 14.058 1.00 97.19 718 ASP A O 1
ATOM 5712 N N . GLY A 1 719 ? 24.716 3.467 13.778 1.00 97.38 719 GLY A N 1
ATOM 5713 C CA . GLY A 1 719 ? 25.123 3.026 15.114 1.00 97.38 719 GLY A CA 1
ATOM 5714 C C . GLY A 1 719 ? 24.360 3.706 16.258 1.00 97.38 719 GLY A C 1
ATOM 5715 O O . GLY A 1 719 ? 24.054 3.065 17.267 1.00 97.38 719 GLY A O 1
ATOM 5716 N N . TYR A 1 720 ? 24.006 4.988 16.113 1.00 97.75 720 TYR A N 1
ATOM 5717 C CA . TYR A 1 720 ? 23.184 5.685 17.103 1.00 97.75 720 TYR A CA 1
ATOM 5718 C C . TYR A 1 720 ? 21.737 5.172 17.117 1.00 97.75 720 TYR A C 1
ATOM 5720 O O . TYR A 1 720 ? 21.216 4.839 18.185 1.00 97.75 720 TYR A O 1
ATOM 5728 N N . ILE A 1 721 ? 21.083 5.098 15.951 1.00 97.75 721 ILE A N 1
ATOM 5729 C CA . ILE A 1 721 ? 19.675 4.695 15.852 1.00 97.75 721 ILE A CA 1
ATOM 5730 C C . ILE A 1 721 ? 19.511 3.229 16.261 1.00 97.75 721 ILE A C 1
ATOM 5732 O O . ILE A 1 721 ? 18.613 2.933 17.050 1.00 97.75 721 ILE A O 1
ATOM 5736 N N . THR A 1 722 ? 20.364 2.313 15.790 1.00 97.88 722 THR A N 1
ATOM 5737 C CA . THR A 1 722 ? 20.269 0.889 16.156 1.00 97.88 722 THR A CA 1
ATOM 5738 C C . THR A 1 722 ? 20.493 0.679 17.650 1.00 97.88 722 THR A C 1
ATOM 5740 O O . THR A 1 722 ? 19.717 -0.039 18.288 1.00 97.88 722 THR A O 1
ATOM 5743 N N . GLY A 1 723 ? 21.484 1.360 18.237 1.00 97.81 723 GLY A N 1
ATOM 5744 C CA . GLY A 1 723 ? 21.761 1.312 19.672 1.00 97.81 723 GLY A CA 1
ATOM 5745 C C . GLY A 1 723 ? 20.591 1.824 20.515 1.00 97.81 723 GLY A C 1
ATOM 5746 O O . GLY A 1 723 ? 20.182 1.175 21.483 1.00 97.81 723 GLY A O 1
ATOM 5747 N N . GLU A 1 724 ? 19.996 2.950 20.124 1.00 97.94 724 GLU A N 1
ATOM 5748 C CA . GLU A 1 724 ? 18.858 3.535 20.833 1.00 97.94 724 GLU A CA 1
ATOM 5749 C C . GLU A 1 724 ? 17.578 2.699 20.665 1.00 97.94 724 GLU A C 1
ATOM 5751 O O . GLU A 1 724 ? 16.843 2.488 21.631 1.00 97.94 724 GLU A O 1
ATOM 5756 N N . VAL A 1 725 ? 17.340 2.130 19.480 1.00 97.88 725 VAL A N 1
ATOM 5757 C CA . VAL A 1 725 ? 16.239 1.186 19.230 1.00 97.88 725 VAL A CA 1
ATOM 5758 C C . VAL A 1 725 ? 16.377 -0.064 20.098 1.00 97.88 725 VAL A C 1
ATOM 5760 O O . VAL A 1 725 ? 15.396 -0.481 20.718 1.00 97.88 725 VAL A O 1
ATOM 5763 N N . ALA A 1 726 ? 17.579 -0.638 20.203 1.00 97.94 726 ALA A N 1
ATOM 5764 C CA . ALA A 1 726 ? 17.842 -1.780 21.075 1.00 97.94 726 ALA A CA 1
ATOM 5765 C C . ALA A 1 726 ? 17.579 -1.433 22.550 1.00 97.94 726 ALA A C 1
ATOM 5767 O O . ALA A 1 726 ? 16.894 -2.182 23.253 1.00 97.94 726 ALA A O 1
ATOM 5768 N N . ARG A 1 727 ? 18.037 -0.257 23.002 1.00 98.12 727 ARG A N 1
ATOM 5769 C CA . ARG A 1 727 ? 17.790 0.256 24.358 1.00 98.12 727 ARG A CA 1
ATOM 5770 C C . ARG A 1 727 ? 16.295 0.409 24.649 1.00 98.12 727 ARG A C 1
ATOM 5772 O O . ARG A 1 727 ? 15.826 -0.027 25.701 1.00 98.12 727 ARG A O 1
ATOM 5779 N N . LEU A 1 728 ? 15.535 1.000 23.725 1.00 97.06 728 LEU A N 1
ATOM 5780 C CA . LEU A 1 728 ? 14.090 1.206 23.861 1.00 97.06 728 LEU A CA 1
ATOM 5781 C C . LEU A 1 728 ? 13.310 -0.115 23.844 1.00 97.06 728 LEU A C 1
ATOM 5783 O O . LEU A 1 728 ? 12.408 -0.294 24.665 1.00 97.06 728 LEU A O 1
ATOM 5787 N N . LYS A 1 729 ? 13.681 -1.067 22.976 1.00 96.56 729 LYS A N 1
ATOM 5788 C CA . LYS A 1 729 ? 13.086 -2.413 22.958 1.00 96.56 729 LYS A CA 1
ATOM 5789 C C . LYS A 1 729 ? 13.349 -3.158 24.272 1.00 96.56 729 LYS A C 1
ATOM 5791 O O . LYS A 1 729 ? 12.414 -3.739 24.820 1.00 96.56 729 LYS A O 1
ATOM 5796 N N . LEU A 1 730 ? 14.561 -3.059 24.830 1.00 96.75 730 LEU A N 1
ATOM 5797 C CA . LEU A 1 730 ? 14.911 -3.652 26.128 1.00 96.75 730 LEU A CA 1
ATOM 5798 C C . LEU A 1 730 ? 14.085 -3.037 27.266 1.00 96.75 730 LEU A C 1
ATOM 5800 O O . LEU A 1 730 ? 13.509 -3.763 28.078 1.00 96.75 730 LEU A O 1
ATOM 5804 N N . LEU A 1 731 ? 13.948 -1.708 27.295 1.00 96.50 731 LEU A N 1
ATOM 5805 C CA . LEU A 1 731 ? 13.093 -1.021 28.267 1.00 96.50 731 LEU A CA 1
ATOM 5806 C C . LEU A 1 731 ? 11.629 -1.457 28.154 1.00 96.50 731 LEU A C 1
ATOM 5808 O O . LEU A 1 731 ? 10.996 -1.726 29.175 1.00 96.50 731 LEU A O 1
ATOM 5812 N N . LYS A 1 732 ? 11.100 -1.589 26.932 1.00 94.75 732 LYS A N 1
ATOM 5813 C CA . LYS A 1 732 ? 9.737 -2.077 26.690 1.00 94.75 732 LYS A CA 1
ATOM 5814 C C . LYS A 1 732 ? 9.570 -3.517 27.184 1.00 94.75 732 LYS A C 1
ATOM 5816 O O . LYS A 1 732 ? 8.611 -3.793 27.902 1.00 94.75 732 LYS A O 1
ATOM 5821 N N . SER A 1 733 ? 10.518 -4.414 26.897 1.00 94.50 733 SER A N 1
ATOM 5822 C CA . SER A 1 733 ? 10.481 -5.789 27.416 1.00 94.50 733 SER A CA 1
ATOM 5823 C C . SER A 1 733 ? 10.610 -5.850 28.939 1.00 94.50 733 SER A C 1
ATOM 5825 O O . SER A 1 733 ? 9.910 -6.634 29.573 1.00 94.50 733 SER A O 1
ATOM 5827 N N . ALA A 1 734 ? 11.430 -4.988 29.548 1.00 94.88 734 ALA A N 1
ATOM 5828 C CA . ALA A 1 734 ? 11.583 -4.906 30.999 1.00 94.88 734 ALA A CA 1
ATOM 5829 C C . ALA A 1 734 ? 10.313 -4.372 31.679 1.00 94.88 734 ALA A C 1
ATOM 5831 O O . ALA A 1 734 ? 9.933 -4.860 32.740 1.00 94.88 734 ALA A O 1
ATOM 5832 N N . MET A 1 735 ? 9.616 -3.416 31.057 1.00 93.75 735 MET A N 1
ATOM 5833 C CA . MET A 1 735 ? 8.316 -2.936 31.530 1.00 93.75 735 MET A CA 1
ATOM 5834 C C . MET A 1 735 ? 7.242 -4.024 31.451 1.00 93.75 735 MET A C 1
ATOM 5836 O O . MET A 1 735 ? 6.487 -4.192 32.406 1.00 93.75 735 MET A O 1
ATOM 5840 N N . VAL A 1 736 ? 7.195 -4.792 30.358 1.00 91.69 736 VAL A N 1
ATOM 5841 C CA . VAL A 1 736 ? 6.256 -5.916 30.203 1.00 91.69 736 VAL A CA 1
ATOM 5842 C C . VAL A 1 736 ? 6.565 -7.032 31.211 1.00 91.69 736 VAL A C 1
ATOM 5844 O O . VAL A 1 736 ? 5.656 -7.515 31.886 1.00 91.69 736 VAL A O 1
ATOM 5847 N N . ALA A 1 737 ? 7.840 -7.386 31.402 1.00 90.00 737 ALA A N 1
ATOM 5848 C CA . ALA A 1 737 ? 8.264 -8.383 32.388 1.00 90.00 737 ALA A CA 1
ATOM 5849 C C . ALA A 1 737 ? 8.019 -7.923 33.839 1.00 90.00 737 ALA A C 1
ATOM 5851 O O . ALA A 1 737 ? 7.530 -8.691 34.668 1.00 90.00 737 ALA A O 1
ATOM 5852 N N . GLY A 1 738 ? 8.298 -6.653 34.149 1.00 81.06 738 GLY A N 1
ATOM 5853 C CA . GLY A 1 738 ? 8.068 -6.058 35.467 1.00 81.06 738 GLY A CA 1
ATOM 5854 C C . GLY A 1 738 ? 6.584 -5.888 35.810 1.00 81.06 738 GLY A C 1
ATOM 5855 O O . GLY A 1 738 ? 6.202 -6.034 36.972 1.00 81.06 738 GLY A O 1
ATOM 5856 N N . ALA A 1 739 ? 5.732 -5.637 34.811 1.00 72.81 739 ALA A N 1
ATOM 5857 C CA . ALA A 1 739 ? 4.279 -5.670 34.975 1.00 72.81 739 ALA A CA 1
ATOM 5858 C C . ALA A 1 739 ? 3.768 -7.099 35.235 1.00 72.81 739 ALA A C 1
ATOM 5860 O O . ALA A 1 739 ? 2.867 -7.282 36.052 1.00 72.81 739 ALA A O 1
ATOM 5861 N N . GLY A 1 740 ? 4.387 -8.111 34.615 1.00 55.12 740 GLY A N 1
ATOM 5862 C CA . GLY A 1 740 ? 4.090 -9.525 34.867 1.00 55.12 740 GLY A CA 1
ATOM 5863 C C . GLY A 1 740 ? 4.475 -9.992 36.275 1.00 55.12 740 GLY A C 1
ATOM 5864 O O . GLY A 1 740 ? 3.698 -10.692 36.919 1.00 55.12 740 GLY A O 1
ATOM 5865 N N . LEU A 1 741 ? 5.622 -9.551 36.803 1.00 53.12 741 LEU A N 1
ATOM 5866 C CA . LEU A 1 741 ? 6.082 -9.927 38.150 1.00 53.12 741 LEU A CA 1
ATOM 5867 C C . LEU A 1 741 ? 5.198 -9.360 39.271 1.00 53.12 741 LEU A C 1
ATOM 5869 O O . LEU A 1 741 ? 4.976 -10.039 40.270 1.00 53.12 741 LEU A O 1
ATOM 5873 N N . LYS A 1 742 ? 4.613 -8.168 39.092 1.00 55.12 742 LYS A N 1
ATOM 5874 C CA . LYS A 1 742 ? 3.630 -7.632 40.052 1.00 55.12 742 LYS A CA 1
ATOM 5875 C C . LYS A 1 742 ? 2.274 -8.342 40.004 1.00 55.12 742 LYS A C 1
ATOM 5877 O O . LYS A 1 742 ? 1.570 -8.327 41.002 1.00 55.12 742 LYS A O 1
ATOM 5882 N N . ALA A 1 743 ? 1.909 -8.971 38.886 1.00 49.78 743 ALA A N 1
ATOM 5883 C CA . ALA A 1 743 ? 0.639 -9.690 38.766 1.00 49.78 743 ALA A CA 1
ATOM 5884 C C . ALA A 1 743 ? 0.685 -11.120 39.345 1.00 49.78 743 ALA A C 1
ATOM 5886 O O . ALA A 1 743 ? -0.362 -11.688 39.645 1.00 49.78 743 ALA A O 1
ATOM 5887 N N . VAL A 1 744 ? 1.877 -11.704 39.518 1.00 47.75 744 VAL A N 1
ATOM 5888 C CA . VAL A 1 744 ? 2.039 -13.088 40.001 1.00 47.75 744 VAL A CA 1
ATOM 5889 C C . VAL A 1 744 ? 2.247 -13.163 41.521 1.00 47.75 744 VAL A C 1
ATOM 5891 O O . VAL A 1 744 ? 1.757 -14.105 42.143 1.00 47.75 744 VAL A O 1
ATOM 5894 N N . ASP A 1 745 ? 2.864 -12.160 42.154 1.00 43.00 745 ASP A N 1
ATOM 5895 C CA . ASP A 1 745 ? 3.100 -12.184 43.612 1.00 43.00 745 ASP A CA 1
ATOM 5896 C C . ASP A 1 745 ? 1.833 -11.933 44.461 1.00 43.00 745 ASP A C 1
ATOM 5898 O O . ASP A 1 745 ? 1.753 -12.376 45.609 1.00 43.00 745 ASP A O 1
ATOM 5902 N N . ASP A 1 746 ? 0.781 -11.341 43.881 1.00 49.09 746 ASP A N 1
ATOM 5903 C CA . ASP A 1 746 ? -0.500 -11.105 44.572 1.00 49.09 746 ASP A CA 1
ATOM 5904 C C . ASP A 1 746 ? -1.423 -12.344 44.621 1.00 49.09 746 ASP A C 1
ATOM 5906 O O . ASP A 1 746 ? -2.488 -12.302 45.237 1.00 49.09 746 ASP A O 1
ATOM 5910 N N . THR A 1 747 ? -1.024 -13.484 44.035 1.00 49.66 747 THR A N 1
ATOM 5911 C CA . THR A 1 747 ? -1.831 -14.726 44.063 1.00 49.66 747 THR A CA 1
ATOM 5912 C C . THR A 1 747 ? -1.353 -15.794 45.056 1.00 49.66 747 THR A C 1
ATOM 5914 O O . THR A 1 747 ? -2.001 -16.837 45.160 1.00 49.66 747 THR A O 1
ATOM 5917 N N . LYS A 1 748 ? -0.280 -15.569 45.840 1.00 46.53 748 LYS A N 1
ATOM 5918 C CA . LYS A 1 748 ? 0.278 -16.621 46.728 1.00 46.53 748 LYS A CA 1
ATOM 5919 C C . LYS A 1 748 ? 0.660 -16.260 48.172 1.00 46.53 748 LYS A C 1
ATOM 5921 O O . LYS A 1 748 ? 1.197 -17.127 48.861 1.00 46.53 748 LYS A O 1
ATOM 5926 N N . ARG A 1 749 ? 0.325 -15.082 48.714 1.00 40.75 749 ARG A N 1
ATOM 5927 C CA . ARG A 1 749 ? 0.447 -14.829 50.171 1.00 40.75 749 ARG A CA 1
ATOM 5928 C C . ARG A 1 749 ? -0.875 -14.411 50.803 1.00 40.75 749 ARG A C 1
ATOM 5930 O O . ARG A 1 749 ? -1.319 -13.277 50.682 1.00 40.75 749 ARG A O 1
ATOM 5937 N N . GLY A 1 750 ? -1.488 -15.376 51.487 1.00 43.34 750 GLY A N 1
ATOM 5938 C CA . GLY A 1 750 ? -2.657 -15.179 52.331 1.00 43.34 750 GLY A CA 1
ATOM 5939 C C . GLY A 1 750 ? -2.354 -14.506 53.672 1.00 43.34 750 GLY A C 1
ATOM 5940 O O . GLY A 1 750 ? -1.207 -14.247 54.026 1.00 43.34 750 GLY A O 1
ATOM 5941 N N . SER A 1 751 ? -3.445 -14.259 54.404 1.00 46.81 751 SER A N 1
ATOM 5942 C CA . SER A 1 751 ? -3.550 -14.256 55.872 1.00 46.81 751 SER A CA 1
ATOM 5943 C C . SER A 1 751 ? -2.258 -13.978 56.661 1.00 46.81 751 SER A C 1
ATOM 5945 O O . SER A 1 751 ? -1.507 -14.894 56.987 1.00 46.81 751 SER A O 1
ATOM 5947 N N . GLY A 1 752 ? -2.053 -12.730 57.079 1.00 34.91 752 GLY A N 1
ATOM 5948 C CA . GLY A 1 752 ? -1.000 -12.388 58.033 1.00 34.91 752 GLY A CA 1
ATOM 5949 C C . GLY A 1 752 ? -1.088 -10.937 58.482 1.00 34.91 752 GLY A C 1
ATOM 5950 O O . GLY A 1 752 ? -0.948 -10.025 57.680 1.00 34.91 752 GLY A O 1
ATOM 5951 N N . ARG A 1 753 ? -1.382 -10.740 59.768 1.00 44.81 753 ARG A N 1
ATOM 5952 C CA . ARG A 1 753 ? -1.441 -9.456 60.487 1.00 44.81 753 ARG A CA 1
ATOM 5953 C C . ARG A 1 753 ? -0.087 -8.723 60.528 1.00 44.81 753 ARG A C 1
ATOM 5955 O O . ARG A 1 753 ? 0.950 -9.356 60.383 1.00 44.81 753 ARG A O 1
ATOM 5962 N N . LEU A 1 754 ? -0.178 -7.452 60.961 1.00 36.22 754 LEU A N 1
ATOM 5963 C CA . LEU A 1 754 ? 0.864 -6.463 61.330 1.00 36.22 754 LEU A CA 1
ATOM 5964 C C . LEU A 1 754 ? 1.265 -5.594 60.120 1.00 36.22 754 LEU A C 1
ATOM 5966 O O . LEU A 1 754 ? 1.692 -6.114 59.108 1.00 36.22 754 LEU A O 1
ATOM 5970 N N . GLY A 1 755 ? 1.102 -4.271 60.069 1.00 40.81 755 GLY A N 1
ATOM 5971 C CA . GLY A 1 755 ? 0.979 -3.255 61.106 1.00 40.81 755 GLY A CA 1
ATOM 5972 C C . GLY A 1 755 ? 2.215 -2.358 61.054 1.00 40.81 755 GLY A C 1
ATOM 5973 O O . GLY A 1 755 ? 3.184 -2.683 61.714 1.00 40.81 755 GLY A O 1
ATOM 5974 N N . SER A 1 756 ? 2.192 -1.249 60.302 1.00 35.78 756 SER A N 1
ATOM 5975 C CA . SER A 1 756 ? 2.977 -0.042 60.620 1.00 35.78 756 SER A CA 1
ATOM 5976 C C . SER A 1 756 ? 2.686 1.113 59.660 1.00 35.78 756 SER A C 1
ATOM 5978 O O . SER A 1 756 ? 2.595 0.954 58.446 1.00 35.78 756 SER A O 1
ATOM 5980 N N . SER A 1 757 ? 2.589 2.284 60.272 1.00 43.69 757 SER A N 1
ATOM 5981 C CA . SER A 1 757 ? 2.471 3.640 59.748 1.00 43.69 757 SER A CA 1
ATOM 5982 C C . SER A 1 757 ? 3.522 4.057 58.713 1.00 43.69 757 SER A C 1
ATOM 5984 O O . SER A 1 757 ? 4.698 3.738 58.855 1.00 43.69 757 SER A O 1
ATOM 5986 N N . GLY A 1 758 ? 3.123 4.929 57.784 1.00 35.47 758 GLY A N 1
ATOM 5987 C CA . GLY A 1 758 ? 4.038 5.697 56.939 1.00 35.47 758 GLY A CA 1
ATOM 5988 C C . GLY A 1 758 ? 3.355 6.929 56.349 1.00 35.47 758 GLY A C 1
ATOM 5989 O O . GLY A 1 758 ? 2.845 6.894 55.235 1.00 35.47 758 GLY A O 1
ATOM 5990 N N . ALA A 1 759 ? 3.310 8.012 57.126 1.00 46.38 759 ALA A N 1
ATOM 5991 C CA . ALA A 1 759 ? 2.817 9.319 56.708 1.00 46.38 759 ALA A CA 1
ATOM 5992 C C . ALA A 1 759 ? 3.712 9.929 55.614 1.00 46.38 759 ALA A C 1
ATOM 5994 O O . ALA A 1 759 ? 4.932 9.968 55.764 1.00 46.38 759 ALA A O 1
ATOM 5995 N N . ARG A 1 760 ? 3.118 10.493 54.551 1.00 37.72 760 ARG A N 1
ATOM 5996 C CA . ARG A 1 760 ? 3.839 11.373 53.618 1.00 37.72 760 ARG A CA 1
ATOM 5997 C C . ARG A 1 760 ? 3.076 12.681 53.412 1.00 37.72 760 ARG A C 1
ATOM 5999 O O . ARG A 1 760 ? 2.015 12.723 52.795 1.00 37.72 760 ARG A O 1
ATOM 6006 N N . LYS A 1 761 ? 3.648 13.733 54.009 1.00 37.91 761 LYS A N 1
ATOM 6007 C CA . LYS A 1 761 ? 3.275 15.147 53.906 1.00 37.91 761 LYS A CA 1
ATOM 6008 C C . LYS A 1 761 ? 3.299 15.611 52.446 1.00 37.91 761 LYS A C 1
ATOM 6010 O O . LYS A 1 761 ? 4.258 15.349 51.724 1.00 37.91 761 LYS A O 1
ATOM 6015 N N . ARG A 1 762 ? 2.262 16.356 52.058 1.00 39.31 762 ARG A N 1
ATOM 6016 C CA . ARG A 1 762 ? 2.253 17.252 50.896 1.00 39.31 762 ARG A CA 1
ATOM 6017 C C . ARG A 1 762 ? 3.012 18.529 51.264 1.00 39.31 762 ARG A C 1
ATOM 6019 O O . ARG A 1 762 ? 2.657 19.154 52.257 1.00 39.31 762 ARG A O 1
ATOM 6026 N N . ASN A 1 763 ? 3.995 18.913 50.454 1.00 42.00 763 ASN A N 1
ATOM 6027 C CA . ASN A 1 763 ? 4.521 20.276 50.422 1.00 42.00 763 ASN A CA 1
ATOM 6028 C C . ASN A 1 763 ? 3.943 20.974 49.189 1.00 42.00 763 ASN A C 1
ATOM 6030 O O . ASN A 1 763 ? 4.197 20.552 48.063 1.00 42.00 763 ASN A O 1
ATOM 6034 N N . ASN A 1 764 ? 3.162 22.025 49.435 1.00 47.22 764 ASN A N 1
ATOM 6035 C CA . ASN A 1 764 ? 2.926 23.100 48.482 1.00 47.22 764 ASN A CA 1
ATOM 6036 C C . ASN A 1 764 ? 4.147 24.024 48.521 1.00 47.22 764 ASN A C 1
ATOM 6038 O O . ASN A 1 764 ? 4.572 24.419 49.604 1.00 47.22 764 ASN A O 1
ATOM 6042 N N . GLY A 1 765 ? 4.665 24.392 47.355 1.00 45.72 765 GLY A N 1
ATOM 6043 C CA . GLY A 1 765 ? 5.618 25.481 47.190 1.00 45.72 765 GLY A CA 1
ATOM 6044 C C . GLY A 1 765 ? 5.169 26.335 46.016 1.00 45.72 765 GLY A C 1
ATOM 6045 O O . GLY A 1 765 ? 5.112 25.842 44.894 1.00 45.72 765 GLY A O 1
ATOM 6046 N N . GLN A 1 766 ? 4.788 27.575 46.320 1.00 44.22 766 GLN A N 1
ATOM 6047 C CA . GLN A 1 766 ? 4.645 28.667 45.365 1.00 44.22 766 GLN A CA 1
ATOM 6048 C C . GLN A 1 766 ? 6.023 29.056 44.815 1.00 44.22 766 GLN A C 1
ATOM 6050 O O . GLN A 1 766 ? 7.016 29.009 45.544 1.00 44.22 766 GLN A O 1
ATOM 6055 N N . GLY A 1 767 ? 6.031 29.469 43.551 1.00 45.56 767 GLY A N 1
ATOM 6056 C CA . GLY A 1 767 ? 7.130 30.072 42.806 1.00 45.56 767 GLY A CA 1
ATOM 6057 C C . GLY A 1 767 ? 6.603 30.462 41.441 1.00 45.56 767 GLY A C 1
ATOM 6058 O O . GLY A 1 767 ? 6.266 29.518 40.693 1.00 45.56 767 GLY A O 1
#

Secondary structure (DSSP, 8-state):
-PPPPPPPPPPTT---S-------PPPTTSTTSS--PPPTTS-----------PPPPP-SS--TT---TTSHHHHHHHTPPPSS---PPTT-HHHHHHHHHHHHHHHHHHHHHHHHHHHHHHHHHHHHHHHHHHHHHHHHHHPPPPHHHHHHSPP--S-HHHHHHS--TTSTT-PPPTTHHHHHHHHHHHHHHHHHHHHHHHHHHHHHHHHHGGG---SHHHHHHHHHHHHEETTEE-------TT----------SGGGS-----HHHHHHHHTT---S-TTTSSHHHHHHHHHHHHHHHHHHHSSPPPTTTGGGS-PPPPP-------------------------------HHHHHHHHHHHHHHHHHHHS-TTS--S--HHHHHHHHHHHSSSSSEEHHHHHHHHHHH-HHHHHHHHHHHHHHHTTSS---STTS--HHHHHT-TTS--EE-S-GGG----SS----EEE--HHHHHHHTHHHHS---SS---GGGS-HHHHHHHHHHHH---TT-EEEEEE----TT--EEEEEEEPPTT---TT--S-S-TTTTTS--TTSEEEPPPHHHHTHHHHH-HHHHHHHHHHHHHSSEEEESSHHHHHHHHHHS-HHHHTT--EEEEEE---SS--TTHHHHHHHHTT-TTEEEEEEEEEEHHHHHT--HHHHHHTT----SPPSSGGGSHHHHHHHHHHTTEEEEEEEEE-HHHHHHHHHHHHHHHHHHHHHHHHHHHHHHHTTS------------PPPP---

Organism: NCBI:txid574655